Protein AF-0000000076587321 (afdb_homodimer)

Radius of gyration: 30.59 Å; Cα contacts (8 Å, |Δi|>4): 1449; chains: 2; bounding box: 69×107×97 Å

Organism: Tetradesmus obliquus (NCBI:txid3088)

Sequence (806 aa):
MPPAIARYLHQDPQCPCNCTTAPAAAAAANSSSSSSAWPKSPHSAVFDDPWAKANIALTYAHQLKDGVGAQTMRMLEIYALANSIGIGYLHRPITCVGHIGELVHYREAACNLTREADVRLLAKIRRMISLPSTVSEDQVRGWQQVYVSEFTWWKFAALAGEARRKQQPTLFVTEFATSVAHAYPGVFLSVPAFRPDHPETRLVCQRPSAGAGLQPGKPWLLNALRLAIHVRRGDIATNSRWSHRMFPPAYYIHLAQQITQVLDEAGCDFSVEVYTEAPSSAAGRAELEQLRQAIPHAVMQVSKDMVWSWQQMATADVLVMSNSAFSISAALLNPNAFNVFFPGAQLHQSRVEMSHWHMPLDRNGTLPSAALQALKRRVGHPGATDGGFGSEEMDIFGRPLPFMPPAIARYLHQDPQCPCNCTTAPAAAAAANSSSSSSAWPKSPHSAVFDDPWAKANIALTYAHQLKDGVGAQTMRMLEIYALANSIGIGYLHRPITCVGHIGELVHYREAACNLTREADVRLLAKIRRMISLPSTVSEDQVRGWQQVYVSEFTWWKFAALAGEARRKQQPTLFVTEFATSVAHAYPGVFLSVPAFRPDHPETRLVCQRPSAGAGLQPGKPWLLNALRLAIHVRRGDIATNSRWSHRMFPPAYYIHLAQQITQVLDEAGCDFSVEVYTEAPSSAAGRAELEQLRQAIPHAVMQVSKDMVWSWQQMATADVLVMSNSAFSISAALLNPNAFNVFFPGAQLHQSRVEMSHWHMPLDRNGTLPSAALQALKRRVGHPGATDGGFGSEEMDIFGRPLPF

pLDDT: mean 77.08, std 24.02, range [18.31, 98.69]

Secondary structure (DSSP, 8-state):
--------------------------------------------GGGGSHHHHHHEEEEE---S---HHHHHHHHHHHHHHHHHHT-EEE-------SEETTEE--SSTTSS--SHHHHHHHHHHHHHT-PPPSS-HHHHTTSEEEEEEE--HHHHHHHHHHHHHTT--EEEEEEE-HHHHHH-GGGGGGSGGGPPPSSPPP-------TTS---TTS-SSS--EEEEEEE--THHHH-TTTGGGPPPHHHHHHHHHHHHHHHHHTT--EEEEEEEPPP-SHHHHHHHHHHHHHSTTEEEEES--HHHHHHHHHT-SEEE--SSHHHHHHHHT-TTSEEE----TT--S-----TTSB--SSTT-PPPHHHHHHHHHHHT-TT-------TT-B-TTS-B---/--------------------------------------------GGGGSHHHHHHEEEEE---S---HHHHHHHHHHHHHHHHHHT-EEE-------SSBTTB---SSTTS---SHHHHHHHHHHHHHT-PPPSS-HHHHTTSEEEEEEE--HHHHHHHHHHHHHTT--EEEEEEE-HHHHHH-GGGGGGSGGGPPPSSPPP-------TTS---TT--SSS--EEEEEE---THHHH-TTTGGGPPPHHHHHHHHHHHHHHHHHTT--EEEEEEEPPP-SHHHHHHHHHHHHHSTTEEEEES--HHHHHHHHHT-SEEE--SSHHHHHHHHT-TTSEEE----SS--S-----TTSB--SSTT-PPPHHHHHHHHHHHT-TT-------TTPBPTTS-B---

Foldseek 3Di:
DPDDPDDPDDPPDPPPPCPPPPDDPPPPPDPPDPPLPLPDQDDDVLLVDPLLQEQEEEEAQLPAQEALLQQLLQRLLRVLNCLSSRHWYDYDFRQFHCDAALDNNHDPCGNPDDDPVRVVLSVVSRVVSTDDTPDDPVRCVQAAEAEDAEDDPVVVSVVSVVCVVVVGRYYYYYNHDQNSCLSRVCSLVSDVLQDADPVAAFPEQDQPDPPDPPDPPADSPPRAAEEEEEQEDRPQVVPVVRVLQGFALLQRLVQLVLLVVLCVLLVGHHAYEYEYEDDPDPVSVVSVVVNVPRRPNYDYHYSDRLVVSLQCLLPGQAYEDGSTSSNVVSCSSNVNHQYEDEDRPPSPGRNNDDLSHFYALDSSNHGDPVSSLVSNVSHVRPPNDPPDLPQQDAHNVRHRSRD/DPDDPDDPPPDPDPPPPPDDDPDPDPPPPDPPDPPLPLPDQDDDVLLVDPLLQEQEEEEAQLPDQEALLQQLLQRLLRVLNCLSSRHWYDYDFRQFHCQAAPDNNHDDCGNPPDDPVRVVLSVVSRVVSTDDTPDYPVRCVQAAEAEDAEDDPVVVSVVSVVCVVVVGRYYYYYNHDQNSCQVNVCSLVSDVLLDADPVAAFPEQDQPPPPDPPDPPADSPPRAAEEEEEQEDPPLVVPVVRVLQGFALLQRLVQLVLLVVLCVLLVGHHAYEYEYEDDPDPVSVVSVVVNVPRRPNYDYHYSDRLVVSLQCLLPGQAYEDGSTSSNVVSCSSNVNHQYEDEDRPDPPGRPNDDLSHFYALDSSNHGDPVSSLVSNVSHVRPPNDPPDLPQQDAHNVRHGSRD

Solvent-accessible surface area (backbone atoms only — not comparable to full-atom values): 44821 Å² total; per-residue (Å²): 136,90,79,85,85,77,85,83,77,72,85,73,80,79,76,78,75,79,75,74,74,81,81,82,79,79,76,82,76,76,81,69,85,76,64,74,64,72,52,62,53,78,83,58,72,57,52,70,34,67,64,38,31,74,34,30,29,40,31,67,50,78,77,69,51,38,36,59,33,51,50,49,38,33,45,49,38,46,50,20,47,24,52,50,50,53,34,22,27,38,66,69,67,77,73,47,33,5,43,57,84,93,46,71,34,54,82,75,62,26,63,63,63,80,49,66,69,54,45,51,50,49,54,49,48,32,64,36,60,61,62,72,52,73,44,51,71,78,74,48,66,84,34,47,75,46,80,41,68,64,37,42,63,69,61,47,50,50,54,51,39,51,30,53,73,69,68,42,43,32,37,36,31,25,57,32,29,52,59,34,34,47,71,18,46,40,19,44,55,56,36,70,70,39,41,52,56,84,72,70,58,66,49,78,35,73,70,56,52,86,76,50,75,64,54,86,78,42,25,70,52,49,49,48,43,37,34,27,33,41,49,70,47,50,71,34,70,76,31,81,91,41,41,82,50,44,72,54,71,57,20,56,33,43,36,43,46,56,54,49,48,54,36,50,76,39,62,31,48,66,44,28,38,36,38,33,45,63,57,91,44,71,67,42,47,52,47,51,51,47,49,54,70,62,21,70,70,52,37,79,38,63,61,56,57,63,68,61,52,43,30,53,45,22,50,26,50,25,32,39,41,37,66,40,42,48,42,48,44,20,42,46,43,25,38,61,28,56,34,34,45,58,85,53,94,71,60,76,62,84,58,70,64,58,88,83,46,36,56,39,67,47,80,50,26,46,66,42,70,67,52,54,42,51,51,26,52,29,40,62,22,87,82,35,64,81,67,61,72,63,75,74,54,41,44,83,82,64,44,52,54,75,118,134,89,79,82,86,76,84,84,64,86,79,82,79,81,79,77,83,69,85,76,80,76,82,82,76,82,76,81,77,79,83,70,86,77,65,77,65,70,54,61,54,78,82,59,73,57,51,71,35,68,64,38,31,74,35,31,31,38,30,66,51,78,77,69,55,38,36,58,32,52,51,50,39,32,43,50,39,47,49,20,47,23,54,50,51,54,33,21,26,38,64,69,66,77,72,43,34,8,43,59,85,94,43,72,32,51,79,73,57,21,62,59,64,78,50,67,72,54,44,51,48,48,54,50,48,33,64,37,59,60,64,70,52,73,44,51,71,78,75,49,66,86,34,48,75,46,80,40,68,64,39,41,61,66,62,45,50,50,53,52,38,50,30,52,75,67,68,43,43,32,38,37,30,25,60,32,29,54,61,35,34,48,72,17,47,40,18,44,55,56,35,69,72,38,41,52,56,83,73,72,57,63,48,81,37,73,68,54,54,86,76,49,74,63,54,87,77,41,24,72,52,48,51,49,44,38,33,26,34,43,48,71,48,50,71,35,70,76,31,80,92,41,40,81,50,46,72,54,71,57,20,56,34,42,36,44,47,57,53,49,49,55,37,49,74,39,62,32,48,65,43,29,36,37,39,33,44,63,58,90,45,70,68,45,47,52,47,52,51,47,48,55,70,62,22,69,69,53,38,82,39,63,60,57,57,64,67,61,50,43,31,53,46,22,52,25,49,25,30,38,41,36,66,40,43,50,44,48,44,21,42,47,44,25,37,60,29,55,34,35,44,60,85,54,94,70,59,81,58,87,57,70,62,58,87,84,46,36,55,40,66,46,80,52,26,45,66,41,70,67,51,54,42,53,50,26,52,29,40,63,22,86,83,35,61,82,67,61,71,65,77,75,53,41,44,84,82,65,43,54,56,81,118

Nearest PDB structures (foldseek):
  7cs4-assembly2_A  TM=4.841E-01  e=6.262E-03  Isatis tinctoria
  7cs7-assembly2_F  TM=4.496E-01  e=3.131E-02  Isatis tinctoria
  7cs6-assembly1_A  TM=4.601E-01  e=3.973E-02  Isatis tinctoria
  3ot5-assembly5_C-2  TM=3.429E-01  e=8.954E-03  Listeria monocytogenes EGD-e
  7vz6-assembly1_D-2  TM=3.147E-01  e=2.949E-02  Streptomyces kasugaensis

Structure (mmCIF, N/CA/C/O backbone):
data_AF-0000000076587321-model_v1
#
loop_
_entity.id
_entity.type
_entity.pdbx_description
1 polymer 'O-fucosyltransferase family protein'
#
loop_
_atom_site.group_PDB
_atom_site.id
_atom_site.type_symbol
_atom_site.label_atom_id
_atom_site.label_alt_id
_atom_site.label_comp_id
_atom_site.label_asym_id
_atom_site.label_entity_id
_atom_site.label_seq_id
_atom_site.pdbx_PDB_ins_code
_atom_site.Cartn_x
_atom_site.Cartn_y
_atom_site.Cartn_z
_atom_site.occupancy
_atom_site.B_iso_or_equiv
_atom_site.auth_seq_id
_atom_site.auth_comp_id
_atom_site.auth_asym_id
_atom_site.auth_atom_id
_atom_site.pdbx_PDB_model_num
ATOM 1 N N . MET A 1 1 ? 20.766 56.531 -4.164 1 22.14 1 MET A N 1
ATOM 2 C CA . MET A 1 1 ? 21.688 56.25 -3.076 1 22.14 1 MET A CA 1
ATOM 3 C C . MET A 1 1 ? 21.219 55.031 -2.262 1 22.14 1 MET A C 1
ATOM 5 O O . MET A 1 1 ? 20.078 55 -1.809 1 22.14 1 MET A O 1
ATOM 9 N N . PRO A 1 2 ? 21.75 53.719 -2.473 1 24.48 2 PRO A N 1
ATOM 10 C CA . PRO A 1 2 ? 21.375 52.312 -2.326 1 24.48 2 PRO A CA 1
ATOM 11 C C . PRO A 1 2 ? 21.453 51.844 -0.879 1 24.48 2 PRO A C 1
ATOM 13 O O . PRO A 1 2 ? 22.516 51.844 -0.27 1 24.48 2 PRO A O 1
ATOM 16 N N . PRO A 1 3 ? 20.375 52.219 0.06 1 21.77 3 PRO A N 1
ATOM 17 C CA . PRO A 1 3 ? 20.531 52.375 1.508 1 21.77 3 PRO A CA 1
ATOM 18 C C . PRO A 1 3 ? 21.078 51.125 2.195 1 21.77 3 PRO A C 1
ATOM 20 O O . PRO A 1 3 ? 21.047 50.031 1.62 1 21.77 3 PRO A O 1
ATOM 23 N N . ALA A 1 4 ? 21.531 51.25 3.514 1 20.36 4 ALA A N 1
ATOM 24 C CA . ALA A 1 4 ? 22.391 50.719 4.574 1 20.36 4 ALA A CA 1
ATOM 25 C C . ALA A 1 4 ? 21.812 49.438 5.176 1 20.36 4 ALA A C 1
ATOM 27 O O . ALA A 1 4 ? 20.734 49.469 5.754 1 20.36 4 ALA A O 1
ATOM 28 N N . ILE A 1 5 ? 22.047 48.188 4.641 1 20.64 5 ILE A N 1
ATOM 29 C CA . ILE A 1 5 ? 21.781 46.812 4.98 1 20.64 5 ILE A CA 1
ATOM 30 C C . ILE A 1 5 ? 22.406 46.469 6.332 1 20.64 5 ILE A C 1
ATOM 32 O O . ILE A 1 5 ? 23.625 46.406 6.453 1 20.64 5 ILE A O 1
ATOM 36 N N . ALA A 1 6 ? 21.734 47.188 7.469 1 19.36 6 ALA A N 1
ATOM 37 C CA . ALA A 1 6 ? 22.328 47.156 8.805 1 19.36 6 ALA A CA 1
ATOM 38 C C . ALA A 1 6 ? 22.766 45.75 9.195 1 19.36 6 ALA A C 1
ATOM 40 O O . ALA A 1 6 ? 22.281 44.781 8.641 1 19.36 6 ALA A O 1
ATOM 41 N N . ARG A 1 7 ? 23.609 45.656 10.352 1 18.5 7 ARG A N 1
ATOM 42 C CA . ARG A 1 7 ? 24.656 44.938 11.078 1 18.5 7 ARG A CA 1
ATOM 43 C C . ARG A 1 7 ? 24.094 43.75 11.836 1 18.5 7 ARG A C 1
ATOM 45 O O . ARG A 1 7 ? 23.203 43.906 12.664 1 18.5 7 ARG A O 1
ATOM 52 N N . TYR A 1 8 ? 24.141 42.562 11.258 1 18.75 8 TYR A N 1
ATOM 53 C CA . TYR A 1 8 ? 23.875 41.188 11.586 1 18.75 8 TYR A CA 1
ATOM 54 C C . TYR A 1 8 ? 24.641 40.75 12.836 1 18.75 8 TYR A C 1
ATOM 56 O O . TYR A 1 8 ? 25.344 39.75 12.828 1 18.75 8 TYR A O 1
ATOM 64 N N . LEU A 1 9 ? 25.016 41.844 13.75 1 18.66 9 LEU A N 1
ATOM 65 C CA . LEU A 1 9 ? 26.078 41.375 14.633 1 18.66 9 LEU A CA 1
ATOM 66 C C . LEU A 1 9 ? 25.578 40.25 15.523 1 18.66 9 LEU A C 1
ATOM 68 O O . LEU A 1 9 ? 24.406 40.219 15.922 1 18.66 9 LEU A O 1
ATOM 72 N N . HIS A 1 10 ? 26.422 39.219 15.789 1 19.19 10 HIS A N 1
ATOM 73 C CA . HIS A 1 10 ? 26.75 37.875 16.312 1 19.19 10 HIS A CA 1
ATOM 74 C C . HIS A 1 10 ? 26.734 37.875 17.828 1 19.19 10 HIS A C 1
ATOM 76 O O . HIS A 1 10 ? 27.156 36.906 18.453 1 19.19 10 HIS A O 1
ATOM 82 N N . GLN A 1 11 ? 26.141 38.844 18.641 1 18.67 11 GLN A N 1
ATOM 83 C CA . GLN A 1 11 ? 26.734 38.688 19.969 1 18.67 11 GLN A CA 1
ATOM 84 C C . GLN A 1 11 ? 26.297 37.375 20.625 1 18.67 11 GLN A C 1
ATOM 86 O O . GLN A 1 11 ? 25.141 37 20.5 1 18.67 11 GLN A O 1
ATOM 91 N N . ASP A 1 12 ? 27.281 36.5 21.141 1 20.23 12 ASP A N 1
ATOM 92 C CA . ASP A 1 12 ? 27.594 35.219 21.734 1 20.23 12 ASP A CA 1
ATOM 93 C C . ASP A 1 12 ? 27.047 35.156 23.172 1 20.23 12 ASP A C 1
ATOM 95 O O . ASP A 1 12 ? 27.375 34.219 23.906 1 20.23 12 ASP A O 1
ATOM 99 N N . PRO A 1 13 ? 25.922 35.875 23.609 1 21.19 13 PRO A N 1
ATOM 100 C CA . PRO A 1 13 ? 25.938 36 25.062 1 21.19 13 PRO A CA 1
ATOM 101 C C . PRO A 1 13 ? 25.906 34.656 25.781 1 21.19 13 PRO A C 1
ATOM 103 O O . PRO A 1 13 ? 25.438 33.656 25.203 1 21.19 13 PRO A O 1
ATOM 106 N N . GLN A 1 14 ? 26.688 34.469 26.891 1 20.17 14 GLN A N 1
ATOM 107 C CA . GLN A 1 14 ? 27.125 33.5 27.891 1 20.17 14 GLN A CA 1
ATOM 108 C C . GLN A 1 14 ? 25.953 33 28.734 1 20.17 14 GLN A C 1
ATOM 110 O O . GLN A 1 14 ? 25.406 33.75 29.531 1 20.17 14 GLN A O 1
ATOM 115 N N . CYS A 1 15 ? 24.844 32.5 28.141 1 18.66 15 CYS A N 1
ATOM 116 C CA . CYS A 1 15 ? 23.688 32.125 28.969 1 18.66 15 CYS A CA 1
ATOM 117 C C . CYS A 1 15 ? 24.109 31.234 30.125 1 18.66 15 CYS A C 1
ATOM 119 O O . CYS A 1 15 ? 24.656 30.156 29.922 1 18.66 15 CYS A O 1
ATOM 121 N N . PRO A 1 16 ? 24.391 31.859 31.281 1 19.8 16 PRO A N 1
ATOM 122 C CA . PRO A 1 16 ? 24.797 31.188 32.531 1 19.8 16 PRO A CA 1
ATOM 123 C C . PRO A 1 16 ? 23.797 30.109 32.938 1 19.8 16 PRO A C 1
ATOM 125 O O . PRO A 1 16 ? 22.578 30.312 32.844 1 19.8 16 PRO A O 1
ATOM 128 N N . CYS A 1 17 ? 24.094 28.844 32.812 1 19.09 17 CYS A N 1
ATOM 129 C CA . CYS A 1 17 ? 23.484 27.547 33.094 1 19.09 17 CYS A CA 1
ATOM 130 C C . CYS A 1 17 ? 23.172 27.406 34.562 1 19.09 17 CYS A C 1
ATOM 132 O O . CYS A 1 17 ? 23.156 26.297 35.094 1 19.09 17 CYS A O 1
ATOM 134 N N . ASN A 1 18 ? 22.938 28.516 35.375 1 18.31 18 ASN A N 1
ATOM 135 C CA . ASN A 1 18 ? 22.938 28.125 36.781 1 18.31 18 ASN A CA 1
ATOM 136 C C . ASN A 1 18 ? 21.672 27.344 37.125 1 18.31 18 ASN A C 1
ATOM 138 O O . ASN A 1 18 ? 20.594 27.938 37.25 1 18.31 18 ASN A O 1
ATOM 142 N N . CYS A 1 19 ? 21.453 26.109 36.719 1 19.41 19 CYS A N 1
ATOM 143 C CA . CYS A 1 19 ? 20.359 25.203 37 1 19.41 19 CYS A CA 1
ATOM 144 C C . CYS A 1 19 ? 20.25 24.938 38.5 1 19.41 19 CYS A C 1
ATOM 146 O O . CYS A 1 19 ? 21.031 24.172 39.062 1 19.41 19 CYS A O 1
ATOM 148 N N . THR A 1 20 ? 20.078 26.016 39.312 1 18.72 20 THR A N 1
ATOM 149 C CA . THR A 1 20 ? 19.938 25.688 40.719 1 18.72 20 THR A CA 1
ATOM 150 C C . THR A 1 20 ? 18.781 24.719 40.938 1 18.72 20 THR A C 1
ATOM 152 O O . THR A 1 20 ? 17.75 24.812 40.25 1 18.72 20 THR A O 1
ATOM 155 N N . THR A 1 21 ? 19.016 23.609 41.719 1 19.92 21 THR A N 1
ATOM 156 C CA . THR A 1 21 ? 18.422 22.344 42.125 1 19.92 21 THR A CA 1
ATOM 157 C C . THR A 1 21 ? 17.219 22.578 43.031 1 19.92 21 THR A C 1
ATOM 159 O O . THR A 1 21 ? 16.672 21.641 43.625 1 19.92 21 THR A O 1
ATOM 162 N N . ALA A 1 22 ? 16.391 23.641 42.906 1 20.7 22 ALA A N 1
ATOM 163 C CA . ALA A 1 22 ? 15.602 23.688 44.125 1 20.7 22 ALA A CA 1
ATOM 164 C C . ALA A 1 22 ? 14.789 22.406 44.312 1 20.7 22 ALA A C 1
ATOM 166 O O . ALA A 1 22 ? 14.359 21.797 43.344 1 20.7 22 ALA A O 1
ATOM 167 N N . PRO A 1 23 ? 14.57 21.984 45.625 1 20.2 23 PRO A N 1
ATOM 168 C CA . PRO A 1 23 ? 14.094 20.75 46.25 1 20.2 23 PRO A CA 1
ATOM 169 C C . PRO A 1 23 ? 12.656 20.422 45.875 1 20.2 23 PRO A C 1
ATOM 171 O O . PRO A 1 23 ? 11.898 21.297 45.469 1 20.2 23 PRO A O 1
ATOM 174 N N . ALA A 1 24 ? 12.258 19.062 46.031 1 19.34 24 ALA A N 1
ATOM 175 C CA . ALA A 1 24 ? 11.234 18.062 45.719 1 19.34 24 ALA A CA 1
ATOM 176 C C . ALA A 1 24 ? 9.938 18.344 46.469 1 19.34 24 ALA A C 1
ATOM 178 O O . ALA A 1 24 ? 9.773 17.922 47.625 1 19.34 24 ALA A O 1
ATOM 179 N N . ALA A 1 25 ? 9.516 19.516 46.875 1 19.61 25 ALA A N 1
ATOM 180 C CA . ALA A 1 25 ? 8.438 19.359 47.844 1 19.61 25 ALA A CA 1
ATOM 181 C C . ALA A 1 25 ? 7.27 18.578 47.25 1 19.61 25 ALA A C 1
ATOM 183 O O . ALA A 1 25 ? 6.812 18.875 46.125 1 19.61 25 ALA A O 1
ATOM 184 N N . ALA A 1 26 ? 6.902 17.375 47.875 1 20.17 26 ALA A N 1
ATOM 185 C CA . ALA A 1 26 ? 6.012 16.219 47.75 1 20.17 26 ALA A CA 1
ATOM 186 C C . ALA A 1 26 ? 4.547 16.656 47.812 1 20.17 26 ALA A C 1
ATOM 188 O O . ALA A 1 26 ? 4 16.844 48.906 1 20.17 26 ALA A O 1
ATOM 189 N N . ALA A 1 27 ? 4.102 17.719 47.188 1 19.86 27 ALA A N 1
ATOM 190 C CA . ALA A 1 27 ? 2.725 18.031 47.562 1 19.86 27 ALA A CA 1
ATOM 191 C C . ALA A 1 27 ? 1.812 16.844 47.312 1 19.86 27 ALA A C 1
ATOM 193 O O . ALA A 1 27 ? 2.004 16.078 46.375 1 19.86 27 ALA A O 1
ATOM 194 N N . ALA A 1 28 ? 0.96 16.422 48.312 1 21.17 28 ALA A N 1
ATOM 195 C CA . ALA A 1 28 ? -0.09 15.5 48.719 1 21.17 28 ALA A CA 1
ATOM 196 C C . ALA A 1 28 ? -1.275 15.539 47.781 1 21.17 28 ALA A C 1
ATOM 198 O O . ALA A 1 28 ? -2.221 16.312 47.969 1 21.17 28 ALA A O 1
ATOM 199 N N . ALA A 1 29 ? -1.003 15.758 46.406 1 21.97 29 ALA A N 1
ATOM 200 C CA . ALA A 1 29 ? -2.203 16.016 45.625 1 21.97 29 ALA A CA 1
ATOM 201 C C . ALA A 1 29 ? -3.16 14.828 45.688 1 21.97 29 ALA A C 1
ATOM 203 O O . ALA A 1 29 ? -2.744 13.672 45.531 1 21.97 29 ALA A O 1
ATOM 204 N N . ASN A 1 30 ? -4.301 14.977 46.312 1 23.12 30 ASN A N 1
ATOM 205 C CA . ASN A 1 30 ? -5.57 14.273 46.5 1 23.12 30 ASN A CA 1
ATOM 206 C C . ASN A 1 30 ? -6.074 13.664 45.188 1 23.12 30 ASN A C 1
ATOM 208 O O . ASN A 1 30 ? -5.965 14.289 44.156 1 23.12 30 ASN A O 1
ATOM 212 N N . SER A 1 31 ? -6.254 12.344 45.125 1 25.36 31 SER A N 1
ATOM 213 C CA . SER A 1 31 ? -6.535 11.289 44.156 1 25.36 31 SER A CA 1
ATOM 214 C C . SER A 1 31 ? -7.844 11.555 43.438 1 25.36 31 SER A C 1
ATOM 216 O O . SER A 1 31 ? -8.523 10.617 43 1 25.36 31 SER A O 1
ATOM 218 N N . SER A 1 32 ? -8.367 12.781 43.375 1 25.59 32 SER A N 1
ATOM 219 C CA . SER A 1 32 ? -9.703 12.773 42.781 1 25.59 32 SER A CA 1
ATOM 220 C C . SER A 1 32 ? -9.719 12.055 41.438 1 25.59 32 SER A C 1
ATOM 222 O O . SER A 1 32 ? -8.672 11.867 40.812 1 25.59 32 SER A O 1
ATOM 224 N N . SER A 1 33 ? -10.969 11.625 40.938 1 29.78 33 SER A N 1
ATOM 225 C CA . SER A 1 33 ? -11.586 10.906 39.844 1 29.78 33 SER A CA 1
ATOM 226 C C . SER A 1 33 ? -11.078 11.43 38.5 1 29.78 33 SER A C 1
ATOM 228 O O . SER A 1 33 ? -11.336 12.57 38.125 1 29.78 33 SER A O 1
ATOM 230 N N . SER A 1 34 ? -9.898 11.047 38.125 1 29.42 34 SER A N 1
ATOM 231 C CA . SER A 1 34 ? -9.109 11.5 36.969 1 29.42 34 SER A CA 1
ATOM 232 C C . SER A 1 34 ? -9.906 11.383 35.688 1 29.42 34 SER A C 1
ATOM 234 O O . SER A 1 34 ? -10.109 10.281 35.156 1 29.42 34 SER A O 1
ATOM 236 N N . SER A 1 35 ? -11.102 12.086 35.594 1 30.91 35 SER A N 1
ATOM 237 C CA . SER A 1 35 ? -11.727 12.375 34.312 1 30.91 35 SER A CA 1
ATOM 238 C C . SER A 1 35 ? -10.68 12.516 33.188 1 30.91 35 SER A C 1
ATOM 240 O O . SER A 1 35 ? -9.648 13.164 33.406 1 30.91 35 SER A O 1
ATOM 242 N N . SER A 1 36 ? -10.352 11.5 32.469 1 36 36 SER A N 1
ATOM 243 C CA . SER A 1 36 ? -9.547 11.453 31.25 1 36 36 SER A CA 1
ATOM 244 C C . SER A 1 36 ? -9.523 12.805 30.547 1 36 36 SER A C 1
ATOM 246 O O . SER A 1 36 ? -10.508 13.203 29.938 1 36 36 SER A O 1
ATOM 248 N N . ALA A 1 37 ? -8.844 13.805 31.109 1 36.5 37 ALA A N 1
ATOM 249 C CA . ALA A 1 37 ? -8.727 15.258 30.984 1 36.5 37 ALA A CA 1
ATOM 250 C C . ALA A 1 37 ? -8.258 15.648 29.594 1 36.5 37 ALA A C 1
ATOM 252 O O . ALA A 1 37 ? -7.215 16.297 29.438 1 36.5 37 ALA A O 1
ATOM 253 N N . TRP A 1 38 ? -7.887 14.664 28.734 1 41.25 38 TRP A N 1
ATOM 254 C CA . TRP A 1 38 ? -7.492 15.383 27.516 1 41.25 38 TRP A CA 1
ATOM 255 C C . TRP A 1 38 ? -8.422 16.562 27.266 1 41.25 38 TRP A C 1
ATOM 257 O O . TRP A 1 38 ? -9.648 16.422 27.328 1 41.25 38 TRP A O 1
ATOM 267 N N . PRO A 1 39 ? -7.84 17.641 27.438 1 50.06 39 PRO A N 1
ATOM 268 C CA . PRO A 1 39 ? -8.641 18.875 27.344 1 50.06 39 PRO A CA 1
ATOM 269 C C . PRO A 1 39 ? -9.586 18.875 26.156 1 50.06 39 PRO A C 1
ATOM 271 O O . PRO A 1 39 ? -9.242 18.375 25.078 1 50.06 39 PRO A O 1
ATOM 274 N N . LYS A 1 40 ? -10.945 19.062 26.391 1 61.16 40 LYS A N 1
ATOM 275 C CA . LYS A 1 40 ? -12.203 19.438 25.75 1 61.16 40 LYS A CA 1
ATOM 276 C C . LYS A 1 40 ? -11.953 20.422 24.609 1 61.16 40 LYS A C 1
ATOM 278 O O . LYS A 1 40 ? -10.906 21.078 24.547 1 61.16 40 LYS A O 1
ATOM 283 N N . SER A 1 41 ? -12.375 20.156 23.5 1 72.94 41 SER A N 1
ATOM 284 C CA . SER A 1 41 ? -12.609 21.156 22.453 1 72.94 41 SER A CA 1
ATOM 285 C C . SER A 1 41 ? -12.781 22.547 23.031 1 72.94 41 SER A C 1
ATOM 287 O O . SER A 1 41 ? -13.312 22.703 24.141 1 72.94 41 SER A O 1
ATOM 289 N N . PRO A 1 42 ? -11.969 23.422 22.484 1 87.38 42 PRO A N 1
ATOM 290 C CA . PRO A 1 42 ? -12.164 24.797 22.953 1 87.38 42 PRO A CA 1
ATOM 291 C C . PRO A 1 42 ? -13.625 25.234 22.906 1 87.38 42 PRO A C 1
ATOM 293 O O . PRO A 1 42 ? -14.391 24.75 22.062 1 87.38 42 PRO A O 1
ATOM 296 N N . HIS A 1 43 ? -14 26.047 23.906 1 91.12 43 HIS A N 1
ATOM 297 C CA . HIS A 1 43 ? -15.383 26.5 23.906 1 91.12 43 HIS A CA 1
ATOM 298 C C . HIS A 1 43 ? -15.484 27.984 24.219 1 91.12 43 HIS A C 1
ATOM 300 O O . HIS A 1 43 ? -14.742 28.5 25.062 1 91.12 43 HIS A O 1
ATOM 306 N N . SER A 1 44 ? -16.203 28.656 23.516 1 92.88 44 SER A N 1
ATOM 307 C CA . SER A 1 44 ? -16.656 30.031 23.734 1 92.88 44 SER A CA 1
ATOM 308 C C . SER A 1 44 ? -18.125 30.203 23.359 1 92.88 44 SER A C 1
ATOM 310 O O . SER A 1 44 ? -18.578 29.672 22.344 1 92.88 44 SER A O 1
ATOM 312 N N . ALA A 1 45 ? -18.859 30.984 24.109 1 93.94 45 ALA A N 1
ATOM 313 C CA . ALA A 1 45 ? -20.297 31.172 23.906 1 93.94 45 ALA A CA 1
ATOM 314 C C . ALA A 1 45 ? -20.594 31.766 22.531 1 93.94 45 ALA A C 1
ATOM 316 O O . ALA A 1 45 ? -21.672 31.547 21.969 1 93.94 45 ALA A O 1
ATOM 317 N N . VAL A 1 46 ? -19.641 32.469 22.062 1 96.19 46 VAL A N 1
ATOM 318 C CA . VAL A 1 46 ? -19.828 33.125 20.766 1 96.19 46 VAL A CA 1
ATOM 319 C C . VAL A 1 46 ? -20.156 32.062 19.703 1 96.19 46 VAL A C 1
ATOM 321 O O . VAL A 1 46 ? -20.938 32.312 18.781 1 96.19 46 VAL A O 1
ATOM 324 N N . PHE A 1 47 ? -19.688 30.891 19.844 1 95 47 PHE A N 1
ATOM 325 C CA . PHE A 1 47 ? -19.828 29.875 18.797 1 95 47 PHE A CA 1
ATOM 326 C C . PHE A 1 47 ? -21.031 28.984 19.062 1 95 47 PHE A C 1
ATOM 328 O O . PHE A 1 47 ? -21.312 28.062 18.281 1 95 47 PHE A O 1
ATOM 335 N N . ASP A 1 48 ? -21.719 29.266 20.141 1 94.25 48 ASP A N 1
ATOM 336 C CA . ASP A 1 48 ? -23.031 28.656 20.359 1 94.25 48 ASP A CA 1
ATOM 337 C C . ASP A 1 48 ? -24.125 29.422 19.609 1 94.25 48 ASP A C 1
ATOM 339 O O . ASP A 1 48 ? -25.234 28.906 19.453 1 94.25 48 ASP A O 1
ATOM 343 N N . ASP A 1 49 ? -23.828 30.578 19.25 1 95.69 49 ASP A N 1
ATOM 344 C CA . ASP A 1 49 ? -24.766 31.453 18.562 1 95.69 49 ASP A CA 1
ATOM 345 C C . ASP A 1 49 ? -25 30.984 17.125 1 95.69 49 ASP A C 1
ATOM 347 O O . ASP A 1 49 ? -24.047 30.875 16.344 1 95.69 49 ASP A O 1
ATOM 351 N N . PRO A 1 50 ? -26.234 30.828 16.719 1 96.06 50 PRO A N 1
ATOM 352 C CA . PRO A 1 50 ? -26.531 30.391 15.344 1 96.06 50 PRO A CA 1
ATOM 353 C C . PRO A 1 50 ? -26.031 31.375 14.289 1 96.06 50 PRO A C 1
ATOM 355 O O . PRO A 1 50 ? -25.641 30.969 13.195 1 96.06 50 PRO A O 1
ATOM 358 N N . TRP A 1 51 ? -26.125 32.594 14.656 1 97.19 51 TRP A N 1
ATOM 359 C CA . TRP A 1 51 ? -25.625 33.594 13.703 1 97.19 51 TRP A CA 1
ATOM 360 C C . TRP A 1 51 ? -24.156 33.375 13.414 1 97.19 51 TRP A C 1
ATOM 362 O O . TRP A 1 51 ? -23.734 33.406 12.258 1 97.19 51 TRP A O 1
ATOM 372 N N . ALA A 1 52 ? -23.375 33.25 14.461 1 97.19 52 ALA A N 1
ATOM 373 C CA . ALA A 1 52 ? -21.938 33.031 14.297 1 97.19 52 ALA A CA 1
ATOM 374 C C . ALA A 1 52 ? -21.641 31.797 13.469 1 97.19 52 ALA A C 1
ATOM 376 O O . ALA A 1 52 ? -20.766 31.797 12.602 1 97.19 52 ALA A O 1
ATOM 377 N N . LYS A 1 53 ? -22.359 30.781 13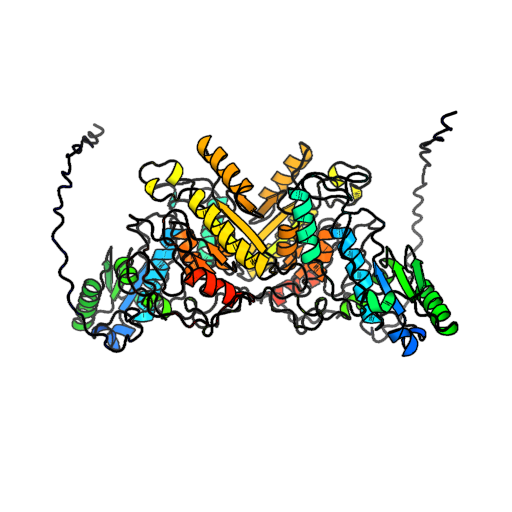.656 1 96.81 53 LYS A N 1
ATOM 378 C CA . LYS A 1 53 ? -22.188 29.531 12.93 1 96.81 53 LYS A CA 1
ATOM 379 C C . LYS A 1 53 ? -22.438 29.703 11.438 1 96.81 53 LYS A C 1
ATOM 381 O O . LYS A 1 53 ? -21.766 29.094 10.609 1 96.81 53 LYS A O 1
ATOM 386 N N . ALA A 1 54 ? -23.281 30.594 11.156 1 96.94 54 ALA A N 1
ATOM 387 C CA . ALA A 1 54 ? -23.703 30.766 9.766 1 96.94 54 ALA A CA 1
ATOM 388 C C . ALA A 1 54 ? -22.844 31.828 9.078 1 96.94 54 ALA A C 1
ATOM 390 O O . ALA A 1 54 ? -22.75 31.859 7.848 1 96.94 54 ALA A O 1
ATOM 391 N N . ASN A 1 55 ? -22.25 32.688 9.914 1 98.06 55 ASN A N 1
ATOM 392 C CA . ASN A 1 55 ? -21.688 33.906 9.305 1 98.06 55 ASN A CA 1
ATOM 393 C C . ASN A 1 55 ? -20.203 34.062 9.617 1 98.06 55 ASN A C 1
ATOM 395 O O . ASN A 1 55 ? -19.609 35.094 9.344 1 98.06 55 ASN A O 1
ATOM 399 N N . ILE A 1 56 ? -19.594 33.062 10.219 1 98.44 56 ILE A N 1
ATOM 400 C CA . ILE A 1 56 ? -18.156 33.062 10.477 1 98.44 56 ILE A CA 1
ATOM 401 C C . ILE A 1 56 ? -17.531 31.828 9.82 1 98.44 56 ILE A C 1
ATOM 403 O O . ILE A 1 56 ? -18.094 30.734 9.883 1 98.44 56 ILE A O 1
ATOM 407 N N . ALA A 1 57 ? -16.422 32.031 9.164 1 98.5 57 ALA A N 1
ATOM 408 C CA . ALA A 1 57 ? -15.711 30.922 8.539 1 98.5 57 ALA A CA 1
ATOM 409 C C . ALA A 1 57 ? -14.195 31.125 8.633 1 98.5 57 ALA A C 1
ATOM 411 O O . ALA A 1 57 ? -13.727 32.219 8.906 1 98.5 57 ALA A O 1
ATOM 412 N N . LEU A 1 58 ? -13.492 30.062 8.539 1 98.06 58 LEU A N 1
ATOM 413 C CA . LEU A 1 58 ? -12.031 30.078 8.539 1 98.06 58 LEU A CA 1
ATOM 414 C C . LEU A 1 58 ? -11.492 29.625 7.188 1 98.06 58 LEU A C 1
ATOM 416 O O . LEU A 1 58 ? -12.125 28.828 6.492 1 98.06 58 LEU A O 1
ATOM 420 N N . THR A 1 59 ? -10.352 30.094 6.801 1 97.69 59 THR A N 1
ATOM 421 C CA . THR A 1 59 ? -9.602 29.594 5.652 1 97.69 59 THR A CA 1
ATOM 422 C C . THR A 1 59 ? -8.102 29.781 5.863 1 97.69 59 THR A C 1
ATOM 424 O O . THR A 1 59 ? -7.68 30.609 6.684 1 97.69 59 THR A O 1
ATOM 427 N N . TYR A 1 60 ? -7.316 28.984 5.223 1 96 60 TYR A N 1
ATOM 428 C CA . TYR A 1 60 ? -5.859 29.062 5.254 1 96 60 TYR A CA 1
ATOM 429 C C . TYR A 1 60 ? -5.352 30.219 4.422 1 96 60 TYR A C 1
ATOM 431 O O . TYR A 1 60 ? -5.852 30.469 3.322 1 96 60 TYR A O 1
ATOM 439 N N . ALA A 1 61 ? -4.32 30.953 4.852 1 93.5 61 ALA A N 1
ATOM 440 C CA . ALA A 1 61 ? -3.893 32.219 4.27 1 93.5 61 ALA A CA 1
ATOM 441 C C . ALA A 1 61 ? -2.912 31.984 3.121 1 93.5 61 ALA A C 1
ATOM 443 O O . ALA A 1 61 ? -2.748 32.844 2.256 1 93.5 61 ALA A O 1
ATOM 444 N N . HIS A 1 62 ? -2.168 30.922 3.049 1 88.88 62 HIS A N 1
ATOM 445 C CA . HIS A 1 62 ? -1.183 30.578 2.031 1 88.88 62 HIS A CA 1
ATOM 446 C C . HIS A 1 62 ? -0.104 31.641 1.918 1 88.88 62 HIS A C 1
ATOM 448 O O . HIS A 1 62 ? 0.33 31.984 0.814 1 88.88 62 HIS A O 1
ATOM 454 N N . GLN A 1 63 ? 0.278 32.281 2.955 1 83.19 63 GLN A N 1
ATOM 455 C CA . GLN A 1 63 ? 1.254 33.344 2.91 1 83.19 63 GLN A CA 1
ATOM 456 C C . GLN A 1 63 ? 2.68 32.812 2.986 1 83.19 63 GLN A C 1
ATOM 458 O O . GLN A 1 63 ? 3.59 33.375 2.365 1 83.19 63 GLN A O 1
ATOM 463 N N . LEU A 1 64 ? 2.797 31.781 3.76 1 80.19 64 LEU A N 1
ATOM 464 C CA . LEU A 1 64 ? 4.129 31.219 3.936 1 80.19 64 LEU A CA 1
ATOM 465 C C . LEU A 1 64 ? 4.406 30.141 2.885 1 80.19 64 LEU A C 1
ATOM 467 O O . LEU A 1 64 ? 3.564 29.281 2.637 1 80.19 64 LEU A O 1
ATOM 471 N N . LYS A 1 65 ? 5.512 30.266 2.277 1 78.69 65 LYS A N 1
ATOM 472 C CA . LYS A 1 65 ? 5.945 29.281 1.296 1 78.69 65 LYS A CA 1
ATOM 473 C C . LYS A 1 65 ? 6.695 28.125 1.966 1 78.69 65 LYS A C 1
ATOM 475 O O . LYS A 1 65 ? 7.918 28.031 1.863 1 78.69 65 LYS A O 1
ATOM 480 N N . ASP A 1 66 ? 6.008 27.312 2.518 1 82.94 66 ASP A N 1
ATOM 481 C CA . ASP A 1 66 ? 6.562 26.188 3.266 1 82.94 66 ASP A CA 1
ATOM 482 C C . ASP A 1 66 ? 6.41 24.875 2.484 1 82.94 66 ASP A C 1
ATOM 484 O O . ASP A 1 66 ? 5.875 24.875 1.376 1 82.94 66 ASP A O 1
ATOM 488 N N . GLY A 1 67 ? 7.039 23.859 3.066 1 83.44 67 GLY A N 1
ATOM 489 C CA . GLY A 1 67 ? 6.855 22.547 2.449 1 83.44 67 GLY A CA 1
ATOM 490 C C . GLY A 1 67 ? 5.418 22.078 2.475 1 83.44 67 GLY A C 1
ATOM 491 O O . GLY A 1 67 ? 4.598 22.594 3.23 1 83.44 67 GLY A O 1
ATOM 492 N N . VAL A 1 68 ? 5.133 21.156 1.681 1 86.19 68 VAL A N 1
ATOM 493 C CA . VAL A 1 68 ? 3.775 20.641 1.524 1 86.19 68 VAL A CA 1
ATOM 494 C C . VAL A 1 68 ? 3.283 20.078 2.852 1 86.19 68 VAL A C 1
ATOM 496 O O . VAL A 1 68 ? 2.127 20.266 3.23 1 86.19 68 VAL A O 1
ATOM 499 N N . GLY A 1 69 ? 4.164 19.344 3.561 1 87.62 69 GLY A N 1
ATOM 500 C CA . GLY A 1 69 ? 3.783 18.781 4.848 1 87.62 69 GLY A CA 1
ATOM 501 C C . GLY A 1 69 ? 3.352 19.844 5.852 1 87.62 69 GLY A C 1
ATOM 502 O O . GLY A 1 69 ? 2.32 19.688 6.512 1 87.62 69 GLY A O 1
ATOM 503 N N . ALA A 1 70 ? 4.113 20.906 5.934 1 87.81 70 ALA A N 1
ATOM 504 C CA . ALA A 1 70 ? 3.818 21.984 6.875 1 87.81 70 ALA A CA 1
ATOM 505 C C . ALA A 1 70 ? 2.506 22.688 6.523 1 87.81 70 ALA A C 1
ATOM 507 O O . ALA A 1 70 ? 1.683 22.953 7.398 1 87.81 70 ALA A O 1
ATOM 508 N N . GLN A 1 71 ? 2.367 22.938 5.262 1 90.12 71 GLN A N 1
ATOM 509 C CA . GLN A 1 71 ? 1.147 23.609 4.828 1 90.12 71 GLN A CA 1
ATOM 510 C C . GLN A 1 71 ? -0.075 22.719 5.043 1 90.12 71 GLN A C 1
ATOM 512 O O . GLN A 1 71 ? -1.128 23.203 5.469 1 90.12 71 GLN A O 1
ATOM 517 N N . THR A 1 72 ? 0.057 21.469 4.75 1 90.94 72 THR A N 1
ATOM 518 C CA . THR A 1 72 ? -1.04 20.531 4.973 1 90.94 72 THR A CA 1
ATOM 519 C C . THR A 1 72 ? -1.416 20.484 6.449 1 90.94 72 THR A C 1
ATOM 521 O O . THR A 1 72 ? -2.598 20.531 6.797 1 90.94 72 THR A O 1
ATOM 524 N N . MET A 1 73 ? -0.422 20.406 7.262 1 91.19 73 MET A N 1
ATOM 525 C CA . MET A 1 73 ? -0.688 20.375 8.695 1 91.19 73 MET A CA 1
ATOM 526 C C . MET A 1 73 ? -1.452 21.609 9.141 1 91.19 73 MET A C 1
ATOM 528 O O . MET A 1 73 ? -2.41 21.516 9.906 1 91.19 73 MET A O 1
ATOM 532 N N . ARG A 1 74 ? -1.053 22.719 8.68 1 93.06 74 ARG A N 1
ATOM 533 C CA . ARG A 1 74 ? -1.734 23.969 9.031 1 93.06 74 ARG A CA 1
ATOM 534 C C . ARG A 1 74 ? -3.182 23.953 8.547 1 93.06 74 ARG A C 1
ATOM 536 O O . ARG A 1 74 ? -4.09 24.359 9.273 1 93.06 74 ARG A O 1
ATOM 543 N N . MET A 1 75 ? -3.338 23.484 7.395 1 94.25 75 MET A N 1
ATOM 544 C CA . MET A 1 75 ? -4.691 23.391 6.859 1 94.25 75 MET A CA 1
ATOM 545 C C . MET A 1 75 ? -5.543 22.438 7.695 1 94.25 75 MET A C 1
ATOM 547 O O . MET A 1 75 ? -6.715 22.719 7.965 1 94.25 75 MET A O 1
ATOM 551 N N . LEU A 1 76 ? -4.961 21.344 8.094 1 92.94 76 LEU A N 1
ATOM 552 C CA . LEU A 1 76 ? -5.688 20.391 8.914 1 92.94 76 LEU A CA 1
ATOM 553 C C . LEU A 1 76 ? -6.055 20.984 10.266 1 92.94 76 LEU A C 1
ATOM 555 O O . LEU A 1 76 ? -7.145 20.734 10.781 1 92.94 76 LEU A O 1
ATOM 559 N N . GLU A 1 77 ? -5.184 21.734 10.812 1 93.38 77 GLU A N 1
ATOM 560 C CA . GLU A 1 77 ? -5.441 22.406 12.086 1 93.38 77 GLU A CA 1
ATOM 561 C C . GLU A 1 77 ? -6.617 23.375 11.969 1 9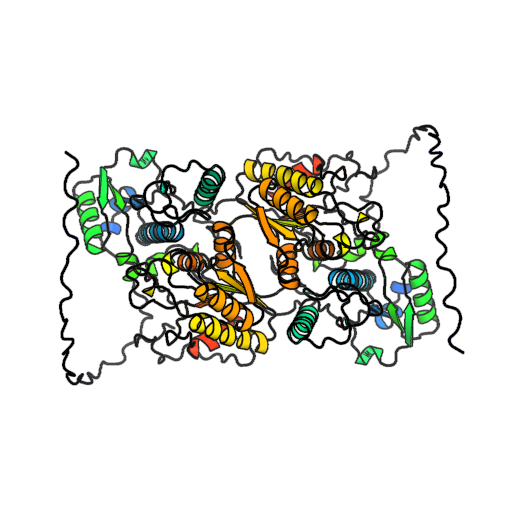3.38 77 GLU A C 1
ATOM 563 O O . GLU A 1 77 ? -7.52 23.375 12.812 1 93.38 77 GLU A O 1
ATOM 568 N N . ILE A 1 78 ? -6.594 24.141 10.93 1 95.62 78 ILE A N 1
ATOM 569 C CA . ILE A 1 78 ? -7.629 25.141 10.719 1 95.62 78 ILE A CA 1
ATOM 570 C C . ILE A 1 78 ? -8.961 24.453 10.43 1 95.62 78 ILE A C 1
ATOM 572 O O . ILE A 1 78 ? -10 24.844 10.961 1 95.62 78 ILE A O 1
ATOM 576 N N . TYR A 1 79 ? -8.961 23.469 9.625 1 95 79 TYR A N 1
ATOM 577 C CA . TYR A 1 79 ? -10.148 22.672 9.305 1 95 79 TYR A CA 1
ATOM 578 C C . TYR A 1 79 ? -10.75 22.047 10.555 1 95 79 TYR A C 1
ATOM 580 O O . TYR A 1 79 ? -11.953 22.141 10.781 1 95 79 TYR A O 1
ATOM 588 N N . ALA A 1 80 ? -9.867 21.422 11.344 1 92.94 80 ALA A N 1
ATOM 589 C CA . ALA A 1 80 ? -10.305 20.766 12.57 1 92.94 80 ALA A CA 1
ATOM 590 C C . ALA A 1 80 ? -10.922 21.781 13.539 1 92.94 80 ALA A C 1
ATOM 592 O O . ALA A 1 80 ? -11.938 21.484 14.18 1 92.94 80 ALA A O 1
ATOM 593 N N . LEU A 1 81 ? -10.32 22.906 13.633 1 94.38 81 LEU A N 1
ATOM 594 C CA . LEU A 1 81 ? -10.844 23.953 14.508 1 94.38 81 LEU A CA 1
ATOM 595 C C . LEU A 1 81 ? -12.242 24.375 14.062 1 94.38 81 LEU A C 1
ATOM 597 O O . LEU A 1 81 ? -13.172 24.422 14.875 1 94.38 81 LEU A O 1
ATOM 601 N N . ALA A 1 82 ? -12.367 24.688 12.797 1 95.94 82 ALA A N 1
ATOM 602 C CA . ALA A 1 82 ? -13.664 25.109 12.273 1 95.94 82 ALA A CA 1
ATOM 603 C C . ALA A 1 82 ? -14.734 24.047 12.539 1 95.94 82 ALA A C 1
ATOM 605 O O . ALA A 1 82 ? -15.836 24.375 12.992 1 95.94 82 ALA A O 1
ATOM 606 N N . ASN A 1 83 ? -14.375 22.812 12.297 1 92.56 83 ASN A N 1
ATOM 607 C CA . ASN A 1 83 ? -15.312 21.719 12.523 1 92.56 83 ASN A CA 1
ATOM 608 C C . ASN A 1 83 ? -15.672 21.578 14 1 92.56 83 ASN A C 1
ATOM 610 O O . ASN A 1 83 ? -16.828 21.344 14.344 1 92.56 83 ASN A O 1
ATOM 614 N N . SER A 1 84 ? -14.727 21.719 14.789 1 93 84 SER A N 1
ATOM 615 C CA . SER A 1 84 ? -14.914 21.516 16.219 1 93 84 SER A CA 1
ATOM 616 C C . SER A 1 84 ? -15.891 22.516 16.812 1 93 84 SER A C 1
ATOM 618 O O . SER A 1 84 ? -16.672 22.188 17.703 1 93 84 SER A O 1
ATOM 620 N N . ILE A 1 85 ? -15.883 23.672 16.344 1 94.5 85 ILE A N 1
ATOM 621 C CA . ILE A 1 85 ? -16.719 24.719 16.938 1 94.5 85 ILE A CA 1
ATOM 622 C C . ILE A 1 85 ? -17.922 24.984 16.047 1 94.5 85 ILE A C 1
ATOM 624 O O . ILE A 1 85 ? -18.734 25.859 16.344 1 94.5 85 ILE A O 1
ATOM 628 N N . GLY A 1 86 ? -17.984 24.312 14.883 1 94.25 86 GLY A N 1
ATOM 629 C CA . GLY A 1 86 ? -19.188 24.281 14.062 1 94.25 86 GLY A CA 1
ATOM 630 C C . GLY A 1 86 ? -19.344 25.516 13.195 1 94.25 86 GLY A C 1
ATOM 631 O O . GLY A 1 86 ? -20.453 26 12.992 1 94.25 86 GLY A O 1
ATOM 632 N N . ILE A 1 87 ? -18.266 26.109 12.789 1 97.06 87 ILE A N 1
ATOM 633 C CA . ILE A 1 87 ? -18.359 27.25 11.883 1 97.06 87 ILE A CA 1
ATOM 634 C C . ILE A 1 87 ? -17.906 26.828 10.484 1 97.06 87 ILE A C 1
ATOM 636 O O . ILE A 1 87 ? -17.562 25.672 10.258 1 97.06 87 ILE A O 1
ATOM 640 N N . GLY A 1 88 ? -17.953 27.828 9.555 1 97.19 88 GLY A N 1
ATOM 641 C CA . GLY A 1 88 ? -17.625 27.531 8.172 1 97.19 88 GLY A CA 1
ATOM 642 C C . GLY A 1 88 ? -16.141 27.328 7.934 1 97.19 88 GLY A C 1
ATOM 643 O O . GLY A 1 88 ? -15.312 27.875 8.648 1 97.19 88 GLY A O 1
ATOM 644 N N . TYR A 1 89 ? -15.844 26.531 6.973 1 97 89 TYR A N 1
ATOM 645 C CA . TYR A 1 89 ? -14.492 26.359 6.457 1 97 89 TYR A CA 1
ATOM 646 C C . TYR A 1 89 ? -14.461 26.5 4.938 1 97 89 TYR A C 1
ATOM 648 O O . TYR A 1 89 ? -15.297 25.922 4.238 1 97 89 TYR A O 1
ATOM 656 N N . LEU A 1 90 ? -13.602 27.328 4.488 1 97.31 90 LEU A N 1
ATOM 657 C CA . LEU A 1 90 ? -13.375 27.484 3.057 1 97.31 90 LEU A CA 1
ATOM 658 C C . LEU A 1 90 ? -12 26.953 2.66 1 97.31 90 LEU A C 1
ATOM 660 O O . LEU A 1 90 ? -10.977 27.5 3.07 1 97.31 90 LEU A O 1
ATOM 664 N N . HIS A 1 91 ? -11.992 25.906 1.839 1 95.06 91 HIS A N 1
ATOM 665 C CA . HIS A 1 91 ? -10.727 25.344 1.367 1 95.06 91 HIS A CA 1
ATOM 666 C C . HIS A 1 91 ? -10.211 26.094 0.149 1 95.06 91 HIS A C 1
ATOM 668 O O . HIS A 1 91 ? -10.945 26.312 -0.818 1 95.06 91 HIS A O 1
ATOM 674 N N . ARG A 1 92 ? -9.016 26.516 0.249 1 93.69 92 ARG A N 1
ATOM 675 C CA . ARG A 1 92 ? -8.273 27.047 -0.888 1 93.69 92 ARG A CA 1
ATOM 676 C C . ARG A 1 92 ? -7.012 26.219 -1.147 1 93.69 92 ARG A C 1
ATOM 678 O O . ARG A 1 92 ? -6.203 26.016 -0.241 1 93.69 92 ARG A O 1
ATOM 685 N N . PRO A 1 93 ? -6.855 25.734 -2.33 1 90.06 93 PRO A N 1
ATOM 686 C CA . PRO A 1 93 ? -5.727 24.844 -2.623 1 90.06 93 PRO A CA 1
ATOM 687 C C . PRO A 1 93 ? -4.375 25.531 -2.451 1 90.06 93 PRO A C 1
ATOM 689 O O . PRO A 1 93 ? -4.27 26.75 -2.604 1 90.06 93 PRO A O 1
ATOM 692 N N . ILE A 1 94 ? -3.395 24.672 -2.18 1 88.19 94 ILE A N 1
ATOM 693 C CA . ILE A 1 94 ? -2.018 25.156 -2.074 1 88.19 94 ILE A CA 1
ATOM 694 C C . ILE A 1 94 ? -1.574 25.75 -3.408 1 88.19 94 ILE A C 1
ATOM 696 O O . ILE A 1 94 ? -1.836 25.172 -4.469 1 88.19 94 ILE A O 1
ATOM 700 N N . THR A 1 95 ? -1.016 26.891 -3.34 1 80.5 95 THR A N 1
ATOM 701 C CA . THR A 1 95 ? -0.617 27.562 -4.574 1 80.5 95 THR A CA 1
ATOM 702 C C . THR A 1 95 ? 0.903 27.625 -4.688 1 80.5 95 THR A C 1
ATOM 704 O O . THR A 1 95 ? 1.449 27.562 -5.793 1 80.5 95 THR A O 1
ATOM 707 N N . CYS A 1 96 ? 1.576 27.828 -3.561 1 79.88 96 CYS A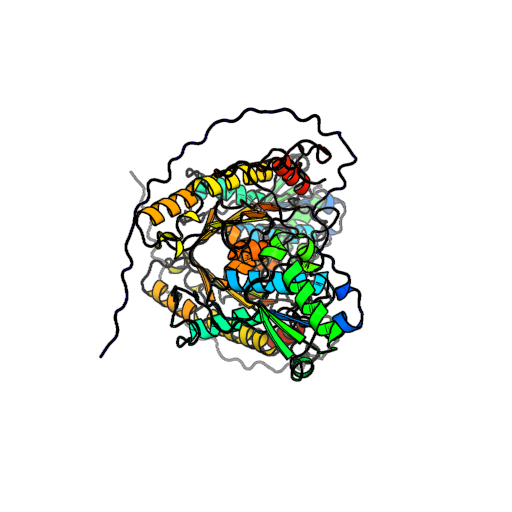 N 1
ATOM 708 C CA . CYS A 1 96 ? 3.029 27.953 -3.539 1 79.88 96 CYS A CA 1
ATOM 709 C C . CYS A 1 96 ? 3.648 26.938 -2.582 1 79.88 96 CYS A C 1
ATOM 711 O O . CYS A 1 96 ? 3.107 26.688 -1.505 1 79.88 96 CYS A O 1
ATOM 713 N N . VAL A 1 97 ? 4.699 26.328 -3.113 1 79.5 97 VAL A N 1
ATOM 714 C CA . VAL A 1 97 ? 5.375 25.359 -2.262 1 79.5 97 VAL A CA 1
ATOM 715 C C . VAL A 1 97 ? 6.867 25.688 -2.189 1 79.5 97 VAL A C 1
ATOM 717 O O . VAL A 1 97 ? 7.473 26.078 -3.191 1 79.5 97 VAL A O 1
ATOM 720 N N . GLY A 1 98 ? 7.355 25.859 -0.98 1 69.75 98 GLY A N 1
ATOM 721 C CA . GLY A 1 98 ? 8.766 26.156 -0.795 1 69.75 98 GLY A CA 1
ATOM 722 C C . GLY A 1 98 ? 9.672 25 -1.192 1 69.75 98 GLY A C 1
ATOM 723 O O . GLY A 1 98 ? 10.812 25.219 -1.614 1 69.75 98 GLY A O 1
ATOM 724 N N . HIS A 1 99 ? 9.375 23.781 -0.84 1 65.38 99 HIS A N 1
ATOM 725 C CA . HIS A 1 99 ? 10.148 22.594 -1.168 1 65.38 99 HIS A CA 1
ATOM 726 C C . HIS A 1 99 ? 9.297 21.578 -1.94 1 65.38 99 HIS A C 1
ATOM 728 O O . HIS A 1 99 ? 8.258 21.141 -1.454 1 65.38 99 HIS A O 1
ATOM 734 N N . ILE A 1 100 ? 9.516 21.656 -3.434 1 55.94 100 ILE A N 1
ATOM 735 C CA . ILE A 1 100 ? 8.812 20.641 -4.199 1 55.94 100 ILE A CA 1
ATOM 736 C C . ILE A 1 100 ? 9.812 19.859 -5.059 1 55.94 100 ILE A C 1
ATOM 738 O O . ILE A 1 100 ? 10.656 20.453 -5.727 1 55.94 100 ILE A O 1
ATOM 742 N N . GLY A 1 101 ? 9.867 18.531 -4.969 1 52.59 101 GLY A N 1
ATOM 743 C CA . GLY A 1 101 ? 10.766 17.688 -5.734 1 52.59 101 GLY A CA 1
ATOM 744 C C . GLY A 1 101 ? 12.188 17.688 -5.207 1 52.59 101 GLY A C 1
ATOM 745 O O . GLY A 1 101 ? 12.406 17.594 -3.996 1 52.59 101 GLY A O 1
ATOM 746 N N . GLU A 1 102 ? 13.195 17.516 -6.168 1 47.97 102 GLU A N 1
ATOM 747 C CA . GLU A 1 102 ? 14.617 17.531 -5.848 1 47.97 102 GLU A CA 1
ATOM 748 C C . GLU A 1 102 ? 15.07 18.922 -5.391 1 47.97 102 GLU A C 1
ATOM 750 O O . GLU A 1 102 ? 16.141 19.062 -4.805 1 47.97 102 GLU A O 1
ATOM 755 N N . LEU A 1 103 ? 14.172 19.875 -5.848 1 44.12 103 LEU A N 1
ATOM 756 C CA . LEU A 1 103 ? 14.719 21.203 -5.641 1 44.12 103 LEU A CA 1
ATOM 757 C C . LEU A 1 103 ? 14.125 21.844 -4.383 1 44.12 103 LEU A C 1
ATOM 759 O O . LEU A 1 103 ? 12.914 21.828 -4.184 1 44.12 103 LEU A O 1
ATOM 763 N N . VAL A 1 104 ? 14.844 21.719 -3.328 1 45.38 104 VAL A N 1
ATOM 764 C CA . VAL A 1 104 ? 14.578 22.547 -2.152 1 45.38 104 VAL A CA 1
ATOM 765 C C . VAL A 1 104 ? 14.492 24.016 -2.561 1 45.38 104 VAL A C 1
ATOM 767 O O . VAL A 1 104 ? 15.477 24.609 -3.016 1 45.38 104 VAL A O 1
ATOM 770 N N . HIS A 1 105 ? 13.445 24.406 -3.389 1 42.44 105 HIS A N 1
ATOM 771 C CA . HIS A 1 105 ? 13.422 25.844 -3.613 1 42.44 105 HIS A CA 1
ATOM 772 C C . HIS A 1 105 ? 12.969 26.594 -2.363 1 42.44 105 HIS A C 1
ATOM 774 O O . HIS A 1 105 ? 11.789 26.578 -2.014 1 42.44 105 HIS A O 1
ATOM 780 N N . TYR A 1 106 ? 13.68 26.672 -1.447 1 39.25 106 TYR A N 1
ATOM 781 C CA . TYR A 1 106 ? 13.18 27.359 -0.259 1 39.25 106 TYR A CA 1
ATOM 782 C C . TYR A 1 106 ? 12.289 28.531 -0.64 1 39.25 106 TYR A C 1
ATOM 784 O O . TYR A 1 106 ? 11.18 28.672 -0.109 1 39.25 106 TYR A O 1
ATOM 792 N N . ARG A 1 107 ? 12.836 29.781 -0.867 1 40.34 107 ARG A N 1
ATOM 793 C CA . ARG A 1 107 ? 12.156 31.062 -0.732 1 40.34 107 ARG A CA 1
ATOM 794 C C . ARG A 1 107 ? 11.516 31.484 -2.051 1 40.34 107 ARG A C 1
ATOM 796 O O . ARG A 1 107 ? 10.438 32.094 -2.061 1 40.34 107 ARG A O 1
ATOM 803 N N . GLU A 1 108 ? 12.172 31.641 -3.201 1 42.88 108 GLU A N 1
ATOM 804 C CA . GLU A 1 108 ? 11.766 32.5 -4.316 1 42.88 108 GLU A CA 1
ATOM 805 C C . GLU A 1 108 ? 11.016 31.688 -5.379 1 42.88 108 GLU A C 1
ATOM 807 O O . GLU A 1 108 ? 10.047 32.188 -5.957 1 42.88 108 GLU A O 1
ATOM 812 N N . ALA A 1 109 ? 11.508 30.688 -5.922 1 47.59 109 ALA A N 1
ATOM 813 C CA . ALA A 1 109 ? 11 30.109 -7.164 1 47.59 109 ALA A CA 1
ATOM 814 C C . ALA A 1 109 ? 9.727 29.297 -6.918 1 47.59 109 ALA A C 1
ATOM 816 O O . ALA A 1 109 ? 9.219 28.656 -7.828 1 47.59 109 ALA A O 1
ATOM 817 N N . ALA A 1 110 ? 9.023 29.25 -5.73 1 56.47 110 ALA A N 1
ATOM 818 C CA . ALA A 1 110 ? 8.078 28.297 -5.168 1 56.47 110 ALA A CA 1
ATOM 819 C C . ALA A 1 110 ? 6.668 28.547 -5.695 1 56.47 110 ALA A C 1
ATOM 821 O O . ALA A 1 110 ? 5.898 27.609 -5.895 1 56.47 110 ALA A O 1
ATOM 822 N N . CYS A 1 111 ? 6.426 29.75 -6.02 1 64.31 111 CYS A N 1
ATOM 823 C CA . CYS A 1 111 ? 5.074 30.047 -6.484 1 64.31 111 CYS A CA 1
ATOM 824 C C . CYS A 1 111 ? 5 30 -8.008 1 64.31 111 CYS A C 1
ATOM 826 O O . CYS A 1 111 ? 3.92 29.812 -8.57 1 64.31 111 CYS A O 1
ATOM 828 N N . ASN A 1 112 ? 6.145 30.125 -8.695 1 70 112 ASN A N 1
ATOM 829 C CA . ASN A 1 112 ? 6.16 30.078 -10.148 1 70 112 ASN A CA 1
ATOM 830 C C . ASN A 1 112 ? 6.922 28.875 -10.672 1 70 112 ASN A C 1
ATOM 832 O O . ASN A 1 112 ? 8.047 29 -11.156 1 70 112 ASN A O 1
ATOM 836 N N . LEU A 1 113 ? 6.277 27.812 -10.633 1 72.5 113 LEU A N 1
ATOM 837 C CA . LEU A 1 113 ? 6.898 26.594 -11.125 1 72.5 113 LEU A CA 1
ATOM 838 C C . LEU A 1 113 ? 6.996 26.609 -12.648 1 72.5 113 LEU A C 1
ATOM 840 O O . LEU A 1 113 ? 6.016 26.891 -13.336 1 72.5 113 LEU A O 1
ATOM 844 N N . THR A 1 114 ? 8.203 26.453 -13.125 1 71.88 114 THR A N 1
ATOM 845 C CA . THR A 1 114 ? 8.406 26.469 -14.57 1 71.88 114 THR A CA 1
ATOM 846 C C . THR A 1 114 ? 8.617 25.047 -15.102 1 71.88 114 THR A C 1
ATOM 848 O O . THR A 1 114 ? 8.336 24.766 -16.266 1 71.88 114 THR A O 1
ATOM 851 N N . ARG A 1 115 ? 9.133 24.219 -14.234 1 74.38 115 ARG A N 1
ATOM 852 C CA . ARG A 1 115 ? 9.352 22.844 -14.68 1 74.38 115 ARG A CA 1
ATOM 853 C C . ARG A 1 115 ? 8.039 22.062 -14.719 1 74.38 115 ARG A C 1
ATOM 855 O O . ARG A 1 115 ? 7.266 22.078 -13.758 1 74.38 115 ARG A O 1
ATOM 862 N N . GLU A 1 116 ? 7.891 21.438 -15.82 1 72.25 116 GLU A N 1
ATOM 863 C CA . GLU A 1 116 ? 6.648 20.688 -16.031 1 72.25 116 GLU A CA 1
ATOM 864 C C . GLU A 1 116 ? 6.422 19.672 -14.93 1 72.25 116 GLU A C 1
ATOM 866 O O . GLU A 1 116 ? 5.297 19.5 -14.453 1 72.25 116 GLU A O 1
ATOM 871 N N . ALA A 1 117 ? 7.445 18.953 -14.5 1 70.88 117 ALA A N 1
ATOM 872 C CA . ALA A 1 117 ? 7.332 17.938 -13.453 1 70.88 117 ALA A CA 1
ATOM 873 C C . ALA A 1 117 ? 6.844 18.547 -12.148 1 70.88 117 ALA A C 1
ATOM 875 O O . ALA A 1 117 ? 6.035 17.953 -11.438 1 70.88 117 ALA A O 1
ATOM 876 N N . ASP A 1 118 ? 7.27 19.766 -11.844 1 76.31 118 ASP A N 1
ATOM 877 C CA . ASP A 1 118 ? 6.867 20.438 -10.617 1 76.31 118 ASP A CA 1
ATOM 878 C C . ASP A 1 118 ? 5.418 20.906 -10.695 1 76.31 118 ASP A C 1
ATOM 880 O O . ASP A 1 118 ? 4.68 20.844 -9.711 1 76.31 118 ASP A O 1
ATOM 884 N N . VAL A 1 119 ? 5.105 21.375 -11.875 1 77.75 119 VAL A N 1
ATOM 885 C CA . VAL A 1 119 ? 3.729 21.812 -12.086 1 77.75 119 VAL A CA 1
ATOM 886 C C . VAL A 1 119 ? 2.779 20.625 -11.906 1 77.75 119 VAL A C 1
ATOM 888 O O . VAL A 1 119 ? 1.748 20.75 -11.242 1 77.75 119 VAL A O 1
ATOM 891 N N . ARG A 1 120 ? 3.158 19.547 -12.43 1 74.19 120 ARG A N 1
ATOM 892 C CA . ARG A 1 120 ? 2.338 18.344 -12.32 1 74.19 120 ARG A CA 1
ATOM 893 C C . ARG A 1 120 ? 2.246 17.875 -10.867 1 74.19 120 ARG A C 1
ATOM 895 O O . ARG A 1 120 ? 1.179 17.469 -10.414 1 74.19 120 ARG A O 1
ATOM 902 N N . LEU A 1 121 ? 3.377 17.906 -10.242 1 77.94 121 LEU A N 1
ATOM 903 C CA . LEU A 1 121 ? 3.398 17.5 -8.844 1 77.94 121 LEU A CA 1
ATOM 904 C C . LEU A 1 121 ? 2.508 18.391 -7.992 1 77.94 121 LEU A C 1
ATOM 906 O O . LEU A 1 121 ? 1.769 17.906 -7.133 1 77.94 121 LEU A O 1
ATOM 910 N N . LEU A 1 122 ? 2.557 19.656 -8.211 1 81.38 122 LEU A N 1
ATOM 911 C CA . LEU A 1 122 ? 1.713 20.594 -7.477 1 81.38 122 LEU A CA 1
ATOM 912 C C . LEU A 1 122 ? 0.237 20.312 -7.734 1 81.38 122 LEU A C 1
ATOM 914 O O . LEU A 1 122 ? -0.579 20.344 -6.812 1 81.38 122 LEU A O 1
ATOM 918 N N . ALA A 1 123 ? -0.081 20.078 -8.969 1 79.31 123 ALA A N 1
ATOM 919 C CA . ALA A 1 123 ? -1.46 19.75 -9.312 1 79.31 123 ALA A CA 1
ATOM 920 C C . ALA A 1 123 ? -1.926 18.5 -8.578 1 79.31 123 ALA A C 1
ATOM 922 O O . ALA A 1 123 ? -3.051 18.453 -8.078 1 79.31 123 ALA A O 1
ATOM 923 N N . LYS A 1 124 ? -1.065 17.562 -8.516 1 77.62 124 LYS A N 1
ATOM 924 C CA . LYS A 1 124 ? -1.372 16.328 -7.797 1 77.62 124 LYS A CA 1
ATOM 925 C C . LYS A 1 124 ? -1.592 16.609 -6.309 1 77.62 124 LYS A C 1
ATOM 927 O O . LYS A 1 124 ? -2.551 16.109 -5.719 1 77.62 124 LYS A O 1
ATOM 932 N N . ILE A 1 125 ? -0.75 17.391 -5.758 1 83.19 125 ILE A N 1
ATOM 933 C CA . ILE A 1 125 ? -0.838 17.75 -4.348 1 83.19 125 ILE A CA 1
ATOM 934 C C . ILE A 1 125 ? -2.172 18.438 -4.07 1 83.19 125 ILE A C 1
ATOM 936 O O . ILE A 1 125 ? -2.855 18.125 -3.098 1 83.19 125 ILE A O 1
ATOM 940 N N . ARG A 1 126 ? -2.58 19.297 -4.934 1 85.31 126 ARG A N 1
ATOM 941 C CA . ARG A 1 126 ? -3.824 20.047 -4.777 1 85.31 126 ARG A CA 1
ATOM 942 C C . ARG A 1 126 ? -5.027 19.109 -4.777 1 85.31 126 ARG A C 1
ATOM 944 O O . ARG A 1 126 ? -5.965 19.297 -3.998 1 85.31 126 ARG A O 1
ATOM 951 N N . ARG A 1 127 ? -4.922 18.141 -5.539 1 79.75 127 ARG A N 1
ATOM 952 C CA . ARG A 1 127 ? -6.035 17.203 -5.625 1 79.75 127 ARG A CA 1
ATOM 953 C C . ARG A 1 127 ? -6.055 16.266 -4.422 1 79.75 127 ARG A C 1
ATOM 955 O O . ARG A 1 127 ? -7.125 15.938 -3.906 1 79.75 127 ARG A O 1
ATOM 962 N N . MET A 1 128 ? -4.918 15.938 -3.969 1 80.88 128 MET A N 1
ATOM 963 C CA . MET A 1 128 ? -4.824 14.93 -2.914 1 80.88 128 MET A CA 1
ATOM 964 C C . MET A 1 128 ? -5.086 15.547 -1.546 1 80.88 128 MET A C 1
ATOM 966 O O . MET A 1 128 ? -5.469 14.852 -0.606 1 80.88 128 MET A O 1
ATOM 970 N N . ILE A 1 129 ? -4.73 16.844 -1.493 1 84.88 129 ILE A N 1
ATOM 971 C CA . ILE A 1 129 ? -4.969 17.547 -0.239 1 84.88 129 ILE A CA 1
ATOM 972 C C . ILE A 1 129 ? -6.148 18.5 -0.402 1 84.88 129 ILE A C 1
ATOM 974 O O . ILE A 1 129 ? -5.98 19.734 -0.341 1 84.88 129 ILE A O 1
ATOM 978 N N . SER A 1 130 ? -7.27 18.031 -0.737 1 84.25 130 SER A N 1
ATOM 979 C CA . SER A 1 130 ? -8.484 18.828 -0.903 1 84.25 130 SER A CA 1
ATOM 980 C C . SER A 1 130 ? -9.461 18.578 0.244 1 84.25 130 SER A C 1
ATOM 982 O O . SER A 1 130 ? -10.164 17.578 0.269 1 84.25 130 SER A O 1
ATOM 984 N N . LEU A 1 131 ? -9.461 19.547 1.162 1 88.5 131 LEU A N 1
ATOM 985 C CA . LEU A 1 131 ? -10.383 19.453 2.289 1 88.5 131 LEU A CA 1
ATOM 986 C C . LEU A 1 131 ? -11.773 19.938 1.89 1 88.5 131 LEU A C 1
ATOM 988 O O . LEU A 1 131 ? -11.906 20.906 1.142 1 88.5 131 LEU A O 1
ATOM 992 N N . PRO A 1 132 ? -12.805 19.297 2.383 1 85.12 132 PRO A N 1
ATOM 993 C CA . PRO A 1 132 ? -14.156 19.75 2.045 1 85.12 132 PRO A CA 1
ATOM 994 C C . PRO A 1 132 ? -14.469 21.141 2.596 1 85.12 132 PRO A C 1
ATOM 996 O O . PRO A 1 132 ? -14.297 21.391 3.793 1 85.12 132 PRO A O 1
ATOM 999 N N . SER A 1 133 ? -14.984 21.953 1.753 1 91.94 133 SER A N 1
ATOM 1000 C CA . SER A 1 133 ? -15.484 23.25 2.174 1 91.94 133 SER A CA 1
ATOM 1001 C C . SER A 1 133 ? -16.922 23.156 2.676 1 91.94 133 SER A C 1
ATOM 1003 O O . SER A 1 133 ? -17.734 22.422 2.105 1 91.94 133 SER A O 1
ATOM 1005 N N . THR A 1 134 ? -17.156 23.891 3.738 1 92 134 THR A N 1
ATOM 1006 C CA . THR A 1 134 ? -18.531 23.969 4.199 1 92 134 THR A CA 1
ATOM 1007 C C . THR A 1 134 ? -19.188 25.281 3.746 1 92 134 THR A C 1
ATOM 1009 O O . THR A 1 134 ? -20.406 25.438 3.848 1 92 134 THR A O 1
ATOM 1012 N N . VAL A 1 135 ? -18.438 26.234 3.316 1 95.56 135 VAL A N 1
ATOM 1013 C CA . VAL A 1 135 ? -18.906 27.453 2.664 1 95.56 135 VAL A CA 1
ATOM 1014 C C . VAL A 1 135 ? -18.219 27.609 1.305 1 95.56 135 VAL A C 1
ATOM 1016 O O . VAL A 1 135 ? -17.109 27.109 1.102 1 95.56 135 VAL A O 1
ATOM 1019 N N . SER A 1 136 ? -18.922 28.312 0.384 1 95.19 136 SER A N 1
ATOM 1020 C CA . SER A 1 136 ? -18.359 28.516 -0.951 1 95.19 136 SER A CA 1
ATOM 1021 C C . SER A 1 136 ? -17.75 29.906 -1.1 1 95.19 136 SER A C 1
ATOM 1023 O O . SER A 1 136 ? -18.031 30.797 -0.292 1 95.19 136 SER A O 1
ATOM 1025 N N . GLU A 1 137 ? -16.938 30 -2.158 1 95.75 137 GLU A N 1
ATOM 1026 C CA . GLU A 1 137 ? -16.391 31.312 -2.484 1 95.75 137 GLU A CA 1
ATOM 1027 C C . GLU A 1 137 ? -17.5 32.312 -2.75 1 95.75 137 GLU A C 1
ATOM 1029 O O . GLU A 1 137 ? -17.391 33.5 -2.375 1 95.75 137 GLU A O 1
ATOM 1034 N N . ASP A 1 138 ? -18.484 31.922 -3.381 1 95.94 138 ASP A N 1
ATOM 1035 C CA . ASP A 1 138 ? -19.625 32.812 -3.674 1 95.94 138 ASP A CA 1
ATOM 1036 C C . ASP A 1 138 ? -20.297 33.25 -2.389 1 95.94 138 ASP A C 1
ATOM 1038 O O . ASP A 1 138 ? -20.719 34.406 -2.281 1 95.94 138 ASP A O 1
ATOM 1042 N N . GLN A 1 139 ? -20.438 32.406 -1.46 1 95.19 139 GLN A N 1
ATOM 1043 C CA . GLN A 1 139 ? -21.078 32.688 -0.189 1 95.19 139 GLN A CA 1
ATOM 1044 C C . GLN A 1 139 ? -20.297 33.75 0.586 1 95.19 139 GLN A C 1
ATOM 1046 O O . GLN A 1 139 ? -20.891 34.625 1.248 1 95.19 139 GLN A O 1
ATOM 1051 N N . VAL A 1 140 ? -18.953 33.719 0.445 1 97.38 140 VAL A N 1
ATOM 1052 C CA . VAL A 1 140 ? -18.172 34.594 1.312 1 97.38 140 VAL A CA 1
ATOM 1053 C C . VAL A 1 140 ? -17.734 35.812 0.538 1 97.38 140 VAL A C 1
ATOM 1055 O O . VAL A 1 140 ? -17.016 36.688 1.066 1 97.38 140 VAL A O 1
ATOM 1058 N N . ARG A 1 141 ? -18.016 36.031 -0.744 1 95.31 141 ARG A N 1
ATOM 1059 C CA . ARG A 1 141 ? -17.594 37.156 -1.593 1 95.31 141 ARG A CA 1
ATOM 1060 C C . ARG A 1 141 ? -17.922 38.469 -0.949 1 95.31 141 ARG A C 1
ATOM 1062 O O . ARG A 1 141 ? -17.109 39.406 -0.99 1 95.31 141 ARG A O 1
ATOM 1069 N N . GLY A 1 142 ? -19.031 38.688 -0.267 1 94.56 142 GLY A N 1
ATOM 1070 C CA . GLY A 1 142 ? -19.438 39.938 0.36 1 94.56 142 GLY A CA 1
ATOM 1071 C C . GLY A 1 142 ? -19.078 40 1.831 1 94.56 142 GLY A C 1
ATOM 1072 O O . GLY A 1 142 ? -19.328 41 2.49 1 94.56 142 GLY A O 1
ATOM 1073 N N . TRP A 1 143 ? -18.391 38.969 2.326 1 98.19 143 TRP A N 1
ATOM 1074 C CA . TRP A 1 143 ? -18.016 38.969 3.738 1 98.19 143 TRP A CA 1
ATOM 1075 C C . TRP A 1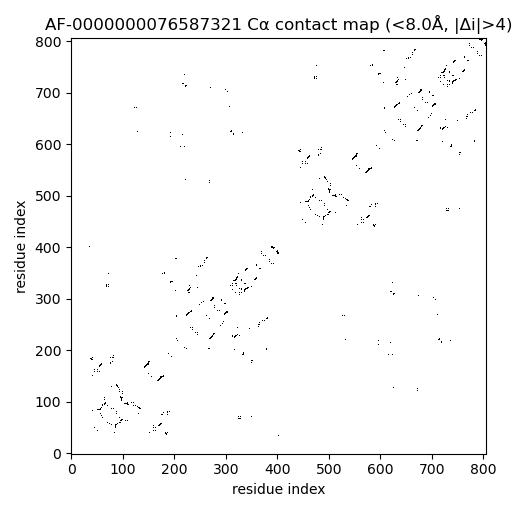 143 ? -16.781 39.812 3.984 1 98.19 143 TRP A C 1
ATOM 1077 O O . TRP A 1 143 ? -15.953 40 3.086 1 98.19 143 TRP A O 1
ATOM 1087 N N . GLN A 1 144 ? -16.719 40.344 5.148 1 98 144 GLN A N 1
ATOM 1088 C CA . GLN A 1 144 ? -15.453 40.969 5.57 1 98 144 GLN A CA 1
ATOM 1089 C C . GLN A 1 144 ? -14.352 39.906 5.699 1 98 144 GLN A C 1
ATOM 1091 O O . GLN A 1 144 ? -14.57 38.844 6.27 1 98 144 GLN A O 1
ATOM 1096 N N . GLN A 1 145 ? -13.211 40.156 5.176 1 97.31 145 GLN A N 1
ATOM 1097 C CA . GLN A 1 145 ? -12.062 39.281 5.355 1 97.31 145 GLN A CA 1
ATOM 1098 C C . GLN A 1 145 ? -11.086 39.875 6.383 1 97.31 145 GLN A C 1
ATOM 1100 O O . GLN A 1 145 ? -10.68 41.031 6.273 1 97.31 145 GLN A O 1
ATOM 1105 N N . VAL A 1 146 ? -10.82 39.094 7.395 1 97.19 146 VAL A N 1
ATOM 1106 C CA . VAL A 1 146 ? -9.898 39.531 8.445 1 97.19 146 VAL A CA 1
ATOM 1107 C C . VAL A 1 146 ? -8.703 38.562 8.508 1 97.19 146 VAL A C 1
ATOM 1109 O O . VAL A 1 146 ? -8.875 37.375 8.734 1 97.19 146 VAL A O 1
ATOM 1112 N N . TYR A 1 147 ? -7.562 39.094 8.289 1 95.31 147 TYR A N 1
ATOM 1113 C CA . TYR A 1 147 ? -6.344 38.281 8.367 1 95.31 147 TYR A CA 1
ATOM 1114 C C . TYR A 1 147 ? -5.809 38.219 9.789 1 95.31 147 TYR A C 1
ATOM 1116 O O . TYR A 1 147 ? -5.68 39.25 10.445 1 95.31 147 TYR A O 1
ATOM 1124 N N . VAL A 1 148 ? -5.586 37.062 10.266 1 92 148 VAL A N 1
ATOM 1125 C CA . VAL A 1 148 ? -4.941 36.812 11.555 1 92 148 VAL A CA 1
ATOM 1126 C C . VAL A 1 148 ? -3.768 35.844 11.367 1 92 148 VAL A C 1
ATOM 1128 O O . VAL A 1 148 ? -3.961 34.688 11 1 92 148 VAL A O 1
ATOM 1131 N N . SER A 1 149 ? -2.545 36.25 11.633 1 90.69 149 SER A N 1
ATOM 1132 C CA . SER A 1 149 ? -1.368 35.438 11.359 1 90.69 149 SER A CA 1
ATOM 1133 C C . SER A 1 149 ? -1.412 34.125 12.141 1 90.69 149 SER A C 1
ATOM 1135 O O . SER A 1 149 ? -1.189 33.062 11.578 1 90.69 149 SER A O 1
ATOM 1137 N N . GLU A 1 150 ? -1.654 34.281 13.5 1 90.81 150 GLU A N 1
ATOM 1138 C CA . GLU A 1 150 ? -1.761 33.125 14.383 1 90.81 150 GLU A CA 1
ATOM 1139 C C . GLU A 1 150 ? -2.959 33.25 15.32 1 90.81 150 GLU A C 1
ATOM 1141 O O . GLU A 1 150 ? -3.09 34.25 16.031 1 90.81 150 GLU A O 1
ATOM 1146 N N . PHE A 1 151 ? -3.664 32.219 15.297 1 84.62 151 PHE A N 1
ATOM 1147 C CA . PHE A 1 151 ? -4.816 32.156 16.188 1 84.62 151 PHE A CA 1
ATOM 1148 C C . PHE A 1 151 ? -4.43 31.609 17.547 1 84.62 151 PHE A C 1
ATOM 1150 O O . PHE A 1 151 ? -3.822 30.547 17.641 1 84.62 151 PHE A O 1
ATOM 1157 N N . THR A 1 152 ? -4.676 32.469 18.531 1 88.69 152 THR A N 1
ATOM 1158 C CA . THR A 1 152 ? -4.898 31.922 19.859 1 88.69 152 THR A CA 1
ATOM 1159 C C . THR A 1 152 ? -6.391 31.844 20.172 1 88.69 152 THR A C 1
ATOM 1161 O O . THR A 1 152 ? -7.176 32.625 19.656 1 88.69 152 THR A O 1
ATOM 1164 N N . TRP A 1 153 ? -6.754 30.922 20.938 1 91.38 153 TRP A N 1
ATOM 1165 C CA . TRP A 1 153 ? -8.18 30.656 21.109 1 91.38 153 TRP A CA 1
ATOM 1166 C C . TRP A 1 153 ? -8.93 31.891 21.562 1 91.38 153 TRP A C 1
ATOM 1168 O O . TRP A 1 153 ? -9.922 32.281 20.953 1 91.38 153 TRP A O 1
ATOM 1178 N N . TRP A 1 154 ? -8.445 32.562 22.516 1 92.12 154 TRP A N 1
ATOM 1179 C CA . TRP A 1 154 ? -9.195 33.688 23.094 1 92.12 154 TRP A CA 1
ATOM 1180 C C . TRP A 1 154 ? -9.156 34.906 22.172 1 92.12 154 TRP A C 1
ATOM 1182 O O . TRP A 1 154 ? -10.133 35.656 22.094 1 92.12 154 TRP A O 1
ATOM 1192 N N . LYS A 1 155 ? -8.023 35.062 21.516 1 92.19 155 LYS A N 1
ATOM 1193 C CA . LYS A 1 155 ? -7.977 36.125 20.516 1 92.19 155 LYS A CA 1
ATOM 1194 C C . LYS A 1 155 ? -8.984 35.875 19.406 1 92.19 155 LYS A C 1
ATOM 1196 O O . LYS A 1 155 ? -9.703 36.781 19 1 92.19 155 LYS A O 1
ATOM 1201 N N . PHE A 1 156 ? -9.117 34.75 18.969 1 94.44 156 PHE A N 1
ATOM 1202 C CA . PHE A 1 156 ? -10.047 34.375 17.922 1 94.44 156 PHE A CA 1
ATOM 1203 C C . PHE A 1 156 ? -11.492 34.531 18.391 1 94.44 156 PHE A C 1
ATOM 1205 O O . PHE A 1 156 ? -12.32 35.094 17.688 1 94.44 156 PHE A O 1
ATOM 1212 N N . ALA A 1 157 ? -11.727 34.031 19.562 1 95.69 157 ALA A N 1
ATOM 1213 C CA . ALA A 1 157 ? -13.07 34.156 20.141 1 95.69 157 ALA A CA 1
ATOM 1214 C C . ALA A 1 157 ? -13.492 35.594 20.25 1 95.69 157 ALA A C 1
ATOM 1216 O O . ALA A 1 157 ? -14.648 35.938 19.984 1 95.69 157 ALA A O 1
ATOM 1217 N N . ALA A 1 158 ? -12.555 36.406 20.625 1 96.44 158 ALA A N 1
ATOM 1218 C CA . ALA A 1 158 ? -12.852 37.844 20.766 1 96.44 158 ALA A CA 1
ATOM 1219 C C . ALA A 1 158 ? -13.188 38.469 19.422 1 96.44 158 ALA A C 1
ATOM 1221 O O . ALA A 1 158 ? -14.133 39.25 19.312 1 96.44 158 ALA A O 1
ATOM 1222 N N . LEU A 1 159 ? -12.422 38.156 18.438 1 96.81 159 LEU A N 1
ATOM 1223 C CA . LEU A 1 159 ? -12.648 38.656 17.094 1 96.81 159 LEU A CA 1
ATOM 1224 C C . LEU A 1 159 ? -13.992 38.188 16.547 1 96.81 159 LEU A C 1
ATOM 1226 O O . LEU A 1 159 ? -14.727 38.969 15.93 1 96.81 159 LEU A O 1
ATOM 1230 N N . ALA A 1 160 ? -14.305 36.969 16.781 1 96.94 160 ALA A N 1
ATOM 1231 C CA . ALA A 1 160 ? -15.594 36.438 16.359 1 96.94 160 ALA A CA 1
ATOM 1232 C C . ALA A 1 160 ? -16.75 37.125 17.078 1 96.94 160 ALA A C 1
ATOM 1234 O O . ALA A 1 160 ? -17.797 37.375 16.469 1 96.94 160 ALA A O 1
ATOM 1235 N N . GLY A 1 161 ? -16.484 37.344 18.359 1 97.38 161 GLY A N 1
ATOM 1236 C CA . GLY A 1 161 ? -17.484 38.062 19.125 1 97.38 161 GLY A CA 1
ATOM 1237 C C . GLY A 1 161 ? -17.75 39.438 18.594 1 97.38 161 GLY A C 1
ATOM 1238 O O . GLY A 1 161 ? -18.906 39.875 18.547 1 97.38 161 GLY A O 1
ATOM 1239 N N . GLU A 1 162 ? -16.75 40.125 18.25 1 97.69 162 GLU A N 1
ATOM 1240 C CA . GLU A 1 162 ? -16.891 41.438 17.656 1 97.69 162 GLU A CA 1
ATOM 1241 C C . GLU A 1 162 ? -17.672 41.375 16.344 1 97.69 162 GLU A C 1
ATOM 1243 O O . GLU A 1 162 ? -18.547 42.219 16.094 1 97.69 162 GLU A O 1
ATOM 1248 N N . ALA A 1 163 ? -17.328 40.406 15.508 1 97.88 163 ALA A N 1
ATOM 1249 C CA . ALA A 1 163 ? -18.047 40.219 14.258 1 97.88 163 ALA A CA 1
ATOM 1250 C C . ALA A 1 163 ? -19.531 40 14.508 1 97.88 163 ALA A C 1
ATOM 1252 O O . ALA A 1 163 ? -20.375 40.562 13.805 1 97.88 163 ALA A O 1
ATOM 1253 N N . ARG A 1 164 ? -19.828 39.219 15.477 1 97.25 164 ARG A N 1
ATOM 1254 C CA . ARG A 1 164 ? -21.203 38.938 15.836 1 97.25 164 ARG A CA 1
ATOM 1255 C C . ARG A 1 164 ? -21.922 40.188 16.328 1 97.25 164 ARG A C 1
ATOM 1257 O O . ARG A 1 164 ? -23.031 40.469 15.898 1 97.25 164 ARG A O 1
ATOM 1264 N N . ARG A 1 165 ? -21.281 40.906 17.219 1 97.19 165 ARG A N 1
ATOM 1265 C CA . ARG A 1 165 ? -21.859 42.125 17.75 1 97.19 165 ARG A CA 1
ATOM 1266 C C . ARG A 1 165 ? -22.188 43.094 16.641 1 97.19 165 ARG A C 1
ATOM 1268 O O . ARG A 1 165 ? -23.25 43.719 16.641 1 97.19 165 ARG A O 1
ATOM 1275 N N . LYS A 1 166 ? -21.344 43.219 15.695 1 97.75 166 LYS A N 1
ATOM 1276 C CA . LYS A 1 166 ? -21.5 44.156 14.594 1 97.75 166 LYS A CA 1
ATOM 1277 C C . LYS A 1 166 ? -22.375 43.562 13.492 1 97.75 166 LYS A C 1
ATOM 1279 O O . LYS A 1 166 ? -22.703 44.25 12.516 1 97.75 166 LYS A O 1
ATOM 1284 N N . GLN A 1 167 ? -22.734 42.281 13.656 1 97.06 167 GLN A N 1
ATOM 1285 C CA . GLN A 1 167 ? -23.484 41.562 12.641 1 97.06 167 GLN A CA 1
ATOM 1286 C C . GLN A 1 167 ? -22.812 41.656 11.273 1 97.06 167 GLN A C 1
ATOM 1288 O O . GLN A 1 167 ? -23.469 41.969 10.281 1 97.06 167 GLN A O 1
ATOM 1293 N N . GLN A 1 168 ? -21.531 41.438 11.305 1 98 168 GLN A N 1
ATOM 1294 C CA . GLN A 1 168 ? -20.703 41.5 10.102 1 98 168 GLN A CA 1
ATOM 1295 C C . GLN A 1 168 ? -20.172 40.125 9.742 1 98 168 GLN A C 1
ATOM 1297 O O . GLN A 1 168 ? -19.188 39.656 10.312 1 98 168 GLN A O 1
ATOM 1302 N N . PRO A 1 169 ? -20.797 39.469 8.719 1 98.31 169 PRO A N 1
ATOM 1303 C CA . PRO A 1 169 ? -20.234 38.188 8.273 1 98.31 169 PRO A CA 1
ATOM 1304 C C . PRO A 1 169 ? -18.75 38.281 7.949 1 98.31 169 PRO A C 1
ATOM 1306 O O . PRO A 1 169 ? -18.312 39.219 7.289 1 98.31 169 PRO A O 1
ATOM 1309 N N . THR A 1 170 ? -17.938 37.312 8.508 1 98.69 170 THR A N 1
ATOM 1310 C CA . THR A 1 170 ? -16.5 37.469 8.461 1 98.69 170 THR A CA 1
ATOM 1311 C C . THR A 1 170 ? -15.812 36.156 8.102 1 98.69 170 THR A C 1
ATOM 1313 O O . THR A 1 170 ? -16.125 35.125 8.672 1 98.69 170 THR A O 1
ATOM 1316 N N . LEU A 1 171 ? -15.008 36.188 7.094 1 98.62 171 LEU A N 1
ATOM 1317 C CA . LEU A 1 171 ? -14.055 35.125 6.781 1 98.62 171 LEU A CA 1
ATOM 1318 C C . LEU A 1 171 ? -12.688 35.406 7.395 1 98.62 171 LEU A C 1
ATOM 1320 O O . LEU A 1 171 ? -12 36.344 6.965 1 98.62 171 LEU A O 1
ATOM 1324 N N . PHE A 1 172 ? -12.383 34.688 8.391 1 98.25 172 PHE A N 1
ATOM 1325 C CA . PHE A 1 172 ? -11.055 34.844 8.977 1 98.25 172 PHE A CA 1
ATOM 1326 C C . PHE A 1 172 ? -10.016 34.062 8.188 1 98.25 172 PHE A C 1
ATOM 1328 O O . PHE A 1 172 ? -10.18 32.844 7.949 1 98.25 172 PHE A O 1
ATOM 1335 N N . VAL A 1 173 ? -8.977 34.688 7.734 1 97.19 173 VAL A N 1
ATOM 1336 C CA . VAL A 1 173 ? -7.859 34.125 6.977 1 97.19 173 VAL A CA 1
ATOM 1337 C C . VAL A 1 173 ? -6.629 34.031 7.875 1 97.19 173 VAL A C 1
ATOM 1339 O O . VAL A 1 173 ? -6.121 35.031 8.375 1 97.19 173 VAL A O 1
ATOM 1342 N N . THR A 1 174 ? -6.207 32.781 8.133 1 95.88 174 THR A N 1
ATOM 1343 C CA . THR A 1 174 ? -5.113 32.625 9.086 1 95.88 174 THR A CA 1
ATOM 1344 C C . THR A 1 174 ? -4.039 31.703 8.523 1 95.88 174 THR A C 1
ATOM 1346 O O . THR A 1 174 ? -4.332 30.812 7.723 1 95.88 174 THR A O 1
ATOM 1349 N N . GLU A 1 175 ? -2.816 31.938 9.023 1 92.88 175 GLU A N 1
ATOM 1350 C CA . GLU A 1 175 ? -1.703 31.078 8.633 1 92.88 175 GLU A CA 1
ATOM 1351 C C . GLU A 1 175 ? -1.537 29.922 9.602 1 92.88 175 GLU A C 1
ATOM 1353 O O . GLU A 1 175 ? -1.209 28.797 9.195 1 92.88 175 GLU A O 1
ATOM 1358 N N . PHE A 1 176 ? -1.77 30.234 10.883 1 92.12 176 PHE A N 1
ATOM 1359 C CA . PHE A 1 176 ? -1.492 29.25 11.922 1 92.12 176 PHE A CA 1
ATOM 1360 C C . PHE A 1 176 ? -2.66 29.141 12.891 1 92.12 176 PHE A C 1
ATOM 1362 O O . PHE A 1 176 ? -3.242 30.156 13.289 1 92.12 176 PHE A O 1
ATOM 1369 N N . ALA A 1 177 ? -3.023 27.969 13.188 1 92.25 177 ALA A N 1
ATOM 1370 C CA . ALA A 1 177 ? -3.865 27.656 14.336 1 92.25 177 ALA A CA 1
ATOM 1371 C C . ALA A 1 177 ? -3.178 26.672 15.273 1 92.25 177 ALA A C 1
ATOM 1373 O O . ALA A 1 177 ? -3.842 25.891 15.969 1 92.25 177 ALA A O 1
ATOM 1374 N N . THR A 1 178 ? -1.882 26.641 15.188 1 89.06 178 THR A N 1
ATOM 1375 C CA . THR A 1 178 ? -1.051 25.656 15.859 1 89.06 178 THR A CA 1
ATOM 1376 C C . THR A 1 178 ? -1.204 25.766 17.375 1 89.06 178 THR A C 1
ATOM 1378 O O . THR A 1 178 ? -1.244 24.75 18.078 1 89.06 178 THR A O 1
ATOM 1381 N N . SER A 1 179 ? -1.284 27.016 17.859 1 87.44 179 SER A N 1
ATOM 1382 C CA . SER A 1 179 ? -1.434 27.219 19.297 1 87.44 179 SER A CA 1
ATOM 1383 C C . SER A 1 179 ? -2.744 26.625 19.812 1 87.44 179 SER A C 1
ATOM 1385 O O . SER A 1 179 ? -2.791 26.047 20.906 1 87.44 179 SER A O 1
ATOM 1387 N N . VAL A 1 180 ? -3.746 26.781 19.078 1 89.31 180 VAL A N 1
ATOM 1388 C CA . VAL A 1 180 ? -5.039 26.234 19.453 1 89.31 180 VAL A CA 1
ATOM 1389 C C . VAL A 1 180 ? -4.984 24.703 19.406 1 89.31 180 VAL A C 1
ATOM 1391 O O . VAL A 1 180 ? -5.441 24.031 20.328 1 89.31 180 VAL A O 1
ATOM 1394 N N . ALA A 1 181 ? -4.406 24.188 18.328 1 87.31 181 ALA A N 1
ATOM 1395 C CA . ALA A 1 181 ? -4.316 22.734 18.156 1 87.31 181 ALA A CA 1
ATOM 1396 C C . ALA A 1 181 ? -3.467 22.109 19.25 1 87.31 181 ALA A C 1
ATOM 1398 O O . ALA A 1 181 ? -3.732 20.984 19.688 1 87.31 181 ALA A O 1
ATOM 1399 N N . HIS A 1 182 ? -2.486 22.812 19.641 1 83.94 182 HIS A N 1
ATOM 1400 C CA . HIS A 1 182 ? -1.628 22.328 20.703 1 83.94 182 HIS A CA 1
ATOM 1401 C C . HIS A 1 182 ? -2.365 22.328 22.047 1 83.94 182 HIS A C 1
ATOM 1403 O O . HIS A 1 182 ? -2.277 21.359 22.812 1 83.94 182 HIS A O 1
ATOM 1409 N N . ALA A 1 183 ? -3.049 23.391 22.297 1 84.5 183 ALA A N 1
ATOM 1410 C CA . ALA A 1 183 ? -3.76 23.547 23.562 1 84.5 183 ALA A CA 1
ATOM 1411 C C . ALA A 1 183 ? -4.977 22.641 23.625 1 84.5 183 ALA A C 1
ATOM 1413 O O . ALA A 1 183 ? -5.34 22.156 24.703 1 84.5 183 ALA A O 1
ATOM 1414 N N . TYR A 1 184 ? -5.543 22.422 22.484 1 87.88 184 TYR A N 1
ATOM 1415 C CA . TYR A 1 184 ? -6.766 21.641 22.391 1 87.88 184 TYR A CA 1
ATOM 1416 C C . TYR A 1 184 ? -6.676 20.594 21.281 1 87.88 184 TYR A C 1
ATOM 1418 O O . TYR A 1 184 ? -7.426 20.656 20.312 1 87.88 184 TYR A O 1
ATOM 1426 N N . PRO A 1 185 ? -5.863 19.516 21.5 1 85.44 185 PRO A N 1
ATOM 1427 C CA . PRO A 1 185 ? -5.707 18.516 20.438 1 85.44 185 PRO A CA 1
ATOM 1428 C C . PRO A 1 185 ? -7.012 17.797 20.094 1 85.44 185 PRO A C 1
ATOM 1430 O O . PRO A 1 185 ? -7.141 17.219 19.016 1 85.44 185 PRO A O 1
ATOM 1433 N N . GLY A 1 186 ? -8.008 17.922 20.938 1 85.5 186 GLY A N 1
ATOM 1434 C CA . GLY A 1 186 ? -9.312 17.328 20.703 1 85.5 186 GLY A CA 1
ATOM 1435 C C . GLY A 1 186 ? -10.023 17.875 19.484 1 85.5 186 GLY A C 1
ATOM 1436 O O . GLY A 1 186 ? -10.977 17.281 18.984 1 85.5 186 GLY A O 1
ATOM 1437 N N . VAL A 1 187 ? -9.586 19.016 19 1 90.75 187 VAL A N 1
ATOM 1438 C CA . VAL A 1 187 ? -10.219 19.609 17.828 1 90.75 187 VAL A CA 1
ATOM 1439 C C . VAL A 1 187 ? -10.148 18.625 16.656 1 90.75 187 VAL A C 1
ATOM 1441 O O . VAL A 1 187 ? -11.078 18.562 15.852 1 90.75 187 VAL A O 1
ATOM 1444 N N . PHE A 1 188 ? -9.086 17.812 16.625 1 90.12 188 PHE A N 1
ATOM 1445 C CA . PHE A 1 188 ? -8.93 16.875 15.523 1 90.12 188 PHE A CA 1
ATOM 1446 C C . PHE A 1 188 ? -9.969 15.758 15.609 1 90.12 188 PHE A C 1
ATOM 1448 O O . PHE A 1 188 ? -10.422 15.25 14.586 1 90.12 188 PHE A O 1
ATOM 1455 N N . LEU A 1 189 ? -10.43 15.469 16.766 1 86.25 189 LEU A N 1
ATOM 1456 C CA . LEU A 1 189 ? -11.352 14.359 16.969 1 86.25 189 LEU A CA 1
ATOM 1457 C C . LEU A 1 189 ? -12.766 14.742 16.547 1 86.25 189 LEU A C 1
ATOM 1459 O O . LEU A 1 189 ? -13.641 13.883 16.438 1 86.25 189 LEU A O 1
ATOM 1463 N N . SER A 1 190 ? -12.922 16.047 16.328 1 84.94 190 SER A N 1
ATOM 1464 C CA . SER A 1 190 ? -14.219 16.484 15.812 1 84.94 190 SER A CA 1
ATOM 1465 C C . SER A 1 190 ? -14.406 16.062 14.359 1 84.94 190 SER A C 1
ATOM 1467 O O . SER A 1 190 ? -15.531 16.031 13.859 1 84.94 190 SER A O 1
ATOM 1469 N N . VAL A 1 191 ? -13.367 15.797 13.758 1 85.62 191 VAL A N 1
ATOM 1470 C CA . VAL A 1 191 ? -13.398 15.312 12.383 1 85.62 191 VAL A CA 1
ATOM 1471 C C . VAL A 1 191 ? -13.406 13.781 12.375 1 85.62 191 VAL A C 1
ATOM 1473 O O . VAL A 1 191 ? -12.445 13.148 12.828 1 85.62 191 VAL A O 1
ATOM 1476 N N . PRO A 1 192 ? -14.398 13.18 11.906 1 81.44 192 PRO A N 1
ATOM 1477 C CA . PRO A 1 192 ? -14.508 11.727 11.977 1 81.44 192 PRO A CA 1
ATOM 1478 C C . PRO A 1 192 ? -13.297 11.008 11.375 1 81.44 192 PRO A C 1
ATOM 1480 O O . PRO A 1 192 ? -12.852 9.992 11.914 1 81.44 192 PRO A O 1
ATOM 1483 N N . ALA A 1 193 ? -12.727 11.531 10.375 1 80.94 193 ALA A N 1
ATOM 1484 C CA . ALA A 1 193 ? -11.609 10.906 9.672 1 80.94 193 ALA A CA 1
ATOM 1485 C C . ALA A 1 193 ? -10.375 10.828 10.57 1 80.94 193 ALA A C 1
ATOM 1487 O O . ALA A 1 193 ? -9.453 10.055 10.305 1 80.94 193 ALA A O 1
ATOM 1488 N N . PHE A 1 194 ? -10.32 11.648 11.609 1 86.19 194 PHE A N 1
ATOM 1489 C CA . PHE A 1 194 ? -9.148 11.695 12.469 1 86.19 194 PHE A CA 1
ATOM 1490 C C . PHE A 1 194 ? -9.352 10.867 13.727 1 86.19 194 PHE A C 1
ATOM 1492 O O . PHE A 1 194 ? -8.453 10.758 14.562 1 86.19 194 PHE A O 1
ATOM 1499 N N . ARG A 1 195 ? -10.484 10.203 13.852 1 83.81 195 ARG A N 1
ATOM 1500 C CA . ARG A 1 195 ? -10.828 9.445 15.055 1 83.81 195 ARG A CA 1
ATOM 1501 C C . ARG A 1 195 ? -10.406 7.984 14.914 1 83.81 195 ARG A C 1
ATOM 1503 O O . ARG A 1 195 ? -10.734 7.332 13.914 1 83.81 195 ARG A O 1
ATOM 1510 N N . PRO A 1 196 ? -9.703 7.555 15.891 1 85.5 196 PRO A N 1
ATOM 1511 C CA . PRO A 1 196 ? -9.469 6.105 15.875 1 85.5 196 PRO A CA 1
ATOM 1512 C C . PRO A 1 196 ? -10.734 5.305 16.156 1 85.5 196 PRO A C 1
ATOM 1514 O O . PRO A 1 196 ? -11.641 5.793 16.844 1 85.5 196 PRO A O 1
ATOM 1517 N N . ASP A 1 197 ? -10.734 4.145 15.617 1 81.94 197 ASP A N 1
ATOM 1518 C CA . ASP A 1 197 ? -11.836 3.229 15.906 1 81.94 197 ASP A CA 1
ATOM 1519 C C . ASP A 1 197 ? -11.844 2.826 17.375 1 81.94 197 ASP A C 1
ATOM 1521 O O . ASP A 1 197 ? -10.797 2.801 18.031 1 81.94 197 ASP A O 1
ATOM 1525 N N . HIS A 1 198 ? -13.125 2.578 17.938 1 81.06 198 HIS A N 1
ATOM 1526 C CA . HIS A 1 198 ? -13.32 2.02 19.266 1 81.06 198 HIS A CA 1
ATOM 1527 C C . HIS A 1 198 ? -14.273 0.834 19.234 1 81.06 198 HIS A C 1
ATOM 1529 O O . HIS A 1 198 ? -15.414 0.964 18.781 1 81.06 198 HIS A O 1
ATOM 1535 N N . PRO A 1 199 ? -13.914 -0.382 19.609 1 81 199 PRO A N 1
ATOM 1536 C CA . PRO A 1 199 ? -12.594 -0.674 20.156 1 81 199 PRO A CA 1
ATOM 1537 C C . PRO A 1 199 ? -11.477 -0.538 19.125 1 81 199 PRO A C 1
ATOM 1539 O O . PRO A 1 199 ? -11.758 -0.457 17.922 1 81 199 PRO A O 1
ATOM 1542 N N . GLU A 1 200 ? -10.273 -0.473 19.672 1 81.81 200 GLU A N 1
ATOM 1543 C CA . GLU A 1 200 ? -9.102 -0.294 18.812 1 81.81 200 GLU A CA 1
ATOM 1544 C C . GLU A 1 200 ? -9.047 -1.366 17.734 1 81.81 200 GLU A C 1
ATOM 1546 O O . GLU A 1 200 ? -9.344 -2.535 17.984 1 81.81 200 GLU A O 1
ATOM 1551 N N . THR A 1 201 ? -8.609 -0.906 16.578 1 82 201 THR A N 1
ATOM 1552 C CA . THR A 1 201 ? -8.477 -1.797 15.43 1 82 201 THR A CA 1
ATOM 1553 C C . THR A 1 201 ? -7.348 -2.801 15.648 1 82 201 THR A C 1
ATOM 1555 O O . THR A 1 201 ? -6.25 -2.428 16.062 1 82 201 THR A O 1
ATOM 1558 N N . ARG A 1 202 ? -7.602 -4.039 15.453 1 84.56 202 ARG A N 1
ATOM 1559 C CA . ARG A 1 202 ? -6.57 -5.07 15.5 1 84.56 202 ARG A CA 1
ATOM 1560 C C . ARG A 1 202 ? -5.707 -5.043 14.242 1 84.56 202 ARG A C 1
ATOM 1562 O O . ARG A 1 202 ? -6.207 -4.773 13.148 1 84.56 202 ARG A O 1
ATOM 1569 N N . LEU A 1 203 ? -4.426 -5.234 14.469 1 86 203 LEU A N 1
ATOM 1570 C CA . LEU A 1 203 ? -3.52 -5.426 13.336 1 86 203 LEU A CA 1
ATOM 1571 C C . LEU A 1 203 ? -3.438 -6.902 12.961 1 86 203 LEU A C 1
ATOM 1573 O O . LEU A 1 203 ? -2.807 -7.695 13.656 1 86 203 LEU A O 1
ATOM 1577 N N . VAL A 1 204 ? -4.219 -7.355 12.109 1 71.44 204 VAL A N 1
ATOM 1578 C CA . VAL A 1 204 ? -4.453 -8.75 11.773 1 71.44 204 VAL A CA 1
ATOM 1579 C C . VAL A 1 204 ? -3.168 -9.383 11.234 1 71.44 204 VAL A C 1
ATOM 1581 O O . VAL A 1 204 ? -2.635 -8.945 10.211 1 71.44 204 VAL A O 1
ATOM 1584 N N . CYS A 1 205 ? -2.49 -10.141 11.953 1 71.25 205 CYS A N 1
ATOM 1585 C CA . CYS A 1 205 ? -1.327 -10.945 11.594 1 71.25 205 CYS A CA 1
ATOM 1586 C C . CYS A 1 205 ? -1.749 -12.336 11.133 1 71.25 205 CYS A C 1
ATOM 1588 O O . CYS A 1 205 ? -0.962 -13.055 10.516 1 71.25 205 CYS A O 1
ATOM 1590 N N . GLN A 1 206 ? -3.066 -12.648 11.312 1 57.41 206 GLN A N 1
ATOM 1591 C CA . GLN A 1 206 ? -3.35 -14.078 11.242 1 57.41 206 GLN A CA 1
ATOM 1592 C C . GLN A 1 206 ? -3.393 -14.562 9.797 1 57.41 206 GLN A C 1
ATOM 1594 O O . GLN A 1 206 ? -3.736 -13.797 8.891 1 57.41 206 GLN A O 1
ATOM 1599 N N . ARG A 1 207 ? -2.678 -15.664 9.586 1 52.81 207 ARG A N 1
ATOM 1600 C CA . ARG A 1 207 ? -2.752 -16.484 8.383 1 52.81 207 ARG A CA 1
ATOM 1601 C C . ARG A 1 207 ? -4.191 -16.906 8.086 1 52.81 207 ARG A C 1
ATOM 1603 O O . ARG A 1 207 ? -4.934 -17.281 9 1 52.81 207 ARG A O 1
ATOM 1610 N N . PRO A 1 208 ? -4.754 -16.156 7.008 1 47.09 208 PRO A N 1
ATOM 1611 C CA . PRO A 1 208 ? -6.113 -16.641 6.754 1 47.09 208 PRO A CA 1
ATOM 1612 C C . PRO A 1 208 ? -6.223 -18.156 6.824 1 47.09 208 PRO A C 1
ATOM 1614 O O . PRO A 1 208 ? -5.285 -18.875 6.445 1 47.09 208 PRO A O 1
ATOM 1617 N N . SER A 1 209 ? -6.875 -18.609 7.781 1 44.62 209 SER A N 1
ATOM 1618 C CA . SER A 1 209 ? -7.355 -19.953 7.539 1 44.62 209 SER A CA 1
ATOM 1619 C C . SER A 1 209 ? -8.125 -20.047 6.227 1 44.62 209 SER A C 1
ATOM 1621 O O . SER A 1 209 ? -8.711 -19.062 5.777 1 44.62 209 SER A O 1
ATOM 1623 N N . ALA A 1 210 ? -7.695 -20.922 5.246 1 46.47 210 ALA A N 1
ATOM 1624 C CA . ALA A 1 210 ? -8.273 -21.188 3.932 1 46.47 210 ALA A CA 1
ATOM 1625 C C . ALA A 1 210 ? -9.68 -20.594 3.83 1 46.47 210 ALA A C 1
ATOM 1627 O O . ALA A 1 210 ? -10.102 -20.156 2.758 1 46.47 210 ALA A O 1
ATOM 1628 N N . GLY A 1 211 ? -10.453 -20.516 4.91 1 43.69 211 GLY A N 1
ATOM 1629 C CA . GLY A 1 211 ? -11.867 -20.188 4.836 1 43.69 211 GLY A CA 1
ATOM 1630 C C . GLY A 1 211 ? -12.172 -18.766 5.246 1 43.69 211 GLY A C 1
ATOM 1631 O O . GLY A 1 211 ? -13.328 -18.344 5.238 1 43.69 211 GLY A O 1
ATOM 1632 N N . ALA A 1 212 ? -11.211 -18.188 5.754 1 45.12 212 ALA A N 1
ATOM 1633 C CA . ALA A 1 212 ? -11.648 -16.922 6.324 1 45.12 212 ALA A CA 1
ATOM 1634 C C . ALA A 1 212 ? -11.695 -15.828 5.254 1 45.12 212 ALA A C 1
ATOM 1636 O O . ALA A 1 212 ? -10.93 -15.859 4.289 1 45.12 212 ALA A O 1
ATOM 1637 N N . GLY A 1 213 ? -12.789 -15.32 5.008 1 43.84 213 GLY A N 1
ATOM 1638 C CA . GLY A 1 213 ? -13.047 -14.211 4.098 1 43.84 213 GLY A CA 1
ATOM 1639 C C . GLY A 1 213 ? -11.914 -13.203 4.051 1 43.84 213 GLY A C 1
ATOM 1640 O O . GLY A 1 213 ? -11.234 -12.977 5.055 1 43.84 213 GLY A O 1
ATOM 1641 N N . LEU A 1 214 ? -11.273 -13.211 2.982 1 46.5 214 LEU A N 1
ATOM 1642 C CA . LEU A 1 214 ? -10.258 -12.211 2.684 1 46.5 214 LEU A CA 1
ATOM 1643 C C . LEU A 1 214 ? -10.648 -10.852 3.242 1 46.5 214 LEU A C 1
ATOM 1645 O O . LEU A 1 214 ? -11.797 -10.422 3.1 1 46.5 214 LEU A O 1
ATOM 1649 N N . GLN A 1 215 ? -10.047 -10.461 4.297 1 48.28 215 GLN A N 1
ATOM 1650 C CA . GLN A 1 215 ? -10.242 -9.047 4.602 1 48.28 215 GLN A CA 1
ATOM 1651 C C . GLN A 1 215 ? -9.969 -8.18 3.373 1 48.28 215 GLN A C 1
ATOM 1653 O O . GLN A 1 215 ? -9.125 -8.516 2.543 1 48.28 215 GLN A O 1
ATOM 1658 N N . PRO A 1 216 ? -10.773 -7.277 3.211 1 46.75 216 PRO A N 1
ATOM 1659 C CA . PRO A 1 216 ? -10.555 -6.379 2.076 1 46.75 216 PRO A CA 1
ATOM 1660 C C . PRO A 1 216 ? -9.141 -5.812 2.039 1 46.75 216 PRO A C 1
ATOM 1662 O O . PRO A 1 216 ? -8.586 -5.445 3.082 1 46.75 216 PRO A O 1
ATOM 1665 N N . GLY A 1 217 ? -8.445 -5.953 0.945 1 48.91 217 GLY A N 1
ATOM 1666 C CA . GLY A 1 217 ? -7.16 -5.32 0.682 1 48.91 217 GLY A CA 1
ATOM 1667 C C . GLY A 1 217 ? -5.977 -6.215 0.99 1 48.91 217 GLY A C 1
ATOM 1668 O O . GLY A 1 217 ? -4.836 -5.875 0.677 1 48.91 217 GLY A O 1
ATOM 1669 N N . LYS A 1 218 ? -6.211 -7.145 1.883 1 57.66 218 LYS A N 1
ATOM 1670 C CA . LYS A 1 218 ? -5.023 -7.941 2.168 1 57.66 218 LYS A CA 1
ATOM 1671 C C . LYS A 1 218 ? -5.145 -9.344 1.575 1 57.66 218 LYS A C 1
ATOM 1673 O O . LYS A 1 218 ? -6.152 -10.023 1.784 1 57.66 218 LYS A O 1
ATOM 1678 N N . PRO A 1 219 ? -4.195 -9.594 0.645 1 57.59 219 PRO A N 1
ATOM 1679 C CA . PRO A 1 219 ? -4.188 -10.938 0.065 1 57.59 219 PRO A CA 1
ATOM 1680 C C . PRO A 1 219 ? -4.012 -12.031 1.115 1 57.59 219 PRO A C 1
ATOM 1682 O O . PRO A 1 219 ? -3.445 -11.781 2.184 1 57.59 219 PRO A O 1
ATOM 1685 N N . TRP A 1 220 ? -4.645 -13.125 0.91 1 63.81 220 TRP A N 1
ATOM 1686 C CA . TRP A 1 220 ? -4.539 -14.352 1.688 1 63.81 220 TRP A CA 1
ATOM 1687 C C . TRP A 1 220 ? -3.08 -14.758 1.871 1 63.81 220 TRP A C 1
ATOM 1689 O O . TRP A 1 220 ? -2.66 -15.109 2.975 1 63.81 220 TRP A O 1
ATOM 1699 N N . LEU A 1 221 ? -2.441 -14.672 0.818 1 75.19 221 LEU A N 1
ATOM 1700 C CA . LEU A 1 221 ? -0.989 -14.797 0.784 1 75.19 221 LEU A CA 1
ATOM 1701 C C . LEU A 1 221 ? -0.327 -13.438 0.603 1 75.19 221 LEU A C 1
ATOM 1703 O O . LEU A 1 221 ? -0.975 -12.477 0.171 1 75.19 221 LEU A O 1
ATOM 1707 N N . LEU A 1 222 ? 0.812 -13.219 1.19 1 73.19 222 LEU A N 1
ATOM 1708 C CA . LEU A 1 222 ? 1.552 -11.969 1.085 1 73.19 222 LEU A CA 1
ATOM 1709 C C . LEU A 1 222 ? 0.899 -10.875 1.93 1 73.19 222 LEU A C 1
ATOM 1711 O O . LEU A 1 222 ? 0.86 -9.711 1.527 1 73.19 222 LEU A O 1
ATOM 1715 N N . ASN A 1 223 ? 0.216 -11.32 2.998 1 75.31 223 ASN A N 1
ATOM 1716 C CA . ASN A 1 223 ? -0.422 -10.414 3.947 1 75.31 223 ASN A CA 1
ATOM 1717 C C . ASN A 1 223 ? 0.548 -9.977 5.043 1 75.31 223 ASN A C 1
ATOM 1719 O O . ASN A 1 223 ? 0.448 -10.43 6.184 1 75.31 223 ASN A O 1
ATOM 1723 N N . ALA A 1 224 ? 1.434 -9.172 4.781 1 84.19 224 ALA A N 1
ATOM 1724 C CA . ALA A 1 224 ? 2.418 -8.68 5.738 1 84.19 224 ALA A CA 1
ATOM 1725 C C . ALA A 1 224 ? 2.039 -7.289 6.25 1 84.19 224 ALA A C 1
ATOM 1727 O O . ALA A 1 224 ? 1.549 -6.453 5.488 1 84.19 224 ALA A O 1
ATOM 1728 N N . LEU A 1 225 ? 2.162 -7.137 7.527 1 90.5 225 LEU A N 1
ATOM 1729 C CA . LEU A 1 225 ? 2 -5.801 8.094 1 90.5 225 LEU A CA 1
ATOM 1730 C C . LEU A 1 225 ? 3.053 -4.848 7.539 1 90.5 225 LEU A C 1
ATOM 1732 O O . LEU A 1 225 ? 4.195 -5.242 7.305 1 90.5 225 LEU A O 1
ATOM 1736 N N . ARG A 1 226 ? 2.688 -3.648 7.332 1 92.94 226 ARG A N 1
ATOM 1737 C CA . ARG A 1 226 ? 3.598 -2.615 6.848 1 92.94 226 ARG A CA 1
ATOM 1738 C C . ARG A 1 226 ? 4 -1.668 7.973 1 92.94 226 ARG A C 1
ATOM 1740 O O . ARG A 1 226 ? 3.146 -1.013 8.578 1 92.94 226 ARG A O 1
ATOM 1747 N N . LEU A 1 227 ? 5.211 -1.636 8.328 1 97.12 227 LEU A N 1
ATOM 1748 C CA . LEU A 1 227 ? 5.797 -0.677 9.258 1 97.12 227 LEU A CA 1
ATOM 1749 C C . LEU A 1 227 ? 6.531 0.428 8.508 1 97.12 227 LEU A C 1
ATOM 1751 O O . LEU A 1 227 ? 7.562 0.177 7.875 1 97.12 227 LEU A O 1
ATOM 1755 N N . ALA A 1 228 ? 5.98 1.596 8.5 1 97.81 228 ALA A N 1
ATOM 1756 C CA . ALA A 1 228 ? 6.609 2.742 7.848 1 97.81 228 ALA A CA 1
ATOM 1757 C C . ALA A 1 228 ? 7.406 3.572 8.852 1 97.81 228 ALA A C 1
ATOM 1759 O O . ALA A 1 228 ? 6.914 3.885 9.938 1 97.81 228 ALA A O 1
ATOM 1760 N N . ILE A 1 229 ? 8.617 3.9 8.531 1 98.38 229 ILE A N 1
ATOM 1761 C CA . ILE A 1 229 ? 9.484 4.758 9.32 1 98.38 229 ILE A CA 1
ATOM 1762 C C . ILE A 1 229 ? 9.891 5.984 8.508 1 98.38 229 ILE A C 1
ATOM 1764 O O . ILE A 1 229 ? 10.469 5.852 7.422 1 98.38 229 ILE A O 1
ATOM 1768 N N . HIS A 1 230 ? 9.586 7.141 8.984 1 97 230 HIS A N 1
ATOM 1769 C CA . HIS A 1 230 ? 10 8.391 8.352 1 97 230 HIS A CA 1
ATOM 1770 C C . HIS A 1 230 ? 11.281 8.93 8.977 1 97 230 HIS A C 1
ATOM 1772 O O . HIS A 1 230 ? 11.281 9.352 10.133 1 97 230 HIS A O 1
ATOM 1778 N N . VAL A 1 231 ? 12.328 8.883 8.25 1 95.38 231 VAL A N 1
ATOM 1779 C CA . VAL A 1 231 ? 13.594 9.469 8.68 1 95.38 231 VAL A CA 1
ATOM 1780 C C . VAL A 1 231 ? 13.797 10.82 8 1 95.38 231 VAL A C 1
ATOM 1782 O O . VAL A 1 231 ? 14.211 10.883 6.84 1 95.38 231 VAL A O 1
ATOM 1785 N N . ARG A 1 232 ? 13.539 11.844 8.727 1 91.19 232 ARG A N 1
ATOM 1786 C CA . ARG A 1 232 ? 13.586 13.188 8.156 1 91.19 232 ARG A CA 1
ATOM 1787 C C . ARG A 1 232 ? 15.031 13.664 8.016 1 91.19 232 ARG A C 1
ATOM 1789 O O . ARG A 1 232 ? 15.742 13.797 9.016 1 91.19 232 ARG A O 1
ATOM 1796 N N . ARG A 1 233 ? 15.422 13.914 6.812 1 89.44 233 ARG A N 1
ATOM 1797 C CA . ARG A 1 233 ? 16.719 14.484 6.457 1 89.44 233 ARG A CA 1
ATOM 1798 C C . ARG A 1 233 ? 16.562 15.539 5.363 1 89.44 233 ARG A C 1
ATOM 1800 O O . ARG A 1 233 ? 15.828 16.516 5.531 1 89.44 233 ARG A O 1
ATOM 1807 N N . GLY A 1 234 ? 17.391 15.438 4.215 1 78.94 234 GLY A N 1
ATOM 1808 C CA . GLY A 1 234 ? 17.266 16.375 3.109 1 78.94 234 GLY A CA 1
ATOM 1809 C C . GLY A 1 234 ? 17.734 17.766 3.451 1 78.94 234 GLY A C 1
ATOM 1810 O O . GLY A 1 234 ? 18.875 17.953 3.889 1 78.94 234 GLY A O 1
ATOM 1811 N N . ASP A 1 235 ? 16.828 18.734 3.379 1 69.94 235 ASP A N 1
ATOM 1812 C CA . ASP A 1 235 ? 17.172 20.141 3.508 1 69.94 235 ASP A CA 1
ATOM 1813 C C . ASP A 1 235 ? 17.609 20.469 4.934 1 69.94 235 ASP A C 1
ATOM 1815 O O . ASP A 1 235 ? 18.422 21.375 5.148 1 69.94 235 ASP A O 1
ATOM 1819 N N . ILE A 1 236 ? 17.109 19.766 5.879 1 68.94 236 ILE A N 1
ATOM 1820 C CA . ILE A 1 236 ? 17.406 20.109 7.266 1 68.94 236 ILE A CA 1
ATOM 1821 C C . ILE A 1 236 ? 18.781 19.562 7.641 1 68.94 236 ILE A C 1
ATOM 1823 O O . ILE A 1 236 ? 19.391 20.016 8.617 1 68.94 236 ILE A O 1
ATOM 1827 N N . ALA A 1 237 ? 19.234 18.594 6.891 1 69.38 237 ALA A N 1
ATOM 1828 C CA . ALA A 1 237 ? 20.547 18 7.156 1 69.38 237 ALA A CA 1
ATOM 1829 C C . ALA A 1 237 ? 21.672 18.922 6.676 1 69.38 237 ALA A C 1
ATOM 1831 O O . ALA A 1 237 ? 22.812 18.844 7.152 1 69.38 237 ALA A O 1
ATOM 1832 N N . THR A 1 238 ? 21.281 19.766 5.762 1 68.06 238 THR A N 1
ATOM 1833 C CA . THR A 1 238 ? 22.312 20.609 5.152 1 68.06 238 THR A CA 1
ATOM 1834 C C . THR A 1 238 ? 22.25 22.031 5.719 1 68.06 238 THR A C 1
ATOM 1836 O O . THR A 1 238 ? 23.109 22.859 5.398 1 68.06 238 THR A O 1
ATOM 1839 N N . ASN A 1 239 ? 21.234 22.266 6.48 1 67.81 239 ASN A N 1
ATOM 1840 C CA . ASN A 1 239 ? 21.047 23.578 7.086 1 67.81 239 ASN A CA 1
ATOM 1841 C C . ASN A 1 239 ? 21.172 23.516 8.609 1 67.81 239 ASN A C 1
ATOM 1843 O O . ASN A 1 239 ? 20.312 22.953 9.281 1 67.81 239 ASN A O 1
ATOM 1847 N N . SER A 1 240 ? 22.172 24.047 9.141 1 66.06 240 SER A N 1
ATOM 1848 C CA . SER A 1 240 ? 22.484 23.984 10.57 1 66.06 240 SER A CA 1
ATOM 1849 C C . SER A 1 240 ? 21.359 24.562 11.414 1 66.06 240 SER A C 1
ATOM 1851 O O . SER A 1 240 ? 21.203 24.203 12.578 1 66.06 240 SER A O 1
ATOM 1853 N N . ARG A 1 241 ? 20.578 25.5 10.789 1 65.69 241 ARG A N 1
ATOM 1854 C CA . ARG A 1 241 ? 19.484 26.125 11.516 1 65.69 241 ARG A CA 1
ATOM 1855 C C . ARG A 1 241 ? 18.438 25.094 11.922 1 65.69 241 ARG A C 1
ATOM 1857 O O . ARG A 1 241 ? 17.734 25.266 12.93 1 65.69 241 ARG A O 1
ATOM 1864 N N . TRP A 1 242 ? 18.375 23.984 11.18 1 69.5 242 TRP A N 1
ATOM 1865 C CA . TRP A 1 242 ? 17.266 23.078 11.383 1 69.5 242 TRP A CA 1
ATOM 1866 C C . TRP A 1 242 ? 17.75 21.688 11.781 1 69.5 242 TRP A C 1
ATOM 1868 O O . TRP A 1 242 ? 16.953 20.781 12 1 69.5 242 TRP A O 1
ATOM 1878 N N . SER A 1 243 ? 19.016 21.484 11.961 1 71.12 243 SER A N 1
ATOM 1879 C CA . SER A 1 243 ? 19.609 20.172 12.234 1 71.12 243 SER A CA 1
ATOM 1880 C C . SER A 1 243 ? 19.141 19.625 13.578 1 71.12 243 SER A C 1
ATOM 1882 O O . SER A 1 243 ? 19.188 18.406 13.805 1 71.12 243 SER A O 1
ATOM 1884 N N . HIS A 1 244 ? 18.703 20.578 14.398 1 71.81 244 HIS A N 1
ATOM 1885 C CA . HIS A 1 244 ? 18.219 20.141 15.703 1 71.81 244 HIS A CA 1
ATOM 1886 C C . HIS A 1 244 ? 16.938 19.328 15.586 1 71.81 244 HIS A C 1
ATOM 1888 O O . HIS A 1 244 ? 16.562 18.641 16.531 1 71.81 244 HIS A O 1
ATOM 1894 N N . ARG A 1 245 ? 16.297 19.312 14.445 1 75.31 245 ARG A N 1
ATOM 1895 C CA . ARG A 1 245 ? 15.055 18.594 14.211 1 75.31 245 ARG A CA 1
ATOM 1896 C C . ARG A 1 245 ? 15.328 17.125 13.859 1 75.31 245 ARG A C 1
ATOM 1898 O O . ARG A 1 245 ? 14.414 16.297 13.852 1 75.31 245 ARG A O 1
ATOM 1905 N N . MET A 1 246 ? 16.578 16.906 13.656 1 84.12 246 MET A N 1
ATOM 1906 C CA . MET A 1 246 ? 16.891 15.539 13.227 1 84.12 246 MET A CA 1
ATOM 1907 C C . MET A 1 246 ? 17.062 14.617 14.43 1 84.12 246 MET A C 1
ATOM 1909 O O . MET A 1 246 ? 17.844 14.914 15.336 1 84.12 246 MET A O 1
ATOM 1913 N N . PHE A 1 247 ? 16.312 13.594 14.438 1 88.25 247 PHE A N 1
ATOM 1914 C CA . PHE A 1 247 ? 16.562 12.539 15.414 1 88.25 247 PHE A CA 1
ATOM 1915 C C . PHE A 1 247 ? 17.75 11.68 14.984 1 88.25 247 PHE A C 1
ATOM 1917 O O . PHE A 1 247 ? 17.969 11.469 13.789 1 88.25 247 PHE A O 1
ATOM 1924 N N . PRO A 1 248 ? 18.484 11.219 15.953 1 90.31 248 PRO A N 1
ATOM 1925 C CA . PRO A 1 248 ? 19.594 10.336 15.586 1 90.31 248 PRO A CA 1
ATOM 1926 C C . PRO A 1 248 ? 19.125 9.016 14.984 1 90.31 248 PRO A C 1
ATOM 1928 O O . PRO A 1 248 ? 18.016 8.57 15.258 1 90.31 248 PRO A O 1
ATOM 1931 N N . PRO A 1 249 ? 20 8.367 14.148 1 93.69 249 PRO A N 1
ATOM 1932 C CA . PRO A 1 249 ? 19.609 7.082 13.555 1 93.69 249 PRO A CA 1
ATOM 1933 C C . PRO A 1 249 ? 19.219 6.047 14.609 1 93.69 249 PRO A C 1
ATOM 1935 O O . PRO A 1 249 ? 18.375 5.195 14.359 1 93.69 249 PRO A O 1
ATOM 1938 N N . ALA A 1 250 ? 19.828 6.109 15.828 1 93.81 250 ALA A N 1
ATOM 1939 C CA . ALA A 1 250 ? 19.547 5.164 16.906 1 93.81 250 ALA A CA 1
ATOM 1940 C C . ALA A 1 250 ? 18.078 5.195 17.281 1 93.81 250 ALA A C 1
ATOM 1942 O O . ALA A 1 250 ? 17.5 4.172 17.656 1 93.81 250 ALA A O 1
ATOM 1943 N N . TYR A 1 251 ? 17.422 6.371 17.219 1 93.62 251 TYR A N 1
ATOM 1944 C CA . TYR A 1 251 ? 16 6.523 17.484 1 93.62 251 TYR A CA 1
ATOM 1945 C C . TYR A 1 251 ? 15.18 5.582 16.625 1 93.62 251 TYR A C 1
ATOM 1947 O O . TYR A 1 251 ? 14.375 4.801 17.141 1 93.62 251 TYR A O 1
ATOM 1955 N N . TYR A 1 252 ? 15.422 5.605 15.383 1 96.62 252 TYR A N 1
ATOM 1956 C CA . TYR A 1 252 ? 14.648 4.828 14.422 1 96.62 252 TYR A CA 1
ATOM 1957 C C . TYR A 1 252 ? 15 3.348 14.516 1 96.62 252 TYR A C 1
ATOM 1959 O O . TYR A 1 252 ? 14.109 2.492 14.445 1 96.62 252 TYR A O 1
ATOM 1967 N N . ILE A 1 253 ? 16.297 3.039 14.656 1 97 253 ILE A N 1
ATOM 1968 C CA . ILE A 1 253 ? 16.781 1.665 14.727 1 97 253 ILE A CA 1
ATOM 1969 C C . ILE A 1 253 ? 16.188 0.968 15.945 1 97 253 ILE A C 1
ATOM 1971 O O . ILE A 1 253 ? 15.641 -0.131 15.836 1 97 253 ILE A O 1
ATOM 1975 N N . HIS A 1 254 ? 16.234 1.608 17.078 1 96.88 254 HIS A N 1
ATOM 1976 C CA . HIS A 1 254 ? 15.742 1.008 18.312 1 96.88 254 HIS A CA 1
ATOM 1977 C C . HIS A 1 254 ? 14.234 0.779 18.25 1 96.88 254 HIS A C 1
ATOM 1979 O O . HIS A 1 254 ? 13.742 -0.278 18.656 1 96.88 254 HIS A O 1
ATOM 1985 N N . LEU A 1 255 ? 13.516 1.729 17.781 1 97.62 255 LEU A N 1
ATOM 1986 C CA . LEU A 1 255 ? 12.07 1.581 17.625 1 97.62 255 LEU A CA 1
ATOM 1987 C C . LEU A 1 255 ? 11.734 0.424 16.703 1 97.62 255 LEU A C 1
ATOM 1989 O O . LEU A 1 255 ? 10.883 -0.404 17.016 1 97.62 255 LEU A O 1
ATOM 1993 N N . ALA A 1 256 ? 12.445 0.387 15.555 1 97.62 256 ALA A N 1
ATOM 1994 C CA . ALA A 1 256 ? 12.203 -0.689 14.594 1 97.62 256 ALA A CA 1
ATOM 1995 C C . ALA A 1 256 ? 12.445 -2.055 15.234 1 97.62 256 ALA A C 1
ATOM 1997 O O . ALA A 1 256 ? 11.648 -2.979 15.062 1 97.62 256 ALA A O 1
ATOM 1998 N N . GLN A 1 257 ? 13.5 -2.16 15.984 1 97 257 GLN A N 1
ATOM 1999 C CA . GLN A 1 257 ? 13.867 -3.43 16.594 1 97 257 GLN A CA 1
ATOM 2000 C C . GLN A 1 257 ? 12.836 -3.85 17.641 1 97 257 GLN A C 1
ATOM 2002 O O . GLN A 1 257 ? 12.43 -5.012 17.688 1 97 257 GLN A O 1
ATOM 2007 N N . GLN A 1 258 ? 12.398 -2.92 18.469 1 97.5 258 GLN A N 1
ATOM 2008 C CA . GLN A 1 258 ? 11.414 -3.229 19.5 1 97.5 258 GLN A CA 1
ATOM 2009 C C . GLN A 1 258 ? 10.086 -3.646 18.875 1 97.5 258 GLN A C 1
ATOM 2011 O O . GLN A 1 258 ? 9.484 -4.637 19.297 1 97.5 258 GLN A O 1
ATOM 2016 N N . ILE A 1 259 ? 9.641 -2.922 17.922 1 97.81 259 ILE A N 1
ATOM 2017 C CA . ILE A 1 259 ? 8.344 -3.166 17.297 1 97.81 259 ILE A CA 1
ATOM 2018 C C . ILE A 1 259 ? 8.375 -4.496 16.531 1 97.81 259 ILE A C 1
ATOM 2020 O O . ILE A 1 259 ? 7.469 -5.316 16.672 1 97.81 259 ILE A O 1
ATOM 2024 N N . THR A 1 260 ? 9.453 -4.738 15.758 1 95.69 260 THR A N 1
ATOM 2025 C CA . THR A 1 260 ? 9.523 -5.953 14.953 1 95.69 260 THR A CA 1
ATOM 2026 C C . THR A 1 260 ? 9.688 -7.184 15.836 1 95.69 260 THR A C 1
ATOM 2028 O O . THR A 1 260 ? 9.227 -8.273 15.492 1 95.69 260 THR A O 1
ATOM 2031 N N . GLN A 1 261 ? 10.344 -7.004 16.969 1 95.12 261 GLN A N 1
ATOM 2032 C CA . GLN A 1 261 ? 10.43 -8.117 17.922 1 95.12 261 GLN A CA 1
ATOM 2033 C C . GLN A 1 261 ? 9.047 -8.562 18.375 1 95.12 261 GLN A C 1
ATOM 2035 O O . GLN A 1 261 ? 8.75 -9.758 18.391 1 95.12 261 GLN A O 1
ATOM 2040 N N . VAL A 1 262 ? 8.188 -7.641 18.734 1 95 262 VAL A N 1
ATOM 2041 C CA . VAL A 1 262 ? 6.828 -7.957 19.141 1 95 262 VAL A CA 1
ATOM 2042 C C . VAL A 1 262 ? 6.09 -8.648 18 1 95 262 VAL A C 1
ATOM 2044 O O . VAL A 1 262 ? 5.406 -9.656 18.203 1 95 262 VAL A O 1
ATOM 2047 N N . LEU A 1 263 ? 6.23 -8.141 16.781 1 92.31 263 LEU A N 1
ATOM 2048 C CA . LEU A 1 263 ? 5.551 -8.703 15.625 1 92.31 263 LEU A CA 1
ATOM 2049 C C . LEU A 1 263 ? 6.016 -10.133 15.359 1 92.31 263 LEU A C 1
ATOM 2051 O O . LEU A 1 263 ? 5.203 -11.016 15.086 1 92.31 263 LEU A O 1
ATOM 2055 N N . ASP A 1 264 ? 7.336 -10.32 15.477 1 88 264 ASP A N 1
ATOM 2056 C CA . ASP A 1 264 ? 7.898 -11.648 15.289 1 88 264 ASP A CA 1
ATOM 2057 C C . ASP A 1 264 ? 7.344 -12.625 16.328 1 88 264 ASP A C 1
ATOM 2059 O O . ASP A 1 264 ? 6.922 -13.734 15.977 1 88 264 ASP A O 1
ATOM 2063 N N . GLU A 1 265 ? 7.379 -12.203 17.516 1 90.06 265 GLU A N 1
ATOM 2064 C CA . GLU A 1 265 ? 6.898 -13.055 18.594 1 90.06 265 GLU A CA 1
ATOM 2065 C C . GLU A 1 265 ? 5.418 -13.391 18.422 1 90.06 265 GLU A C 1
ATOM 2067 O O . GLU A 1 265 ? 4.965 -14.461 18.828 1 90.06 265 GLU A O 1
ATOM 2072 N N . ALA A 1 266 ? 4.719 -12.5 17.844 1 88.38 266 ALA A N 1
ATOM 2073 C CA . ALA A 1 266 ? 3.291 -12.703 17.609 1 88.38 266 ALA A CA 1
ATOM 2074 C C . ALA A 1 266 ? 3.051 -13.555 16.359 1 88.38 266 ALA A C 1
ATOM 2076 O O . ALA A 1 266 ? 1.911 -13.922 16.062 1 88.38 266 ALA A O 1
ATOM 2077 N N . GLY A 1 267 ? 4.082 -13.789 15.594 1 81.75 267 GLY A N 1
ATOM 2078 C CA . GLY A 1 267 ? 3.963 -14.586 14.391 1 81.75 267 GLY A CA 1
ATOM 2079 C C . GLY A 1 267 ? 3.494 -13.789 13.188 1 81.75 267 GLY A C 1
ATOM 2080 O O . GLY A 1 267 ? 2.953 -14.352 12.234 1 81.75 267 GLY A O 1
ATOM 2081 N N . CYS A 1 268 ? 3.658 -12.484 13.266 1 85.19 268 CYS A N 1
ATOM 2082 C CA . CYS A 1 268 ? 3.223 -11.633 12.164 1 85.19 268 CYS A CA 1
ATOM 2083 C C . CYS A 1 268 ? 4.309 -11.508 11.102 1 85.19 268 CYS A C 1
ATOM 2085 O O . CYS A 1 268 ? 5.492 -11.383 11.43 1 85.19 268 CYS A O 1
ATOM 2087 N N . ASP A 1 269 ? 3.891 -11.625 9.859 1 83.31 269 ASP A N 1
ATOM 2088 C CA . ASP A 1 269 ? 4.777 -11.188 8.789 1 83.31 269 ASP A CA 1
ATOM 2089 C C . ASP A 1 269 ? 4.719 -9.672 8.617 1 83.31 269 ASP A C 1
ATOM 2091 O O . ASP A 1 269 ? 3.664 -9.055 8.812 1 83.31 269 ASP A O 1
ATOM 2095 N N . PHE A 1 270 ? 5.863 -9.109 8.32 1 89.44 270 PHE A N 1
ATOM 2096 C CA . PHE A 1 270 ? 5.875 -7.652 8.195 1 89.44 270 PHE A CA 1
ATOM 2097 C C . PHE A 1 270 ? 6.988 -7.199 7.254 1 89.44 270 PHE A C 1
ATOM 2099 O O . PHE A 1 270 ? 7.906 -7.965 6.953 1 89.44 270 PHE A O 1
ATOM 2106 N N . SER A 1 271 ? 6.879 -6.023 6.727 1 89.38 271 SER A N 1
ATOM 2107 C CA . SER A 1 271 ? 7.93 -5.262 6.059 1 89.38 271 SER A CA 1
ATOM 2108 C C . SER A 1 271 ? 8.188 -3.938 6.766 1 89.38 271 SER A C 1
ATOM 2110 O O . SER A 1 271 ? 7.277 -3.365 7.371 1 89.38 271 SER A O 1
ATOM 2112 N N . VAL A 1 272 ? 9.453 -3.537 6.715 1 95.44 272 VAL A N 1
ATOM 2113 C CA . VAL A 1 272 ? 9.828 -2.264 7.32 1 95.44 272 VAL A CA 1
ATOM 2114 C C . VAL A 1 272 ? 10.25 -1.278 6.234 1 95.44 272 VAL A C 1
ATOM 2116 O O . VAL A 1 272 ? 11.367 -1.357 5.719 1 95.44 272 VAL A O 1
ATOM 2119 N N . GLU A 1 273 ? 9.359 -0.386 5.926 1 97.38 273 GLU A N 1
ATOM 2120 C CA . GLU A 1 273 ? 9.602 0.631 4.91 1 97.38 273 GLU A CA 1
ATOM 2121 C C . GLU A 1 273 ? 10.25 1.872 5.512 1 97.38 273 GLU A C 1
ATOM 2123 O O . GLU A 1 273 ? 9.688 2.506 6.402 1 97.38 273 GLU A O 1
ATOM 2128 N N . VAL A 1 274 ? 11.438 2.217 5.02 1 97.94 274 VAL A N 1
ATOM 2129 C CA . VAL A 1 274 ? 12.141 3.383 5.543 1 97.94 274 VAL A CA 1
ATOM 2130 C C . VAL A 1 274 ? 12.133 4.5 4.504 1 97.94 274 VAL A C 1
ATOM 2132 O O . VAL A 1 274 ? 12.75 4.375 3.441 1 97.94 274 VAL A O 1
ATOM 2135 N N . TYR A 1 275 ? 11.422 5.527 4.801 1 96.94 275 TYR A N 1
ATOM 2136 C CA . TYR A 1 275 ? 11.312 6.68 3.91 1 96.94 275 TYR A CA 1
ATOM 2137 C C . TYR A 1 275 ? 12.281 7.777 4.328 1 96.94 275 TYR A C 1
ATOM 2139 O O . TYR A 1 275 ? 12.227 8.266 5.457 1 96.94 275 TYR A O 1
ATOM 2147 N N . THR A 1 276 ? 13.156 8.133 3.455 1 94.75 276 THR A N 1
ATOM 2148 C CA . THR A 1 276 ? 14.148 9.156 3.746 1 94.75 276 THR A CA 1
ATOM 2149 C C . THR A 1 276 ? 14.609 9.844 2.463 1 94.75 276 THR A C 1
ATOM 2151 O O . THR A 1 276 ? 14.18 9.477 1.368 1 94.75 276 THR A O 1
ATOM 2154 N N . GLU A 1 277 ? 15.312 10.93 2.562 1 90.25 277 GLU A N 1
ATOM 2155 C CA . GLU A 1 277 ? 15.906 11.633 1.426 1 90.25 277 GLU A CA 1
ATOM 2156 C C . GLU A 1 277 ? 17.344 11.203 1.205 1 90.25 277 GLU A C 1
ATOM 2158 O O . GLU A 1 277 ? 18.062 10.883 2.16 1 90.25 277 GLU A O 1
ATOM 2163 N N . ALA A 1 278 ? 17.734 11.234 -0.019 1 88.81 278 ALA A N 1
ATOM 2164 C CA . ALA A 1 278 ? 19.109 10.859 -0.346 1 88.81 278 ALA A CA 1
ATOM 2165 C C . ALA A 1 278 ? 20.109 11.828 0.295 1 88.81 278 ALA A C 1
ATOM 2167 O O . ALA A 1 278 ? 19.938 13.047 0.215 1 88.81 278 ALA A O 1
ATOM 2168 N N . PRO A 1 279 ? 21.094 11.273 0.859 1 88.94 279 PRO A N 1
ATOM 2169 C CA . PRO A 1 279 ? 22.109 12.141 1.464 1 88.94 279 PRO A CA 1
ATOM 2170 C C . PRO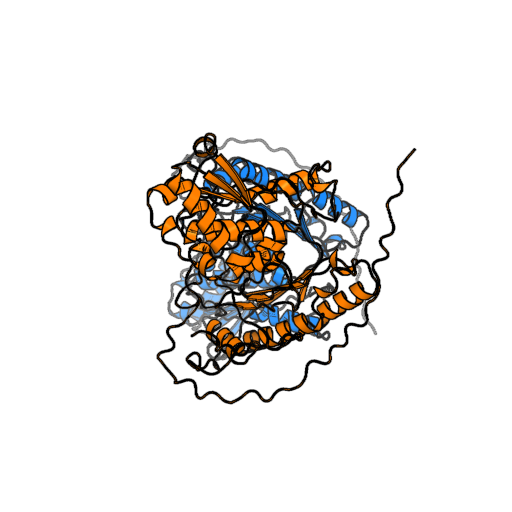 A 1 279 ? 23.047 12.758 0.431 1 88.94 279 PRO A C 1
ATOM 2172 O O . PRO A 1 279 ? 23.312 12.156 -0.616 1 88.94 279 PRO A O 1
ATOM 2175 N N . SER A 1 280 ? 23.5 13.898 0.787 1 85.69 280 SER A N 1
ATOM 2176 C CA . SER A 1 280 ? 24.453 14.57 -0.084 1 85.69 280 SER A CA 1
ATOM 2177 C C . SER A 1 280 ? 25.859 14.523 0.507 1 85.69 280 SER A C 1
ATOM 2179 O O . SER A 1 280 ? 26.828 14.852 -0.172 1 85.69 280 SER A O 1
ATOM 2181 N N . SER A 1 281 ? 26.016 14.102 1.735 1 88.12 281 SER A N 1
ATOM 2182 C CA . SER A 1 281 ? 27.312 14.078 2.424 1 88.12 281 SER A CA 1
ATOM 2183 C C . SER A 1 281 ? 27.766 12.648 2.684 1 88.12 281 SER A C 1
ATOM 2185 O O . SER A 1 281 ? 26.969 11.711 2.613 1 88.12 281 SER A O 1
ATOM 2187 N N . ALA A 1 282 ? 29.031 12.508 2.945 1 91.94 282 ALA A N 1
ATOM 2188 C CA . ALA A 1 282 ? 29.594 11.211 3.305 1 91.94 282 ALA A CA 1
ATOM 2189 C C . ALA A 1 282 ? 28.984 10.688 4.602 1 91.94 282 ALA A C 1
ATOM 2191 O O . ALA A 1 282 ? 28.703 9.492 4.727 1 91.94 282 ALA A O 1
ATOM 2192 N N . ALA A 1 283 ? 28.844 11.594 5.508 1 90.44 283 ALA A N 1
ATOM 2193 C CA . ALA A 1 283 ? 28.25 11.227 6.789 1 90.44 283 ALA A CA 1
ATOM 2194 C C . ALA A 1 283 ? 26.812 10.734 6.602 1 90.44 283 ALA A C 1
ATOM 2196 O O . ALA A 1 283 ? 26.406 9.766 7.238 1 90.44 283 ALA A O 1
ATOM 2197 N N . GLY A 1 284 ? 26.062 11.422 5.777 1 92.38 284 GLY A N 1
ATOM 2198 C CA . GLY A 1 284 ? 24.703 10.992 5.473 1 92.38 284 GLY A CA 1
ATOM 2199 C C . GLY A 1 284 ? 24.641 9.625 4.812 1 92.38 284 GLY A C 1
ATOM 2200 O O . GLY A 1 284 ? 23.766 8.828 5.117 1 92.38 284 GLY A O 1
ATOM 2201 N N . ARG A 1 285 ? 25.578 9.406 3.949 1 94.19 285 ARG A N 1
ATOM 2202 C CA . ARG A 1 285 ? 25.641 8.109 3.283 1 94.19 285 ARG A CA 1
ATOM 2203 C C . ARG A 1 285 ? 25.969 6.996 4.277 1 94.19 285 ARG A C 1
ATOM 2205 O O . ARG A 1 285 ? 25.391 5.906 4.203 1 94.19 285 ARG A O 1
ATOM 2212 N N . ALA A 1 286 ? 26.875 7.293 5.125 1 95.06 286 ALA A N 1
ATOM 2213 C CA . ALA A 1 286 ? 27.203 6.328 6.168 1 95.06 286 ALA A CA 1
ATOM 2214 C C . ALA A 1 286 ? 26 6.031 7.055 1 95.06 286 ALA A C 1
ATOM 2216 O O . ALA A 1 286 ? 25.766 4.883 7.43 1 95.06 286 ALA A O 1
ATOM 2217 N N . GLU A 1 287 ? 25.25 7.027 7.355 1 94.69 287 GLU A N 1
ATOM 2218 C CA . GLU A 1 287 ? 24.031 6.863 8.156 1 94.69 287 GLU A CA 1
ATOM 2219 C C . GLU A 1 287 ? 23 6.012 7.43 1 94.69 287 GLU A C 1
ATOM 2221 O O . GLU A 1 287 ? 22.359 5.145 8.031 1 94.69 287 GLU A O 1
ATOM 2226 N N . LEU A 1 288 ? 22.812 6.352 6.227 1 95 288 LEU A N 1
ATOM 2227 C CA . LEU A 1 288 ? 21.875 5.582 5.422 1 95 288 LEU A CA 1
ATOM 2228 C C . LEU A 1 288 ? 22.234 4.098 5.441 1 95 288 LEU A C 1
ATOM 2230 O O . LEU A 1 288 ? 21.359 3.244 5.57 1 95 288 LEU A O 1
ATOM 2234 N N . GLU A 1 289 ? 23.484 3.812 5.312 1 94.25 289 GLU A N 1
ATOM 2235 C CA . GLU A 1 289 ? 23.938 2.426 5.359 1 94.25 289 GLU A CA 1
ATOM 2236 C C . GLU A 1 289 ? 23.719 1.819 6.742 1 94.25 289 GLU A C 1
ATOM 2238 O O . GLU A 1 289 ? 23.328 0.652 6.859 1 94.25 289 GLU A O 1
ATOM 2243 N N . GLN A 1 290 ? 23.969 2.617 7.703 1 94.88 290 GLN A N 1
ATOM 2244 C CA . GLN A 1 290 ? 23.703 2.166 9.062 1 94.88 290 GLN A CA 1
ATOM 2245 C C . GLN A 1 290 ? 22.25 1.779 9.242 1 94.88 290 GLN A C 1
ATOM 2247 O O . GLN A 1 290 ? 21.938 0.73 9.812 1 94.88 290 GLN A O 1
ATOM 2252 N N . LEU A 1 291 ? 21.344 2.611 8.781 1 96.06 291 LEU A N 1
ATOM 2253 C CA . LEU A 1 291 ? 19.922 2.33 8.859 1 96.06 291 LEU A CA 1
ATOM 2254 C C . LEU A 1 291 ? 19.578 1.05 8.102 1 96.06 291 LEU A C 1
ATOM 2256 O O . LEU A 1 291 ? 18.859 0.195 8.617 1 96.06 291 LEU A O 1
ATOM 2260 N N . ARG A 1 292 ? 20.109 0.93 6.93 1 93.06 292 ARG A N 1
ATOM 2261 C CA . ARG A 1 292 ? 19.859 -0.223 6.07 1 93.06 292 ARG A CA 1
ATOM 2262 C C . ARG A 1 292 ? 20.25 -1.521 6.762 1 93.06 292 ARG A C 1
ATOM 2264 O O . ARG A 1 292 ? 19.531 -2.516 6.703 1 93.06 292 ARG A O 1
ATOM 2271 N N . GLN A 1 293 ? 21.328 -1.522 7.473 1 90.56 293 GLN A N 1
ATOM 2272 C CA . GLN A 1 293 ? 21.891 -2.729 8.078 1 90.56 293 GLN A CA 1
ATOM 2273 C C . GLN A 1 293 ? 21.234 -3.025 9.422 1 90.56 293 GLN A C 1
ATOM 2275 O O . GLN A 1 293 ? 21.016 -4.188 9.766 1 90.56 293 GLN A O 1
ATOM 2280 N N . ALA A 1 294 ? 20.969 -1.987 10.125 1 94.5 294 ALA A N 1
ATOM 2281 C CA . ALA A 1 294 ? 20.609 -2.176 11.523 1 94.5 294 ALA A CA 1
ATOM 2282 C C . ALA A 1 294 ? 19.094 -2.344 11.68 1 94.5 294 ALA A C 1
ATOM 2284 O O . ALA A 1 294 ? 18.625 -2.898 12.672 1 94.5 294 ALA A O 1
ATOM 2285 N N . ILE A 1 295 ? 18.297 -1.782 10.781 1 94.38 295 ILE A N 1
ATOM 2286 C CA . ILE A 1 295 ? 16.859 -1.957 10.82 1 94.38 295 ILE A CA 1
ATOM 2287 C C . ILE A 1 295 ? 16.469 -3.305 10.211 1 94.38 295 ILE A C 1
ATOM 2289 O O . ILE A 1 295 ? 16.812 -3.584 9.055 1 94.38 295 ILE A O 1
ATOM 2293 N N . PRO A 1 296 ? 15.742 -4.133 11.016 1 88.75 296 PRO A N 1
ATOM 2294 C CA . PRO A 1 296 ? 15.375 -5.453 10.492 1 88.75 296 PRO A CA 1
ATOM 2295 C C . PRO A 1 296 ? 14.453 -5.371 9.281 1 88.75 296 PRO A C 1
ATOM 2297 O O . PRO A 1 296 ? 13.484 -4.609 9.289 1 88.75 296 PRO A O 1
ATOM 2300 N N . HIS A 1 297 ? 14.766 -6.109 8.195 1 83.88 297 HIS A N 1
ATOM 2301 C CA . HIS A 1 297 ? 13.922 -6.25 7.012 1 83.88 297 HIS A CA 1
ATOM 2302 C C . HIS A 1 297 ? 13.672 -4.898 6.352 1 83.88 297 HIS A C 1
ATOM 2304 O O . HIS A 1 297 ? 12.578 -4.645 5.844 1 83.88 297 HIS A O 1
ATOM 2310 N N . ALA A 1 298 ? 14.672 -4.078 6.367 1 91.75 298 ALA A N 1
ATOM 2311 C CA . ALA A 1 298 ? 14.5 -2.713 5.883 1 91.75 298 ALA A CA 1
ATOM 2312 C C . ALA A 1 298 ? 14.328 -2.688 4.363 1 91.75 298 ALA A C 1
ATOM 2314 O O . ALA A 1 298 ? 15.086 -3.334 3.639 1 91.75 298 ALA A O 1
ATOM 2315 N N . VAL A 1 299 ? 13.289 -2.076 3.922 1 92.81 299 VAL A N 1
ATOM 2316 C CA . VAL A 1 299 ? 13.094 -1.686 2.529 1 92.81 299 VAL A CA 1
ATOM 2317 C C . VAL A 1 299 ? 13.273 -0.175 2.389 1 92.81 299 VAL A C 1
ATOM 2319 O O . VAL A 1 299 ? 12.359 0.594 2.711 1 92.81 299 VAL A O 1
ATOM 2322 N N . MET A 1 300 ? 14.398 0.228 1.812 1 94.19 300 MET A N 1
ATOM 2323 C CA . MET A 1 300 ? 14.758 1.643 1.784 1 94.19 300 MET A CA 1
ATOM 2324 C C . MET A 1 300 ? 14.008 2.373 0.672 1 94.19 300 MET A C 1
ATOM 2326 O O . MET A 1 300 ? 14.047 1.954 -0.486 1 94.19 300 MET A O 1
ATOM 2330 N N . GLN A 1 301 ? 13.266 3.35 1.01 1 95.44 301 GLN A N 1
ATOM 2331 C CA . GLN A 1 301 ? 12.617 4.27 0.078 1 95.44 301 GLN A CA 1
ATOM 2332 C C . GLN A 1 301 ? 13.32 5.625 0.072 1 95.44 301 GLN A C 1
ATOM 2334 O O . GLN A 1 301 ? 12.891 6.555 0.754 1 95.44 301 GLN A O 1
ATOM 2339 N N . VAL A 1 302 ? 14.32 5.738 -0.754 1 93.19 302 VAL A N 1
ATOM 2340 C CA . VAL A 1 302 ? 15.18 6.914 -0.722 1 93.19 302 VAL A CA 1
ATOM 2341 C C . VAL A 1 302 ? 14.789 7.875 -1.839 1 93.19 302 VAL A C 1
ATOM 2343 O O . VAL A 1 302 ? 14.828 7.52 -3.02 1 93.19 302 VAL A O 1
ATOM 2346 N N . SER A 1 303 ? 14.359 9.086 -1.49 1 90.56 303 SER A N 1
ATOM 2347 C CA . SER A 1 303 ? 14.031 10.188 -2.389 1 90.56 303 SER A CA 1
ATOM 2348 C C . SER A 1 303 ? 12.992 9.766 -3.422 1 90.56 303 SER A C 1
ATOM 2350 O O . SER A 1 303 ? 13.148 10.039 -4.613 1 90.56 303 SER A O 1
ATOM 2352 N N . LYS A 1 304 ? 12.062 9.047 -2.934 1 89.56 304 LYS A N 1
ATOM 2353 C CA . LYS A 1 304 ? 10.922 8.703 -3.777 1 89.56 304 LYS A CA 1
ATOM 2354 C C . LYS A 1 304 ? 9.938 9.867 -3.869 1 89.56 304 LYS A C 1
ATOM 2356 O O . LYS A 1 304 ? 10.094 10.875 -3.172 1 89.56 304 LYS A O 1
ATOM 2361 N N . ASP A 1 305 ? 9.008 9.711 -4.789 1 85.44 305 ASP A N 1
ATOM 2362 C CA . ASP A 1 305 ? 7.953 10.703 -4.945 1 85.44 305 ASP A CA 1
ATOM 2363 C C . ASP A 1 305 ? 7.316 11.039 -3.598 1 85.44 305 ASP A C 1
ATOM 2365 O O . ASP A 1 305 ? 7 10.148 -2.812 1 85.44 305 ASP A O 1
ATOM 2369 N N . MET A 1 306 ? 7.203 12.281 -3.361 1 86.69 306 MET A N 1
ATOM 2370 C CA . MET A 1 306 ? 6.77 12.766 -2.053 1 86.69 306 MET A CA 1
ATOM 2371 C C . MET A 1 306 ? 5.328 12.359 -1.772 1 86.69 306 MET A C 1
ATOM 2373 O O . MET A 1 306 ? 5.008 11.891 -0.675 1 86.69 306 MET A O 1
ATOM 2377 N N . VAL A 1 307 ? 4.469 12.57 -2.684 1 85.75 307 VAL A N 1
ATOM 2378 C CA . VAL A 1 307 ? 3.053 12.297 -2.469 1 85.75 307 VAL A CA 1
ATOM 2379 C C . VAL A 1 307 ? 2.834 10.797 -2.311 1 85.75 307 VAL A C 1
ATOM 2381 O O . VAL A 1 307 ? 2.062 10.359 -1.45 1 85.75 307 VAL A O 1
ATOM 2384 N N . TRP A 1 308 ? 3.469 10.023 -3.156 1 89.38 308 TRP A N 1
ATOM 2385 C CA . TRP A 1 308 ? 3.398 8.57 -3.014 1 89.38 308 TRP A CA 1
ATOM 2386 C C . TRP A 1 308 ? 3.893 8.133 -1.64 1 89.38 308 TRP A C 1
ATOM 2388 O O . TRP A 1 308 ? 3.25 7.324 -0.971 1 89.38 308 TRP A O 1
ATOM 2398 N N . SER A 1 309 ? 5.031 8.664 -1.224 1 92.75 309 SER A N 1
ATOM 2399 C CA . SER A 1 309 ? 5.582 8.344 0.088 1 92.75 309 SER A CA 1
ATOM 2400 C C . SER A 1 309 ? 4.602 8.695 1.202 1 92.75 309 SER A C 1
ATOM 2402 O O . SER A 1 309 ? 4.43 7.926 2.15 1 92.75 309 SER A O 1
ATOM 2404 N N . TRP A 1 310 ? 4.035 9.844 1.024 1 92.06 310 TRP A N 1
ATOM 2405 C CA . TRP A 1 310 ? 3.061 10.336 1.993 1 92.06 310 TRP A CA 1
ATOM 2406 C C . TRP A 1 310 ? 1.884 9.375 2.111 1 92.06 310 TRP A C 1
ATOM 2408 O O . TRP A 1 310 ? 1.484 9 3.219 1 92.06 310 TRP A O 1
ATOM 2418 N N . GLN A 1 311 ? 1.375 8.938 1.011 1 89.75 311 GLN A N 1
ATOM 2419 C CA . GLN A 1 311 ? 0.264 7.992 0.982 1 89.75 311 GLN A CA 1
ATOM 2420 C C . GLN A 1 311 ? 0.655 6.664 1.629 1 89.75 311 GLN A C 1
ATOM 2422 O O . GLN A 1 311 ? -0.131 6.074 2.375 1 89.75 311 GLN A O 1
ATOM 2427 N N . GLN A 1 312 ? 1.842 6.195 1.274 1 92.44 312 GLN A N 1
ATOM 2428 C CA . GLN A 1 312 ? 2.301 4.938 1.854 1 92.44 312 GLN A CA 1
ATOM 2429 C C . GLN A 1 312 ? 2.383 5.031 3.375 1 92.44 312 GLN A C 1
ATOM 2431 O O . GLN A 1 312 ? 1.98 4.105 4.082 1 92.44 312 GLN A O 1
ATOM 2436 N N . MET A 1 313 ? 2.861 6.102 3.855 1 93.94 313 MET A N 1
ATOM 2437 C CA . MET A 1 313 ? 2.941 6.289 5.301 1 93.94 313 MET A CA 1
ATOM 2438 C C . MET A 1 313 ? 1.549 6.391 5.914 1 93.94 313 MET A C 1
ATOM 2440 O O . MET A 1 313 ? 1.293 5.832 6.98 1 93.94 313 MET A O 1
ATOM 2444 N N . ALA A 1 314 ? 0.642 7.047 5.246 1 92.06 314 ALA A N 1
ATOM 2445 C CA . ALA A 1 314 ? -0.701 7.301 5.762 1 92.06 314 ALA A CA 1
ATOM 2446 C C . ALA A 1 314 ? -1.554 6.035 5.715 1 92.06 314 ALA A C 1
ATOM 2448 O O . ALA A 1 314 ? -2.688 6.023 6.199 1 92.06 314 ALA A O 1
ATOM 2449 N N . THR A 1 315 ? -1.058 4.941 5.164 1 89.44 315 THR A N 1
ATOM 2450 C CA . THR A 1 315 ? -1.834 3.711 5.078 1 89.44 315 THR A CA 1
ATOM 2451 C C . THR A 1 315 ? -1.084 2.553 5.73 1 89.44 315 THR A C 1
ATOM 2453 O O . THR A 1 315 ? -1.491 1.396 5.605 1 89.44 315 THR A O 1
ATOM 2456 N N . ALA A 1 316 ? 0.056 2.795 6.34 1 92.75 316 ALA A N 1
ATOM 2457 C CA . ALA A 1 316 ? 0.827 1.749 7.008 1 92.75 316 ALA A CA 1
ATOM 2458 C C . ALA A 1 316 ? 0.097 1.234 8.242 1 92.75 316 ALA A C 1
ATOM 2460 O O . ALA A 1 316 ? -0.792 1.907 8.773 1 92.75 316 ALA A O 1
ATOM 2461 N N . ASP A 1 317 ? 0.403 0.057 8.688 1 92.44 317 ASP A N 1
ATOM 2462 C CA . ASP A 1 317 ? -0.166 -0.507 9.906 1 92.44 317 ASP A CA 1
ATOM 2463 C C . ASP A 1 317 ? 0.481 0.105 11.148 1 92.44 317 ASP A C 1
ATOM 2465 O O . ASP A 1 317 ? -0.168 0.25 12.188 1 92.44 317 ASP A O 1
ATOM 2469 N N . VAL A 1 318 ? 1.742 0.36 11.039 1 96.62 318 VAL A N 1
ATOM 2470 C CA . VAL A 1 318 ? 2.549 1.021 12.062 1 96.62 318 VAL A CA 1
ATOM 2471 C C . VAL A 1 318 ? 3.312 2.189 11.445 1 96.62 318 VAL A C 1
ATOM 2473 O O . VAL A 1 318 ? 3.898 2.055 10.367 1 96.62 318 VAL A O 1
ATOM 2476 N N . LEU A 1 319 ? 3.275 3.311 12.07 1 97.25 319 LEU A N 1
ATOM 2477 C CA . LEU A 1 319 ? 4.012 4.469 11.57 1 97.25 319 LEU A CA 1
ATOM 2478 C C . LEU A 1 319 ? 4.887 5.066 12.664 1 97.25 319 LEU A C 1
ATOM 2480 O O . LEU A 1 319 ? 4.387 5.484 13.711 1 97.25 319 LEU A O 1
ATOM 2484 N N . VAL A 1 320 ? 6.156 5.047 12.438 1 97.44 320 VAL A N 1
ATOM 2485 C CA . VAL A 1 320 ? 7.117 5.781 13.25 1 97.44 320 VAL A CA 1
ATOM 2486 C C . VAL A 1 320 ? 7.402 7.141 12.625 1 97.44 320 VAL A C 1
ATOM 2488 O O . VAL A 1 320 ? 8.016 7.223 11.555 1 97.44 320 VAL A O 1
ATOM 2491 N N . MET A 1 321 ? 6.973 8.133 13.312 1 94.5 321 MET A N 1
ATOM 2492 C CA . MET A 1 321 ? 7.07 9.492 12.781 1 94.5 321 MET A CA 1
ATOM 2493 C C . MET A 1 321 ? 8.43 10.102 13.086 1 94.5 321 MET A C 1
ATOM 2495 O O . MET A 1 321 ? 9.211 9.531 13.852 1 94.5 321 MET A O 1
ATOM 2499 N N . SER A 1 322 ? 8.766 11.117 12.367 1 92 322 SER A N 1
ATOM 2500 C CA . SER A 1 322 ? 9.898 12 12.633 1 92 322 SER A CA 1
ATOM 2501 C C . SER A 1 322 ? 9.43 13.375 13.086 1 92 322 SER A C 1
ATOM 2503 O O . SER A 1 322 ? 8.234 13.617 13.227 1 92 322 SER A O 1
ATOM 2505 N N . ASN A 1 323 ? 10.367 14.188 13.43 1 87.25 323 ASN A N 1
ATOM 2506 C CA . ASN A 1 323 ? 10.039 15.586 13.695 1 87.25 323 ASN A CA 1
ATOM 2507 C C . ASN A 1 323 ? 9.742 16.344 12.414 1 87.25 323 ASN A C 1
ATOM 2509 O O . ASN A 1 323 ? 10.531 17.188 11.984 1 87.25 323 ASN A O 1
ATOM 2513 N N . SER A 1 324 ? 8.648 16.016 11.867 1 87.31 324 SER A N 1
ATOM 2514 C CA . SER A 1 324 ? 8.258 16.531 10.562 1 87.31 324 SER A CA 1
ATOM 2515 C C . SER A 1 324 ? 6.738 16.531 10.398 1 87.31 324 SER A C 1
ATOM 2517 O O . SER A 1 324 ? 6.078 15.516 10.633 1 87.31 324 SER A O 1
ATOM 2519 N N . ALA A 1 325 ? 6.211 17.688 9.953 1 88.88 325 ALA A N 1
ATOM 2520 C CA . ALA A 1 325 ? 4.777 17.781 9.68 1 88.88 325 ALA A CA 1
ATOM 2521 C C . ALA A 1 325 ? 4.352 16.781 8.609 1 88.88 325 ALA A C 1
ATOM 2523 O O . ALA A 1 325 ? 3.178 16.422 8.523 1 88.88 325 ALA A O 1
ATOM 2524 N N . PHE A 1 326 ? 5.34 16.312 7.883 1 89.94 326 PHE A N 1
ATOM 2525 C CA . PHE A 1 326 ? 5.082 15.367 6.805 1 89.94 326 PHE A CA 1
ATOM 2526 C C . PHE A 1 326 ? 4.543 14.047 7.355 1 89.94 326 PHE A C 1
ATOM 2528 O O . PHE A 1 326 ? 3.463 13.602 6.965 1 89.94 326 PHE A O 1
ATOM 2535 N N . SER A 1 327 ? 5.199 13.422 8.289 1 93 327 SER A N 1
ATOM 2536 C CA . SER A 1 327 ? 4.738 12.156 8.844 1 93 327 SER A CA 1
ATOM 2537 C C . SER A 1 327 ? 3.662 12.367 9.906 1 93 327 SER A C 1
ATOM 2539 O O . SER A 1 327 ? 2.818 11.5 10.125 1 93 327 SER A O 1
ATOM 2541 N N . ILE A 1 328 ? 3.578 13.547 10.5 1 91.88 328 ILE A N 1
ATOM 2542 C CA . ILE A 1 328 ? 2.539 13.82 11.484 1 91.88 328 ILE A CA 1
ATOM 2543 C C . ILE A 1 328 ? 1.182 13.914 10.797 1 91.88 328 ILE A C 1
ATOM 2545 O O . ILE A 1 328 ? 0.189 13.367 11.289 1 91.88 328 ILE A O 1
ATOM 2549 N N . SER A 1 329 ? 1.173 14.656 9.703 1 91.81 329 SER A N 1
ATOM 2550 C CA . SER A 1 329 ? -0.081 14.727 8.953 1 91.81 329 SER A CA 1
ATOM 2551 C C . SER A 1 329 ? -0.498 13.352 8.445 1 91.81 329 SER A C 1
ATOM 2553 O O . SER A 1 329 ? -1.688 13.031 8.414 1 91.81 329 SER A O 1
ATOM 2555 N N . ALA A 1 330 ? 0.474 12.516 8.062 1 92.25 330 ALA A N 1
ATOM 2556 C CA . ALA A 1 330 ? 0.161 11.148 7.66 1 92.25 330 ALA A CA 1
ATOM 2557 C C . ALA A 1 330 ? -0.477 10.375 8.805 1 92.25 330 ALA A C 1
ATOM 2559 O O . ALA A 1 330 ? -1.441 9.633 8.602 1 92.25 330 ALA A O 1
ATOM 2560 N N . ALA A 1 331 ? 0.017 10.531 9.984 1 92.69 331 ALA A N 1
ATOM 2561 C CA . ALA A 1 331 ? -0.51 9.852 11.164 1 92.69 331 ALA A CA 1
ATOM 2562 C C . ALA A 1 331 ? -1.929 10.312 11.477 1 92.69 331 ALA A C 1
ATOM 2564 O O . ALA A 1 331 ? -2.789 9.508 11.836 1 92.69 331 ALA A O 1
ATOM 2565 N N . LEU A 1 332 ? -2.172 11.633 11.359 1 90.25 332 LEU A N 1
ATOM 2566 C CA . LEU A 1 332 ? -3.504 12.172 11.602 1 90.25 332 LEU A CA 1
ATOM 2567 C C . LEU A 1 332 ? -4.523 11.555 1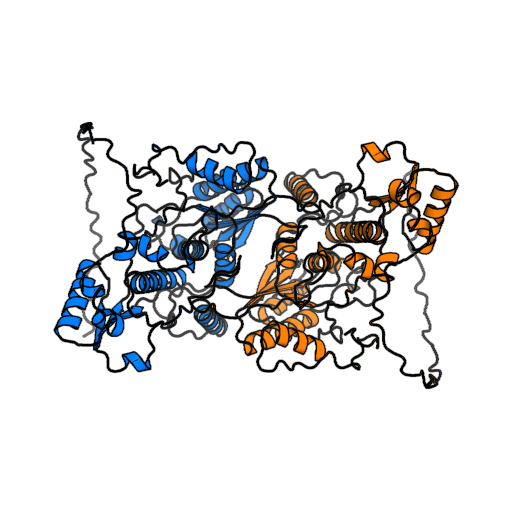0.656 1 90.25 332 LEU A C 1
ATOM 2569 O O . LEU A 1 332 ? -5.676 11.328 11.031 1 90.25 332 LEU A O 1
ATOM 2573 N N . LEU A 1 333 ? -4.043 11.305 9.5 1 88.12 333 LEU A N 1
ATOM 2574 C CA . LEU A 1 333 ? -4.926 10.773 8.469 1 88.12 333 LEU A CA 1
ATOM 2575 C C . LEU A 1 333 ? -5.039 9.25 8.586 1 88.12 333 LEU A C 1
ATOM 2577 O O . LEU A 1 333 ? -5.773 8.625 7.82 1 88.12 333 LEU A O 1
ATOM 2581 N N . ASN A 1 334 ? -4.328 8.664 9.445 1 89.56 334 ASN A N 1
ATOM 2582 C CA . ASN A 1 334 ? -4.324 7.227 9.688 1 89.56 334 ASN A CA 1
ATOM 2583 C C . ASN A 1 334 ? -4.461 6.91 11.172 1 89.56 334 ASN A C 1
ATOM 2585 O O . ASN A 1 334 ? -3.559 6.32 11.773 1 89.56 334 ASN A O 1
ATOM 2589 N N . PRO A 1 335 ? -5.621 7.234 11.688 1 88.56 335 PRO A N 1
ATOM 2590 C CA . PRO A 1 335 ? -5.762 7.176 13.141 1 88.56 335 PRO A CA 1
ATOM 2591 C C . PRO A 1 335 ? -5.734 5.75 13.688 1 88.56 335 PRO A C 1
ATOM 2593 O O . PRO A 1 335 ? -5.523 5.543 14.883 1 88.56 335 PRO A O 1
ATOM 2596 N N . ASN A 1 336 ? -5.949 4.754 12.875 1 88.88 336 ASN A N 1
ATOM 2597 C CA . ASN A 1 336 ? -6.035 3.377 13.352 1 88.88 336 ASN A CA 1
ATOM 2598 C C . ASN A 1 336 ? -4.684 2.676 13.289 1 88.88 336 ASN A C 1
ATOM 2600 O O . ASN A 1 336 ? -4.547 1.538 13.742 1 88.88 336 ASN A O 1
ATOM 2604 N N . ALA A 1 337 ? -3.676 3.275 12.742 1 93.12 337 ALA A N 1
ATOM 2605 C CA . ALA A 1 337 ? -2.324 2.727 12.797 1 93.12 337 ALA A CA 1
ATOM 2606 C C . ALA A 1 337 ? -1.765 2.775 14.211 1 93.12 337 ALA A C 1
ATOM 2608 O O . ALA A 1 337 ? -2.285 3.494 15.07 1 93.12 337 ALA A O 1
ATOM 2609 N N . PHE A 1 338 ? -0.813 1.905 14.508 1 95.31 338 PHE A N 1
ATOM 2610 C CA . PHE A 1 338 ? 0.034 2.096 15.68 1 95.31 338 PHE A CA 1
ATOM 2611 C C . PHE A 1 338 ? 1.043 3.213 15.438 1 95.31 338 PHE A C 1
ATOM 2613 O O . PHE A 1 338 ? 2.104 2.984 14.852 1 95.31 338 PHE A O 1
ATOM 2620 N N . ASN A 1 339 ? 0.716 4.387 15.875 1 95.06 339 ASN A N 1
ATOM 2621 C CA . ASN A 1 339 ? 1.496 5.586 15.586 1 95.06 339 ASN A CA 1
ATOM 2622 C C . ASN A 1 339 ? 2.461 5.914 16.719 1 95.06 339 ASN A C 1
ATOM 2624 O O . ASN A 1 339 ? 2.051 6.02 17.875 1 95.06 339 ASN A O 1
ATOM 2628 N N . VAL A 1 340 ? 3.719 6.082 16.375 1 93.94 340 VAL A N 1
ATOM 2629 C CA . VAL A 1 340 ? 4.746 6.445 17.344 1 93.94 340 VAL A CA 1
ATOM 2630 C C . VAL A 1 340 ? 5.266 7.852 17.047 1 93.94 340 VAL A C 1
ATOM 2632 O O . VAL A 1 340 ? 5.656 8.148 15.922 1 93.94 340 VAL A O 1
ATOM 2635 N N . PHE A 1 341 ? 5.219 8.641 18.047 1 86.88 341 PHE A N 1
ATOM 2636 C CA . PHE A 1 341 ? 5.609 10.039 17.891 1 86.88 341 PHE A CA 1
ATOM 2637 C C . PHE A 1 341 ? 6.547 10.469 19.016 1 86.88 341 PHE A C 1
ATOM 2639 O O . PHE A 1 341 ? 6.336 10.109 20.188 1 86.88 341 PHE A O 1
ATOM 2646 N N . PHE A 1 342 ? 7.637 11.117 18.688 1 78.69 342 PHE A N 1
ATOM 2647 C CA . PHE A 1 342 ? 8.438 11.789 19.703 1 78.69 342 PHE A CA 1
ATOM 2648 C C . PHE A 1 342 ? 8.453 13.297 19.484 1 78.69 342 PHE A C 1
ATOM 2650 O O . PHE A 1 342 ? 8.828 13.766 18.406 1 78.69 342 PHE A O 1
ATOM 2657 N N . PRO A 1 343 ? 7.848 13.977 20.594 1 69.69 343 PRO A N 1
ATOM 2658 C CA . PRO A 1 343 ? 7.824 15.43 20.438 1 69.69 343 PRO A CA 1
ATOM 2659 C C . PRO A 1 343 ? 9.219 16.047 20.469 1 69.69 343 PRO A C 1
ATOM 2661 O O . PRO A 1 343 ? 10.023 15.719 21.344 1 69.69 343 PRO A O 1
ATOM 2664 N N . GLY A 1 344 ? 9.906 16.359 19.391 1 59.59 344 GLY A N 1
ATOM 2665 C CA . GLY A 1 344 ? 11.188 17.047 19.422 1 59.59 344 GLY A CA 1
ATOM 2666 C C . GLY A 1 344 ? 11.219 18.234 20.375 1 59.59 344 GLY A C 1
ATOM 2667 O O . GLY A 1 344 ? 10.164 18.719 20.812 1 59.59 344 GLY A O 1
ATOM 2668 N N . ALA A 1 345 ? 12.328 18.375 21.312 1 49.5 345 ALA A N 1
ATOM 2669 C CA . ALA A 1 345 ? 12.492 19.453 22.281 1 49.5 345 ALA A CA 1
ATOM 2670 C C . ALA A 1 345 ? 11.891 20.75 21.766 1 49.5 345 ALA A C 1
ATOM 2672 O O . ALA A 1 345 ? 11.359 21.547 22.547 1 49.5 345 ALA A O 1
ATOM 2673 N N . GLN A 1 346 ? 12.391 21.125 20.672 1 45 346 GLN A N 1
ATOM 2674 C CA . GLN A 1 346 ? 12.227 22.484 20.156 1 45 346 GLN A CA 1
ATOM 2675 C C . GLN A 1 346 ? 11.047 22.562 19.203 1 45 346 GLN A C 1
ATOM 2677 O O . GLN A 1 346 ? 10.883 23.562 18.5 1 45 346 GLN A O 1
ATOM 2682 N N . LEU A 1 347 ? 10.328 21.578 19.109 1 46.94 347 LEU A N 1
ATOM 2683 C CA . LEU A 1 347 ? 9.5 21.734 17.922 1 46.94 347 LEU A CA 1
ATOM 2684 C C . LEU A 1 347 ? 8.5 22.875 18.109 1 46.94 347 LEU A C 1
ATOM 2686 O O . LEU A 1 347 ? 7.629 22.812 18.984 1 46.94 347 LEU A O 1
ATOM 2690 N N . HIS A 1 348 ? 8.859 23.922 17.969 1 42.62 348 HIS A N 1
ATOM 2691 C CA . HIS A 1 348 ? 8.008 25.078 17.703 1 42.62 348 HIS A CA 1
ATOM 2692 C C . HIS A 1 348 ? 6.812 24.688 16.844 1 42.62 348 HIS A C 1
ATOM 2694 O O . HIS A 1 348 ? 5.824 25.422 16.781 1 42.62 348 HIS A O 1
ATOM 2700 N N . GLN A 1 349 ? 7.031 23.734 15.945 1 47.09 349 GLN A N 1
ATOM 2701 C CA . GLN A 1 349 ? 6.004 23.703 14.906 1 47.09 349 GLN A CA 1
ATOM 2702 C C . GLN A 1 349 ? 4.777 22.922 15.375 1 47.09 349 GLN A C 1
ATOM 2704 O O . GLN A 1 349 ? 3.885 23.484 16.016 1 47.09 349 GLN A O 1
ATOM 2709 N N . SER A 1 350 ? 4.504 21.719 14.82 1 51.06 350 SER A N 1
ATOM 2710 C CA . SER A 1 350 ? 3.23 21.031 15.031 1 51.06 350 SER A CA 1
ATOM 2711 C C . SER A 1 350 ? 3.307 20.062 16.219 1 51.06 350 SER A C 1
ATOM 2713 O O . SER A 1 350 ? 4.191 19.203 16.266 1 51.06 350 SER A O 1
ATOM 2715 N N . ARG A 1 351 ? 3.02 20.562 17.453 1 62 351 ARG A N 1
ATOM 2716 C CA . ARG A 1 351 ? 2.943 19.828 18.703 1 62 351 ARG A CA 1
ATOM 2717 C C . ARG A 1 351 ? 1.642 19.031 18.797 1 62 351 ARG A C 1
ATOM 2719 O O . ARG A 1 351 ? 0.987 19.016 19.844 1 62 351 ARG A O 1
ATOM 2726 N N . VAL A 1 352 ? 1.302 18.641 17.688 1 69.44 352 VAL A N 1
ATOM 2727 C CA . VAL A 1 352 ? 0.067 17.875 17.812 1 69.44 352 VAL A CA 1
ATOM 2728 C C . VAL A 1 352 ? 0.371 16.5 18.391 1 69.44 352 VAL A C 1
ATOM 2730 O O . VAL A 1 352 ? 1.236 15.781 17.891 1 69.44 352 VAL A O 1
ATOM 2733 N N . GLU A 1 353 ? -0.082 16.297 19.609 1 74.94 353 GLU A N 1
ATOM 2734 C CA . GLU A 1 353 ? -0.01 14.977 20.234 1 74.94 353 GLU A CA 1
ATOM 2735 C C . GLU A 1 353 ? -1.403 14.398 20.453 1 74.94 353 GLU A C 1
ATOM 2737 O O . GLU A 1 353 ? -2.234 15.016 21.125 1 74.94 353 GLU A O 1
ATOM 2742 N N . MET A 1 354 ? -1.536 13.359 19.797 1 84.25 354 MET A N 1
ATOM 2743 C CA . MET A 1 354 ? -2.818 12.688 19.969 1 84.25 354 MET A CA 1
ATOM 2744 C C . MET A 1 354 ? -2.736 11.656 21.094 1 84.25 354 MET A C 1
ATOM 2746 O O . MET A 1 354 ? -1.706 11 21.266 1 84.25 354 MET A O 1
ATOM 2750 N N . SER A 1 355 ? -3.826 11.492 21.828 1 79.56 355 SER A N 1
ATOM 2751 C CA . SER A 1 355 ? -3.855 10.617 23 1 79.56 355 SER A CA 1
ATOM 2752 C C . SER A 1 355 ? -3.613 9.164 22.609 1 79.56 355 SER A C 1
ATOM 2754 O O . SER A 1 355 ? -3.098 8.375 23.391 1 79.56 355 SER A O 1
ATOM 2756 N N . HIS A 1 356 ? -3.979 8.82 21.422 1 86.25 356 HIS A N 1
ATOM 2757 C CA . HIS A 1 356 ? -3.861 7.43 21 1 86.25 356 HIS A CA 1
ATOM 2758 C C . HIS A 1 356 ? -2.514 7.16 20.344 1 86.25 356 HIS A C 1
ATOM 2760 O O . HIS A 1 356 ? -2.24 6.035 19.922 1 86.25 356 HIS A O 1
ATOM 2766 N N . TRP A 1 357 ? -1.691 8.141 20.266 1 90.94 357 TRP A N 1
ATOM 2767 C CA . TRP A 1 357 ? -0.327 7.945 19.797 1 90.94 357 TRP A CA 1
ATOM 2768 C C . TRP A 1 357 ? 0.581 7.465 20.922 1 90.94 357 TRP A C 1
ATOM 2770 O O . TRP A 1 357 ? 0.263 7.645 22.094 1 90.94 357 TRP A O 1
ATOM 2780 N N . HIS A 1 358 ? 1.632 6.836 20.578 1 92 358 HIS A N 1
ATOM 2781 C CA . HIS A 1 358 ? 2.584 6.309 21.547 1 92 358 HIS A CA 1
ATOM 2782 C C . HIS A 1 358 ? 3.895 7.086 21.516 1 92 358 HIS A C 1
ATOM 2784 O O . HIS A 1 358 ? 4.465 7.297 20.438 1 92 358 HIS A O 1
ATOM 2790 N N . MET A 1 359 ? 4.352 7.43 22.688 1 89 359 MET A N 1
ATOM 2791 C CA . MET A 1 359 ? 5.551 8.258 22.781 1 89 359 MET A CA 1
ATOM 2792 C C . MET A 1 359 ? 6.691 7.488 23.438 1 89 359 MET A C 1
ATOM 2794 O O . MET A 1 359 ? 6.527 6.93 24.531 1 89 359 MET A O 1
ATOM 2798 N N . PRO A 1 360 ? 7.805 7.469 22.781 1 91 360 PRO A N 1
ATOM 2799 C CA . PRO A 1 360 ? 8.969 6.867 23.438 1 91 360 PRO A CA 1
ATOM 2800 C C . PRO A 1 360 ? 9.367 7.598 24.719 1 91 360 PRO A C 1
ATOM 2802 O O . PRO A 1 360 ? 8.984 8.75 24.922 1 91 360 PRO A O 1
ATOM 2805 N N . LEU A 1 361 ? 10.148 6.969 25.562 1 86.38 361 LEU A N 1
ATOM 2806 C CA . LEU A 1 361 ? 10.586 7.484 26.859 1 86.38 361 LEU A CA 1
ATOM 2807 C C . LEU A 1 361 ? 11.758 8.453 26.688 1 86.38 361 LEU A C 1
ATOM 2809 O O . LEU A 1 361 ? 12.023 9.273 27.562 1 86.38 361 LEU A O 1
ATOM 2813 N N . ASP A 1 362 ? 12.414 8.281 25.562 1 84.75 362 ASP A N 1
ATOM 2814 C CA . ASP A 1 362 ? 13.617 9.086 25.359 1 84.75 362 ASP A CA 1
ATOM 2815 C C . ASP A 1 362 ? 13.906 9.281 23.875 1 84.75 362 ASP A C 1
ATOM 2817 O O . ASP A 1 362 ? 13.203 8.734 23.031 1 84.75 362 ASP A O 1
ATOM 2821 N N . ARG A 1 363 ? 14.953 9.992 23.609 1 82.38 363 ARG A N 1
ATOM 2822 C CA . ARG A 1 363 ? 15.312 10.359 22.25 1 82.38 363 ARG A CA 1
ATOM 2823 C C . ARG A 1 363 ? 15.953 9.18 21.516 1 82.38 363 ARG A C 1
ATOM 2825 O O . ARG A 1 363 ? 16.172 9.234 20.312 1 82.38 363 ARG A O 1
ATOM 2832 N N . ASN A 1 364 ? 16.156 8.125 22.266 1 85.75 364 ASN A N 1
ATOM 2833 C CA . ASN A 1 364 ? 16.719 6.938 21.641 1 85.75 364 ASN A CA 1
ATOM 2834 C C . ASN A 1 364 ? 15.633 5.984 21.172 1 85.75 364 ASN A C 1
ATOM 2836 O O . ASN A 1 364 ? 15.922 4.949 20.562 1 85.75 364 ASN A O 1
ATOM 2840 N N . GLY A 1 365 ? 14.438 6.293 21.391 1 90.62 365 GLY A N 1
ATOM 2841 C CA . GLY A 1 365 ? 13.32 5.535 20.844 1 90.62 365 GLY A CA 1
ATOM 2842 C C . GLY A 1 365 ? 12.883 4.391 21.734 1 90.62 365 GLY A C 1
ATOM 2843 O O . GLY A 1 365 ? 12.281 3.42 21.266 1 90.62 365 GLY A O 1
ATOM 2844 N N . THR A 1 366 ? 13.203 4.492 23.016 1 92.44 366 THR A N 1
ATOM 2845 C CA . THR A 1 366 ? 12.766 3.453 23.938 1 92.44 366 THR A CA 1
ATOM 2846 C C . THR A 1 366 ? 11.258 3.543 24.172 1 92.44 366 THR A C 1
ATOM 2848 O O . THR A 1 366 ? 10.766 4.547 24.688 1 92.44 366 THR A O 1
ATOM 2851 N N . LEU A 1 367 ? 10.578 2.473 23.828 1 94.31 367 LEU A N 1
ATOM 2852 C CA . LEU A 1 367 ? 9.141 2.475 24.031 1 94.31 367 LEU A CA 1
ATOM 2853 C C . LEU A 1 367 ? 8.797 2.07 25.469 1 94.31 367 LEU A C 1
ATOM 2855 O O . LEU A 1 367 ? 9.43 1.171 26.031 1 94.31 367 LEU A O 1
ATOM 2859 N N . PRO A 1 368 ? 7.832 2.76 26.047 1 92.44 368 PRO A N 1
ATOM 2860 C CA . PRO A 1 368 ? 7.371 2.305 27.359 1 92.44 368 PRO A CA 1
ATOM 2861 C C . PRO A 1 368 ? 6.656 0.957 27.297 1 92.44 368 PRO A C 1
ATOM 2863 O O . PRO A 1 368 ? 6.141 0.573 26.25 1 92.44 368 PRO A O 1
ATOM 2866 N N . SER A 1 369 ? 6.594 0.28 28.406 1 91.38 369 SER A N 1
ATOM 2867 C CA . SER A 1 369 ? 5.945 -1.024 28.5 1 91.38 369 SER A CA 1
ATOM 2868 C C . SER A 1 369 ? 4.484 -0.949 28.078 1 91.38 369 SER A C 1
ATOM 2870 O O . SER A 1 369 ? 3.963 -1.878 27.453 1 91.38 369 SER A O 1
ATOM 2872 N N . ALA A 1 370 ? 3.859 0.175 28.406 1 89.62 370 ALA A N 1
ATOM 2873 C CA . ALA A 1 370 ? 2.449 0.338 28.062 1 89.62 370 ALA A CA 1
ATOM 2874 C C . ALA A 1 370 ? 2.252 0.343 26.547 1 89.62 370 ALA A C 1
ATOM 2876 O O . ALA A 1 370 ? 1.284 -0.227 26.031 1 89.62 370 ALA A O 1
ATOM 2877 N N . ALA A 1 371 ? 3.146 0.996 25.859 1 92.94 371 ALA A N 1
ATOM 2878 C CA . ALA A 1 371 ? 3.072 1.032 24.406 1 92.94 371 ALA A CA 1
ATOM 2879 C C . ALA A 1 371 ? 3.311 -0.352 23.797 1 92.94 371 ALA A C 1
ATOM 2881 O O . ALA A 1 371 ? 2.611 -0.762 22.875 1 92.94 371 ALA A O 1
ATOM 2882 N N . LEU A 1 372 ? 4.285 -1.046 24.328 1 95.12 372 LEU A N 1
ATOM 2883 C CA . LEU A 1 372 ? 4.574 -2.395 23.859 1 95.12 372 LEU A CA 1
ATOM 2884 C C . LEU A 1 372 ? 3.395 -3.326 24.109 1 95.12 372 LEU A C 1
ATOM 2886 O O . LEU A 1 372 ? 3.053 -4.152 23.266 1 95.12 372 LEU A O 1
ATOM 2890 N N . GLN A 1 373 ? 2.785 -3.166 25.25 1 93.44 373 GLN A N 1
ATOM 2891 C CA . GLN A 1 373 ? 1.61 -3.975 25.547 1 93.44 373 GLN A CA 1
ATOM 2892 C C . GLN A 1 373 ? 0.451 -3.639 24.625 1 93.44 373 GLN A C 1
ATOM 2894 O O . GLN A 1 373 ? -0.293 -4.527 24.203 1 93.44 373 GLN A O 1
ATOM 2899 N N . ALA A 1 374 ? 0.301 -2.367 24.359 1 92.25 374 ALA A N 1
ATOM 2900 C CA . ALA A 1 374 ? -0.732 -1.965 23.406 1 92.25 374 ALA A CA 1
ATOM 2901 C C . ALA A 1 374 ? -0.52 -2.633 22.047 1 92.25 374 ALA A C 1
ATOM 2903 O O . ALA A 1 374 ? -1.469 -3.129 21.438 1 92.25 374 ALA A O 1
ATOM 2904 N N . LEU A 1 375 ? 0.732 -2.664 21.594 1 95.44 375 LEU A N 1
ATOM 2905 C CA . LEU A 1 375 ? 1.05 -3.318 20.328 1 95.44 375 LEU A CA 1
ATOM 2906 C C . LEU A 1 375 ? 0.763 -4.812 20.406 1 95.44 375 LEU A C 1
ATOM 2908 O O . LEU A 1 375 ? 0.171 -5.383 19.484 1 95.44 375 LEU A O 1
ATOM 2912 N N . LYS A 1 376 ? 1.157 -5.434 21.469 1 93.81 376 LYS A N 1
ATOM 2913 C CA . LYS A 1 376 ? 0.903 -6.859 21.656 1 93.81 376 LYS A CA 1
ATOM 2914 C C . LYS A 1 376 ? -0.589 -7.168 21.578 1 93.81 376 LYS A C 1
ATOM 2916 O O . LYS A 1 376 ? -0.992 -8.141 20.938 1 93.81 376 LYS A O 1
ATOM 2921 N N . ARG A 1 377 ? -1.385 -6.348 22.172 1 91.31 377 ARG A N 1
ATOM 2922 C CA . ARG A 1 377 ? -2.83 -6.547 22.125 1 91.31 377 ARG A CA 1
ATOM 2923 C C . ARG A 1 377 ? -3.348 -6.43 20.703 1 91.31 377 ARG A C 1
ATOM 2925 O O . ARG A 1 377 ? -4.172 -7.238 20.266 1 91.31 377 ARG A O 1
ATOM 2932 N N . ARG A 1 378 ? -2.83 -5.512 20.047 1 91.5 378 ARG A N 1
ATOM 2933 C CA . ARG A 1 378 ? -3.344 -5.238 18.703 1 91.5 378 ARG A CA 1
ATOM 2934 C C . ARG A 1 378 ? -2.979 -6.363 17.75 1 91.5 378 ARG A C 1
ATOM 2936 O O . ARG A 1 378 ? -3.684 -6.598 16.766 1 91.5 378 ARG A O 1
ATOM 2943 N N . VAL A 1 379 ? -1.892 -7.086 17.984 1 90.75 379 VAL A N 1
ATOM 2944 C CA . VAL A 1 379 ? -1.467 -8.109 17.031 1 90.75 379 VAL A CA 1
ATOM 2945 C C . VAL A 1 379 ? -1.818 -9.492 17.578 1 90.75 379 VAL A C 1
ATOM 2947 O O . VAL A 1 379 ? -1.446 -10.516 17 1 90.75 379 VAL A O 1
ATOM 2950 N N . GLY A 1 380 ? -2.475 -9.555 18.703 1 87.12 380 GLY A N 1
ATOM 2951 C CA . GLY A 1 380 ? -2.881 -10.82 19.297 1 87.12 380 GLY A CA 1
ATOM 2952 C C . GLY A 1 380 ? -1.718 -11.633 19.828 1 87.12 380 GLY A C 1
ATOM 2953 O O . GLY A 1 380 ? -1.678 -12.852 19.672 1 87.12 380 GLY A O 1
ATOM 2954 N N . HIS A 1 381 ? -0.77 -10.961 20.359 1 89.06 381 HIS A N 1
ATOM 2955 C CA . HIS A 1 381 ? 0.384 -11.602 20.969 1 89.06 381 HIS A CA 1
ATOM 2956 C C . HIS A 1 381 ? -0.023 -12.391 22.219 1 89.06 381 HIS A C 1
ATOM 2958 O O . HIS A 1 381 ? -0.803 -11.906 23.031 1 89.06 381 HIS A O 1
ATOM 2964 N N . PRO A 1 382 ? 0.442 -13.602 22.328 1 86.19 382 PRO A N 1
ATOM 2965 C CA . PRO A 1 382 ? 0.064 -14.422 23.484 1 86.19 382 PRO A CA 1
ATOM 2966 C C . PRO A 1 382 ? 0.433 -13.766 24.828 1 86.19 382 PRO A C 1
ATOM 2968 O O . PRO A 1 382 ? -0.204 -14.031 25.844 1 86.19 382 PRO A O 1
ATOM 2971 N N . GLY A 1 383 ? 1.368 -12.953 24.859 1 86.69 383 GLY A N 1
ATOM 2972 C CA . GLY A 1 383 ? 1.808 -12.289 26.078 1 86.69 383 GLY A CA 1
ATOM 2973 C C . GLY A 1 383 ? 1.069 -10.992 26.359 1 86.69 383 GLY A C 1
ATOM 2974 O O . GLY A 1 383 ? 1.459 -10.219 27.234 1 86.69 383 GLY A O 1
ATOM 2975 N N . ALA A 1 384 ? 0.018 -10.844 25.484 1 86.44 384 ALA A N 1
ATOM 2976 C CA . ALA A 1 384 ? -0.756 -9.625 25.719 1 86.44 384 ALA A CA 1
ATOM 2977 C C . ALA A 1 384 ? -1.521 -9.703 27.031 1 86.44 384 ALA A C 1
ATOM 2979 O O . ALA A 1 384 ? -2.064 -10.75 27.375 1 86.44 384 ALA A O 1
ATOM 2980 N N . THR A 1 385 ? -1.328 -9.016 27.938 1 77.25 385 THR A N 1
ATOM 2981 C CA . THR A 1 385 ? -2.074 -8.969 29.188 1 77.25 385 THR A CA 1
ATOM 2982 C C . THR A 1 385 ? -3.182 -7.922 29.109 1 77.25 385 THR A C 1
ATOM 2984 O O . THR A 1 385 ? -3.072 -6.941 28.375 1 77.25 385 THR A O 1
ATOM 2987 N N . ASP A 1 386 ? -4.414 -8.461 29.297 1 58.12 386 ASP A N 1
ATOM 2988 C CA . ASP A 1 386 ? -5.539 -7.531 29.344 1 58.12 386 ASP A CA 1
ATOM 2989 C C . ASP A 1 386 ? -5.223 -6.332 30.234 1 58.12 386 ASP A C 1
ATOM 2991 O O . ASP A 1 386 ? -6.129 -5.648 30.719 1 58.12 386 ASP A O 1
ATOM 2995 N N . GLY A 1 387 ? -4.078 -6.223 30.641 1 46.53 387 GLY A N 1
ATOM 2996 C CA . GLY A 1 387 ? -3.965 -5.18 31.656 1 46.53 387 GLY A CA 1
ATOM 2997 C C . GLY A 1 387 ? -4.602 -3.869 31.219 1 46.53 387 GLY A C 1
ATOM 2998 O O . GLY A 1 387 ? -4.441 -3.438 30.078 1 46.53 387 GLY A O 1
ATOM 2999 N N . GLY A 1 388 ? -5.762 -3.697 31.656 1 39.19 388 GLY A N 1
ATOM 3000 C CA . GLY A 1 388 ? -6.293 -2.344 31.656 1 39.19 388 GLY A CA 1
ATOM 3001 C C . GLY A 1 388 ? -5.219 -1.277 31.734 1 39.19 388 GLY A C 1
ATOM 3002 O O . GLY A 1 388 ? -4.082 -1.558 32.125 1 39.19 388 GLY A O 1
ATOM 3003 N N . PHE A 1 389 ? -5.172 -0.278 30.859 1 36.66 389 PHE A N 1
ATOM 3004 C CA . PHE A 1 389 ? -4.371 0.912 31.125 1 36.66 389 PHE A CA 1
ATOM 3005 C C . PHE A 1 389 ? -4.035 1.016 32.594 1 36.66 389 PHE A C 1
ATOM 3007 O O . PHE A 1 389 ? -4.922 1.24 33.438 1 36.66 389 PHE A O 1
ATOM 3014 N N . GLY A 1 390 ? -3.232 0.28 33.188 1 31.83 390 GLY A N 1
ATOM 3015 C CA . GLY A 1 390 ? -2.855 0.706 34.5 1 31.83 390 GLY A CA 1
ATOM 3016 C C . GLY A 1 390 ? -2.637 2.203 34.625 1 31.83 390 GLY A C 1
ATOM 3017 O O . GLY A 1 390 ? -2.195 2.844 33.656 1 31.83 390 GLY A O 1
ATOM 3018 N N . SER A 1 391 ? -3.258 2.936 35.594 1 34.75 391 SER A N 1
ATOM 3019 C CA . SER A 1 391 ? -3.369 4.316 36.062 1 34.75 391 SER A CA 1
ATOM 3020 C C . SER A 1 391 ? -2.014 5.016 36.031 1 34.75 391 SER A C 1
ATOM 3022 O O . SER A 1 391 ? -1.944 6.242 35.969 1 34.75 391 SER A O 1
ATOM 3024 N N . GLU A 1 392 ? -0.832 4.301 36.281 1 37.25 392 GLU A N 1
ATOM 3025 C CA . GLU A 1 392 ? 0.278 5.066 36.844 1 37.25 392 GLU A CA 1
ATOM 3026 C C . GLU A 1 392 ? 1.271 5.473 35.75 1 37.25 392 GLU A C 1
ATOM 3028 O O . GLU A 1 392 ? 2.307 6.074 36.062 1 37.25 392 GLU A O 1
ATOM 3033 N N . GLU A 1 393 ? 1.236 4.988 34.688 1 35.81 393 GLU A N 1
ATOM 3034 C CA . GLU A 1 393 ? 2.402 5.344 33.875 1 35.81 393 GLU A CA 1
ATOM 3035 C C . GLU A 1 393 ? 2.244 6.727 33.25 1 35.81 393 GLU A C 1
ATOM 3037 O O . GLU A 1 393 ? 1.176 7.059 32.719 1 35.81 393 GLU A O 1
ATOM 3042 N N . MET A 1 394 ? 3.041 7.648 33.625 1 35.75 394 MET A N 1
ATOM 3043 C CA . MET A 1 394 ? 3.146 9.047 33.219 1 35.75 394 MET A CA 1
ATOM 3044 C C . MET A 1 394 ? 3.959 9.203 31.938 1 35.75 394 MET A C 1
ATOM 3046 O O . MET A 1 394 ? 4.82 8.367 31.641 1 35.75 394 MET A O 1
ATOM 3050 N N . ASP A 1 395 ? 3.445 9.75 30.906 1 37.12 395 ASP A N 1
ATOM 3051 C CA . ASP A 1 395 ? 4.297 10.086 29.766 1 37.12 395 ASP A CA 1
ATOM 3052 C C . ASP A 1 395 ? 5.547 10.836 30.219 1 37.12 395 ASP A C 1
ATOM 3054 O O . ASP A 1 395 ? 5.738 11.07 31.406 1 37.12 395 ASP A O 1
ATOM 3058 N N . ILE A 1 396 ? 6.492 10.945 29.344 1 39.06 396 ILE A N 1
ATOM 3059 C CA . ILE A 1 396 ? 7.781 11.539 29.672 1 39.06 396 ILE A CA 1
ATOM 3060 C C . ILE A 1 396 ? 7.566 12.891 30.359 1 39.06 396 ILE A C 1
ATOM 3062 O O . ILE A 1 396 ? 8.5 13.445 30.938 1 39.06 396 ILE A O 1
ATOM 3066 N N . PHE A 1 397 ? 6.367 13.375 30.125 1 38.91 397 PHE A N 1
ATOM 3067 C CA . PHE A 1 397 ? 6.07 14.641 30.781 1 38.91 397 PHE A CA 1
ATOM 3068 C C . PHE A 1 397 ? 5.398 14.398 32.125 1 38.91 397 PHE A C 1
ATOM 3070 O O . PHE A 1 397 ? 4.93 15.336 32.781 1 38.91 397 PHE A O 1
ATOM 3077 N N . GLY A 1 398 ? 5.367 13.195 32.594 1 39.38 398 GLY A N 1
ATOM 3078 C CA . GLY A 1 398 ? 4.852 12.906 33.906 1 39.38 398 GLY A CA 1
ATOM 3079 C C . GLY A 1 398 ? 3.338 12.82 33.969 1 39.38 398 GLY A C 1
ATOM 3080 O O . GLY A 1 398 ? 2.738 12.906 35.031 1 39.38 398 GLY A O 1
ATOM 3081 N N . ARG A 1 399 ? 2.668 12.938 32.75 1 42.59 399 ARG A N 1
ATOM 3082 C CA . ARG A 1 399 ? 1.21 12.875 32.781 1 42.59 399 ARG A CA 1
ATOM 3083 C C . ARG A 1 399 ? 0.718 11.438 32.688 1 42.59 399 ARG A C 1
ATOM 3085 O O . ARG A 1 399 ? 1.366 10.594 32.062 1 42.59 399 ARG A O 1
ATOM 3092 N N . PRO A 1 400 ? -0.125 10.961 33.5 1 40.16 400 PRO A N 1
ATOM 3093 C CA . PRO A 1 400 ? -0.654 9.602 33.375 1 40.16 400 PRO A CA 1
ATOM 3094 C C . PRO A 1 400 ? -1.217 9.305 31.984 1 40.16 400 PRO A C 1
ATOM 3096 O O . PRO A 1 400 ? -1.792 10.188 31.344 1 40.16 400 PRO A O 1
ATOM 3099 N N . LEU A 1 401 ? -0.723 8.367 31.156 1 38.25 401 LEU A N 1
ATOM 3100 C CA . LEU A 1 401 ? -1.215 7.918 29.859 1 38.25 401 LEU A CA 1
ATOM 3101 C C . LEU A 1 401 ? -2.717 7.66 29.906 1 38.25 401 LEU A C 1
ATOM 3103 O O . LEU A 1 401 ? -3.215 7.043 30.844 1 38.25 401 LEU A O 1
ATOM 3107 N N . PRO A 1 402 ? -3.457 8.641 29.219 1 34.28 402 PRO A N 1
ATOM 3108 C CA . PRO A 1 402 ? -4.91 8.516 29.359 1 34.28 402 PRO A CA 1
ATOM 3109 C C . PRO A 1 402 ? -5.402 7.094 29.125 1 34.28 402 PRO A C 1
ATOM 3111 O O . PRO A 1 402 ? -4.758 6.32 28.406 1 34.28 402 PRO A O 1
ATOM 3114 N N . PHE A 1 403 ? -6.441 6.52 29.875 1 34.84 403 PHE A N 1
ATOM 3115 C CA . PHE A 1 403 ? -7.199 5.281 29.75 1 34.84 403 PHE A CA 1
ATOM 3116 C C . PHE A 1 403 ? -8.047 5.297 28.484 1 34.84 403 PHE A C 1
ATOM 3118 O O . PHE A 1 403 ? -8.695 6.301 28.172 1 34.84 403 PHE A O 1
ATOM 3125 N N . MET B 1 1 ? 41.469 -39.5 -14.461 1 23.34 1 MET B N 1
ATOM 3126 C CA . MET B 1 1 ? 41.469 -38.969 -15.812 1 23.34 1 MET B CA 1
ATOM 3127 C C . MET B 1 1 ? 40.094 -38.375 -16.156 1 23.34 1 MET B C 1
ATOM 3129 O O . MET B 1 1 ? 39.062 -39.031 -16.016 1 23.34 1 MET B O 1
ATOM 3133 N N . PRO B 1 2 ? 39.844 -36.969 -16 1 25.25 2 PRO B N 1
ATOM 3134 C CA . PRO B 1 2 ? 38.656 -36.125 -15.75 1 25.25 2 PRO B CA 1
ATOM 3135 C C . PRO B 1 2 ? 37.75 -36 -16.969 1 25.25 2 PRO B C 1
ATOM 3137 O O . PRO B 1 2 ? 38.188 -35.562 -18.031 1 25.25 2 PRO B O 1
ATOM 3140 N N . PRO B 1 3 ? 36.75 -36.969 -17.203 1 22.44 3 PRO B N 1
ATOM 3141 C CA . PRO B 1 3 ? 36.188 -37.375 -18.484 1 22.44 3 PRO B CA 1
ATOM 3142 C C . PRO B 1 3 ? 35.594 -36.219 -19.266 1 22.44 3 PRO B C 1
ATOM 3144 O O . PRO B 1 3 ? 35.25 -35.188 -18.672 1 22.44 3 PRO B O 1
ATOM 3147 N N . ALA B 1 4 ? 35.594 -36.219 -20.594 1 21.58 4 ALA B N 1
ATOM 3148 C CA . ALA B 1 4 ? 35.406 -35.469 -21.859 1 21.58 4 ALA B CA 1
ATOM 3149 C C . ALA B 1 4 ? 33.969 -35.031 -22.016 1 21.58 4 ALA B C 1
ATOM 3151 O O . ALA B 1 4 ? 33.062 -35.875 -22.094 1 21.58 4 ALA B O 1
ATOM 3152 N N . ILE B 1 5 ? 33.5 -33.906 -21.422 1 21.14 5 ILE B N 1
ATOM 3153 C CA . ILE B 1 5 ? 32.219 -33.188 -21.484 1 21.14 5 ILE B CA 1
ATOM 3154 C C . ILE B 1 5 ? 31.859 -32.906 -22.938 1 21.14 5 ILE B C 1
ATOM 3156 O O . ILE B 1 5 ? 32.562 -32.125 -23.625 1 21.14 5 ILE B O 1
ATOM 3160 N N . ALA B 1 6 ? 31.344 -34.031 -23.656 1 19.75 6 ALA B N 1
ATOM 3161 C CA . ALA B 1 6 ? 31.047 -34.156 -25.078 1 19.75 6 ALA B CA 1
ATOM 3162 C C . ALA B 1 6 ? 30.297 -32.938 -25.609 1 19.75 6 ALA B C 1
ATOM 3164 O O . ALA B 1 6 ? 29.641 -32.219 -24.844 1 19.75 6 ALA B O 1
ATOM 3165 N N . ARG B 1 7 ? 30.312 -32.656 -26.969 1 19.81 7 ARG B N 1
ATOM 3166 C CA . ARG B 1 7 ? 30.234 -31.75 -28.094 1 19.81 7 ARG B CA 1
ATOM 3167 C C . ARG B 1 7 ? 28.781 -31.359 -28.375 1 19.81 7 ARG B C 1
ATOM 3169 O O . ARG B 1 7 ? 27.953 -32.219 -28.641 1 19.81 7 ARG B O 1
ATOM 3176 N N . TYR B 1 8 ? 28.281 -30.328 -27.719 1 19.09 8 TYR B N 1
ATOM 3177 C CA . TYR B 1 8 ? 27.031 -29.562 -27.781 1 19.09 8 TYR B CA 1
ATOM 3178 C C . TYR B 1 8 ? 26.75 -29.109 -29.219 1 19.09 8 TYR B C 1
ATOM 3180 O O . TYR B 1 8 ? 26.828 -27.922 -29.516 1 19.09 8 TYR B O 1
ATOM 3188 N N . LEU B 1 9 ? 27.203 -29.859 -30.312 1 19.58 9 LEU B N 1
ATOM 3189 C CA . LEU B 1 9 ? 27.234 -29.219 -31.625 1 19.58 9 LEU B CA 1
ATOM 3190 C C . LEU B 1 9 ? 25.828 -29.125 -32.219 1 19.58 9 LEU B C 1
ATOM 3192 O O . LEU B 1 9 ? 25.672 -28.922 -33.406 1 19.58 9 LEU B O 1
ATOM 3196 N N . HIS B 1 10 ? 24.672 -29.328 -31.5 1 18.86 10 HIS B N 1
ATOM 3197 C CA . HIS B 1 10 ? 23.578 -29.688 -32.406 1 18.86 10 HIS B CA 1
ATOM 3198 C C . HIS B 1 10 ? 23.438 -28.656 -33.531 1 18.86 10 HIS B C 1
ATOM 3200 O O . HIS B 1 10 ? 23.688 -27.469 -33.312 1 18.86 10 HIS B O 1
ATOM 3206 N N . GLN B 1 11 ? 23.266 -29.062 -34.844 1 18.95 11 GLN B N 1
ATOM 3207 C CA . GLN B 1 11 ? 23.109 -28.625 -36.219 1 18.95 11 GLN B CA 1
ATOM 3208 C C . GLN B 1 11 ? 21.875 -27.719 -36.375 1 18.95 11 GLN B C 1
ATOM 3210 O O . GLN B 1 11 ? 20.891 -27.875 -35.656 1 18.95 11 GLN B O 1
ATOM 3215 N N . ASP B 1 12 ? 21.922 -26.531 -37.125 1 21.27 12 ASP B N 1
ATOM 3216 C CA . ASP B 1 12 ? 21.312 -25.281 -37.562 1 21.27 12 ASP B CA 1
ATOM 3217 C C . ASP B 1 12 ? 20.125 -25.547 -38.469 1 21.27 12 ASP B C 1
ATOM 3219 O O . ASP B 1 12 ? 19.625 -24.641 -39.125 1 21.27 12 ASP B O 1
ATOM 3223 N N . PRO B 1 13 ? 19.281 -26.781 -38.344 1 21.36 13 PRO B N 1
ATOM 3224 C CA . PRO B 1 13 ? 18.562 -27.094 -39.594 1 21.36 13 PRO B CA 1
ATOM 3225 C C . PRO B 1 13 ? 17.625 -25.984 -40.031 1 21.36 13 PRO B C 1
ATOM 3227 O O . PRO B 1 13 ? 17.188 -25.172 -39.188 1 21.36 13 PRO B O 1
ATOM 3230 N N . GLN B 1 14 ? 17.453 -25.703 -41.344 1 21.19 14 GLN B N 1
ATOM 3231 C CA . GLN B 1 14 ? 16.859 -24.812 -42.344 1 21.19 14 GLN B CA 1
ATOM 3232 C C . GLN B 1 14 ? 15.336 -24.922 -42.344 1 21.19 14 GLN B C 1
ATOM 3234 O O . GLN B 1 14 ? 14.797 -25.938 -42.812 1 21.19 14 GLN B O 1
ATOM 3239 N N . CYS B 1 15 ? 14.539 -24.906 -41.219 1 18.55 15 CYS B N 1
ATOM 3240 C CA . CYS B 1 15 ? 13.133 -25.297 -41.25 1 18.55 15 CYS B CA 1
ATOM 3241 C C . CYS B 1 15 ? 12.375 -24.484 -42.281 1 18.55 15 CYS B C 1
ATOM 3243 O O . CYS B 1 15 ? 12.328 -23.25 -42.219 1 18.55 15 CYS B O 1
ATOM 3245 N N . PRO B 1 16 ? 12.156 -25.031 -43.5 1 20.98 16 PRO B N 1
ATOM 3246 C CA . PRO B 1 16 ? 11.469 -24.469 -44.656 1 20.98 16 PRO B CA 1
ATOM 3247 C C . PRO B 1 16 ? 9.992 -24.172 -44.375 1 20.98 16 PRO B C 1
ATOM 3249 O O . PRO B 1 16 ? 9.234 -25.094 -44.031 1 20.98 16 PRO B O 1
ATOM 3252 N N . CYS B 1 17 ? 9.562 -23.141 -43.719 1 19.8 17 CYS B N 1
ATOM 3253 C CA . CYS B 1 17 ? 8.203 -22.766 -43.344 1 19.8 17 CYS B CA 1
ATOM 3254 C C . CYS B 1 17 ? 7.312 -22.625 -44.562 1 19.8 17 CYS B C 1
ATOM 3256 O O . CYS B 1 17 ? 7.305 -21.594 -45.219 1 19.8 17 CYS B O 1
ATOM 3258 N N . ASN B 1 18 ? 7.18 -23.672 -45.469 1 19 18 ASN B N 1
ATOM 3259 C CA . ASN B 1 18 ? 6.367 -23.484 -46.656 1 19 18 ASN B CA 1
ATOM 3260 C C . ASN B 1 18 ? 4.875 -23.547 -46.344 1 19 18 ASN B C 1
ATOM 3262 O O . ASN B 1 18 ? 4.098 -24.125 -47.094 1 19 18 ASN B O 1
ATOM 3266 N N . CYS B 1 19 ? 4.305 -23.516 -45.125 1 20.12 19 CYS B N 1
ATOM 3267 C CA . CYS B 1 19 ? 2.908 -23.922 -45 1 20.12 19 CYS B CA 1
ATOM 3268 C C . CYS B 1 19 ? 2.016 -23.094 -45.906 1 20.12 19 CYS B C 1
ATOM 3270 O O . CYS B 1 19 ? 2.055 -21.859 -45.875 1 20.12 19 CYS B O 1
ATOM 3272 N N . THR B 1 20 ? 1.393 -23.672 -46.938 1 19.7 20 THR B N 1
ATOM 3273 C CA . THR B 1 20 ? 0.395 -23.5 -47.969 1 19.7 20 THR B CA 1
ATOM 3274 C C . THR B 1 20 ? -0.934 -23.031 -47.375 1 19.7 20 THR B C 1
ATOM 3276 O O . THR B 1 20 ? -1.314 -23.453 -46.281 1 19.7 20 THR B O 1
ATOM 3279 N N . THR B 1 21 ? -1.6 -21.938 -47.938 1 21.11 21 THR B N 1
ATOM 3280 C CA . THR B 1 21 ? -2.709 -21.016 -47.75 1 21.11 21 THR B CA 1
ATOM 3281 C C . THR B 1 21 ? -4.047 -21.75 -47.844 1 21.11 21 THR B C 1
ATOM 3283 O O . THR B 1 21 ? -5.102 -21.109 -47.906 1 21.11 21 THR B O 1
ATOM 3286 N N . ALA B 1 22 ? -4.234 -23.016 -47.438 1 21.25 22 ALA B N 1
ATOM 3287 C CA . ALA B 1 22 ? -5.488 -23.516 -48 1 21.25 22 ALA B CA 1
ATOM 3288 C C . ALA B 1 22 ? -6.676 -22.703 -47.5 1 21.25 22 ALA B C 1
ATOM 3290 O O . ALA B 1 22 ? -6.676 -22.25 -46.344 1 21.25 22 ALA B O 1
ATOM 3291 N N . PRO B 1 23 ? -7.746 -22.484 -48.312 1 21.62 23 PRO B N 1
ATOM 3292 C CA . PRO B 1 23 ? -8.938 -21.641 -48.281 1 21.62 23 PRO B CA 1
ATOM 3293 C C . PRO B 1 23 ? -9.953 -22.078 -47.219 1 21.62 23 PRO B C 1
ATOM 3295 O O . PRO B 1 23 ? -10.352 -23.234 -47.188 1 21.62 23 PRO B O 1
ATOM 3298 N N . ALA B 1 24 ? -9.891 -21.531 -45.969 1 19.33 24 ALA B N 1
ATOM 3299 C CA . ALA B 1 24 ? -10.797 -21.891 -44.875 1 19.33 24 ALA B CA 1
ATOM 3300 C C . ALA B 1 24 ? -12.258 -21.719 -45.281 1 19.33 24 ALA B C 1
ATOM 3302 O O . ALA B 1 24 ? -12.672 -20.641 -45.688 1 19.33 24 ALA B O 1
ATOM 3303 N N . ALA B 1 25 ? -12.914 -22.797 -45.656 1 19.88 25 ALA B N 1
ATOM 3304 C CA . ALA B 1 25 ? -14.344 -22.953 -45.875 1 19.88 25 ALA B CA 1
ATOM 3305 C C . ALA B 1 25 ? -15.156 -22.453 -44.688 1 19.88 25 ALA B C 1
ATOM 3307 O O . ALA B 1 25 ? -14.812 -22.719 -43.531 1 19.88 25 ALA B O 1
ATOM 3308 N N . ALA B 1 26 ? -16.141 -21.5 -44.844 1 20.72 26 ALA B N 1
ATOM 3309 C CA . ALA B 1 26 ? -17.062 -20.656 -44.094 1 20.72 26 ALA B CA 1
ATOM 3310 C C . ALA B 1 26 ? -18.094 -21.484 -43.344 1 20.72 26 ALA B C 1
ATOM 3312 O O . ALA B 1 26 ? -19.109 -21.891 -43.875 1 20.72 26 ALA B O 1
ATOM 3313 N N . ALA B 1 27 ? -17.719 -22.594 -42.656 1 20.19 27 ALA B N 1
ATOM 3314 C CA . ALA B 1 27 ? -18.859 -23.328 -42.125 1 20.19 27 ALA B CA 1
ATOM 3315 C C . ALA B 1 27 ? -19.734 -22.438 -41.25 1 20.19 27 ALA B C 1
ATOM 3317 O O . ALA B 1 27 ? -19.219 -21.625 -40.469 1 20.19 27 ALA B O 1
ATOM 3318 N N . ALA B 1 28 ? -21.031 -22.297 -41.469 1 21.17 28 ALA B N 1
ATOM 3319 C CA . ALA B 1 28 ? -22.312 -21.703 -41.062 1 21.17 28 ALA B CA 1
ATOM 3320 C C . ALA B 1 28 ? -22.688 -22.094 -39.656 1 21.17 28 ALA B C 1
ATOM 3322 O O . ALA B 1 28 ? -23.359 -23.094 -39.438 1 21.17 28 ALA B O 1
ATOM 3323 N N . ALA B 1 29 ? -21.656 -22.203 -38.688 1 22.09 29 ALA B N 1
ATOM 3324 C CA . ALA B 1 29 ? -22.062 -22.828 -37.438 1 22.09 29 ALA B CA 1
ATOM 3325 C C . ALA B 1 29 ? -23.172 -22.016 -36.75 1 22.09 29 ALA B C 1
ATOM 3327 O O . ALA B 1 29 ? -23.094 -20.781 -36.719 1 22.09 29 ALA B O 1
ATOM 3328 N N . ASN B 1 30 ? -24.344 -22.547 -36.531 1 23.45 30 ASN B N 1
ATOM 3329 C CA . ASN B 1 30 ? -25.625 -22.312 -35.875 1 23.45 30 ASN B CA 1
ATOM 3330 C C . ASN B 1 30 ? -25.438 -21.781 -34.438 1 23.45 30 ASN B C 1
ATOM 3332 O O . ASN B 1 30 ? -24.547 -22.234 -33.719 1 23.45 30 ASN B O 1
ATOM 3336 N N . SER B 1 31 ? -25.938 -20.578 -34.062 1 25.41 31 SER B N 1
ATOM 3337 C CA . SER B 1 31 ? -25.922 -19.562 -33.031 1 25.41 31 SER B CA 1
ATOM 3338 C C . SER B 1 31 ? -26.391 -20.125 -31.703 1 25.41 31 SER B C 1
ATOM 3340 O O . SER B 1 31 ? -27 -19.406 -30.891 1 25.41 31 SER B O 1
ATOM 3342 N N . SER B 1 32 ? -26.297 -21.438 -31.406 1 25.84 32 SER B N 1
ATOM 3343 C CA . SER B 1 32 ? -26.969 -21.812 -30.156 1 25.84 32 SER B CA 1
ATOM 3344 C C . SER B 1 32 ? -26.484 -20.953 -28.984 1 25.84 32 SER B C 1
ATOM 3346 O O . SER B 1 32 ? -25.438 -20.312 -29.078 1 25.84 32 SER B O 1
ATOM 3348 N N . SER B 1 33 ? -27.219 -20.969 -27.766 1 29.94 33 SER B N 1
ATOM 3349 C CA . SER B 1 33 ? -27.328 -20.375 -26.438 1 29.94 33 SER B CA 1
ATOM 3350 C C . SER B 1 33 ? -25.984 -20.438 -25.719 1 29.94 33 SER B C 1
ATOM 3352 O O . SER B 1 33 ? -25.453 -21.516 -25.453 1 29.94 33 SER B O 1
ATOM 3354 N N . SER B 1 34 ? -25.109 -19.484 -25.953 1 29.42 34 SER B N 1
ATOM 3355 C CA . SER B 1 34 ? -23.719 -19.312 -25.547 1 29.42 34 SER B CA 1
ATOM 3356 C C . SER B 1 34 ? -23.562 -19.406 -24.031 1 29.42 34 SER B C 1
ATOM 3358 O O . SER B 1 34 ? -23.875 -18.453 -23.312 1 29.42 34 SER B O 1
ATOM 3360 N N . SER B 1 35 ? -24.078 -20.516 -23.359 1 31.27 35 SER B N 1
ATOM 3361 C CA . SER B 1 35 ? -23.672 -20.844 -22 1 31.27 35 SER B CA 1
ATOM 3362 C C . SER B 1 35 ? -22.234 -20.422 -21.734 1 31.27 35 SER B C 1
ATOM 3364 O O . SER B 1 35 ? -21.344 -20.625 -22.578 1 31.27 35 SER B O 1
ATOM 3366 N N . SER B 1 36 ? -21.953 -19.266 -21.156 1 35.72 36 SER B N 1
ATOM 3367 C CA . SER B 1 36 ? -20.703 -18.734 -20.672 1 35.72 36 SER B CA 1
ATOM 3368 C C . SER B 1 36 ? -19.719 -19.844 -20.328 1 35.72 36 SER B C 1
ATOM 3370 O O . SER B 1 36 ? -19.906 -20.562 -19.344 1 35.72 36 SER B O 1
ATOM 3372 N N . ALA B 1 37 ? -19.141 -20.5 -21.297 1 36.5 37 ALA B N 1
ATOM 3373 C CA . ALA B 1 37 ? -18.328 -21.703 -21.453 1 36.5 37 ALA B CA 1
ATOM 3374 C C . ALA B 1 37 ? -17.047 -21.609 -20.625 1 36.5 37 ALA B C 1
ATOM 3376 O O . ALA B 1 37 ? -15.953 -21.562 -21.188 1 36.5 37 ALA B O 1
ATOM 3377 N N . TRP B 1 38 ? -16.828 -20.516 -19.859 1 41.44 38 TRP B N 1
ATOM 3378 C CA . TRP B 1 38 ? -15.562 -20.75 -19.188 1 41.44 38 TRP B CA 1
ATOM 3379 C C . TRP B 1 38 ? -15.414 -22.234 -18.828 1 41.44 38 TRP B C 1
ATOM 3381 O O . TRP B 1 38 ? -16.344 -22.844 -18.312 1 41.44 38 TRP B O 1
ATOM 3391 N N . PRO B 1 39 ? -14.461 -22.781 -19.469 1 50.28 39 PRO B N 1
ATOM 3392 C CA . PRO B 1 39 ? -14.258 -24.219 -19.297 1 50.28 39 PRO B CA 1
ATOM 3393 C C . PRO B 1 39 ? -14.328 -24.672 -17.844 1 50.28 39 PRO B C 1
ATOM 3395 O O . PRO B 1 39 ? -13.859 -23.953 -16.953 1 50.28 39 PRO B O 1
ATOM 3398 N N . LYS B 1 40 ? -15.266 -25.594 -17.516 1 61 40 LYS B N 1
ATOM 3399 C CA . LYS B 1 40 ? -15.664 -26.484 -16.438 1 61 40 LYS B CA 1
ATOM 3400 C C . LYS B 1 40 ? -14.438 -27.078 -15.734 1 61 40 LYS B C 1
ATOM 3402 O O . LYS B 1 40 ? -13.359 -27.156 -16.328 1 61 40 LYS B O 1
ATOM 3407 N N . SER B 1 41 ? -14.195 -26.781 -14.523 1 73.62 41 SER B N 1
ATOM 3408 C CA . SER B 1 41 ? -13.367 -27.609 -13.656 1 73.62 41 SER B CA 1
ATOM 3409 C C . SER B 1 41 ? -13.25 -29.031 -14.203 1 73.62 41 SER B C 1
ATOM 3411 O O . SER B 1 41 ? -14.188 -29.531 -14.836 1 73.62 41 SER B O 1
ATOM 3413 N N . PRO B 1 42 ? -12.023 -29.422 -14.273 1 87.75 42 PRO B N 1
ATOM 3414 C CA . PRO B 1 42 ? -11.883 -30.812 -14.719 1 87.75 42 PRO B CA 1
ATOM 3415 C C . PRO B 1 42 ? -12.734 -31.781 -13.898 1 87.75 42 PRO B C 1
ATOM 3417 O O . PRO B 1 42 ? -13 -31.531 -12.719 1 87.75 42 PRO B O 1
ATOM 3420 N N . HIS B 1 43 ? -13.242 -32.781 -14.594 1 91.44 43 HIS B N 1
ATOM 3421 C CA . HIS B 1 43 ? -14.07 -33.75 -13.875 1 91.44 43 HIS B CA 1
ATOM 3422 C C . HIS B 1 43 ? -13.727 -35.156 -14.266 1 91.44 43 HIS B C 1
ATOM 3424 O O . HIS B 1 43 ? -13.461 -35.438 -15.438 1 91.44 43 HIS B O 1
ATOM 3430 N N . SER B 1 44 ? -13.578 -35.969 -13.375 1 93.19 44 SER B N 1
ATOM 3431 C CA . SER B 1 44 ? -13.484 -37.438 -13.484 1 93.19 44 SER B CA 1
ATOM 3432 C C . SER B 1 44 ? -14.25 -38.125 -12.359 1 93.19 44 SER B C 1
ATOM 3434 O O . SER B 1 44 ? -14.219 -37.688 -11.211 1 93.19 44 SER B O 1
ATOM 3436 N N . ALA B 1 45 ? -14.914 -39.219 -12.641 1 94.12 45 ALA B N 1
ATOM 3437 C CA . ALA B 1 45 ? -15.766 -39.906 -11.688 1 94.12 45 ALA B CA 1
ATOM 3438 C C . ALA B 1 45 ? -14.953 -40.406 -10.477 1 94.12 45 ALA B C 1
ATOM 3440 O O . ALA B 1 45 ? -15.5 -40.562 -9.383 1 94.12 45 ALA B O 1
ATOM 3441 N N . VAL B 1 46 ? -13.727 -40.594 -10.719 1 96.31 46 VAL B N 1
ATOM 3442 C CA . VAL B 1 46 ? -12.875 -41.094 -9.641 1 96.31 46 VAL B CA 1
ATOM 3443 C C . VAL B 1 46 ? -12.914 -40.125 -8.461 1 96.31 46 VAL B C 1
ATOM 3445 O O . VAL B 1 46 ? -12.859 -40.531 -7.305 1 96.31 46 VAL B O 1
ATOM 3448 N N . PHE B 1 47 ? -13.133 -38.875 -8.695 1 95.19 47 PHE B N 1
ATOM 3449 C CA . PHE B 1 47 ? -13.023 -37.875 -7.637 1 95.19 47 PHE B CA 1
ATOM 3450 C C . PHE B 1 47 ? -14.398 -37.594 -7.039 1 95.19 47 PHE B C 1
ATOM 3452 O O . PHE B 1 47 ? -14.516 -36.75 -6.133 1 95.19 47 PHE B O 1
ATOM 3459 N N . ASP B 1 48 ? -15.398 -38.25 -7.566 1 94.38 48 ASP B N 1
ATOM 3460 C CA . ASP B 1 48 ? -16.703 -38.25 -6.914 1 94.38 48 ASP B CA 1
ATOM 3461 C C . ASP B 1 48 ? -16.781 -39.25 -5.789 1 94.38 48 ASP B C 1
ATOM 3463 O O . ASP B 1 48 ? -17.688 -39.219 -4.961 1 94.38 48 ASP B O 1
ATOM 3467 N N . ASP B 1 49 ? -15.898 -40.156 -5.812 1 95.88 49 ASP B N 1
ATOM 3468 C CA . ASP B 1 49 ? -15.844 -41.219 -4.824 1 95.88 49 ASP B CA 1
ATOM 3469 C C . ASP B 1 49 ? -15.367 -40.719 -3.471 1 95.88 49 ASP B C 1
ATOM 3471 O O . ASP B 1 49 ? -14.289 -40.125 -3.373 1 95.88 49 ASP B O 1
ATOM 3475 N N . PRO B 1 50 ? -16.094 -41 -2.414 1 96.19 50 PRO B N 1
ATOM 3476 C CA . PRO B 1 50 ? -15.695 -40.531 -1.084 1 96.19 50 PRO B CA 1
ATOM 3477 C C . PRO B 1 50 ? -14.352 -41.094 -0.636 1 96.19 50 PRO B C 1
ATOM 3479 O O . PRO B 1 50 ? -13.602 -40.438 0.089 1 96.19 50 PRO B O 1
ATOM 3482 N N . TRP B 1 51 ? -14.141 -42.281 -1.039 1 97.25 51 TRP B N 1
ATOM 3483 C CA . TRP B 1 51 ? -12.852 -42.844 -0.675 1 97.25 51 TRP B CA 1
ATOM 3484 C C . TRP B 1 51 ? -11.703 -42.031 -1.253 1 97.25 51 TRP B C 1
ATOM 3486 O O . TRP B 1 51 ? -10.719 -41.75 -0.562 1 97.25 51 TRP B O 1
ATOM 3496 N N . ALA B 1 52 ? -11.781 -41.75 -2.531 1 97.31 52 ALA B N 1
ATOM 3497 C CA . ALA B 1 52 ? -10.734 -40.969 -3.191 1 97.31 52 ALA B CA 1
ATOM 3498 C C . ALA B 1 52 ? -10.547 -39.625 -2.516 1 97.31 52 ALA B C 1
ATOM 3500 O O . ALA B 1 52 ? -9.414 -39.156 -2.318 1 97.31 52 ALA B O 1
ATOM 3501 N N . LYS B 1 53 ? -11.578 -39 -2.131 1 96.94 53 LYS B N 1
ATOM 3502 C CA . LYS B 1 53 ? -11.531 -37.719 -1.483 1 96.94 53 LYS B CA 1
ATOM 3503 C C . LYS B 1 53 ? -10.789 -37.781 -0.153 1 96.94 53 LYS B C 1
ATOM 3505 O O . LYS B 1 53 ? -10.078 -36.844 0.215 1 96.94 53 LYS B O 1
ATOM 3510 N N . ALA B 1 54 ? -10.891 -38.875 0.45 1 96.94 54 ALA B N 1
ATOM 3511 C CA . ALA B 1 54 ? -10.328 -39.031 1.788 1 96.94 54 ALA B CA 1
ATOM 3512 C C . ALA B 1 54 ? -8.898 -39.562 1.725 1 96.94 54 ALA B C 1
ATOM 3514 O O . ALA B 1 54 ? -8.125 -39.375 2.668 1 96.94 54 ALA B O 1
ATOM 3515 N N . ASN B 1 55 ? -8.602 -40.219 0.586 1 98.06 55 ASN B N 1
ATOM 3516 C CA . ASN B 1 55 ? -7.379 -41.031 0.606 1 98.06 55 ASN B CA 1
ATOM 3517 C C . ASN B 1 55 ? -6.426 -40.594 -0.511 1 98.06 55 ASN B C 1
ATOM 3519 O O . ASN B 1 55 ? -5.43 -41.281 -0.767 1 98.06 55 ASN B O 1
ATOM 3523 N N . ILE B 1 56 ? -6.723 -39.562 -1.211 1 98.44 56 ILE B N 1
ATOM 3524 C CA . ILE B 1 56 ? -5.836 -39 -2.234 1 98.44 56 ILE B CA 1
ATOM 3525 C C . ILE B 1 56 ? -5.496 -37.562 -1.902 1 98.44 56 ILE B C 1
ATOM 3527 O O . ILE B 1 56 ? -6.367 -36.781 -1.493 1 98.44 56 ILE B O 1
ATOM 3531 N N . ALA B 1 57 ? -4.242 -37.219 -2.031 1 98.56 57 ALA B N 1
ATOM 3532 C CA . ALA B 1 57 ? -3.807 -35.844 -1.785 1 98.56 57 ALA B CA 1
ATOM 3533 C C . ALA B 1 57 ? -2.691 -35.438 -2.746 1 98.56 57 ALA B C 1
ATOM 3535 O O . ALA B 1 57 ? -2.068 -36.312 -3.377 1 98.56 57 ALA B O 1
ATOM 3536 N N . LEU B 1 58 ? -2.555 -34.188 -2.939 1 98.12 58 LEU B N 1
ATOM 3537 C CA . LEU B 1 58 ? -1.497 -33.625 -3.77 1 98.12 58 LEU B CA 1
ATOM 3538 C C . LEU B 1 58 ? -0.515 -32.844 -2.922 1 98.12 58 LEU B C 1
ATOM 3540 O O . LEU B 1 58 ? -0.892 -32.281 -1.888 1 98.12 58 LEU B O 1
ATOM 3544 N N . THR B 1 59 ? 0.708 -32.75 -3.316 1 97.75 59 THR B N 1
ATOM 3545 C CA . THR B 1 59 ? 1.704 -31.859 -2.746 1 97.75 59 THR B CA 1
ATOM 3546 C C . THR B 1 59 ? 2.738 -31.469 -3.797 1 97.75 59 THR B C 1
ATOM 3548 O O . THR B 1 59 ? 2.887 -32.156 -4.816 1 97.75 59 THR B O 1
ATOM 3551 N N . TYR B 1 60 ? 3.367 -30.344 -3.617 1 96.06 60 TYR B N 1
ATOM 3552 C CA . TYR B 1 60 ? 4.426 -29.844 -4.484 1 96.06 60 TYR B CA 1
ATOM 3553 C C . TYR B 1 60 ? 5.73 -30.594 -4.25 1 96.06 60 TYR B C 1
ATOM 3555 O O . TYR B 1 60 ? 6.094 -30.875 -3.105 1 96.06 60 TYR B O 1
ATOM 3563 N N . ALA B 1 61 ? 6.504 -30.891 -5.281 1 93.88 61 ALA B N 1
ATOM 3564 C CA . ALA B 1 61 ? 7.648 -31.797 -5.215 1 93.88 61 ALA B CA 1
ATOM 3565 C C . ALA B 1 61 ? 8.914 -31.047 -4.809 1 93.88 61 ALA B C 1
ATOM 3567 O O . ALA B 1 61 ? 9.867 -31.656 -4.301 1 93.88 61 ALA B O 1
ATOM 3568 N N . HIS B 1 62 ? 9.062 -29.781 -5.039 1 88.94 62 HIS B N 1
ATOM 3569 C CA . HIS B 1 62 ? 10.211 -28.953 -4.73 1 88.94 62 HIS B CA 1
ATOM 3570 C C . HIS B 1 62 ? 11.477 -29.484 -5.387 1 88.94 62 HIS B C 1
ATOM 3572 O O . HIS B 1 62 ? 12.555 -29.469 -4.781 1 88.94 62 HIS B O 1
ATOM 3578 N N . GLN B 1 63 ? 11.422 -30.031 -6.531 1 83.56 63 GLN B N 1
ATOM 3579 C CA . GLN B 1 63 ? 12.586 -30.625 -7.188 1 83.56 63 GLN B CA 1
ATOM 3580 C C . GLN B 1 63 ? 13.352 -29.578 -7.988 1 83.56 63 GLN B C 1
ATOM 3582 O O . GLN B 1 63 ? 14.586 -29.641 -8.078 1 83.56 63 GLN B O 1
ATOM 3587 N N . LEU B 1 64 ? 12.594 -28.703 -8.562 1 80.5 64 LEU B N 1
ATOM 3588 C CA . LEU B 1 64 ? 13.234 -27.688 -9.391 1 80.5 64 LEU B CA 1
ATOM 3589 C C . LEU B 1 64 ? 13.594 -26.453 -8.555 1 80.5 64 LEU B C 1
ATOM 3591 O O . LEU B 1 64 ? 12.766 -25.953 -7.789 1 80.5 64 LEU B O 1
ATOM 3595 N N . LYS B 1 65 ? 14.805 -26.078 -8.664 1 79.06 65 LYS B N 1
ATOM 3596 C CA . LYS B 1 65 ? 15.281 -24.875 -7.984 1 79.06 65 LYS B CA 1
ATOM 3597 C C . LYS B 1 65 ? 14.992 -23.625 -8.812 1 79.06 65 LYS B C 1
ATOM 3599 O O . LYS B 1 65 ? 15.898 -23.062 -9.43 1 79.06 65 LYS B O 1
ATOM 3604 N N . ASP B 1 66 ? 13.852 -23.203 -8.766 1 82.75 66 ASP B N 1
ATOM 3605 C CA . ASP B 1 66 ? 13.383 -22.062 -9.555 1 82.75 66 ASP B CA 1
ATOM 3606 C C . ASP B 1 66 ? 13.203 -20.828 -8.68 1 82.75 66 ASP B C 1
ATOM 3608 O O . ASP B 1 66 ? 13.445 -20.875 -7.473 1 82.75 66 ASP B O 1
ATOM 3612 N N . GLY B 1 67 ? 12.922 -19.734 -9.375 1 83.38 67 GLY B N 1
ATOM 3613 C CA . GLY B 1 67 ? 12.609 -18.531 -8.617 1 83.38 67 GLY B CA 1
ATOM 3614 C C . GLY B 1 67 ? 11.375 -18.672 -7.746 1 83.38 67 GLY B C 1
ATOM 3615 O O . GLY B 1 67 ? 10.562 -19.578 -7.957 1 83.38 67 GLY B O 1
ATOM 3616 N N . VAL B 1 68 ? 11.258 -17.844 -6.828 1 86.06 68 VAL B N 1
ATOM 3617 C CA . VAL B 1 68 ? 10.172 -17.891 -5.863 1 86.06 68 VAL B CA 1
ATOM 3618 C C . VAL B 1 68 ? 8.828 -17.75 -6.582 1 86.06 68 VAL B C 1
ATOM 3620 O O . VAL B 1 68 ? 7.863 -18.438 -6.254 1 86.06 68 VAL B O 1
ATOM 3623 N N . GLY B 1 69 ? 8.758 -16.828 -7.562 1 87.56 69 GLY B N 1
ATOM 3624 C CA . GLY B 1 69 ? 7.531 -16.641 -8.312 1 87.56 69 GLY B CA 1
ATOM 3625 C C . GLY B 1 69 ? 7.066 -17.906 -9.023 1 87.56 69 GLY B C 1
ATOM 3626 O O . GLY B 1 69 ? 5.891 -18.266 -8.953 1 87.56 69 GLY B O 1
ATOM 3627 N N . ALA B 1 70 ? 8 -18.594 -9.656 1 87.88 70 ALA B N 1
ATOM 3628 C CA . ALA B 1 70 ? 7.684 -19.812 -10.391 1 87.88 70 ALA B CA 1
ATOM 3629 C C . ALA B 1 70 ? 7.215 -20.906 -9.445 1 87.88 70 ALA B C 1
ATOM 3631 O O . ALA B 1 70 ? 6.227 -21.594 -9.727 1 87.88 70 ALA B O 1
ATOM 3632 N N . GLN B 1 71 ? 7.938 -21.031 -8.391 1 90.06 71 GLN B N 1
ATOM 3633 C CA . GLN B 1 71 ? 7.57 -22.062 -7.43 1 90.06 71 GLN B CA 1
ATOM 3634 C C . GLN B 1 71 ? 6.215 -21.781 -6.793 1 90.06 71 GLN B C 1
ATOM 3636 O O . GLN B 1 71 ? 5.402 -22.688 -6.605 1 90.06 71 GLN B O 1
ATOM 3641 N N . THR B 1 72 ? 5.973 -20.547 -6.469 1 90.81 72 THR B N 1
ATOM 3642 C CA . THR B 1 72 ? 4.684 -20.156 -5.902 1 90.81 72 THR B CA 1
ATOM 3643 C C . THR B 1 72 ? 3.551 -20.469 -6.879 1 90.81 72 THR B C 1
ATOM 3645 O O . THR B 1 72 ? 2.52 -21.016 -6.492 1 90.81 72 THR B O 1
ATOM 3648 N N . MET B 1 73 ? 3.77 -20.094 -8.094 1 91.31 73 MET B N 1
ATOM 3649 C CA . MET B 1 73 ? 2.744 -20.359 -9.102 1 91.31 73 MET B CA 1
ATOM 3650 C C . MET B 1 73 ? 2.436 -21.844 -9.188 1 91.31 73 MET B C 1
ATOM 3652 O O . MET B 1 73 ? 1.27 -22.234 -9.25 1 91.31 73 MET B O 1
ATOM 3656 N N . ARG B 1 74 ? 3.439 -22.641 -9.188 1 93.12 74 ARG B N 1
ATOM 3657 C CA . ARG B 1 74 ? 3.238 -24.078 -9.25 1 93.12 74 ARG B CA 1
ATOM 3658 C C . ARG B 1 74 ? 2.465 -24.578 -8.031 1 93.12 74 ARG B C 1
ATOM 3660 O O . ARG B 1 74 ? 1.56 -25.406 -8.156 1 93.12 74 ARG B O 1
ATOM 3667 N N . MET B 1 75 ? 2.82 -24.062 -6.945 1 94.25 75 MET B N 1
ATOM 3668 C CA . MET B 1 75 ? 2.111 -24.453 -5.727 1 94.25 75 MET B CA 1
ATOM 3669 C C . MET B 1 75 ? 0.647 -24.031 -5.797 1 94.25 75 MET B C 1
ATOM 3671 O O . MET B 1 75 ? -0.239 -24.781 -5.391 1 94.25 75 MET B O 1
ATOM 3675 N N . LEU B 1 76 ? 0.402 -22.844 -6.312 1 93 76 LEU B N 1
ATOM 3676 C CA . LEU B 1 76 ? -0.969 -22.359 -6.438 1 93 76 LEU B CA 1
ATOM 3677 C C . LEU B 1 76 ? -1.764 -23.234 -7.406 1 93 76 LEU B C 1
ATOM 3679 O O . LEU B 1 76 ? -2.943 -23.516 -7.176 1 93 76 LEU B O 1
ATOM 3683 N N . GLU B 1 77 ? -1.155 -23.656 -8.445 1 93.5 77 GLU B N 1
ATOM 3684 C CA . GLU B 1 77 ? -1.796 -24.531 -9.414 1 93.5 77 GLU B CA 1
ATOM 3685 C C . GLU B 1 77 ? -2.195 -25.859 -8.773 1 93.5 77 GLU B C 1
ATOM 3687 O O . GLU B 1 77 ? -3.326 -26.328 -8.945 1 93.5 77 GLU B O 1
ATOM 3692 N N . ILE B 1 78 ? -1.288 -26.422 -8.039 1 95.75 78 ILE B N 1
ATOM 3693 C CA . ILE B 1 78 ? -1.515 -27.703 -7.402 1 95.75 78 ILE B CA 1
ATOM 3694 C C . ILE B 1 78 ? -2.586 -27.562 -6.32 1 95.75 78 ILE B C 1
ATOM 3696 O O . ILE B 1 78 ? -3.486 -28.406 -6.219 1 95.75 78 ILE B O 1
ATOM 3700 N N . TYR B 1 79 ? -2.531 -26.562 -5.547 1 95.06 79 TYR B N 1
ATOM 3701 C CA . TYR B 1 79 ? -3.514 -26.266 -4.512 1 95.06 79 TYR B CA 1
ATOM 3702 C C . TYR B 1 79 ? -4.906 -26.109 -5.105 1 95.06 79 TYR B C 1
ATOM 3704 O O . TYR B 1 79 ? -5.871 -26.688 -4.613 1 95.06 79 TYR B O 1
ATOM 3712 N N . ALA B 1 80 ? -4.953 -25.297 -6.168 1 93.25 80 ALA B N 1
ATOM 3713 C CA . ALA B 1 80 ? -6.227 -25.031 -6.832 1 93.25 80 ALA B CA 1
ATOM 3714 C C . ALA B 1 80 ? -6.828 -26.312 -7.395 1 93.25 80 ALA B C 1
ATOM 3716 O O . ALA B 1 80 ? -8.039 -26.547 -7.301 1 93.25 80 ALA B O 1
ATOM 3717 N N . LEU B 1 81 ? -5.992 -27.109 -7.965 1 94.5 81 LEU B N 1
ATOM 3718 C CA . LEU B 1 81 ? -6.461 -28.391 -8.508 1 94.5 81 LEU B CA 1
ATOM 3719 C C . LEU B 1 81 ? -7.043 -29.266 -7.402 1 94.5 81 LEU B C 1
ATOM 3721 O O . LEU B 1 81 ? -8.156 -29.781 -7.539 1 94.5 81 LEU B O 1
ATOM 3725 N N . ALA B 1 82 ? -6.293 -29.422 -6.336 1 96.06 82 ALA B N 1
ATOM 3726 C CA . ALA B 1 82 ? -6.762 -30.25 -5.223 1 96.06 82 ALA B CA 1
ATOM 3727 C C . ALA B 1 82 ? -8.109 -29.75 -4.703 1 96.06 82 ALA B C 1
ATOM 3729 O O . ALA B 1 82 ? -9.031 -30.531 -4.484 1 96.06 82 ALA B O 1
ATOM 3730 N N . ASN B 1 83 ? -8.195 -28.453 -4.551 1 92.88 83 ASN B N 1
ATOM 3731 C CA . ASN B 1 83 ? -9.43 -27.844 -4.059 1 92.88 83 ASN B CA 1
ATOM 3732 C C . ASN B 1 83 ? -10.586 -28.047 -5.035 1 92.88 83 ASN B C 1
ATOM 3734 O O . ASN B 1 83 ? -11.711 -28.359 -4.621 1 92.88 83 ASN B O 1
ATOM 3738 N N . SER B 1 84 ? -10.312 -27.922 -6.234 1 93.25 84 SER B N 1
ATOM 3739 C CA . SER B 1 84 ? -11.336 -27.984 -7.266 1 93.25 84 SER B CA 1
ATOM 3740 C C . SER B 1 84 ? -11.977 -29.375 -7.316 1 93.25 84 SER B C 1
ATOM 3742 O O . SER B 1 84 ? -13.18 -29.5 -7.559 1 93.25 84 SER B O 1
ATOM 3744 N N . ILE B 1 85 ? -11.25 -30.359 -7.082 1 94.69 85 ILE B N 1
ATOM 3745 C CA . ILE B 1 85 ? -11.781 -31.703 -7.219 1 94.69 85 ILE B CA 1
ATOM 3746 C C . ILE B 1 85 ? -12.023 -32.312 -5.836 1 94.69 85 ILE B C 1
ATOM 3748 O O . ILE B 1 85 ? -12.438 -33.469 -5.723 1 94.69 85 ILE B O 1
ATOM 3752 N N . GLY B 1 86 ? -11.672 -31.562 -4.785 1 94.38 86 GLY B N 1
ATOM 3753 C CA . GLY B 1 86 ? -12.078 -31.906 -3.43 1 94.38 86 GLY B CA 1
ATOM 3754 C C . GLY B 1 86 ? -11.211 -32.969 -2.795 1 94.38 86 GLY B C 1
ATOM 3755 O O . GLY B 1 86 ? -11.703 -33.812 -2.055 1 94.38 86 GLY B O 1
ATOM 3756 N N . ILE B 1 87 ? -9.984 -33.031 -3.143 1 97.12 87 ILE B N 1
ATOM 3757 C CA . ILE B 1 87 ? -9.078 -34 -2.502 1 97.12 87 ILE B CA 1
ATOM 3758 C C . ILE B 1 87 ? -8.117 -33.25 -1.579 1 97.12 87 ILE B C 1
ATOM 3760 O O . ILE B 1 87 ? -8.203 -32.031 -1.432 1 97.12 87 ILE B O 1
ATOM 3764 N N . GLY B 1 88 ? -7.23 -34.031 -0.919 1 97.25 88 GLY B N 1
ATOM 3765 C CA . GLY B 1 88 ? -6.324 -33.469 0.058 1 97.25 88 GLY B CA 1
ATOM 3766 C C . GLY B 1 88 ? -5.203 -32.656 -0.574 1 97.25 88 GLY B C 1
ATOM 3767 O O . GLY B 1 88 ? -4.797 -32.938 -1.704 1 97.25 88 GLY B O 1
ATOM 3768 N N . TYR B 1 89 ? -4.746 -31.703 0.14 1 97.06 89 TYR B N 1
ATOM 3769 C CA . TYR B 1 89 ? -3.549 -30.938 -0.191 1 97.06 89 TYR B CA 1
ATOM 3770 C C . TYR B 1 89 ? -2.607 -30.844 1.005 1 97.06 89 TYR B C 1
ATOM 3772 O O . TYR B 1 89 ? -3.039 -30.562 2.123 1 97.06 89 TYR B O 1
ATOM 3780 N N . LEU B 1 90 ? -1.409 -31.203 0.768 1 97.38 90 LEU B N 1
ATOM 3781 C CA . LEU B 1 90 ? -0.368 -31.062 1.78 1 97.38 90 LEU B CA 1
ATOM 3782 C C . LEU B 1 90 ? 0.642 -30 1.386 1 97.38 90 LEU B C 1
ATOM 3784 O O . LEU B 1 90 ? 1.362 -30.141 0.397 1 97.38 90 LEU B O 1
ATOM 3788 N N . HIS B 1 91 ? 0.708 -28.938 2.172 1 95 91 HIS B N 1
ATOM 3789 C CA . HIS B 1 91 ? 1.664 -27.875 1.908 1 95 91 HIS B CA 1
ATOM 3790 C C . HIS B 1 91 ? 3.029 -28.188 2.506 1 95 91 HIS B C 1
ATOM 3792 O O . HIS B 1 91 ? 3.129 -28.531 3.686 1 95 91 HIS B O 1
ATOM 3798 N N . ARG B 1 92 ? 4.008 -28.125 1.698 1 93.56 92 ARG B N 1
ATOM 3799 C CA . ARG B 1 92 ? 5.402 -28.156 2.127 1 93.56 92 ARG B CA 1
ATOM 3800 C C . ARG B 1 92 ? 6.133 -26.891 1.726 1 93.56 92 ARG B C 1
ATOM 3802 O O . ARG B 1 92 ? 6.117 -26.5 0.557 1 93.56 92 ARG B O 1
ATOM 3809 N N . PRO B 1 93 ? 6.727 -26.234 2.652 1 89.88 93 PRO B N 1
ATOM 3810 C CA . PRO B 1 93 ? 7.352 -24.938 2.363 1 89.88 93 PRO B CA 1
ATOM 3811 C C . PRO B 1 93 ? 8.5 -25.047 1.361 1 89.88 93 PRO B C 1
ATOM 3813 O O . PRO B 1 93 ? 9.141 -26.094 1.263 1 89.88 93 PRO B O 1
ATOM 3816 N N . ILE B 1 94 ? 8.719 -23.922 0.691 1 88.12 94 ILE B N 1
ATOM 3817 C CA . ILE B 1 94 ? 9.836 -23.812 -0.239 1 88.12 94 ILE B CA 1
ATOM 3818 C C . ILE B 1 94 ? 11.156 -24.016 0.513 1 88.12 94 ILE B C 1
ATOM 3820 O O . ILE B 1 94 ? 11.344 -23.469 1.6 1 88.12 94 ILE B O 1
ATOM 3824 N N . THR B 1 95 ? 11.969 -24.844 -0.014 1 80.31 95 THR B N 1
ATOM 3825 C CA . THR B 1 95 ? 13.219 -25.141 0.674 1 80.31 95 THR B CA 1
ATOM 3826 C C . THR B 1 95 ? 14.406 -24.562 -0.091 1 80.31 95 THR B C 1
ATOM 3828 O O . THR B 1 95 ? 15.406 -24.156 0.512 1 80.31 95 THR B O 1
ATOM 3831 N N . CYS B 1 96 ? 14.328 -24.594 -1.427 1 80.06 96 CYS B N 1
ATOM 3832 C CA . CYS B 1 96 ? 15.414 -24.125 -2.277 1 80.06 96 CYS B CA 1
ATOM 3833 C C . CYS B 1 96 ? 14.906 -23.078 -3.273 1 80.06 96 CYS B C 1
ATOM 3835 O O . CYS B 1 96 ? 13.805 -23.219 -3.809 1 80.06 96 CYS B O 1
ATOM 3837 N N . VAL B 1 97 ? 15.719 -22.047 -3.363 1 79.06 97 VAL B N 1
ATOM 3838 C CA . VAL B 1 97 ? 15.328 -21.016 -4.312 1 79.06 97 VAL B CA 1
ATOM 3839 C C . VAL B 1 97 ? 16.484 -20.719 -5.27 1 79.06 97 VAL B C 1
ATOM 3841 O O . VAL B 1 97 ? 17.641 -20.703 -4.855 1 79.06 97 VAL B O 1
ATOM 3844 N N . GLY B 1 98 ? 16.203 -20.812 -6.535 1 70.19 98 GLY B N 1
ATOM 3845 C CA . GLY B 1 98 ? 17.219 -20.547 -7.535 1 70.19 98 GLY B CA 1
ATOM 3846 C C . GLY B 1 98 ? 17.656 -19.094 -7.57 1 70.19 98 GLY B C 1
ATOM 3847 O O . GLY B 1 98 ? 18.797 -18.797 -7.926 1 70.19 98 GLY B O 1
ATOM 3848 N N . HIS B 1 99 ? 16.781 -18.172 -7.508 1 65.94 99 HIS B N 1
ATOM 3849 C CA . HIS B 1 99 ? 17.062 -16.734 -7.516 1 65.94 99 HIS B CA 1
ATOM 3850 C C . HIS B 1 99 ? 16.5 -16.062 -6.27 1 65.94 99 HIS B C 1
ATOM 3852 O O . HIS B 1 99 ? 15.297 -16.125 -6.008 1 65.94 99 HIS B O 1
ATOM 3858 N N . ILE B 1 100 ? 17.531 -15.836 -5.207 1 56.38 100 ILE B N 1
ATOM 3859 C CA . ILE B 1 100 ? 17.062 -15.094 -4.043 1 56.38 100 ILE B CA 1
ATOM 3860 C C . ILE B 1 100 ? 17.969 -13.898 -3.797 1 56.38 100 ILE B C 1
ATOM 3862 O O . ILE B 1 100 ? 19.203 -14.023 -3.826 1 56.38 100 ILE B O 1
ATOM 3866 N N . GLY B 1 101 ? 17.438 -12.656 -3.672 1 53.09 101 GLY B N 1
ATOM 3867 C CA . GLY B 1 101 ? 18.188 -11.438 -3.418 1 53.09 101 GLY B CA 1
ATOM 3868 C C . GLY B 1 101 ? 18.906 -10.906 -4.648 1 53.09 101 GLY B C 1
ATOM 3869 O O . GLY B 1 101 ? 18.328 -10.883 -5.742 1 53.09 101 GLY B O 1
ATOM 3870 N N . GLU B 1 102 ? 20.062 -10.156 -4.398 1 48.75 102 GLU B N 1
ATOM 3871 C CA . GLU B 1 102 ? 20.891 -9.602 -5.461 1 48.75 102 GLU B CA 1
ATOM 3872 C C . GLU B 1 102 ? 21.531 -10.703 -6.297 1 48.75 102 GLU B C 1
ATOM 3874 O O . GLU B 1 102 ? 22 -10.461 -7.41 1 48.75 102 GLU B O 1
ATOM 3879 N N . LEU B 1 103 ? 21.531 -11.867 -5.527 1 44 103 LEU B N 1
ATOM 3880 C CA . LEU B 1 103 ? 22.344 -12.875 -6.203 1 44 103 LEU B CA 1
ATOM 3881 C C . LEU B 1 103 ? 21.469 -13.867 -6.953 1 44 103 LEU B C 1
ATOM 3883 O O . LEU B 1 103 ? 20.484 -14.375 -6.402 1 44 103 LEU B O 1
ATOM 3887 N N . VAL B 1 104 ? 21.297 -13.609 -8.203 1 45.03 104 VAL B N 1
ATOM 3888 C CA . VAL B 1 104 ? 20.797 -14.68 -9.055 1 45.03 104 VAL B CA 1
ATOM 3889 C C . VAL B 1 104 ? 21.562 -15.969 -8.773 1 45.03 104 VAL B C 1
ATOM 3891 O O . VAL B 1 104 ? 22.766 -16.047 -9.008 1 45.03 104 VAL B O 1
ATOM 3894 N N . HIS B 1 105 ? 21.359 -16.516 -7.523 1 43.34 105 HIS B N 1
ATOM 3895 C CA . HIS B 1 105 ? 22.031 -17.797 -7.359 1 43.34 105 HIS B CA 1
ATOM 3896 C C . HIS B 1 105 ? 21.453 -18.859 -8.281 1 43.34 105 HIS B C 1
ATOM 3898 O O . HIS B 1 105 ? 20.266 -19.188 -8.172 1 43.34 105 HIS B O 1
ATOM 3904 N N . TYR B 1 106 ? 21.828 -18.906 -9.375 1 40.22 106 TYR B N 1
ATOM 3905 C CA . TYR B 1 106 ? 21.266 -20.016 -10.133 1 40.22 106 TYR B CA 1
ATOM 3906 C C . TYR B 1 106 ? 21.203 -21.281 -9.289 1 40.22 106 TYR B C 1
ATOM 3908 O O . TYR B 1 106 ? 20.141 -21.641 -8.781 1 40.22 106 TYR B O 1
ATOM 3916 N N . ARG B 1 107 ? 21.797 -22.469 -9.758 1 40.47 107 ARG B N 1
ATOM 3917 C CA . ARG B 1 107 ? 21.547 -23.891 -9.531 1 40.47 107 ARG B CA 1
ATOM 3918 C C . ARG B 1 107 ? 21.969 -24.297 -8.125 1 40.47 107 ARG B C 1
ATOM 3920 O O . ARG B 1 107 ? 21.25 -25.031 -7.438 1 40.47 107 ARG B O 1
ATOM 3927 N N . GLU B 1 108 ? 23.172 -24.141 -7.719 1 43.47 108 GLU B N 1
ATOM 3928 C CA . GLU B 1 108 ? 23.797 -24.906 -6.645 1 43.47 108 GLU B CA 1
ATOM 3929 C C . GLU B 1 108 ? 23.578 -24.234 -5.293 1 43.47 108 GLU B C 1
ATOM 3931 O O . GLU B 1 108 ? 23.328 -24.906 -4.293 1 43.47 108 GLU B O 1
ATOM 3936 N N . ALA B 1 109 ? 23.781 -22.969 -5.152 1 47.62 109 ALA B N 1
ATOM 3937 C CA . ALA B 1 109 ? 23.797 -22.281 -3.867 1 47.62 109 ALA B CA 1
ATOM 3938 C C . ALA B 1 109 ? 22.391 -22.109 -3.309 1 47.62 109 ALA B C 1
ATOM 3940 O O . ALA B 1 109 ? 22.219 -21.766 -2.135 1 47.62 109 ALA B O 1
ATOM 3941 N N . ALA B 1 110 ? 21.328 -22.609 -3.963 1 56.28 110 ALA B N 1
ATOM 3942 C CA . ALA B 1 110 ? 19.891 -22.375 -3.855 1 56.28 110 ALA B CA 1
ATOM 3943 C C . ALA B 1 110 ? 19.312 -23.109 -2.66 1 56.28 110 ALA B C 1
ATOM 3945 O O . ALA B 1 110 ? 18.359 -22.641 -2.033 1 56.28 110 ALA B O 1
ATOM 3946 N N . CYS B 1 111 ? 19.984 -24.188 -2.393 1 64.81 111 CYS B N 1
ATOM 3947 C CA . CYS B 1 111 ? 19.438 -24.969 -1.292 1 64.81 111 CYS B CA 1
ATOM 3948 C C . CYS B 1 111 ? 20.25 -24.781 -0.021 1 64.81 111 CYS B C 1
ATOM 3950 O O . CYS B 1 111 ? 19.781 -25.047 1.08 1 64.81 111 CYS B O 1
ATOM 3952 N N . ASN B 1 112 ? 21.469 -24.234 -0.195 1 70.81 112 ASN B N 1
ATOM 3953 C CA . ASN B 1 112 ? 22.328 -24.016 0.963 1 70.81 112 ASN B CA 1
ATOM 3954 C C . ASN B 1 112 ? 22.672 -22.531 1.136 1 70.81 112 ASN B C 1
ATOM 3956 O O . ASN B 1 112 ? 23.797 -22.109 0.871 1 70.81 112 ASN B O 1
ATOM 3960 N N . LEU B 1 113 ? 21.766 -21.875 1.629 1 73.19 113 LEU B N 1
ATOM 3961 C CA . LEU B 1 113 ? 21.984 -20.453 1.845 1 73.19 113 LEU B CA 1
ATOM 3962 C C . LEU B 1 113 ? 22.922 -20.219 3.021 1 73.19 113 LEU B C 1
ATOM 3964 O O . LEU B 1 113 ? 22.719 -20.766 4.105 1 73.19 113 LEU B O 1
ATOM 3968 N N . THR B 1 114 ? 23.984 -19.547 2.74 1 72.44 114 THR B N 1
ATOM 3969 C CA . THR B 1 114 ? 24.969 -19.297 3.795 1 72.44 114 THR B CA 1
ATOM 3970 C C . THR B 1 114 ? 24.875 -17.859 4.285 1 72.44 114 THR B C 1
ATOM 3972 O O . THR B 1 114 ? 25.234 -17.562 5.426 1 72.44 114 THR B O 1
ATOM 3975 N N . ARG B 1 115 ? 24.422 -17 3.414 1 74.62 115 ARG B N 1
ATOM 3976 C CA . ARG B 1 115 ? 24.297 -15.609 3.826 1 74.62 115 ARG B CA 1
ATOM 3977 C C . ARG B 1 115 ? 23.062 -15.406 4.707 1 74.62 115 ARG B C 1
ATOM 3979 O O . ARG B 1 115 ? 21.969 -15.852 4.367 1 74.62 115 ARG B O 1
ATOM 3986 N N . GLU B 1 116 ? 23.344 -14.758 5.781 1 72.25 116 GLU B N 1
ATOM 3987 C CA . GLU B 1 116 ? 22.281 -14.539 6.758 1 72.25 116 GLU B CA 1
ATOM 3988 C C . GLU B 1 116 ? 21.094 -13.836 6.125 1 72.25 116 GLU B C 1
ATOM 3990 O O . GLU B 1 116 ? 19.938 -14.18 6.402 1 72.25 116 GLU B O 1
ATOM 3995 N N . ALA B 1 117 ? 21.312 -12.836 5.285 1 70.69 117 ALA B N 1
ATOM 3996 C CA . ALA B 1 117 ? 20.234 -12.086 4.633 1 70.69 117 ALA B CA 1
ATOM 3997 C C . ALA B 1 117 ? 19.375 -13.008 3.768 1 70.69 117 ALA B C 1
ATOM 3999 O O . ALA B 1 117 ? 18.141 -12.867 3.729 1 70.69 117 ALA B O 1
ATOM 4000 N N . ASP B 1 118 ? 19.984 -13.969 3.129 1 76.25 118 ASP B N 1
ATOM 4001 C CA . ASP B 1 118 ? 19.25 -14.898 2.268 1 76.25 118 ASP B CA 1
ATOM 4002 C C . ASP B 1 118 ? 18.438 -15.891 3.096 1 76.25 118 ASP B C 1
ATOM 4004 O O . ASP B 1 118 ? 17.312 -16.234 2.723 1 76.25 118 ASP B O 1
ATOM 4008 N N . VAL B 1 119 ? 19.062 -16.297 4.176 1 77.56 119 VAL B N 1
ATOM 4009 C CA . VAL B 1 119 ? 18.359 -17.203 5.078 1 77.56 119 VAL B CA 1
ATOM 4010 C C . VAL B 1 119 ? 17.109 -16.531 5.625 1 77.56 119 VAL B C 1
ATOM 4012 O O . VAL B 1 119 ? 16.031 -17.125 5.648 1 77.56 119 VAL B O 1
ATOM 4015 N N . ARG B 1 120 ? 17.25 -15.32 5.977 1 74 120 ARG B N 1
ATOM 4016 C CA . ARG B 1 120 ? 16.125 -14.57 6.508 1 74 120 ARG B CA 1
ATOM 4017 C C . ARG B 1 120 ? 15.047 -14.367 5.441 1 74 120 ARG B C 1
ATOM 4019 O O . ARG B 1 120 ? 13.852 -14.469 5.73 1 74 120 ARG B O 1
ATOM 4026 N N . LEU B 1 121 ? 15.516 -14.023 4.281 1 77.56 121 LEU B N 1
ATOM 4027 C CA . LEU B 1 121 ? 14.57 -13.812 3.191 1 77.56 121 LEU B CA 1
ATOM 4028 C C . LEU B 1 121 ? 13.805 -15.094 2.883 1 77.56 121 LEU B C 1
ATOM 4030 O O . LEU B 1 121 ? 12.586 -15.055 2.666 1 77.56 121 LEU B O 1
ATOM 4034 N N . LEU B 1 122 ? 14.461 -16.203 2.879 1 81.06 122 LEU B N 1
ATOM 4035 C CA . LEU B 1 122 ? 13.797 -17.469 2.631 1 81.06 122 LEU B CA 1
ATOM 4036 C C . LEU B 1 122 ? 12.773 -17.766 3.717 1 81.06 122 LEU B C 1
ATOM 4038 O O . LEU B 1 122 ? 11.672 -18.25 3.426 1 81.06 122 LEU B O 1
ATOM 4042 N N . ALA B 1 123 ? 13.156 -17.531 4.926 1 78.94 123 ALA B N 1
ATOM 4043 C CA . ALA B 1 123 ? 12.227 -17.734 6.035 1 78.94 123 ALA B CA 1
ATOM 4044 C C . ALA B 1 123 ? 10.977 -16.875 5.863 1 78.94 123 ALA B C 1
ATOM 4046 O O . ALA B 1 123 ? 9.859 -17.328 6.102 1 78.94 123 ALA B O 1
ATOM 4047 N N . LYS B 1 124 ? 11.188 -15.68 5.441 1 77.31 124 LYS B N 1
ATOM 4048 C CA . LYS B 1 124 ? 10.07 -14.773 5.188 1 77.31 124 LYS B CA 1
ATOM 4049 C C . LYS B 1 124 ? 9.172 -15.297 4.07 1 77.31 124 LYS B C 1
ATOM 4051 O O . LYS B 1 124 ? 7.949 -15.305 4.199 1 77.31 124 LYS B O 1
ATOM 4056 N N . ILE B 1 125 ? 9.781 -15.758 3.045 1 82.75 125 ILE B N 1
ATOM 4057 C CA . ILE B 1 125 ? 9.055 -16.312 1.901 1 82.75 125 ILE B CA 1
ATOM 4058 C C . ILE B 1 125 ? 8.211 -17.5 2.348 1 82.75 125 ILE B C 1
ATOM 4060 O O . ILE B 1 125 ? 7.035 -17.609 1.982 1 82.75 125 ILE B O 1
ATOM 4064 N N . ARG B 1 126 ? 8.758 -18.328 3.17 1 84.94 126 ARG B N 1
ATOM 4065 C CA . ARG B 1 126 ? 8.062 -19.516 3.654 1 84.94 126 ARG B CA 1
ATOM 4066 C C . ARG B 1 126 ? 6.82 -19.141 4.457 1 84.94 126 ARG B C 1
ATOM 4068 O O . ARG B 1 126 ? 5.773 -19.781 4.336 1 84.94 126 ARG B O 1
ATOM 4075 N N . ARG B 1 127 ? 6.949 -18.125 5.141 1 79.31 127 ARG B N 1
ATOM 4076 C CA . ARG B 1 127 ? 5.824 -17.688 5.965 1 79.31 127 ARG B CA 1
ATOM 4077 C C . ARG B 1 127 ? 4.754 -17 5.117 1 79.31 127 ARG B C 1
ATOM 4079 O O . ARG B 1 127 ? 3.559 -17.188 5.359 1 79.31 127 ARG B O 1
ATOM 4086 N N . MET B 1 128 ? 5.188 -16.312 4.145 1 80.62 128 MET B N 1
ATOM 4087 C CA . MET B 1 128 ? 4.258 -15.5 3.361 1 80.62 128 MET B CA 1
ATOM 4088 C C . MET B 1 128 ? 3.533 -16.344 2.324 1 80.62 128 MET B C 1
ATOM 4090 O O . MET B 1 128 ? 2.445 -15.992 1.87 1 80.62 128 MET B O 1
ATOM 4094 N N . ILE B 1 129 ? 4.277 -17.391 1.923 1 84.5 129 ILE B N 1
ATOM 4095 C CA . ILE B 1 129 ? 3.668 -18.297 0.954 1 84.5 129 ILE B CA 1
ATOM 4096 C C . ILE B 1 129 ? 3.285 -19.609 1.642 1 84.5 129 ILE B C 1
ATOM 4098 O O . ILE B 1 129 ? 3.869 -20.656 1.36 1 84.5 129 ILE B O 1
ATOM 4102 N N . SER B 1 130 ? 2.469 -19.578 2.588 1 83.81 130 SER B N 1
ATOM 4103 C CA . SER B 1 130 ? 1.998 -20.75 3.314 1 83.81 130 SER B CA 1
ATOM 4104 C C . SER B 1 130 ? 0.547 -21.078 2.971 1 83.81 130 SER B C 1
ATOM 4106 O O . SER B 1 130 ? -0.373 -20.438 3.488 1 83.81 130 SER B O 1
ATOM 4108 N N . LEU B 1 131 ? 0.39 -22.047 2.098 1 88.44 131 LEU B N 1
ATOM 4109 C CA . LEU B 1 131 ? -0.952 -22.484 1.72 1 88.44 131 LEU B CA 1
ATOM 4110 C C . LEU B 1 131 ? -1.539 -23.406 2.775 1 88.44 131 LEU B C 1
ATOM 4112 O O . LEU B 1 131 ? -0.829 -24.25 3.332 1 88.44 131 LEU B O 1
ATOM 4116 N N . PRO B 1 132 ? -2.812 -23.312 3.031 1 85.06 132 PRO B N 1
ATOM 4117 C CA . PRO B 1 132 ? -3.418 -24.203 4.02 1 85.06 132 PRO B CA 1
ATOM 4118 C C . PRO B 1 132 ? -3.408 -25.672 3.576 1 85.06 132 PRO B C 1
ATOM 4120 O O . PRO B 1 132 ? -3.861 -25.984 2.475 1 85.06 132 PRO B O 1
ATOM 4123 N N . SER B 1 133 ? -2.973 -26.484 4.457 1 91.88 133 SER B N 1
ATOM 4124 C CA . SER B 1 133 ? -3.057 -27.922 4.238 1 91.88 133 SER B CA 1
ATOM 4125 C C . SER B 1 133 ? -4.418 -28.469 4.668 1 91.88 133 SER B C 1
ATOM 4127 O O . SER B 1 133 ? -4.965 -28.062 5.691 1 91.88 133 SER B O 1
ATOM 4129 N N . THR B 1 134 ? -4.902 -29.375 3.844 1 92.12 134 THR B N 1
ATOM 4130 C CA . THR B 1 134 ? -6.129 -30.047 4.25 1 92.12 134 THR B CA 1
ATOM 4131 C C . THR B 1 134 ? -5.82 -31.438 4.82 1 92.12 134 THR B C 1
ATOM 4133 O O . THR B 1 134 ? -6.691 -32.062 5.418 1 92.12 134 THR B O 1
ATOM 4136 N N . VAL B 1 135 ? -4.656 -31.938 4.617 1 95.62 135 VAL B N 1
ATOM 4137 C CA . VAL B 1 135 ? -4.141 -33.156 5.258 1 95.62 135 VAL B CA 1
ATOM 4138 C C . VAL B 1 135 ? -2.814 -32.844 5.949 1 95.62 135 VAL B C 1
ATOM 4140 O O . VAL B 1 135 ? -2.086 -31.938 5.535 1 95.62 135 VAL B O 1
ATOM 4143 N N . SER B 1 136 ? -2.51 -33.625 7.004 1 95.19 136 SER B N 1
ATOM 4144 C CA . SER B 1 136 ? -1.271 -33.406 7.742 1 95.19 136 SER B CA 1
ATOM 4145 C C . SER B 1 136 ? -0.203 -34.438 7.34 1 95.19 136 SER B C 1
ATOM 4147 O O . SER B 1 136 ? -0.512 -35.469 6.723 1 95.19 136 SER B O 1
ATOM 4149 N N . GLU B 1 137 ? 1.023 -34.062 7.719 1 95.75 137 GLU B N 1
ATOM 4150 C CA . GLU B 1 137 ? 2.121 -35 7.5 1 95.75 137 GLU B CA 1
ATOM 4151 C C . GLU B 1 137 ? 1.869 -36.312 8.219 1 95.75 137 GLU B C 1
ATOM 4153 O O . GLU B 1 137 ? 2.197 -37.406 7.699 1 95.75 137 GLU B O 1
ATOM 4158 N N . ASP B 1 138 ? 1.363 -36.25 9.352 1 95.88 138 ASP B N 1
ATOM 4159 C CA . ASP B 1 138 ? 1.057 -37.469 10.125 1 95.88 138 ASP B CA 1
ATOM 4160 C C . ASP B 1 138 ? 0.015 -38.312 9.414 1 95.88 138 ASP B C 1
ATOM 4162 O O . ASP B 1 138 ? 0.116 -39.531 9.406 1 95.88 138 ASP B O 1
ATOM 4166 N N . GLN B 1 139 ? -0.958 -37.719 8.836 1 95.31 139 GLN B N 1
ATOM 4167 C CA . GLN B 1 139 ? -2.029 -38.406 8.141 1 95.31 139 GLN B CA 1
ATOM 4168 C C . GLN B 1 139 ? -1.49 -39.156 6.926 1 95.31 139 GLN B C 1
ATOM 4170 O O . GLN B 1 139 ? -1.956 -40.25 6.617 1 95.31 139 GLN B O 1
ATOM 4175 N N . VAL B 1 140 ? -0.452 -38.594 6.285 1 97.44 140 VAL B N 1
ATOM 4176 C CA . VAL B 1 140 ? -0.036 -39.188 5.023 1 97.44 140 VAL B CA 1
ATOM 4177 C C . VAL B 1 140 ? 1.209 -40.031 5.242 1 97.44 140 VAL B C 1
ATOM 4179 O O . VAL B 1 140 ? 1.769 -40.594 4.293 1 97.44 140 VAL B O 1
ATOM 4182 N N . ARG B 1 141 ? 1.832 -40.188 6.406 1 95.38 141 ARG B N 1
ATOM 4183 C CA . ARG B 1 141 ? 3.062 -40.906 6.711 1 95.38 141 ARG B CA 1
ATOM 4184 C C . ARG B 1 141 ? 2.992 -42.344 6.203 1 95.38 141 ARG B C 1
ATOM 4186 O O . ARG B 1 141 ? 3.965 -42.844 5.656 1 95.38 141 ARG B O 1
ATOM 4193 N N . GLY B 1 142 ? 1.874 -43.062 6.266 1 94.69 142 GLY B N 1
ATOM 4194 C CA . GLY B 1 142 ? 1.726 -44.438 5.82 1 94.69 142 GLY B CA 1
ATOM 4195 C C . GLY B 1 142 ? 1.181 -44.531 4.41 1 94.69 142 GLY B C 1
ATOM 4196 O O . GLY B 1 142 ? 1.018 -45.656 3.893 1 94.69 142 GLY B O 1
ATOM 4197 N N . TRP B 1 143 ? 0.981 -43.406 3.752 1 98.19 143 TRP B N 1
ATOM 4198 C CA . TRP B 1 143 ? 0.44 -43.438 2.396 1 98.19 143 TRP B CA 1
ATOM 4199 C C . TRP B 1 143 ? 1.531 -43.75 1.382 1 98.19 143 TRP B C 1
ATOM 4201 O O . TRP B 1 143 ? 2.707 -43.469 1.612 1 98.19 143 TRP B O 1
ATOM 4211 N N . GLN B 1 144 ? 1.147 -44.375 0.327 1 98 144 GLN B N 1
ATOM 4212 C CA . GLN B 1 144 ? 2.053 -44.469 -0.812 1 98 144 GLN B CA 1
ATOM 4213 C C . GLN B 1 144 ? 2.355 -43.094 -1.404 1 98 144 GLN B C 1
ATOM 4215 O O . GLN B 1 144 ? 1.45 -42.281 -1.585 1 98 144 GLN B O 1
ATOM 4220 N N . GLN B 1 145 ? 3.572 -42.812 -1.67 1 97.38 145 GLN B N 1
ATOM 4221 C CA . GLN B 1 145 ? 3.951 -41.594 -2.357 1 97.38 145 GLN B CA 1
ATOM 4222 C C . GLN B 1 145 ? 4.297 -41.875 -3.818 1 97.38 145 GLN B C 1
ATOM 4224 O O . GLN B 1 145 ? 5.121 -42.75 -4.117 1 97.38 145 GLN B O 1
ATOM 4229 N N . VAL B 1 146 ? 3.607 -41.188 -4.699 1 97.25 146 VAL B N 1
ATOM 4230 C CA . VAL B 1 146 ? 3.84 -41.375 -6.133 1 97.25 146 VAL B CA 1
ATOM 4231 C C . VAL B 1 146 ? 4.289 -40.031 -6.738 1 97.25 146 VAL B C 1
ATOM 4233 O O . VAL B 1 146 ? 3.562 -39.031 -6.68 1 97.25 146 VAL B O 1
ATOM 4236 N N . TYR B 1 147 ? 5.445 -40 -7.27 1 95.5 147 TYR B N 1
ATOM 4237 C CA . TYR B 1 147 ? 5.965 -38.812 -7.914 1 95.5 147 TYR B CA 1
ATOM 4238 C C . TYR B 1 147 ? 5.523 -38.75 -9.375 1 95.5 147 TYR B C 1
ATOM 4240 O O . TYR B 1 147 ? 5.652 -39.719 -10.117 1 95.5 147 TYR B O 1
ATOM 4248 N N . VAL B 1 148 ? 4.957 -37.656 -9.742 1 92.19 148 VAL B N 1
ATOM 4249 C CA . VAL B 1 148 ? 4.598 -37.344 -11.125 1 92.19 148 VAL B CA 1
ATOM 4250 C C . VAL B 1 148 ? 5.168 -36 -11.516 1 92.19 148 VAL B C 1
ATOM 4252 O O . VAL B 1 148 ? 4.785 -34.969 -10.953 1 92.19 148 VAL B O 1
ATOM 4255 N N . SER B 1 149 ? 6.055 -35.906 -12.484 1 90.81 149 SER B N 1
ATOM 4256 C CA . SER B 1 149 ? 6.734 -34.656 -12.828 1 90.81 149 SER B CA 1
ATOM 4257 C C . SER B 1 149 ? 5.738 -33.594 -13.266 1 90.81 149 SER B C 1
ATOM 4259 O O . SER B 1 149 ? 5.797 -32.469 -12.797 1 90.81 149 SER B O 1
ATOM 4261 N N . GLU B 1 150 ? 4.844 -34.031 -14.25 1 91 150 GLU B N 1
ATOM 4262 C CA . GLU B 1 150 ? 3.809 -33.125 -14.75 1 91 150 GLU B CA 1
ATOM 4263 C C . GLU B 1 150 ? 2.463 -33.844 -14.844 1 91 150 GLU B C 1
ATOM 4265 O O . GLU B 1 150 ? 2.354 -34.875 -15.484 1 91 150 GLU B O 1
ATOM 4270 N N . PHE B 1 151 ? 1.556 -33.156 -14.281 1 85.12 151 PHE B N 1
ATOM 4271 C CA . PHE B 1 151 ? 0.201 -33.688 -14.344 1 85.12 151 PHE B CA 1
ATOM 4272 C C . PHE B 1 151 ? -0.509 -33.219 -15.609 1 85.12 151 PHE B C 1
ATOM 4274 O O . PHE B 1 151 ? -0.531 -32.031 -15.906 1 85.12 151 PHE B O 1
ATOM 4281 N N . THR B 1 152 ? -0.914 -34.219 -16.375 1 88.94 152 THR B N 1
ATOM 4282 C CA . THR B 1 152 ? -2.051 -34 -17.25 1 88.94 152 THR B CA 1
ATOM 4283 C C . THR B 1 152 ? -3.334 -34.562 -16.656 1 88.94 152 THR B C 1
ATOM 4285 O O . THR B 1 152 ? -3.293 -35.531 -15.883 1 88.94 152 THR B O 1
ATOM 4288 N N . TRP B 1 153 ? -4.398 -33.969 -16.969 1 91.62 153 TRP B N 1
ATOM 4289 C CA . TRP B 1 153 ? -5.629 -34.312 -16.25 1 91.62 153 TRP B CA 1
ATOM 4290 C C . TRP B 1 153 ? -5.934 -35.781 -16.359 1 91.62 153 TRP B C 1
ATOM 4292 O O . TRP B 1 153 ? -6.145 -36.469 -15.336 1 91.62 153 TRP B O 1
ATOM 4302 N N . TRP B 1 154 ? -5.867 -36.344 -17.5 1 92.38 154 TRP B N 1
ATOM 4303 C CA . TRP B 1 154 ? -6.301 -37.719 -17.688 1 92.38 154 TRP B CA 1
ATOM 4304 C C . TRP B 1 154 ? -5.273 -38.688 -17.109 1 92.38 154 TRP B C 1
ATOM 4306 O O . TRP B 1 154 ? -5.629 -39.75 -16.594 1 92.38 154 TRP B O 1
ATOM 4316 N N . LYS B 1 155 ? -4.008 -38.312 -17.234 1 92.5 155 LYS B N 1
ATOM 4317 C CA . LYS B 1 155 ? -2.986 -39.125 -16.594 1 92.5 155 LYS B CA 1
ATOM 4318 C C . LYS B 1 155 ? -3.176 -39.156 -15.078 1 92.5 155 LYS B C 1
ATOM 4320 O O . LYS B 1 155 ? -3.102 -40.219 -14.453 1 92.5 155 LYS B O 1
ATOM 4325 N N . PHE B 1 156 ? -3.477 -38.094 -14.516 1 94.75 156 PHE B N 1
ATOM 4326 C CA . PHE B 1 156 ? -3.688 -38 -13.07 1 94.75 156 PHE B CA 1
ATOM 4327 C C . PHE B 1 156 ? -4.938 -38.781 -12.656 1 94.75 156 PHE B C 1
ATOM 4329 O O . PHE B 1 156 ? -4.91 -39.531 -11.688 1 94.75 156 PHE B O 1
ATOM 4336 N N . ALA B 1 157 ? -5.984 -38.562 -13.406 1 95.81 157 ALA B N 1
ATOM 4337 C CA . ALA B 1 157 ? -7.23 -39.281 -13.117 1 95.81 157 ALA B CA 1
ATOM 4338 C C . ALA B 1 157 ? -7.027 -40.781 -13.164 1 95.81 157 ALA B C 1
ATOM 4340 O O . ALA B 1 157 ? -7.562 -41.531 -12.328 1 95.81 157 ALA B O 1
ATOM 4341 N N . ALA B 1 158 ? -6.234 -41.188 -14.109 1 96.56 158 ALA B N 1
ATOM 4342 C CA . ALA B 1 158 ? -5.961 -42.625 -14.242 1 96.56 158 ALA B CA 1
ATOM 4343 C C . ALA B 1 158 ? -5.188 -43.156 -13.031 1 96.56 158 ALA B C 1
ATOM 4345 O O . ALA B 1 158 ? -5.504 -44.219 -12.492 1 96.56 158 ALA B O 1
ATOM 4346 N N . LEU B 1 159 ? -4.191 -42.438 -12.633 1 96.94 159 LEU B N 1
ATOM 4347 C CA . LEU B 1 159 ? -3.391 -42.812 -11.477 1 96.94 159 LEU B CA 1
ATOM 4348 C C . LEU B 1 159 ? -4.238 -42.844 -10.211 1 96.94 159 LEU B C 1
ATOM 4350 O O . LEU B 1 159 ? -4.113 -43.75 -9.391 1 96.94 159 LEU B O 1
ATOM 4354 N N . ALA B 1 160 ? -5.09 -41.875 -10.055 1 97 160 ALA B N 1
ATOM 4355 C CA . ALA B 1 160 ? -5.996 -41.844 -8.906 1 97 160 ALA B CA 1
ATOM 4356 C C . ALA B 1 160 ? -6.965 -43.031 -8.93 1 97 160 ALA B C 1
ATOM 4358 O O . ALA B 1 160 ? -7.262 -43.594 -7.883 1 97 160 ALA B O 1
ATOM 4359 N N . GLY B 1 161 ? -7.414 -43.281 -10.148 1 97.5 161 GLY B N 1
ATOM 4360 C CA . GLY B 1 161 ? -8.281 -44.438 -10.305 1 97.5 161 GLY B CA 1
ATOM 4361 C C . GLY B 1 161 ? -7.621 -45.75 -9.891 1 97.5 161 GLY B C 1
ATOM 4362 O O . GLY B 1 161 ? -8.25 -46.594 -9.258 1 97.5 161 GLY B O 1
ATOM 4363 N N . GLU B 1 162 ? -6.434 -45.906 -10.258 1 97.81 162 GLU B N 1
ATOM 4364 C CA . GLU B 1 162 ? -5.676 -47.094 -9.875 1 97.81 162 GLU B CA 1
ATOM 4365 C C . GLU B 1 162 ? -5.512 -47.188 -8.359 1 97.81 162 GLU B C 1
ATOM 4367 O O . GLU B 1 162 ? -5.672 -48.25 -7.77 1 97.81 162 GLU B O 1
ATOM 4372 N N . ALA B 1 163 ? -5.172 -46.031 -7.754 1 97.88 163 ALA B N 1
ATOM 4373 C CA . ALA B 1 163 ? -5.047 -46 -6.297 1 97.88 163 ALA B CA 1
ATOM 4374 C C . ALA B 1 163 ? -6.355 -46.406 -5.625 1 97.88 163 ALA B C 1
ATOM 4376 O O . ALA B 1 163 ? -6.348 -47.156 -4.648 1 97.88 163 ALA B O 1
ATOM 4377 N N . ARG B 1 164 ? -7.43 -45.938 -6.152 1 97.31 164 ARG B N 1
ATOM 4378 C CA . ARG B 1 164 ? -8.75 -46.25 -5.621 1 97.31 164 ARG B CA 1
ATOM 4379 C C . ARG B 1 164 ? -9.039 -47.75 -5.777 1 97.31 164 ARG B C 1
ATOM 4381 O O . ARG B 1 164 ? -9.484 -48.406 -4.832 1 97.31 164 ARG B O 1
ATOM 4388 N N . ARG B 1 165 ? -8.805 -48.25 -6.957 1 97.25 165 ARG B N 1
ATOM 4389 C CA . ARG B 1 165 ? -9.039 -49.656 -7.223 1 97.25 165 ARG B CA 1
ATOM 4390 C C . ARG B 1 165 ? -8.25 -50.562 -6.254 1 97.25 165 ARG B C 1
ATOM 4392 O O . ARG B 1 165 ? -8.781 -51.531 -5.727 1 97.25 165 ARG B O 1
ATOM 4399 N N . LYS B 1 166 ? -7.078 -50.188 -5.98 1 97.81 166 LYS B N 1
ATOM 4400 C CA . LYS B 1 166 ? -6.191 -50.969 -5.117 1 97.81 166 LYS B CA 1
ATOM 4401 C C . LYS B 1 166 ? -6.43 -50.625 -3.646 1 97.81 166 LYS B C 1
ATOM 4403 O O . LYS B 1 166 ? -5.84 -51.25 -2.762 1 97.81 166 LYS B O 1
ATOM 4408 N N . GLN B 1 167 ? -7.281 -49.594 -3.418 1 97.12 167 GLN B N 1
ATOM 4409 C CA . GLN B 1 167 ? -7.539 -49.125 -2.066 1 97.12 167 GLN B CA 1
ATOM 4410 C C . GLN B 1 167 ? -6.238 -48.75 -1.353 1 97.12 167 GLN B C 1
ATOM 4412 O O . GLN B 1 167 ? -6.008 -49.188 -0.22 1 97.12 167 GLN B O 1
ATOM 4417 N N . GLN B 1 168 ? -5.402 -48.062 -2.08 1 98.06 168 GLN B N 1
ATOM 4418 C CA . GLN B 1 168 ? -4.102 -47.625 -1.578 1 98.06 168 GLN B CA 1
ATOM 4419 C C . GLN B 1 168 ? -4.047 -46.125 -1.407 1 98.06 168 GLN B C 1
ATOM 4421 O O . GLN B 1 168 ? -3.842 -45.375 -2.377 1 98.06 168 GLN B O 1
ATOM 4426 N N . PRO B 1 169 ? -4.188 -45.656 -0.147 1 98.31 169 PRO B N 1
ATOM 4427 C CA . PRO B 1 169 ? -4.043 -44.219 0.068 1 98.31 169 PRO B CA 1
ATOM 4428 C C . PRO B 1 169 ? -2.752 -43.656 -0.522 1 98.31 169 PRO B C 1
ATOM 4430 O O . PRO B 1 169 ? -1.684 -44.25 -0.355 1 98.31 169 PRO B O 1
ATOM 4433 N N . THR B 1 170 ? -2.877 -42.531 -1.314 1 98.69 170 THR B N 1
ATOM 4434 C CA . THR B 1 170 ? -1.738 -42.094 -2.121 1 98.69 170 THR B CA 1
ATOM 4435 C C . THR B 1 170 ? -1.558 -40.594 -2.053 1 98.69 170 THR B C 1
ATOM 4437 O O . THR B 1 170 ? -2.52 -39.844 -2.213 1 98.69 170 THR B O 1
ATOM 4440 N N . LEU B 1 171 ? -0.404 -40.156 -1.685 1 98.62 171 LEU B N 1
ATOM 4441 C CA . LEU B 1 171 ? 0.041 -38.781 -1.837 1 98.62 171 LEU B CA 1
ATOM 4442 C C . LEU B 1 171 ? 0.796 -38.594 -3.148 1 98.62 171 LEU B C 1
ATOM 4444 O O . LEU B 1 171 ? 1.902 -39.094 -3.312 1 98.62 171 LEU B O 1
ATOM 4448 N N . PHE B 1 172 ? 0.158 -37.938 -4.035 1 98.31 172 PHE B N 1
ATOM 4449 C CA . PHE B 1 172 ? 0.836 -37.625 -5.289 1 98.31 172 PHE B CA 1
ATOM 4450 C C . PHE B 1 172 ? 1.729 -36.406 -5.141 1 98.31 172 PHE B C 1
ATOM 4452 O O . PHE B 1 172 ? 1.273 -35.344 -4.691 1 98.31 172 PHE B O 1
ATOM 4459 N N . VAL B 1 173 ? 2.994 -36.5 -5.453 1 97.19 173 VAL B N 1
ATOM 4460 C CA . VAL B 1 173 ? 4.012 -35.469 -5.402 1 97.19 173 VAL B CA 1
ATOM 4461 C C . VAL B 1 173 ? 4.34 -35 -6.816 1 97.19 173 VAL B C 1
ATOM 4463 O O . VAL B 1 173 ? 4.82 -35.781 -7.641 1 97.19 173 VAL B O 1
ATOM 4466 N N . THR B 1 174 ? 4 -33.719 -7.109 1 95.94 174 THR B N 1
ATOM 4467 C CA . THR B 1 174 ? 4.188 -33.281 -8.484 1 95.94 174 THR B CA 1
ATOM 4468 C C . THR B 1 174 ? 4.914 -31.953 -8.531 1 95.94 174 THR B C 1
ATOM 4470 O O . THR B 1 174 ? 4.801 -31.141 -7.598 1 95.94 174 THR B O 1
ATOM 4473 N N . GLU B 1 175 ? 5.621 -31.75 -9.648 1 92.94 175 GLU B N 1
ATOM 4474 C CA . GLU B 1 175 ? 6.305 -30.484 -9.852 1 92.94 175 GLU B CA 1
ATOM 4475 C C . GLU B 1 175 ? 5.414 -29.484 -10.594 1 92.94 175 GLU B C 1
ATOM 4477 O O . GLU B 1 175 ? 5.445 -28.281 -10.305 1 92.94 175 GLU B O 1
ATOM 4482 N N . PHE B 1 176 ? 4.648 -30.047 -11.547 1 92.31 176 PHE B N 1
ATOM 4483 C CA . PHE B 1 176 ? 3.867 -29.188 -12.422 1 92.31 176 PHE B CA 1
ATOM 4484 C C . PHE B 1 176 ? 2.43 -29.672 -12.531 1 92.31 176 PHE B C 1
ATOM 4486 O O . PHE B 1 176 ? 2.186 -30.875 -12.648 1 92.31 176 PHE B O 1
ATOM 4493 N N . ALA B 1 177 ? 1.533 -28.781 -12.406 1 92.5 177 ALA B N 1
ATOM 4494 C CA . ALA B 1 177 ? 0.149 -29 -12.828 1 92.5 177 ALA B CA 1
ATOM 4495 C C . ALA B 1 177 ? -0.279 -27.938 -13.844 1 92.5 177 ALA B C 1
ATOM 4497 O O . ALA B 1 177 ? -1.46 -27.594 -13.93 1 92.5 177 ALA B O 1
ATOM 4498 N N . THR B 1 178 ? 0.697 -27.391 -14.508 1 89.31 178 THR B N 1
ATOM 4499 C CA . THR B 1 178 ? 0.52 -26.266 -15.406 1 89.31 178 THR B CA 1
ATOM 4500 C C . THR B 1 178 ? -0.411 -26.625 -16.562 1 89.31 178 THR B C 1
ATOM 4502 O O . THR B 1 178 ? -1.243 -25.812 -16.969 1 89.31 178 THR B O 1
ATOM 4505 N N . SER B 1 179 ? -0.254 -27.844 -17.078 1 87.62 179 SER B N 1
ATOM 4506 C CA . SER B 1 179 ? -1.1 -28.281 -18.172 1 87.62 179 SER B CA 1
ATOM 4507 C C . SER B 1 179 ? -2.568 -28.328 -17.766 1 87.62 179 SER B C 1
ATOM 4509 O O . SER B 1 179 ? -3.449 -27.969 -18.547 1 87.62 179 SER B O 1
ATOM 4511 N N . VAL B 1 180 ? -2.807 -28.766 -16.609 1 89.62 180 VAL B N 1
ATOM 4512 C CA . VAL B 1 180 ? -4.176 -28.828 -16.109 1 89.62 180 VAL B CA 1
ATOM 4513 C C . VAL B 1 180 ? -4.715 -27.406 -15.906 1 89.62 180 VAL B C 1
ATOM 4515 O O . VAL B 1 180 ? -5.836 -27.109 -16.312 1 89.62 180 VAL B O 1
ATOM 4518 N N . ALA B 1 181 ? -3.893 -26.578 -15.297 1 87.75 181 ALA B N 1
ATOM 4519 C CA . ALA B 1 181 ? -4.305 -25.203 -15.023 1 87.75 181 ALA B CA 1
ATOM 4520 C C . ALA B 1 181 ? -4.566 -24.438 -16.312 1 87.75 181 ALA B C 1
ATOM 4522 O O . ALA B 1 181 ? -5.453 -23.578 -16.375 1 87.75 181 ALA B O 1
ATOM 4523 N N . HIS B 1 182 ? -3.803 -24.734 -17.266 1 84.25 182 HIS B N 1
ATOM 4524 C CA . HIS B 1 182 ? -3.99 -24.094 -18.578 1 84.25 182 HIS B CA 1
ATOM 4525 C C . HIS B 1 182 ? -5.281 -24.562 -19.234 1 84.25 182 HIS B C 1
ATOM 4527 O O . HIS B 1 182 ? -6.035 -23.75 -19.781 1 84.25 182 HIS B O 1
ATOM 4533 N N . ALA B 1 183 ? -5.484 -25.844 -19.188 1 85 183 ALA B N 1
ATOM 4534 C CA . ALA B 1 183 ? -6.656 -26.438 -19.828 1 85 183 ALA B CA 1
ATOM 4535 C C . ALA B 1 183 ? -7.934 -26.094 -19.062 1 85 183 ALA B C 1
ATOM 4537 O O . ALA B 1 183 ? -9 -25.938 -19.656 1 85 183 ALA B O 1
ATOM 4538 N N . TYR B 1 184 ? -7.766 -25.969 -17.766 1 88.12 184 TYR B N 1
ATOM 4539 C CA . TYR B 1 184 ? -8.914 -25.734 -16.906 1 88.12 184 TYR B CA 1
ATOM 4540 C C . TYR B 1 184 ? -8.625 -24.609 -15.914 1 88.12 184 TYR B C 1
ATOM 4542 O O . TYR B 1 184 ? -8.578 -24.828 -14.703 1 88.12 184 TYR B O 1
ATOM 4550 N N . PRO B 1 185 ? -8.594 -23.328 -16.422 1 85.69 185 PRO B N 1
ATOM 4551 C CA . PRO B 1 185 ? -8.258 -22.219 -15.523 1 85.69 185 PRO B CA 1
ATOM 4552 C C . PRO B 1 185 ? -9.297 -22.031 -14.414 1 85.69 185 PRO B C 1
ATOM 4554 O O . PRO B 1 185 ? -9.008 -21.406 -13.391 1 85.69 185 PRO B O 1
ATOM 4557 N N . GLY B 1 186 ? -10.453 -22.656 -14.539 1 85.75 186 GLY B N 1
ATOM 4558 C CA . GLY B 1 186 ? -11.5 -22.594 -13.531 1 85.75 186 GLY B CA 1
ATOM 4559 C C . GLY B 1 186 ? -11.094 -23.219 -12.211 1 85.75 186 GLY B C 1
ATOM 4560 O O . GLY B 1 186 ? -11.742 -22.984 -11.188 1 85.75 186 GLY B O 1
ATOM 4561 N N . VAL B 1 187 ? -10.055 -24 -12.211 1 91 187 VAL B N 1
ATOM 4562 C CA . VAL B 1 187 ? -9.609 -24.641 -10.977 1 91 187 VAL B CA 1
ATOM 4563 C C . VAL B 1 187 ? -9.289 -23.562 -9.938 1 91 187 VAL B C 1
ATOM 4565 O O . VAL B 1 187 ? -9.523 -23.75 -8.742 1 91 187 VAL B O 1
ATOM 4568 N N . PHE B 1 188 ? -8.82 -22.406 -10.406 1 90.44 188 PHE B N 1
ATOM 4569 C CA . PHE B 1 188 ? -8.469 -21.328 -9.484 1 90.44 188 PHE B CA 1
ATOM 4570 C C . PHE B 1 188 ? -9.711 -20.734 -8.828 1 90.44 188 PHE B C 1
ATOM 4572 O O . PHE B 1 188 ? -9.664 -20.312 -7.672 1 90.44 188 PHE B O 1
ATOM 4579 N N . LEU B 1 189 ? -10.812 -20.797 -9.469 1 86.88 189 LEU B N 1
ATOM 4580 C CA . LEU B 1 189 ? -12.039 -20.188 -8.969 1 86.88 189 LEU B CA 1
ATOM 4581 C C . LEU B 1 189 ? -12.672 -21.047 -7.879 1 86.88 189 LEU B C 1
ATOM 4583 O O . LEU B 1 189 ? -13.594 -20.594 -7.188 1 86.88 189 LEU B O 1
ATOM 4587 N N . SER B 1 190 ? -12.148 -22.25 -7.77 1 85.44 190 SER B N 1
ATOM 4588 C CA . SER B 1 190 ? -12.625 -23.094 -6.676 1 85.44 190 SER B CA 1
ATOM 4589 C C . SER B 1 190 ? -12.102 -22.594 -5.332 1 85.44 190 SER B C 1
ATOM 4591 O O . SER B 1 190 ? -12.641 -22.969 -4.281 1 85.44 190 SER B O 1
ATOM 4593 N N . VAL B 1 191 ? -11.109 -21.875 -5.398 1 85.62 191 VAL B N 1
ATOM 4594 C CA . VAL B 1 191 ? -10.555 -21.266 -4.199 1 85.62 191 VAL B CA 1
ATOM 4595 C C . VAL B 1 191 ? -11.156 -19.875 -3.992 1 85.62 191 VAL B C 1
ATOM 4597 O O . VAL B 1 191 ? -10.969 -18.984 -4.824 1 85.62 191 VAL B O 1
ATOM 4600 N N . PRO B 1 192 ? -11.836 -19.656 -2.973 1 81.62 192 PRO B N 1
ATOM 4601 C CA . PRO B 1 192 ? -12.539 -18.375 -2.781 1 81.62 192 PRO B CA 1
ATOM 4602 C C . PRO B 1 192 ? -11.609 -17.172 -2.881 1 81.62 192 PRO B C 1
ATOM 4604 O O . PRO B 1 192 ? -11.984 -16.141 -3.439 1 81.62 192 PRO B O 1
ATOM 4607 N N . ALA B 1 193 ? -10.422 -17.297 -2.455 1 81.06 193 ALA B N 1
ATOM 4608 C CA . ALA B 1 193 ? -9.461 -16.203 -2.436 1 81.06 193 ALA B CA 1
ATOM 4609 C C . ALA B 1 193 ? -9.094 -15.766 -3.852 1 81.06 193 ALA B C 1
ATOM 4611 O O . ALA B 1 193 ? -8.594 -14.656 -4.055 1 81.06 193 ALA B O 1
ATOM 4612 N N . PHE B 1 194 ? -9.328 -16.609 -4.836 1 86.25 194 PHE B N 1
ATOM 4613 C CA . PHE B 1 194 ? -8.938 -16.312 -6.207 1 86.25 194 PHE B CA 1
ATOM 4614 C C . PHE B 1 194 ? -10.125 -15.797 -7.008 1 86.25 194 PHE B C 1
ATOM 4616 O O . PHE B 1 194 ? -9.984 -15.438 -8.18 1 86.25 194 PHE B O 1
ATOM 4623 N N . ARG B 1 195 ? -11.273 -15.648 -6.383 1 84.12 195 ARG B N 1
ATOM 4624 C CA . ARG B 1 195 ? -12.5 -15.25 -7.066 1 84.12 195 ARG B CA 1
ATOM 4625 C C . ARG B 1 195 ? -12.703 -13.742 -6.996 1 84.12 195 ARG B C 1
ATOM 4627 O O . ARG B 1 195 ? -12.617 -13.148 -5.918 1 84.12 195 ARG B O 1
ATOM 4634 N N . PRO B 1 196 ? -12.922 -13.195 -8.133 1 85.88 196 PRO B N 1
ATOM 4635 C CA . PRO B 1 196 ? -13.32 -11.789 -8.07 1 85.88 196 PRO B CA 1
ATOM 4636 C C . PRO B 1 196 ? -14.711 -11.594 -7.473 1 85.88 196 PRO B C 1
ATOM 4638 O O . PRO B 1 196 ? -15.555 -12.484 -7.57 1 85.88 196 PRO B O 1
ATOM 4641 N N . ASP B 1 197 ? -14.867 -10.469 -6.875 1 82.31 197 ASP B N 1
ATOM 4642 C CA . ASP B 1 197 ? -16.188 -10.117 -6.363 1 82.31 197 ASP B CA 1
ATOM 4643 C C . ASP B 1 197 ? -17.188 -9.945 -7.5 1 82.31 197 ASP B C 1
ATOM 4645 O O . ASP B 1 197 ? -16.812 -9.594 -8.617 1 82.31 197 ASP B O 1
ATOM 4649 N N . HIS B 1 198 ? -18.516 -10.305 -7.191 1 81.69 198 HIS B N 1
ATOM 4650 C CA . HIS B 1 198 ? -19.641 -10.047 -8.086 1 81.69 198 HIS B CA 1
ATOM 4651 C C . HIS B 1 198 ? -20.781 -9.344 -7.359 1 81.69 198 HIS B C 1
ATOM 4653 O O . HIS B 1 198 ? -21.297 -9.852 -6.363 1 81.69 198 HIS B O 1
ATOM 4659 N N . PRO B 1 199 ? -21.203 -8.133 -7.695 1 81.56 199 PRO B N 1
ATOM 4660 C CA . PRO B 1 199 ? -20.688 -7.41 -8.859 1 81.56 199 PRO B CA 1
ATOM 4661 C C . PRO B 1 199 ? -19.234 -6.961 -8.672 1 81.56 199 PRO B C 1
ATOM 4663 O O . PRO B 1 199 ? -18.719 -6.992 -7.551 1 81.56 199 PRO B O 1
ATOM 4666 N N . GLU B 1 200 ? -18.656 -6.617 -9.812 1 82.25 200 GLU B N 1
ATOM 4667 C CA . GLU B 1 200 ? -17.25 -6.207 -9.812 1 82.25 200 GLU B CA 1
ATOM 4668 C C . GLU B 1 200 ? -17.016 -5.07 -8.82 1 82.25 200 GLU B C 1
ATOM 4670 O O . GLU B 1 200 ? -17.844 -4.16 -8.703 1 82.25 200 GLU B O 1
ATOM 4675 N N . THR B 1 201 ? -15.867 -5.16 -8.203 1 82.06 201 THR B N 1
ATOM 4676 C CA . THR B 1 201 ? -15.469 -4.152 -7.227 1 82.06 201 THR B CA 1
ATOM 4677 C C . THR B 1 201 ? -15.18 -2.82 -7.91 1 82.06 201 THR B C 1
ATOM 4679 O O . THR B 1 201 ? -14.469 -2.777 -8.922 1 82.06 201 THR B O 1
ATOM 4682 N N . ARG B 1 202 ? -15.742 -1.77 -7.438 1 84.62 202 ARG B N 1
ATOM 4683 C CA . ARG B 1 202 ? -15.438 -0.429 -7.926 1 84.62 202 ARG B CA 1
ATOM 4684 C C . ARG B 1 202 ? -14.086 0.051 -7.402 1 84.62 202 ARG B C 1
ATOM 4686 O O . ARG B 1 202 ? -13.711 -0.242 -6.266 1 84.62 202 ARG B O 1
ATOM 4693 N N . LEU B 1 203 ? -13.359 0.688 -8.297 1 86.25 203 LEU B N 1
ATOM 4694 C CA . LEU B 1 203 ? -12.141 1.371 -7.875 1 86.25 203 LEU B CA 1
ATOM 4695 C C . LEU B 1 203 ? -12.445 2.793 -7.414 1 86.25 203 LEU B C 1
ATOM 4697 O O . LEU B 1 203 ? -12.711 3.672 -8.234 1 86.25 203 LEU B O 1
ATOM 4701 N N . VAL B 1 204 ? -12.703 3.004 -6.219 1 71.5 204 VAL B N 1
ATOM 4702 C CA . VAL B 1 204 ? -13.227 4.227 -5.625 1 71.5 204 VAL B CA 1
ATOM 4703 C C . VAL B 1 204 ? -12.242 5.375 -5.844 1 71.5 204 VAL B C 1
ATOM 4705 O O . VAL B 1 204 ? -11.109 5.32 -5.367 1 71.5 204 VAL B O 1
ATOM 4708 N N . CYS B 1 205 ? -12.477 6.234 -6.719 1 71.62 205 CYS B N 1
ATOM 4709 C CA . CYS B 1 205 ? -11.742 7.465 -6.988 1 71.62 205 CYS B CA 1
ATOM 4710 C C . CYS B 1 205 ? -12.312 8.625 -6.184 1 71.62 205 CYS B C 1
ATOM 4712 O O . CYS B 1 205 ? -11.672 9.672 -6.047 1 71.62 205 CYS B O 1
ATOM 4714 N N . GLN B 1 206 ? -13.531 8.391 -5.594 1 57.72 206 GLN B N 1
ATOM 4715 C CA . GLN B 1 206 ? -14.234 9.602 -5.176 1 57.72 206 GLN B CA 1
ATOM 4716 C C . GLN B 1 206 ? -13.656 10.148 -3.875 1 57.72 206 GLN B C 1
ATOM 4718 O O . GLN B 1 206 ? -13.156 9.391 -3.041 1 57.72 206 GLN B O 1
ATOM 4723 N N . ARG B 1 207 ? -13.391 11.453 -3.918 1 53.12 207 ARG B N 1
ATOM 4724 C CA . ARG B 1 207 ? -13.078 12.273 -2.758 1 53.12 207 ARG B CA 1
ATOM 4725 C C . ARG B 1 207 ? -14.164 12.156 -1.692 1 53.12 207 ARG B C 1
ATOM 4727 O O . ARG B 1 207 ? -15.359 12.156 -2.01 1 53.12 207 ARG B O 1
ATOM 4734 N N . PRO B 1 208 ? -13.742 11.359 -0.604 1 46.69 208 PRO B N 1
ATOM 4735 C CA . PRO B 1 208 ? -14.797 11.336 0.41 1 46.69 208 PRO B CA 1
ATOM 4736 C C . PRO B 1 208 ? -15.445 12.703 0.618 1 46.69 208 PRO B C 1
ATOM 4738 O O . PRO B 1 208 ? -14.781 13.734 0.491 1 46.69 208 PRO B O 1
ATOM 4741 N N . SER B 1 209 ? -16.641 12.781 0.263 1 44.38 209 SER B N 1
ATOM 4742 C CA . SER B 1 209 ? -17.328 13.875 0.938 1 44.38 209 SER B CA 1
ATOM 4743 C C . SER B 1 209 ? -17.125 13.805 2.449 1 44.38 209 SER B C 1
ATOM 4745 O O . SER B 1 209 ? -16.922 12.727 3.006 1 44.38 209 SER B O 1
ATOM 4747 N N . ALA B 1 210 ? -16.547 14.867 3.1 1 46.38 210 ALA B N 1
ATOM 4748 C CA . ALA B 1 210 ? -16.266 15.016 4.527 1 46.38 210 ALA B CA 1
ATOM 4749 C C . ALA B 1 210 ? -17 13.953 5.336 1 46.38 210 ALA B C 1
ATOM 4751 O O . ALA B 1 210 ? -16.5 13.5 6.371 1 46.38 210 ALA B O 1
ATOM 4752 N N . GLY B 1 211 ? -18.156 13.453 4.895 1 43.47 211 GLY B N 1
ATOM 4753 C CA . GLY B 1 211 ? -19 12.609 5.723 1 43.47 211 GLY B CA 1
ATOM 4754 C C . GLY B 1 211 ? -18.906 11.141 5.363 1 43.47 211 GLY B C 1
ATOM 4755 O O . GLY B 1 211 ? -19.562 10.305 5.984 1 43.47 211 GLY B O 1
ATOM 4756 N N . ALA B 1 212 ? -18.297 10.961 4.328 1 45.28 212 ALA B N 1
ATOM 4757 C CA . ALA B 1 212 ? -18.438 9.562 3.943 1 45.28 212 ALA B CA 1
ATOM 4758 C C . ALA B 1 212 ? -17.422 8.688 4.68 1 45.28 212 ALA B C 1
ATOM 4760 O O . ALA B 1 212 ? -16.328 9.148 5.023 1 45.28 212 ALA B O 1
ATOM 4761 N N . GLY B 1 213 ? -17.859 7.793 5.434 1 43.97 213 GLY B N 1
ATOM 4762 C CA . GLY B 1 213 ? -17.078 6.809 6.172 1 43.97 213 GLY B CA 1
ATOM 4763 C C . GLY B 1 213 ? -15.836 6.355 5.434 1 43.97 213 GLY B C 1
ATOM 4764 O O . GLY B 1 213 ? -15.828 6.305 4.199 1 43.97 213 GLY B O 1
ATOM 4765 N N . LEU B 1 214 ? -14.758 6.762 5.945 1 46.72 214 LEU B N 1
ATOM 4766 C CA . LEU B 1 214 ? -13.461 6.301 5.48 1 46.72 214 LEU B CA 1
ATOM 4767 C C . LEU B 1 214 ? -13.516 4.832 5.07 1 46.72 214 LEU B C 1
ATOM 4769 O O . LEU B 1 214 ? -14.094 4.008 5.777 1 46.72 214 LEU B O 1
ATOM 4773 N N . GLN B 1 215 ? -13.523 4.59 3.816 1 48.41 215 GLN B N 1
ATOM 4774 C CA . GLN B 1 215 ? -13.273 3.189 3.488 1 48.41 215 GLN B CA 1
ATOM 4775 C C . GLN B 1 215 ? -12.039 2.666 4.211 1 48.41 215 GLN B C 1
ATOM 4777 O O . GLN B 1 215 ? -11.086 3.414 4.449 1 48.41 215 GLN B O 1
ATOM 4782 N N . PRO B 1 216 ? -12.18 1.54 4.676 1 46.78 216 PRO B N 1
ATOM 4783 C CA . PRO B 1 216 ? -11.016 0.958 5.344 1 46.78 216 PRO B CA 1
ATOM 4784 C C . PRO B 1 216 ? -9.75 1.016 4.488 1 46.78 216 PRO B C 1
ATOM 4786 O O . PRO B 1 216 ? -9.805 0.78 3.279 1 46.78 216 PRO B O 1
ATOM 4789 N N . GLY B 1 217 ? -8.68 1.541 5.016 1 49.44 217 GLY B N 1
ATOM 4790 C CA . GLY B 1 217 ? -7.355 1.509 4.414 1 49.44 217 GLY B CA 1
ATOM 4791 C C . GLY B 1 217 ? -7.035 2.752 3.605 1 49.44 217 GLY B C 1
ATOM 4792 O O . GLY B 1 217 ? -5.898 2.934 3.158 1 49.44 217 GLY B O 1
ATOM 4793 N N . LYS B 1 218 ? -8.086 3.412 3.162 1 58.28 218 LYS B N 1
ATOM 4794 C CA . LYS B 1 218 ? -7.715 4.578 2.365 1 58.28 218 LYS B CA 1
ATOM 4795 C C . LYS B 1 218 ? -8.031 5.875 3.105 1 58.28 218 LYS B C 1
ATOM 4797 O O . LYS B 1 218 ? -9.141 6.051 3.609 1 58.28 218 LYS B O 1
ATOM 4802 N N . PRO B 1 219 ? -6.926 6.621 3.336 1 58.53 219 PRO B N 1
ATOM 4803 C CA . PRO B 1 219 ? -7.141 7.922 3.973 1 58.53 219 PRO B CA 1
ATOM 4804 C C . PRO B 1 219 ? -8.055 8.836 3.16 1 58.53 219 PRO B C 1
ATOM 4806 O O . PRO B 1 219 ? -8.148 8.695 1.937 1 58.53 219 PRO B O 1
ATOM 4809 N N . TRP B 1 220 ? -8.828 9.578 3.816 1 65.06 220 TRP B N 1
ATOM 4810 C CA . TRP B 1 220 ? -9.703 10.609 3.258 1 65.06 220 TRP B CA 1
ATOM 4811 C C . TRP B 1 220 ? -8.914 11.547 2.34 1 65.06 220 TRP B C 1
ATOM 4813 O O . TRP B 1 220 ? -9.375 11.875 1.243 1 65.06 220 TRP B O 1
ATOM 4823 N N . LEU B 1 221 ? -7.84 11.883 2.848 1 76 221 LEU B N 1
ATOM 4824 C CA . LEU B 1 221 ? -6.828 12.578 2.068 1 76 221 LEU B CA 1
ATOM 4825 C C . LEU B 1 221 ? -5.711 11.633 1.652 1 76 221 LEU B C 1
ATOM 4827 O O . LEU B 1 221 ? -5.543 10.562 2.246 1 76 221 LEU B O 1
ATOM 4831 N N . LEU B 1 222 ? -5.137 11.82 0.49 1 74.38 222 LEU B N 1
ATOM 4832 C CA . LEU B 1 222 ? -4.051 10.992 -0.023 1 74.38 222 LEU B CA 1
ATOM 4833 C C . LEU B 1 222 ? -4.582 9.641 -0.494 1 74.38 222 LEU B C 1
ATOM 4835 O O . LEU B 1 222 ? -3.893 8.625 -0.374 1 74.38 222 LEU B O 1
ATOM 4839 N N . ASN B 1 223 ? -5.867 9.641 -0.849 1 75.38 223 ASN B N 1
ATOM 4840 C CA . ASN B 1 223 ? -6.496 8.445 -1.404 1 75.38 223 ASN B CA 1
ATOM 4841 C C . ASN B 1 223 ? -6.234 8.32 -2.902 1 75.38 223 ASN B C 1
ATOM 4843 O O . ASN B 1 223 ? -7.039 8.773 -3.719 1 75.38 223 ASN B O 1
ATOM 4847 N N . ALA B 1 224 ? -5.199 7.832 -3.295 1 84.38 224 ALA B N 1
ATOM 4848 C CA . ALA B 1 224 ? -4.832 7.652 -4.695 1 84.38 224 ALA B CA 1
ATOM 4849 C C . ALA B 1 224 ? -4.84 6.176 -5.078 1 84.38 224 ALA B C 1
ATOM 4851 O O . ALA B 1 224 ? -4.43 5.32 -4.293 1 84.38 224 ALA B O 1
ATOM 4852 N N . LEU B 1 225 ? -5.418 5.934 -6.199 1 90.56 225 LEU B N 1
ATOM 4853 C CA . LEU B 1 225 ? -5.328 4.582 -6.742 1 90.56 225 LEU B CA 1
ATOM 4854 C C . LEU B 1 225 ? -3.877 4.203 -7.02 1 90.56 225 LEU B C 1
ATOM 4856 O O . LEU B 1 225 ? -3.078 5.043 -7.434 1 90.56 225 LEU B O 1
ATOM 4860 N N . ARG B 1 226 ? -3.549 2.998 -6.801 1 92.94 226 ARG B N 1
ATOM 4861 C CA . ARG B 1 226 ? -2.209 2.484 -7.062 1 92.94 226 ARG B CA 1
ATOM 4862 C C . ARG B 1 226 ? -2.188 1.634 -8.328 1 92.94 226 ARG B C 1
ATOM 4864 O O . ARG B 1 226 ? -2.891 0.625 -8.414 1 92.94 226 ARG B O 1
ATOM 4871 N N . LEU B 1 227 ? -1.5 2.043 -9.305 1 97.19 227 LEU B N 1
ATOM 4872 C CA . LEU B 1 227 ? -1.23 1.28 -10.523 1 97.19 227 LEU B CA 1
ATOM 4873 C C . LEU B 1 227 ? 0.164 0.665 -10.477 1 97.19 227 LEU B C 1
ATOM 4875 O O . LEU B 1 227 ? 1.166 1.383 -10.523 1 97.19 227 LEU B O 1
ATOM 4879 N N . ALA B 1 228 ? 0.228 -0.616 -10.32 1 97.88 228 ALA B N 1
ATOM 4880 C CA . ALA B 1 228 ? 1.505 -1.325 -10.305 1 97.88 228 ALA B CA 1
ATOM 4881 C C . ALA B 1 228 ? 1.834 -1.898 -11.68 1 97.88 228 ALA B C 1
ATOM 4883 O O . ALA B 1 228 ? 0.983 -2.52 -12.32 1 97.88 228 ALA B O 1
ATOM 4884 N N . ILE B 1 229 ? 3.033 -1.671 -12.148 1 98.38 229 ILE B N 1
ATOM 4885 C CA . ILE B 1 229 ? 3.541 -2.213 -13.398 1 98.38 229 ILE B CA 1
ATOM 4886 C C . ILE B 1 229 ? 4.785 -3.059 -13.133 1 98.38 229 ILE B C 1
ATOM 4888 O O . ILE B 1 229 ? 5.766 -2.57 -12.57 1 98.38 229 ILE B O 1
ATOM 4892 N N . HIS B 1 230 ? 4.73 -4.301 -13.492 1 97 230 HIS B N 1
ATOM 4893 C CA . HIS B 1 230 ? 5.883 -5.184 -13.383 1 97 230 HIS B CA 1
ATOM 4894 C C . HIS B 1 230 ? 6.656 -5.246 -14.695 1 97 230 HIS B C 1
ATOM 4896 O O . HIS B 1 230 ? 6.156 -5.777 -15.695 1 97 230 HIS B O 1
ATOM 4902 N N . VAL B 1 231 ? 7.82 -4.703 -14.695 1 95.38 231 VAL B N 1
ATOM 4903 C CA . VAL B 1 231 ? 8.719 -4.797 -15.844 1 95.38 231 VAL B CA 1
ATOM 4904 C C . VAL B 1 231 ? 9.781 -5.859 -15.586 1 95.38 231 VAL B C 1
ATOM 4906 O O . VAL B 1 231 ? 10.766 -5.602 -14.891 1 95.38 231 VAL B O 1
ATOM 4909 N N . ARG B 1 232 ? 9.578 -6.984 -16.172 1 91.12 232 ARG B N 1
ATOM 4910 C CA . ARG B 1 232 ? 10.477 -8.109 -15.914 1 91.12 232 ARG B CA 1
ATOM 4911 C C . ARG B 1 232 ? 11.781 -7.961 -16.688 1 91.12 232 ARG B C 1
ATOM 4913 O O . ARG B 1 232 ? 11.781 -7.934 -17.922 1 91.12 232 ARG B O 1
ATOM 4920 N N . ARG B 1 233 ? 12.844 -7.871 -15.953 1 89.56 233 ARG B N 1
ATOM 4921 C CA . ARG B 1 233 ? 14.203 -7.84 -16.469 1 89.56 233 ARG B CA 1
ATOM 4922 C C . ARG B 1 233 ? 15.133 -8.711 -15.633 1 89.56 233 ARG B C 1
ATOM 4924 O O . ARG B 1 233 ? 14.891 -9.906 -15.469 1 89.56 233 ARG B O 1
ATOM 4931 N N . GLY B 1 234 ? 16.359 -8.148 -15.172 1 79 234 GLY B N 1
ATOM 4932 C CA . GLY B 1 234 ? 17.266 -8.906 -14.328 1 79 234 GLY B CA 1
ATOM 4933 C C . GLY B 1 234 ? 17.969 -10.031 -15.07 1 79 234 GLY B C 1
ATOM 4934 O O . GLY B 1 234 ? 18.609 -9.797 -16.094 1 79 234 GLY B O 1
ATOM 4935 N N . ASP B 1 235 ? 17.734 -11.25 -14.617 1 70.19 235 ASP B N 1
ATOM 4936 C CA . ASP B 1 235 ? 18.484 -12.406 -15.109 1 70.19 235 ASP B CA 1
ATOM 4937 C C . ASP B 1 235 ? 18.109 -12.719 -16.562 1 70.19 235 ASP B C 1
ATOM 4939 O O . ASP B 1 235 ? 18.922 -13.25 -17.312 1 70.19 235 ASP B O 1
ATOM 4943 N N . ILE B 1 236 ? 16.922 -12.398 -16.938 1 69.38 236 ILE B N 1
ATOM 4944 C CA . ILE B 1 236 ? 16.484 -12.773 -18.281 1 69.38 236 ILE B CA 1
ATOM 4945 C C . ILE B 1 236 ? 17.047 -11.773 -19.297 1 69.38 236 ILE B C 1
ATOM 4947 O O . ILE B 1 236 ? 17.094 -12.062 -20.5 1 69.38 236 ILE B O 1
ATOM 4951 N N . ALA B 1 237 ? 17.422 -10.617 -18.812 1 69.62 237 ALA B N 1
ATOM 4952 C CA . ALA B 1 237 ? 17.984 -9.602 -19.703 1 69.62 237 ALA B CA 1
ATOM 4953 C C . ALA B 1 237 ? 19.422 -9.938 -20.078 1 69.62 237 ALA B C 1
ATOM 4955 O O . ALA B 1 237 ? 19.938 -9.469 -21.094 1 69.62 237 ALA B O 1
ATOM 4956 N N . THR B 1 238 ? 20.016 -10.742 -19.234 1 68.31 238 THR B N 1
ATOM 4957 C CA . THR B 1 238 ? 21.422 -11.023 -19.438 1 68.31 238 THR B CA 1
ATOM 4958 C C . THR B 1 238 ? 21.609 -12.406 -20.047 1 68.31 238 THR B C 1
ATOM 4960 O O . THR B 1 238 ? 22.734 -12.797 -20.391 1 68.31 238 THR B O 1
ATOM 4963 N N . ASN B 1 239 ? 20.531 -13.117 -20.094 1 68 239 ASN B N 1
ATOM 4964 C CA . ASN B 1 239 ? 20.562 -14.461 -20.672 1 68 239 ASN B CA 1
ATOM 4965 C C . ASN B 1 239 ? 19.766 -14.555 -21.969 1 68 239 ASN B C 1
ATOM 4967 O O . ASN B 1 239 ? 18.531 -14.477 -21.938 1 68 239 ASN B O 1
ATOM 4971 N N . SER B 1 240 ? 20.391 -14.703 -23.031 1 66.31 240 SER B N 1
ATOM 4972 C CA . SER B 1 240 ? 19.781 -14.703 -24.359 1 66.31 240 SER B CA 1
ATOM 4973 C C . SER B 1 240 ? 18.703 -15.781 -24.484 1 66.31 240 SER B C 1
ATOM 4975 O O . SER B 1 240 ? 17.797 -15.672 -25.297 1 66.31 240 SER B O 1
ATOM 4977 N N . ARG B 1 241 ? 18.875 -16.859 -23.641 1 65.62 241 ARG B N 1
ATOM 4978 C CA . ARG B 1 241 ? 17.922 -17.969 -23.688 1 65.62 241 ARG B CA 1
ATOM 4979 C C . ARG B 1 241 ? 16.531 -17.5 -23.297 1 65.62 241 ARG B C 1
ATOM 4981 O O . ARG B 1 241 ? 15.523 -18.062 -23.734 1 65.62 241 ARG B O 1
ATOM 4988 N N . TRP B 1 242 ? 16.469 -16.438 -22.531 1 70.25 242 TRP B N 1
ATOM 4989 C CA . TRP B 1 242 ? 15.188 -16.078 -21.938 1 70.25 242 TRP B CA 1
ATOM 4990 C C . TRP B 1 242 ? 14.766 -14.672 -22.359 1 70.25 242 TRP B C 1
ATOM 4992 O O . TRP B 1 242 ? 13.711 -14.18 -21.953 1 70.25 242 TRP B O 1
ATOM 5002 N N . SER B 1 243 ? 15.484 -14.008 -23.203 1 71.62 243 SER B N 1
ATOM 5003 C CA . SER B 1 243 ? 15.242 -12.617 -23.594 1 71.62 243 SER B CA 1
ATOM 5004 C C . SER B 1 243 ? 13.914 -12.477 -24.328 1 71.62 243 SER B C 1
ATOM 5006 O O . SER B 1 243 ? 13.336 -11.391 -24.375 1 71.62 243 SER B O 1
ATOM 5008 N N . HIS B 1 244 ? 13.516 -13.633 -24.859 1 72.19 244 HIS B N 1
ATOM 5009 C CA . HIS B 1 244 ? 12.25 -13.594 -25.594 1 72.19 244 HIS B CA 1
ATOM 5010 C C . HIS B 1 244 ? 11.078 -13.344 -24.656 1 72.19 244 HIS B C 1
ATOM 5012 O O . HIS B 1 244 ? 9.984 -12.992 -25.094 1 72.19 244 HIS B O 1
ATOM 5018 N N . ARG B 1 245 ? 11.266 -13.43 -23.359 1 76 245 ARG B N 1
ATOM 5019 C CA . ARG B 1 245 ? 10.219 -13.234 -22.359 1 76 245 ARG B CA 1
ATOM 5020 C C . ARG B 1 245 ? 10.039 -11.75 -22.031 1 76 245 ARG B C 1
ATOM 5022 O O . ARG B 1 245 ? 9.062 -11.359 -21.391 1 76 245 ARG B O 1
ATOM 5029 N N . MET B 1 246 ? 10.953 -11.023 -22.562 1 84.25 246 MET B N 1
ATOM 5030 C CA . MET B 1 246 ? 10.891 -9.609 -22.219 1 84.25 246 MET B CA 1
ATOM 5031 C C . MET B 1 246 ? 9.961 -8.859 -23.156 1 84.25 246 MET B C 1
ATOM 5033 O O . MET B 1 246 ? 10.117 -8.938 -24.375 1 84.25 246 MET B O 1
ATOM 5037 N N . PHE B 1 247 ? 9.008 -8.227 -22.609 1 88.25 247 PHE B N 1
ATOM 5038 C CA . PHE B 1 247 ? 8.219 -7.297 -23.406 1 88.25 247 PHE B CA 1
ATOM 5039 C C . PHE B 1 247 ? 8.969 -5.988 -23.609 1 88.25 247 PHE B C 1
ATOM 5041 O O . PHE B 1 247 ? 9.727 -5.555 -22.75 1 88.25 247 PHE B O 1
ATOM 5048 N N . PRO B 1 248 ? 8.766 -5.414 -24.75 1 90.25 248 PRO B N 1
ATOM 5049 C CA . PRO B 1 248 ? 9.43 -4.125 -24.984 1 90.25 248 PRO B CA 1
ATOM 5050 C C . PRO B 1 248 ? 8.914 -3.029 -24.047 1 90.25 248 PRO B C 1
ATOM 5052 O O . PRO B 1 248 ? 7.773 -3.102 -23.578 1 90.25 248 PRO B O 1
ATOM 5055 N N . PRO B 1 249 ? 9.766 -1.979 -23.781 1 93.75 249 PRO B N 1
ATOM 5056 C CA . PRO B 1 249 ? 9.312 -0.889 -22.922 1 93.75 249 PRO B CA 1
ATOM 5057 C C . PRO B 1 249 ? 8.023 -0.234 -23.422 1 93.75 249 PRO B C 1
ATOM 5059 O O . PRO B 1 249 ? 7.219 0.236 -22.609 1 93.75 249 PRO B O 1
ATOM 5062 N N . ALA B 1 250 ? 7.793 -0.22 -24.75 1 93.81 250 ALA B N 1
ATOM 5063 C CA . ALA B 1 250 ? 6.602 0.386 -25.344 1 93.81 250 ALA B CA 1
ATOM 5064 C C . ALA B 1 250 ? 5.332 -0.277 -24.812 1 93.81 250 ALA B C 1
ATOM 5066 O O . ALA B 1 250 ? 4.301 0.381 -24.656 1 93.81 250 ALA B O 1
ATOM 5067 N N . TYR B 1 251 ? 5.375 -1.591 -24.547 1 93.56 251 TYR B N 1
ATOM 5068 C CA . TYR B 1 251 ? 4.254 -2.33 -23.984 1 93.56 251 TYR B CA 1
ATOM 5069 C C . TYR B 1 251 ? 3.785 -1.685 -22.672 1 93.56 251 TYR B C 1
ATOM 5071 O O . TYR B 1 251 ? 2.602 -1.366 -22.531 1 93.56 251 TYR B O 1
ATOM 5079 N N . TYR B 1 252 ? 4.668 -1.438 -21.812 1 96.56 252 TYR B N 1
ATOM 5080 C CA . TYR B 1 252 ? 4.359 -0.909 -20.5 1 96.56 252 TYR B CA 1
ATOM 5081 C C . TYR B 1 252 ? 3.971 0.562 -20.562 1 96.56 252 TYR B C 1
ATOM 5083 O O . TYR B 1 252 ? 3.037 1.001 -19.891 1 96.56 252 TYR B O 1
ATOM 5091 N N . ILE B 1 253 ? 4.699 1.334 -21.391 1 96.94 253 ILE B N 1
ATOM 5092 C CA . ILE B 1 253 ? 4.469 2.766 -21.547 1 96.94 253 ILE B CA 1
ATOM 5093 C C . ILE B 1 253 ? 3.064 3.004 -22.094 1 96.94 253 ILE B C 1
ATOM 5095 O O . ILE B 1 253 ? 2.301 3.803 -21.547 1 96.94 253 ILE B O 1
ATOM 5099 N N . HIS B 1 254 ? 2.701 2.297 -23.125 1 96.81 254 HIS B N 1
ATOM 5100 C CA . HIS B 1 254 ? 1.402 2.484 -23.766 1 96.81 254 HIS B CA 1
ATOM 5101 C C . HIS B 1 254 ? 0.267 2.104 -22.812 1 96.81 254 HIS B C 1
ATOM 5103 O O . HIS B 1 254 ? -0.734 2.816 -22.719 1 96.81 254 HIS B O 1
ATOM 5109 N N . LEU B 1 255 ? 0.407 1.022 -22.156 1 97.56 255 LEU B N 1
ATOM 5110 C CA . LEU B 1 255 ? -0.605 0.603 -21.188 1 97.56 255 LEU B CA 1
ATOM 5111 C C . LEU B 1 255 ? -0.77 1.644 -20.078 1 97.56 255 LEU B C 1
ATOM 5113 O O . LEU B 1 255 ? -1.895 2.016 -19.734 1 97.56 255 LEU B O 1
ATOM 5117 N N . ALA B 1 256 ? 0.372 2.113 -19.562 1 97.62 256 ALA B N 1
ATOM 5118 C CA . ALA B 1 256 ? 0.325 3.123 -18.5 1 97.62 256 ALA B CA 1
ATOM 5119 C C . ALA B 1 256 ? -0.406 4.375 -18.984 1 97.62 256 ALA B C 1
ATOM 5121 O O . ALA B 1 256 ? -1.247 4.922 -18.266 1 97.62 256 ALA B O 1
ATOM 5122 N N . GLN B 1 257 ? -0.129 4.781 -20.172 1 97.06 257 GLN B N 1
ATOM 5123 C CA . GLN B 1 257 ? -0.717 6.004 -20.703 1 97.06 257 GLN B CA 1
ATOM 5124 C C . GLN B 1 257 ? -2.221 5.844 -20.922 1 97.06 257 GLN B C 1
ATOM 5126 O O . GLN B 1 257 ? -2.998 6.734 -20.562 1 97.06 257 GLN B O 1
ATOM 5131 N N . GLN B 1 258 ? -2.641 4.723 -21.453 1 97.5 258 GLN B N 1
ATOM 5132 C CA . GLN B 1 258 ? -4.062 4.477 -21.688 1 97.5 258 GLN B CA 1
ATOM 5133 C C . GLN B 1 258 ? -4.828 4.41 -20.375 1 97.5 258 GLN B C 1
ATOM 5135 O O . GLN B 1 258 ? -5.891 5.02 -20.234 1 97.5 258 GLN B O 1
ATOM 5140 N N . ILE B 1 259 ? -4.301 3.701 -19.438 1 97.81 259 ILE B N 1
ATOM 5141 C CA . ILE B 1 259 ? -4.969 3.496 -18.156 1 97.81 259 ILE B CA 1
ATOM 5142 C C . ILE B 1 259 ? -5.039 4.816 -17.391 1 97.81 259 ILE B C 1
ATOM 5144 O O . ILE B 1 259 ? -6.098 5.184 -16.875 1 97.81 259 ILE B O 1
ATOM 5148 N N . THR B 1 260 ? -3.922 5.562 -17.344 1 95.69 260 THR B N 1
ATOM 5149 C CA . THR B 1 260 ? -3.889 6.801 -16.578 1 95.69 260 THR B CA 1
ATOM 5150 C C . THR B 1 260 ? -4.762 7.867 -17.234 1 95.69 260 THR B C 1
ATOM 5152 O O . THR B 1 260 ? -5.328 8.719 -16.547 1 95.69 260 THR B O 1
ATOM 5155 N N . GLN B 1 261 ? -4.871 7.816 -18.531 1 95.19 261 GLN B N 1
ATOM 5156 C CA . GLN B 1 261 ? -5.785 8.734 -19.203 1 95.19 261 GLN B CA 1
ATOM 5157 C C . GLN B 1 261 ? -7.219 8.539 -18.719 1 95.19 261 GLN B C 1
ATOM 5159 O O . GLN B 1 261 ? -7.918 9.508 -18.422 1 95.19 261 GLN B O 1
ATOM 5164 N N . VAL B 1 262 ? -7.676 7.312 -18.641 1 95.06 262 VAL B N 1
ATOM 5165 C CA . VAL B 1 262 ? -9.016 7.008 -18.156 1 95.06 262 VAL B CA 1
ATOM 5166 C C . VAL B 1 262 ? -9.164 7.496 -16.719 1 95.06 262 VAL B C 1
ATOM 5168 O O . VAL B 1 262 ? -10.18 8.109 -16.359 1 95.06 262 VAL B O 1
ATOM 5171 N N . LEU B 1 263 ? -8.164 7.242 -15.891 1 92.44 263 LEU B N 1
ATOM 5172 C CA . LEU B 1 263 ? -8.219 7.641 -14.484 1 92.44 263 LEU B CA 1
ATOM 5173 C C . LEU B 1 263 ? -8.297 9.156 -14.359 1 92.44 263 LEU B C 1
ATOM 5175 O O . LEU B 1 263 ? -9.078 9.672 -13.555 1 92.44 263 LEU B O 1
ATOM 5179 N N . ASP B 1 264 ? -7.496 9.836 -15.172 1 88.25 264 ASP B N 1
ATOM 5180 C CA . ASP B 1 264 ? -7.52 11.297 -15.172 1 88.25 264 ASP B CA 1
ATOM 5181 C C . ASP B 1 264 ? -8.898 11.828 -15.562 1 88.25 264 ASP B C 1
ATOM 5183 O O . ASP B 1 264 ? -9.438 12.711 -14.898 1 88.25 264 ASP B O 1
ATOM 5187 N N . GLU B 1 265 ? -9.375 11.297 -16.594 1 90.31 265 GLU B N 1
ATOM 5188 C CA . GLU B 1 265 ? -10.68 11.734 -17.078 1 90.31 265 GLU B CA 1
ATOM 5189 C C . GLU B 1 265 ? -11.773 11.477 -16.062 1 90.31 265 GLU B C 1
ATOM 5191 O O . GLU B 1 265 ? -12.758 12.219 -15.992 1 90.31 265 GLU B O 1
ATOM 5196 N N . ALA B 1 266 ? -11.586 10.469 -15.297 1 88.56 266 ALA B N 1
ATOM 5197 C CA . ALA B 1 266 ? -12.562 10.117 -14.273 1 88.56 266 ALA B CA 1
ATOM 5198 C C . ALA B 1 266 ? -12.359 10.953 -13.016 1 88.56 266 ALA B C 1
ATOM 5200 O O . ALA B 1 266 ? -13.156 10.883 -12.07 1 88.56 266 ALA B O 1
ATOM 5201 N N . GLY B 1 267 ? -11.273 11.68 -12.961 1 82 267 GLY B N 1
ATOM 5202 C CA . GLY B 1 267 ? -10.992 12.516 -11.805 1 82 267 GLY B CA 1
ATOM 5203 C C . GLY B 1 267 ? -10.328 11.766 -10.672 1 82 267 GLY B C 1
ATOM 5204 O O . GLY B 1 267 ? -10.391 12.188 -9.516 1 82 267 GLY B O 1
ATOM 5205 N N . CYS B 1 268 ? -9.727 10.641 -10.992 1 85.44 268 CYS B N 1
ATOM 5206 C CA . CYS B 1 268 ? -9.07 9.836 -9.969 1 85.44 268 CYS B CA 1
ATOM 5207 C C . CYS B 1 268 ? -7.633 10.297 -9.75 1 85.44 268 CYS B C 1
ATOM 5209 O O . CYS B 1 268 ? -6.922 10.602 -10.711 1 85.44 268 CYS B O 1
ATOM 5211 N N . ASP B 1 269 ? -7.277 10.398 -8.492 1 83.62 269 ASP B N 1
ATOM 5212 C CA . ASP B 1 269 ? -5.852 10.484 -8.195 1 83.62 269 ASP B CA 1
ATOM 5213 C C . ASP B 1 269 ? -5.199 9.109 -8.211 1 83.62 269 ASP B C 1
ATOM 5215 O O . ASP B 1 269 ? -5.828 8.109 -7.84 1 83.62 269 ASP B O 1
ATOM 5219 N N . PHE B 1 270 ? -3.977 9.094 -8.703 1 89.69 270 PHE B N 1
ATOM 5220 C CA . PHE B 1 270 ? -3.324 7.793 -8.797 1 89.69 270 PHE B CA 1
ATOM 5221 C C . PHE B 1 270 ? -1.809 7.941 -8.727 1 89.69 270 PHE B C 1
ATOM 5223 O O . PHE B 1 270 ? -1.279 9.039 -8.906 1 89.69 270 PHE B O 1
ATOM 5230 N N . SER B 1 271 ? -1.124 6.898 -8.383 1 89.5 271 SER B N 1
ATOM 5231 C CA . SER B 1 271 ? 0.314 6.707 -8.539 1 89.5 271 SER B CA 1
ATOM 5232 C C . SER B 1 271 ? 0.617 5.512 -9.438 1 89.5 271 SER B C 1
ATOM 5234 O O . SER B 1 271 ? -0.159 4.555 -9.492 1 89.5 271 SER B O 1
ATOM 5236 N N . VAL B 1 272 ? 1.724 5.66 -10.164 1 95.5 272 VAL B N 1
ATOM 5237 C CA . VAL B 1 272 ? 2.15 4.574 -11.039 1 95.5 272 VAL B CA 1
ATOM 5238 C C . VAL B 1 272 ? 3.467 3.988 -10.539 1 95.5 272 VAL B C 1
ATOM 5240 O O . VAL B 1 272 ? 4.531 4.574 -10.742 1 95.5 272 VAL B O 1
ATOM 5243 N N . GLU B 1 273 ? 3.354 2.857 -9.914 1 97.38 273 GLU B N 1
ATOM 5244 C CA . GLU B 1 273 ? 4.516 2.166 -9.359 1 97.38 273 GLU B CA 1
ATOM 5245 C C . GLU B 1 273 ? 5.125 1.209 -10.375 1 97.38 273 GLU B C 1
ATOM 5247 O O . GLU B 1 273 ? 4.457 0.287 -10.852 1 97.38 273 GLU B O 1
ATOM 5252 N N . VAL B 1 274 ? 6.398 1.432 -10.695 1 97.94 274 VAL B N 1
ATOM 5253 C CA . VAL B 1 274 ? 7.066 0.577 -11.672 1 97.94 274 VAL B CA 1
ATOM 5254 C C . VAL B 1 274 ? 8.094 -0.307 -10.969 1 97.94 274 VAL B C 1
ATOM 5256 O O . VAL B 1 274 ? 9.094 0.19 -10.445 1 97.94 274 VAL B O 1
ATOM 5259 N N . TYR B 1 275 ? 7.809 -1.562 -10.938 1 96.94 275 TYR B N 1
ATOM 5260 C CA . TYR B 1 275 ? 8.695 -2.533 -10.305 1 96.94 275 TYR B CA 1
ATOM 5261 C C . TYR B 1 275 ? 9.586 -3.209 -11.344 1 96.94 275 TYR B C 1
ATOM 5263 O O . TYR B 1 275 ? 9.094 -3.826 -12.289 1 96.94 275 TYR B O 1
ATOM 5271 N N . THR B 1 276 ? 10.867 -3.066 -11.18 1 94.75 276 THR B N 1
ATOM 5272 C CA . THR B 1 276 ? 11.82 -3.65 -12.117 1 94.75 276 THR B CA 1
ATOM 5273 C C . THR B 1 276 ? 13.156 -3.922 -11.43 1 94.75 276 THR B C 1
ATOM 5275 O O . THR B 1 276 ? 13.32 -3.627 -10.25 1 94.75 276 THR B O 1
ATOM 5278 N N . GLU B 1 277 ? 14.039 -4.633 -12.062 1 90.31 277 GLU B N 1
ATOM 5279 C CA . GLU B 1 277 ? 15.391 -4.887 -11.578 1 90.31 277 GLU B CA 1
ATOM 5280 C C . GLU B 1 277 ? 16.391 -3.904 -12.18 1 90.31 277 GLU B C 1
ATOM 5282 O O . GLU B 1 277 ? 16.234 -3.471 -13.32 1 90.31 277 GLU B O 1
ATOM 5287 N N . ALA B 1 278 ? 17.375 -3.615 -11.406 1 88.88 278 ALA B N 1
ATOM 5288 C CA . ALA B 1 278 ? 18.406 -2.697 -11.891 1 88.88 278 ALA B CA 1
ATOM 5289 C C . ALA B 1 278 ? 19.125 -3.271 -13.102 1 88.88 278 ALA B C 1
ATOM 5291 O O . ALA B 1 278 ? 19.531 -4.438 -13.094 1 88.88 278 ALA B O 1
ATOM 5292 N N . PRO B 1 279 ? 19.281 -2.457 -14.055 1 89 279 PRO B N 1
ATOM 5293 C CA . PRO B 1 279 ? 20.016 -2.924 -15.234 1 89 279 PRO B CA 1
ATOM 5294 C C . PRO B 1 279 ? 21.516 -2.98 -15.023 1 89 279 PRO B C 1
ATOM 5296 O O . PRO B 1 279 ? 22.062 -2.195 -14.242 1 89 279 PRO B O 1
ATOM 5299 N N . SER B 1 280 ? 22.094 -3.898 -15.719 1 85.81 280 SER B N 1
ATOM 53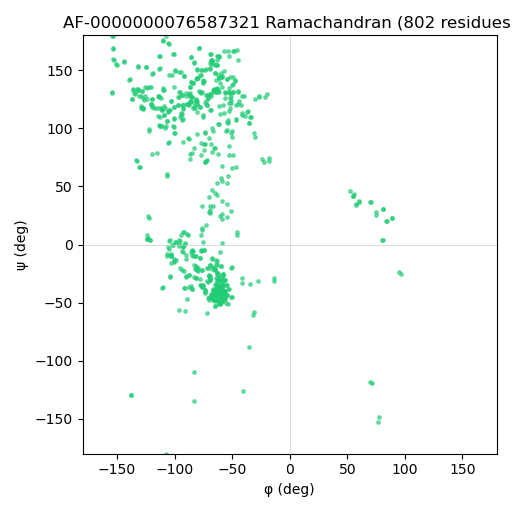00 C CA . SER B 1 280 ? 23.547 -4.008 -15.648 1 85.81 280 SER B CA 1
ATOM 5301 C C . SER B 1 280 ? 24.203 -3.492 -16.938 1 85.81 280 SER B C 1
ATOM 5303 O O . SER B 1 280 ? 25.422 -3.316 -16.984 1 85.81 280 SER B O 1
ATOM 5305 N N . SER B 1 281 ? 23.453 -3.199 -17.953 1 88.25 281 SER B N 1
ATOM 5306 C CA . SER B 1 281 ? 23.969 -2.76 -19.25 1 88.25 281 SER B CA 1
ATOM 5307 C C . SER B 1 281 ? 23.578 -1.312 -19.531 1 88.25 281 SER B C 1
ATOM 5309 O O . SER B 1 281 ? 22.688 -0.765 -18.891 1 88.25 281 SER B O 1
ATOM 5311 N N . ALA B 1 282 ? 24.281 -0.733 -20.453 1 91.94 282 ALA B N 1
ATOM 5312 C CA . ALA B 1 282 ? 23.969 0.623 -20.891 1 91.94 282 ALA B CA 1
ATOM 5313 C C . ALA B 1 282 ? 22.578 0.688 -21.531 1 91.94 282 ALA B C 1
ATOM 5315 O O . ALA B 1 282 ? 21.844 1.644 -21.297 1 91.94 282 ALA B O 1
ATOM 5316 N N . ALA B 1 283 ? 22.328 -0.303 -22.281 1 90.5 283 ALA B N 1
ATOM 5317 C CA . ALA B 1 283 ? 21.016 -0.372 -22.922 1 90.5 283 ALA B CA 1
ATOM 5318 C C . ALA B 1 283 ? 19.891 -0.462 -21.891 1 90.5 283 ALA B C 1
ATOM 5320 O O . ALA B 1 283 ? 18.859 0.175 -22.047 1 90.5 283 ALA B O 1
ATOM 5321 N N . GLY B 1 284 ? 20.109 -1.277 -20.891 1 92.56 284 GLY B N 1
ATOM 5322 C CA . GLY B 1 284 ? 19.125 -1.381 -19.812 1 92.56 284 GLY B CA 1
ATOM 5323 C C . GLY B 1 284 ? 18.938 -0.076 -19.062 1 92.56 284 GLY B C 1
ATOM 5324 O O . GLY B 1 284 ? 17.812 0.268 -18.688 1 92.56 284 GLY B O 1
ATOM 5325 N N . ARG B 1 285 ? 20.016 0.613 -18.875 1 94.31 285 ARG B N 1
ATOM 5326 C CA . ARG B 1 285 ? 19.938 1.903 -18.203 1 94.31 285 ARG B CA 1
ATOM 5327 C C . ARG B 1 285 ? 19.156 2.91 -19.031 1 94.31 285 ARG B C 1
ATOM 5329 O O . ARG B 1 285 ? 18.359 3.686 -18.5 1 94.31 285 ARG B O 1
ATOM 5336 N N . ALA B 1 286 ? 19.422 2.887 -20.297 1 95.12 286 ALA B N 1
ATOM 5337 C CA . ALA B 1 286 ? 18.688 3.762 -21.203 1 95.12 286 ALA B CA 1
ATOM 5338 C C . ALA B 1 286 ? 17.203 3.438 -21.188 1 95.12 286 ALA B C 1
ATOM 5340 O O . ALA B 1 286 ? 16.359 4.34 -21.203 1 95.12 286 ALA B O 1
ATOM 5341 N N . GLU B 1 287 ? 16.875 2.191 -21.109 1 94.81 287 GLU B N 1
ATOM 5342 C CA . GLU B 1 287 ? 15.492 1.759 -21.047 1 94.81 287 GLU B CA 1
ATOM 5343 C C . GLU B 1 287 ? 14.828 2.225 -19.75 1 94.81 287 GLU B C 1
ATOM 5345 O O . GLU B 1 287 ? 13.68 2.686 -19.766 1 94.81 287 GLU B O 1
ATOM 5350 N N . LEU B 1 288 ? 15.516 2.004 -18.719 1 95.06 288 LEU B N 1
ATOM 5351 C CA . LEU B 1 288 ? 14.992 2.443 -17.438 1 95.06 288 LEU B CA 1
ATOM 5352 C C . LEU B 1 288 ? 14.656 3.93 -17.469 1 95.06 288 LEU B C 1
ATOM 5354 O O . LEU B 1 288 ? 13.617 4.344 -16.953 1 95.06 288 LEU B O 1
ATOM 5358 N N . GLU B 1 289 ? 15.516 4.695 -18.031 1 94.44 289 GLU B N 1
ATOM 5359 C CA . GLU B 1 289 ? 15.273 6.133 -18.156 1 94.44 289 GLU B CA 1
ATOM 5360 C C . GLU B 1 289 ? 14.078 6.414 -19.062 1 94.44 289 GLU B C 1
ATOM 5362 O O . GLU B 1 289 ? 13.281 7.309 -18.797 1 94.44 289 GLU B O 1
ATOM 5367 N N . GLN B 1 290 ? 14.023 5.66 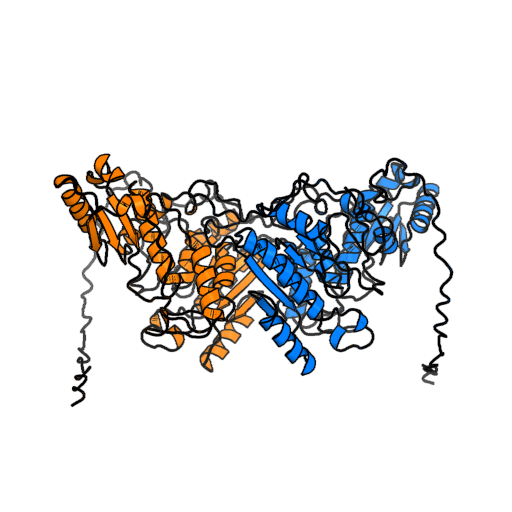-20.094 1 95 290 GLN B N 1
ATOM 5368 C CA . GLN B 1 290 ? 12.875 5.785 -20.984 1 95 290 GLN B CA 1
ATOM 5369 C C . GLN B 1 290 ? 11.57 5.535 -20.234 1 95 290 GLN B C 1
ATOM 5371 O O . GLN B 1 290 ? 10.609 6.293 -20.391 1 95 290 GLN B O 1
ATOM 5376 N N . LEU B 1 291 ? 11.523 4.496 -19.453 1 96.12 291 LEU B N 1
ATOM 5377 C CA . LEU B 1 291 ? 10.344 4.18 -18.656 1 96.12 291 LEU B CA 1
ATOM 5378 C C . LEU B 1 291 ? 10.023 5.309 -17.688 1 96.12 291 LEU B C 1
ATOM 5380 O O . LEU B 1 291 ? 8.867 5.73 -17.578 1 96.12 291 LEU B O 1
ATOM 5384 N N . ARG B 1 292 ? 11.023 5.777 -17.031 1 93.12 292 ARG B N 1
ATOM 5385 C CA . ARG B 1 292 ? 10.883 6.84 -16.047 1 93.12 292 ARG B CA 1
ATOM 5386 C C . ARG B 1 292 ? 10.266 8.086 -16.672 1 93.12 292 ARG B C 1
ATOM 5388 O O . ARG B 1 292 ? 9.383 8.719 -16.078 1 93.12 292 ARG B O 1
ATOM 5395 N N . GLN B 1 293 ? 10.617 8.414 -17.859 1 90.62 293 GLN B N 1
ATOM 5396 C CA . GLN B 1 293 ? 10.203 9.648 -18.516 1 90.62 293 GLN B CA 1
ATOM 5397 C C . GLN B 1 293 ? 8.844 9.484 -19.188 1 90.62 293 GLN B C 1
ATOM 5399 O O . GLN B 1 293 ? 8.031 10.406 -19.188 1 90.62 293 GLN B O 1
ATOM 5404 N N . ALA B 1 294 ? 8.664 8.344 -19.734 1 94.5 294 ALA B N 1
ATOM 5405 C CA . ALA B 1 294 ? 7.52 8.18 -20.625 1 94.5 294 ALA B CA 1
ATOM 5406 C C . ALA B 1 294 ? 6.281 7.719 -19.859 1 94.5 294 ALA B C 1
ATOM 5408 O O . ALA B 1 294 ? 5.156 7.902 -20.328 1 94.5 294 ALA B O 1
ATOM 5409 N N . ILE B 1 295 ? 6.453 7.02 -18.75 1 94.44 295 ILE B N 1
ATOM 5410 C CA . ILE B 1 295 ? 5.32 6.602 -17.938 1 94.44 295 ILE B CA 1
ATOM 5411 C C . ILE B 1 295 ? 4.871 7.758 -17.047 1 94.44 295 ILE B C 1
ATOM 5413 O O . ILE B 1 295 ? 5.66 8.297 -16.266 1 94.44 295 ILE B O 1
ATOM 5417 N N . PRO B 1 296 ? 3.557 8.125 -17.172 1 88.81 296 PRO B N 1
ATOM 5418 C CA . PRO B 1 296 ? 3.074 9.258 -16.359 1 88.81 296 PRO B CA 1
ATOM 5419 C C . PRO B 1 296 ? 3.133 8.977 -14.859 1 88.81 296 PRO B C 1
ATOM 5421 O O . PRO B 1 296 ? 2.729 7.898 -14.414 1 88.81 296 PRO B O 1
ATOM 5424 N N . HIS B 1 297 ? 3.695 9.906 -14.07 1 84 297 HIS B N 1
ATOM 5425 C CA . HIS B 1 297 ? 3.711 9.852 -12.609 1 84 297 HIS B CA 1
ATOM 5426 C C . HIS B 1 297 ? 4.438 8.609 -12.109 1 84 297 HIS B C 1
ATOM 5428 O O . HIS B 1 297 ? 4.039 8.008 -11.109 1 84 297 HIS B O 1
ATOM 5434 N N . ALA B 1 298 ? 5.469 8.258 -12.805 1 91.81 298 ALA B N 1
ATOM 5435 C CA . ALA B 1 298 ? 6.16 7.008 -12.492 1 91.81 298 ALA B CA 1
ATOM 5436 C C . ALA B 1 298 ? 6.914 7.117 -11.172 1 91.81 298 ALA B C 1
ATOM 5438 O O . ALA B 1 298 ? 7.629 8.094 -10.93 1 91.81 298 ALA B O 1
ATOM 5439 N N . VAL B 1 299 ? 6.66 6.207 -10.297 1 92.88 299 VAL B N 1
ATOM 5440 C CA . VAL B 1 299 ? 7.473 5.957 -9.117 1 92.88 299 VAL B CA 1
ATOM 5441 C C . VAL B 1 299 ? 8.273 4.668 -9.297 1 92.88 299 VAL B C 1
ATOM 5443 O O . VAL B 1 299 ? 7.738 3.57 -9.141 1 92.88 299 VAL B O 1
ATOM 5446 N N . MET B 1 300 ? 9.57 4.828 -9.523 1 94.25 300 MET B N 1
ATOM 5447 C CA . MET B 1 300 ? 10.406 3.688 -9.891 1 94.25 300 MET B CA 1
ATOM 5448 C C . MET B 1 300 ? 10.797 2.877 -8.664 1 94.25 300 MET B C 1
ATOM 5450 O O . MET B 1 300 ? 11.32 3.426 -7.691 1 94.25 300 MET B O 1
ATOM 5454 N N . GLN B 1 301 ? 10.445 1.646 -8.633 1 95.44 301 GLN B N 1
ATOM 5455 C CA . GLN B 1 301 ? 10.883 0.679 -7.633 1 95.44 301 GLN B CA 1
ATOM 5456 C C . GLN B 1 301 ? 11.922 -0.277 -8.203 1 95.44 301 GLN B C 1
ATOM 5458 O O . GLN B 1 301 ? 11.594 -1.387 -8.625 1 95.44 301 GLN B O 1
ATOM 5463 N N . VAL B 1 302 ? 13.164 0.124 -8.117 1 93.25 302 VAL B N 1
ATOM 5464 C CA . VAL B 1 302 ? 14.234 -0.609 -8.789 1 93.25 302 VAL B CA 1
ATOM 5465 C C . VAL B 1 302 ? 14.969 -1.493 -7.781 1 93.25 302 VAL B C 1
ATOM 5467 O O . VAL B 1 302 ? 15.531 -0.996 -6.805 1 93.25 302 VAL B O 1
ATOM 5470 N N . SER B 1 303 ? 14.938 -2.805 -7.98 1 90.56 303 SER B N 1
ATOM 5471 C CA . SER B 1 303 ? 15.648 -3.816 -7.207 1 90.56 303 SER B CA 1
ATOM 5472 C C . SER B 1 303 ? 15.32 -3.707 -5.723 1 90.56 303 SER B C 1
ATOM 5474 O O . SER B 1 303 ? 16.219 -3.732 -4.875 1 90.56 303 SER B O 1
ATOM 5476 N N . LYS B 1 304 ? 14.102 -3.49 -5.496 1 89.5 304 LYS B N 1
ATOM 5477 C CA . LYS B 1 304 ? 13.617 -3.516 -4.121 1 89.5 304 LYS B CA 1
ATOM 5478 C C . LYS B 1 304 ? 13.422 -4.949 -3.633 1 89.5 304 LYS B C 1
ATOM 5480 O O . LYS B 1 304 ? 13.523 -5.895 -4.414 1 89.5 304 LYS B O 1
ATOM 5485 N N . ASP B 1 305 ? 13.211 -5.047 -2.338 1 85.25 305 ASP B N 1
ATOM 5486 C CA . ASP B 1 305 ? 12.93 -6.348 -1.739 1 85.25 305 ASP B CA 1
ATOM 5487 C C . ASP B 1 305 ? 11.836 -7.086 -2.512 1 85.25 305 ASP B C 1
ATOM 5489 O O . ASP B 1 305 ? 10.805 -6.5 -2.846 1 85.25 305 ASP B O 1
ATOM 5493 N N . MET B 1 306 ? 12.109 -8.289 -2.811 1 86.44 306 MET B N 1
ATOM 5494 C CA . MET B 1 306 ? 11.242 -9.07 -3.688 1 86.44 306 MET B CA 1
ATOM 5495 C C . MET B 1 306 ? 9.883 -9.312 -3.033 1 86.44 306 MET B C 1
ATOM 5497 O O . MET B 1 306 ? 8.844 -9.164 -3.678 1 86.44 306 MET B O 1
ATOM 5501 N N . VAL B 1 307 ? 9.875 -9.719 -1.832 1 85.38 307 VAL B N 1
ATOM 5502 C CA . VAL B 1 307 ? 8.625 -10.062 -1.156 1 85.38 307 VAL B CA 1
ATOM 5503 C C . VAL B 1 307 ? 7.785 -8.805 -0.958 1 85.38 307 VAL B C 1
ATOM 5505 O O . VAL B 1 307 ? 6.566 -8.828 -1.154 1 85.38 307 VAL B O 1
ATOM 5508 N N . TRP B 1 308 ? 8.414 -7.738 -0.54 1 89.25 308 TRP B N 1
ATOM 5509 C CA . TRP B 1 308 ? 7.711 -6.469 -0.42 1 89.25 308 TRP B CA 1
ATOM 5510 C C . TRP B 1 308 ? 7.109 -6.055 -1.758 1 89.25 308 TRP B C 1
ATOM 5512 O O . TRP B 1 308 ? 5.941 -5.656 -1.824 1 89.25 308 TRP B O 1
ATOM 5522 N N . SER B 1 309 ? 7.902 -6.137 -2.809 1 92.56 309 SER B N 1
ATOM 5523 C CA . SER B 1 309 ? 7.422 -5.793 -4.145 1 92.56 309 SER B CA 1
ATOM 5524 C C . SER B 1 309 ? 6.219 -6.648 -4.535 1 92.56 309 SER B C 1
ATOM 5526 O O . SER B 1 309 ? 5.25 -6.141 -5.105 1 92.56 309 SER B O 1
ATOM 5528 N N . TRP B 1 310 ? 6.371 -7.895 -4.227 1 91.94 310 TRP B N 1
ATOM 5529 C CA . TRP B 1 310 ? 5.305 -8.852 -4.523 1 91.94 310 TRP B CA 1
ATOM 5530 C C . TRP B 1 310 ? 4.012 -8.461 -3.818 1 91.94 310 TRP B C 1
ATOM 5532 O O . TRP B 1 310 ? 2.945 -8.422 -4.438 1 91.94 310 TRP B O 1
ATOM 5542 N N . GLN B 1 311 ? 4.098 -8.125 -2.574 1 89.81 311 GLN B N 1
ATOM 5543 C CA . GLN B 1 311 ? 2.941 -7.703 -1.794 1 89.81 311 GLN B CA 1
ATOM 5544 C C . GLN B 1 311 ? 2.33 -6.426 -2.363 1 89.81 311 GLN B C 1
ATOM 5546 O O . GLN B 1 311 ? 1.107 -6.297 -2.439 1 89.81 311 GLN B O 1
ATOM 5551 N N . GLN B 1 312 ? 3.201 -5.48 -2.695 1 92.5 312 GLN B N 1
ATOM 5552 C CA . GLN B 1 312 ? 2.705 -4.23 -3.262 1 92.5 312 GLN B CA 1
ATOM 5553 C C . GLN B 1 312 ? 1.931 -4.48 -4.555 1 92.5 312 GLN B C 1
ATOM 5555 O O . GLN B 1 312 ? 0.87 -3.893 -4.773 1 92.5 312 GLN B O 1
ATOM 5560 N N . MET B 1 313 ? 2.42 -5.328 -5.355 1 93.94 313 MET B N 1
ATOM 5561 C CA . MET B 1 313 ? 1.726 -5.66 -6.598 1 93.94 313 MET B CA 1
ATOM 5562 C C . MET B 1 313 ? 0.414 -6.383 -6.312 1 93.94 313 MET B C 1
ATOM 5564 O O . MET B 1 313 ? -0.601 -6.113 -6.957 1 93.94 313 MET B O 1
ATOM 5568 N N . ALA B 1 314 ? 0.407 -7.254 -5.336 1 92 314 ALA B N 1
ATOM 5569 C CA . ALA B 1 314 ? -0.752 -8.086 -5.02 1 92 314 ALA B CA 1
ATOM 5570 C C . ALA B 1 314 ? -1.842 -7.27 -4.332 1 92 314 ALA B C 1
ATOM 5572 O O . ALA B 1 314 ? -2.938 -7.773 -4.078 1 92 314 ALA B O 1
ATOM 5573 N N . THR B 1 315 ? -1.597 -6.004 -4.02 1 89.5 315 THR B N 1
ATOM 5574 C CA . THR B 1 315 ? -2.594 -5.18 -3.346 1 89.5 315 THR B CA 1
ATOM 5575 C C . THR B 1 315 ? -2.885 -3.916 -4.148 1 89.5 315 THR B C 1
ATOM 5577 O O . THR B 1 315 ? -3.561 -3.008 -3.66 1 89.5 315 THR B O 1
ATOM 5580 N N . ALA B 1 316 ? -2.326 -3.768 -5.328 1 92.75 316 ALA B N 1
ATOM 5581 C CA . ALA B 1 316 ? -2.566 -2.6 -6.172 1 92.75 316 ALA B CA 1
ATOM 5582 C C . ALA B 1 316 ? -4 -2.584 -6.691 1 92.75 316 ALA B C 1
ATOM 5584 O O . ALA B 1 316 ? -4.68 -3.613 -6.695 1 92.75 316 ALA B O 1
ATOM 5585 N N . ASP B 1 317 ? -4.496 -1.434 -7.07 1 92.44 317 ASP B N 1
ATOM 5586 C CA . ASP B 1 317 ? -5.824 -1.308 -7.664 1 92.44 317 ASP B CA 1
ATOM 5587 C C . ASP B 1 317 ? -5.828 -1.773 -9.117 1 92.44 317 ASP B C 1
ATOM 5589 O O . ASP B 1 317 ? -6.832 -2.297 -9.602 1 92.44 317 ASP B O 1
ATOM 5593 N N . VAL B 1 318 ? -4.762 -1.496 -9.789 1 96.69 318 VAL B N 1
ATOM 5594 C CA . VAL B 1 318 ? -4.504 -1.914 -11.164 1 96.69 318 VAL B CA 1
ATOM 5595 C C . VAL B 1 318 ? -3.141 -2.594 -11.25 1 96.69 318 VAL B C 1
ATOM 5597 O O . VAL B 1 318 ? -2.158 -2.1 -10.695 1 96.69 318 VAL B O 1
ATOM 5600 N N . LEU B 1 319 ? -3.084 -3.715 -11.883 1 97.25 319 LEU B N 1
ATOM 5601 C CA . LEU B 1 319 ? -1.814 -4.414 -12.055 1 97.25 319 LEU B CA 1
ATOM 5602 C C . LEU B 1 319 ? -1.571 -4.75 -13.523 1 97.25 319 LEU B C 1
ATOM 5604 O O . LEU B 1 319 ? -2.369 -5.461 -14.141 1 97.25 319 LEU B O 1
ATOM 5608 N N . VAL B 1 320 ? -0.531 -4.199 -14.047 1 97.44 320 VAL B N 1
ATOM 5609 C CA . VAL B 1 320 ? -0.019 -4.59 -15.359 1 97.44 320 VAL B CA 1
ATOM 5610 C C . VAL B 1 320 ? 1.083 -5.637 -15.188 1 97.44 320 VAL B C 1
ATOM 5612 O O . VAL B 1 320 ? 2.166 -5.328 -14.688 1 97.44 320 VAL B O 1
ATOM 5615 N N . MET B 1 321 ? 0.769 -6.801 -15.641 1 94.5 321 MET B N 1
ATOM 5616 C CA . MET B 1 321 ? 1.677 -7.93 -15.438 1 94.5 321 MET B CA 1
ATOM 5617 C C . MET B 1 321 ? 2.725 -7.984 -16.547 1 94.5 321 MET B C 1
ATOM 5619 O O . MET B 1 321 ? 2.619 -7.27 -17.547 1 94.5 321 MET B O 1
ATOM 5623 N N . SER B 1 322 ? 3.779 -8.68 -16.281 1 92 322 SER B N 1
ATOM 5624 C CA . SER B 1 322 ? 4.789 -9.07 -17.266 1 92 322 SER B CA 1
ATOM 5625 C C . SER B 1 322 ? 4.742 -10.562 -17.547 1 92 322 SER B C 1
ATOM 5627 O O . SER B 1 322 ? 3.895 -11.273 -17 1 92 322 SER B O 1
ATOM 5629 N N . ASN B 1 323 ? 5.551 -10.984 -18.469 1 87.31 323 ASN B N 1
ATOM 5630 C CA . ASN B 1 323 ? 5.711 -12.414 -18.688 1 87.31 323 ASN B CA 1
ATOM 5631 C C . ASN B 1 323 ? 6.531 -13.062 -17.562 1 87.31 323 ASN B C 1
ATOM 5633 O O . ASN B 1 323 ? 7.672 -13.469 -17.781 1 87.31 323 ASN B O 1
ATOM 5637 N N . SER B 1 324 ? 5.922 -13.125 -16.453 1 87.31 324 SER B N 1
ATOM 5638 C CA . SER B 1 324 ? 6.59 -13.578 -15.242 1 87.31 324 SER B CA 1
ATOM 5639 C C . SER B 1 324 ? 5.59 -14.164 -14.242 1 87.31 324 SER B C 1
ATOM 5641 O O . SER B 1 324 ? 4.582 -13.531 -13.93 1 87.31 324 SER B O 1
ATOM 5643 N N . ALA B 1 325 ? 5.918 -15.359 -13.727 1 88.88 325 ALA B N 1
ATOM 5644 C CA . ALA B 1 325 ? 5.078 -15.977 -12.703 1 88.88 325 ALA B CA 1
ATOM 5645 C C . ALA B 1 325 ? 4.984 -15.086 -11.469 1 88.88 325 ALA B C 1
ATOM 5647 O O . ALA B 1 325 ? 4.039 -15.195 -10.68 1 88.88 325 ALA B O 1
ATOM 5648 N N . PHE B 1 326 ? 5.926 -14.164 -11.383 1 89.94 326 PHE B N 1
ATOM 5649 C CA . PHE B 1 326 ? 5.988 -13.258 -10.242 1 89.94 326 PHE B CA 1
ATOM 5650 C C . PHE B 1 326 ? 4.766 -12.344 -10.203 1 89.94 326 PHE B C 1
ATOM 5652 O O . PHE B 1 326 ? 4.031 -12.32 -9.219 1 89.94 326 PHE B O 1
ATOM 5659 N N . SER B 1 327 ? 4.449 -11.656 -11.25 1 93 327 SER B N 1
ATOM 5660 C CA . SER B 1 327 ? 3.301 -10.758 -11.273 1 93 327 SER B CA 1
ATOM 5661 C C . SER B 1 327 ? 2.008 -11.516 -11.547 1 93 327 SER B C 1
ATOM 5663 O O . SER B 1 327 ? 0.929 -11.086 -11.133 1 93 327 SER B O 1
ATOM 5665 N N . ILE B 1 328 ? 2.066 -12.703 -12.125 1 91.88 328 ILE B N 1
ATOM 5666 C CA . ILE B 1 328 ? 0.868 -13.5 -12.367 1 91.88 328 ILE B CA 1
ATOM 5667 C C . ILE B 1 328 ? 0.319 -14.016 -11.047 1 91.88 328 ILE B C 1
ATOM 5669 O O . ILE B 1 328 ? -0.891 -13.984 -10.805 1 91.88 328 ILE B O 1
ATOM 5673 N N . SER B 1 329 ? 1.231 -14.562 -10.258 1 91.81 329 SER B N 1
ATOM 5674 C CA . SER B 1 329 ? 0.781 -15.016 -8.945 1 91.81 329 SER B CA 1
ATOM 5675 C C . SER B 1 329 ? 0.228 -13.867 -8.117 1 91.81 329 SER B C 1
ATOM 5677 O O . SER B 1 329 ? -0.734 -14.039 -7.363 1 91.81 329 SER B O 1
ATOM 5679 N N . ALA B 1 330 ? 0.815 -12.672 -8.25 1 92.25 330 ALA B N 1
ATOM 5680 C CA . ALA B 1 330 ? 0.28 -11.492 -7.562 1 92.25 330 ALA B CA 1
ATOM 5681 C C . ALA B 1 330 ? -1.142 -11.188 -8.031 1 92.25 330 ALA B C 1
ATOM 5683 O O . ALA B 1 330 ? -2.012 -10.867 -7.215 1 92.25 330 ALA B O 1
ATOM 5684 N N . ALA B 1 331 ? -1.393 -11.297 -9.289 1 92.75 331 ALA B N 1
ATOM 5685 C CA . ALA B 1 331 ? -2.715 -11.047 -9.852 1 92.75 331 ALA B CA 1
ATOM 5686 C C . ALA B 1 331 ? -3.73 -12.07 -9.359 1 92.75 331 ALA B C 1
ATOM 5688 O O . ALA B 1 331 ? -4.875 -11.719 -9.055 1 92.75 331 ALA B O 1
ATOM 5689 N N . LEU B 1 332 ? -3.322 -13.336 -9.297 1 90.31 332 LEU B N 1
ATOM 5690 C CA . LEU B 1 332 ? -4.207 -14.391 -8.805 1 90.31 332 LEU B CA 1
ATOM 5691 C C . LEU B 1 332 ? -4.641 -14.109 -7.371 1 90.31 332 LEU B C 1
ATOM 5693 O O . LEU B 1 332 ? -5.777 -14.406 -6.992 1 90.31 332 LEU B O 1
ATOM 5697 N N . LEU B 1 333 ? -3.738 -13.547 -6.676 1 88.19 333 LEU B N 1
ATOM 5698 C CA . LEU B 1 333 ? -3.998 -13.273 -5.266 1 88.19 333 LEU B CA 1
ATOM 5699 C C . LEU B 1 333 ? -4.746 -11.953 -5.098 1 88.19 333 LEU B C 1
ATOM 5701 O O . LEU B 1 333 ? -5.094 -11.578 -3.975 1 88.19 333 LEU B O 1
ATOM 5705 N N . ASN B 1 334 ? -4.945 -11.25 -6.117 1 89.69 334 ASN B N 1
ATOM 5706 C CA . ASN B 1 334 ? -5.652 -9.969 -6.125 1 89.69 334 ASN B CA 1
ATOM 5707 C C . ASN B 1 334 ? -6.727 -9.93 -7.211 1 89.69 334 ASN B C 1
ATOM 5709 O O . ASN B 1 334 ? -6.652 -9.117 -8.133 1 89.69 334 ASN B O 1
ATOM 5713 N N . PRO B 1 335 ? -7.727 -10.75 -7.016 1 88.69 335 PRO B N 1
ATOM 5714 C CA . PRO B 1 335 ? -8.688 -10.945 -8.109 1 88.69 335 PRO B CA 1
ATOM 5715 C C . PRO B 1 335 ? -9.539 -9.703 -8.367 1 88.69 335 PRO B C 1
ATOM 5717 O O . PRO B 1 335 ? -10.156 -9.594 -9.43 1 88.69 335 PRO B O 1
ATOM 5720 N N . ASN B 1 336 ? -9.617 -8.773 -7.461 1 89.12 336 ASN B N 1
ATOM 5721 C CA . ASN B 1 336 ? -10.492 -7.617 -7.617 1 89.12 336 ASN B CA 1
ATOM 5722 C C . ASN B 1 336 ? -9.758 -6.438 -8.242 1 89.12 336 ASN B C 1
ATOM 5724 O O . ASN B 1 336 ? -10.367 -5.406 -8.539 1 89.12 336 ASN B O 1
ATOM 5728 N N . ALA B 1 337 ? -8.477 -6.523 -8.453 1 93.19 337 ALA B N 1
ATOM 5729 C CA . ALA B 1 337 ? -7.754 -5.492 -9.195 1 93.19 337 ALA B CA 1
ATOM 5730 C C . ALA B 1 337 ? -8.141 -5.5 -10.672 1 93.19 337 ALA B C 1
ATOM 5732 O O . ALA B 1 337 ? -8.727 -6.469 -11.164 1 93.19 337 ALA B O 1
ATOM 5733 N N . PHE B 1 338 ? -7.969 -4.367 -11.336 1 95.5 338 PHE B N 1
ATOM 5734 C CA . PHE B 1 338 ? -7.953 -4.359 -12.789 1 95.5 338 PHE B CA 1
ATOM 5735 C C . PHE B 1 338 ? -6.648 -4.941 -13.32 1 95.5 338 PHE B C 1
ATOM 5737 O O . PHE B 1 338 ? -5.641 -4.238 -13.422 1 95.5 338 PHE B O 1
ATOM 5744 N N . ASN B 1 339 ? -6.676 -6.207 -13.656 1 95.19 339 ASN B N 1
ATOM 5745 C CA . ASN B 1 339 ? -5.473 -6.949 -14.016 1 95.19 339 ASN B CA 1
ATOM 5746 C C . ASN B 1 339 ? -5.297 -7.016 -15.531 1 95.19 339 ASN B C 1
ATOM 5748 O O . ASN B 1 339 ? -6.203 -7.438 -16.25 1 95.19 339 ASN B O 1
ATOM 5752 N N . VAL B 1 340 ? -4.125 -6.617 -16 1 93.88 340 VAL B N 1
ATOM 5753 C CA . VAL B 1 340 ? -3.793 -6.672 -17.422 1 93.88 340 VAL B CA 1
ATOM 5754 C C . VAL B 1 340 ? -2.703 -7.715 -17.656 1 93.88 340 VAL B C 1
ATOM 5756 O O . VAL B 1 340 ? -1.658 -7.688 -17 1 93.88 340 VAL B O 1
ATOM 5759 N N . PHE B 1 341 ? -3 -8.578 -18.531 1 86.69 341 PHE B N 1
ATOM 5760 C CA . PHE B 1 341 ? -2.104 -9.695 -18.812 1 86.69 341 PHE B CA 1
ATOM 5761 C C . PHE B 1 341 ? -1.88 -9.844 -20.312 1 86.69 341 PHE B C 1
ATOM 5763 O O . PHE B 1 341 ? -2.816 -9.703 -21.109 1 86.69 341 PHE B O 1
ATOM 5770 N N . PHE B 1 342 ? -0.637 -10.008 -20.734 1 78 342 PHE B N 1
ATOM 5771 C CA . PHE B 1 342 ? -0.374 -10.414 -22.109 1 78 342 PHE B CA 1
ATOM 5772 C C . PHE B 1 342 ? 0.342 -11.766 -22.141 1 78 342 PHE B C 1
ATOM 5774 O O . PHE B 1 342 ? 1.405 -11.922 -21.531 1 78 342 PHE B O 1
ATOM 5781 N N . PRO B 1 343 ? -0.463 -12.742 -22.812 1 69.19 343 PRO B N 1
ATOM 5782 C CA . PRO B 1 343 ? 0.179 -14.055 -22.859 1 69.19 343 PRO B CA 1
ATOM 5783 C C . PRO B 1 343 ? 1.426 -14.062 -23.75 1 69.19 343 PRO B C 1
ATOM 5785 O O . PRO B 1 343 ? 1.399 -13.539 -24.859 1 69.19 343 PRO B O 1
ATOM 5788 N N . GLY B 1 344 ? 2.643 -13.984 -23.266 1 59.53 344 GLY B N 1
ATOM 5789 C CA . GLY B 1 344 ? 3.838 -14.109 -24.078 1 59.53 344 GLY B CA 1
ATOM 5790 C C . GLY B 1 344 ? 3.775 -15.273 -25.062 1 59.53 344 GLY B C 1
ATOM 5791 O O . GLY B 1 344 ? 2.949 -16.172 -24.906 1 59.53 344 GLY B O 1
ATOM 5792 N N . ALA B 1 345 ? 4.137 -15.047 -26.469 1 49.47 345 ALA B N 1
ATOM 5793 C CA . ALA B 1 345 ? 4.121 -16.062 -27.516 1 49.47 345 ALA B CA 1
ATOM 5794 C C . ALA B 1 345 ? 4.461 -17.438 -26.953 1 49.47 345 ALA B C 1
ATOM 5796 O O . ALA B 1 345 ? 3.949 -18.453 -27.422 1 49.47 345 ALA B O 1
ATOM 5797 N N . GLN B 1 346 ? 5.605 -17.484 -26.438 1 44.12 346 GLN B N 1
ATOM 5798 C CA . GLN B 1 346 ? 6.297 -18.734 -26.156 1 44.12 346 GLN B CA 1
ATOM 5799 C C . GLN B 1 346 ? 6.035 -19.219 -24.734 1 44.12 346 GLN B C 1
ATOM 5801 O O . GLN B 1 346 ? 6.676 -20.156 -24.266 1 44.12 346 GLN B O 1
ATOM 5806 N N . LEU B 1 347 ? 5.32 -18.5 -24.047 1 45.16 347 LEU B N 1
ATOM 5807 C CA . LEU B 1 347 ? 5.586 -18.922 -22.672 1 45.16 347 LEU B CA 1
ATOM 5808 C C . LEU B 1 347 ? 5.059 -20.328 -22.422 1 45.16 347 LEU B C 1
ATOM 5810 O O . LEU B 1 347 ? 3.865 -20.594 -22.609 1 45.16 347 LEU B O 1
ATOM 5814 N N . HIS B 1 348 ? 5.719 -21.203 -22.672 1 42.09 348 HIS B N 1
ATOM 5815 C CA . HIS B 1 348 ? 5.68 -22.547 -22.109 1 42.09 348 HIS B CA 1
ATOM 5816 C C . HIS B 1 348 ? 5.129 -22.531 -20.688 1 42.09 348 HIS B C 1
ATOM 5818 O O . HIS B 1 348 ? 4.797 -23.578 -20.125 1 42.09 348 HIS B O 1
ATOM 5824 N N . GLN B 1 349 ? 5.387 -21.406 -19.969 1 47.34 349 GLN B N 1
ATOM 5825 C CA . GLN B 1 349 ? 5.121 -21.578 -18.547 1 47.34 349 GLN B CA 1
ATOM 5826 C C . GLN B 1 349 ? 3.637 -21.375 -18.234 1 47.34 349 GLN B C 1
ATOM 5828 O O . GLN B 1 349 ? 2.797 -21.438 -19.141 1 47.34 349 GLN B O 1
ATOM 5833 N N . SER B 1 350 ? 3.367 -20.578 -17.109 1 50.56 350 SER B N 1
ATOM 5834 C CA . SER B 1 350 ? 2.049 -20.484 -16.484 1 50.56 350 SER B CA 1
ATOM 5835 C C . SER B 1 350 ? 1.099 -19.641 -17.328 1 50.56 350 SER B C 1
ATOM 5837 O O . SER B 1 350 ? 1.389 -18.484 -17.625 1 50.56 350 SER B O 1
ATOM 5839 N N . ARG B 1 351 ? 0.482 -20.219 -18.391 1 62.25 351 ARG B N 1
ATOM 5840 C CA . ARG B 1 351 ? -0.557 -19.609 -19.203 1 62.25 351 ARG B CA 1
ATOM 5841 C C . ARG B 1 351 ? -1.866 -19.484 -18.438 1 62.25 351 ARG B C 1
ATOM 5843 O O . ARG B 1 351 ? -2.902 -19.984 -18.891 1 62.25 351 ARG B O 1
ATOM 5850 N N . VAL B 1 352 ? -1.649 -19.141 -17.297 1 69.88 352 VAL B N 1
ATOM 5851 C CA . VAL B 1 352 ? -2.914 -18.969 -16.594 1 69.88 352 VAL B CA 1
ATOM 5852 C C . VAL B 1 352 ? -3.574 -17.656 -17.047 1 69.88 352 VAL B C 1
ATOM 5854 O O . VAL B 1 352 ? -2.951 -16.594 -17.031 1 69.88 352 VAL B O 1
ATOM 5857 N N . GLU B 1 353 ? -4.652 -17.828 -17.781 1 75.31 353 GLU B N 1
ATOM 5858 C CA . GLU B 1 353 ? -5.48 -16.688 -18.141 1 75.31 353 GLU B CA 1
ATOM 5859 C C . GLU B 1 353 ? -6.844 -16.734 -17.469 1 75.31 353 GLU B C 1
ATOM 5861 O O . GLU B 1 353 ? -7.578 -17.719 -17.609 1 75.31 353 GLU B O 1
ATOM 5866 N N . MET B 1 354 ? -6.98 -15.766 -16.719 1 84.5 354 MET B N 1
ATOM 5867 C CA . MET B 1 354 ? -8.273 -15.688 -16.047 1 84.5 354 MET B CA 1
ATOM 5868 C C . MET B 1 354 ? -9.266 -14.859 -16.859 1 84.5 354 MET B C 1
ATOM 5870 O O . MET B 1 354 ? -8.875 -13.875 -17.5 1 84.5 354 MET B O 1
ATOM 5874 N N . SER B 1 355 ? -10.523 -15.242 -16.828 1 80 355 SER B N 1
ATOM 5875 C CA . SER B 1 355 ? -11.555 -14.602 -17.641 1 80 355 SER B CA 1
ATOM 5876 C C . SER B 1 355 ? -11.727 -13.133 -17.266 1 80 355 SER B C 1
ATOM 5878 O O . SER B 1 355 ? -12.117 -12.312 -18.094 1 80 355 SER B O 1
ATOM 5880 N N . HIS B 1 356 ? -11.445 -12.812 -16.047 1 86.56 356 HIS B N 1
ATOM 5881 C CA . HIS B 1 356 ? -11.672 -11.445 -15.594 1 86.56 356 HIS B CA 1
ATOM 5882 C C . HIS B 1 356 ? -10.43 -10.586 -15.789 1 86.56 356 HIS B C 1
ATOM 5884 O O . HIS B 1 356 ? -10.438 -9.398 -15.453 1 86.56 356 HIS B O 1
ATOM 5890 N N . TRP B 1 357 ? -9.414 -11.148 -16.328 1 91 357 TRP B N 1
ATOM 5891 C CA . TRP B 1 357 ? -8.234 -10.367 -16.703 1 91 357 TRP B CA 1
ATOM 5892 C C . TRP B 1 357 ? -8.414 -9.719 -18.062 1 91 357 TRP B C 1
ATOM 5894 O O . TRP B 1 357 ? -9.242 -10.164 -18.859 1 91 357 TRP B O 1
ATOM 5904 N N . HIS B 1 358 ? -7.715 -8.672 -18.297 1 92 358 HIS B N 1
ATOM 5905 C CA . HIS B 1 358 ? -7.797 -7.945 -19.562 1 92 358 HIS B CA 1
ATOM 5906 C C . HIS B 1 358 ? -6.527 -8.125 -20.391 1 92 358 HIS B C 1
ATOM 5908 O O . HIS B 1 358 ? -5.418 -7.945 -19.875 1 92 358 HIS B O 1
ATOM 5914 N N . MET B 1 359 ? -6.742 -8.422 -21.656 1 89.06 359 MET B N 1
ATOM 5915 C CA . MET B 1 359 ? -5.609 -8.711 -22.531 1 89.06 359 MET B CA 1
ATOM 5916 C C . MET B 1 359 ? -5.465 -7.645 -23.609 1 89.06 359 MET B C 1
ATOM 5918 O O . MET B 1 359 ? -6.43 -7.336 -24.312 1 89.06 359 MET B O 1
ATOM 5922 N N . PRO B 1 360 ? -4.301 -7.109 -23.719 1 91 360 PRO B N 1
ATOM 5923 C CA . PRO B 1 360 ? -4.074 -6.188 -24.828 1 91 360 PRO B CA 1
ATOM 5924 C C . PRO B 1 360 ? -4.23 -6.859 -26.188 1 91 360 PRO B C 1
ATOM 5926 O O . PRO B 1 360 ? -4.168 -8.086 -26.297 1 91 360 PRO B O 1
ATOM 5929 N N . LEU B 1 361 ? -4.402 -6.082 -27.234 1 86.44 361 LEU B N 1
ATOM 5930 C CA . LEU B 1 361 ? -4.617 -6.543 -28.594 1 86.44 361 LEU B CA 1
ATOM 5931 C C . LEU B 1 361 ? -3.301 -6.949 -29.25 1 86.44 361 LEU B C 1
ATOM 5933 O O . LEU B 1 361 ? -3.291 -7.703 -30.219 1 86.44 361 LEU B O 1
ATOM 5937 N N . ASP B 1 362 ? -2.25 -6.383 -28.703 1 84.56 362 ASP B N 1
ATOM 5938 C CA . ASP B 1 362 ? -0.954 -6.617 -29.328 1 84.56 362 ASP B CA 1
ATOM 5939 C C . ASP B 1 362 ? 0.18 -6.48 -28.312 1 84.56 362 ASP B C 1
ATOM 5941 O O . ASP B 1 362 ? -0.057 -6.145 -27.156 1 84.56 362 ASP B O 1
ATOM 5945 N N . ARG B 1 363 ? 1.364 -6.68 -28.797 1 82.06 363 ARG B N 1
ATOM 5946 C CA . ARG B 1 363 ? 2.547 -6.688 -27.953 1 82.06 363 ARG B CA 1
ATOM 5947 C C . ARG B 1 363 ? 2.961 -5.266 -27.578 1 82.06 363 ARG B C 1
ATOM 5949 O O . ARG B 1 363 ? 3.834 -5.07 -26.734 1 82.06 363 ARG B O 1
ATOM 5956 N N . ASN B 1 364 ? 2.258 -4.332 -28.156 1 85.69 364 ASN B N 1
ATOM 5957 C CA . ASN B 1 364 ? 2.555 -2.943 -27.812 1 85.69 364 ASN B CA 1
ATOM 5958 C C . ASN B 1 364 ? 1.668 -2.445 -26.672 1 85.69 364 ASN B C 1
ATOM 5960 O O . ASN B 1 364 ? 1.818 -1.312 -26.219 1 85.69 364 ASN B O 1
ATOM 5964 N N . GLY B 1 365 ? 0.804 -3.229 -26.219 1 90.62 365 GLY B N 1
ATOM 5965 C CA . GLY B 1 365 ? 0.015 -2.91 -25.031 1 90.62 365 GLY B CA 1
ATOM 5966 C C . GLY B 1 365 ? -1.264 -2.16 -25.359 1 90.62 365 GLY B C 1
ATOM 5967 O O . GLY B 1 365 ? -1.8 -1.444 -24.516 1 90.62 365 GLY B O 1
ATOM 5968 N N . THR B 1 366 ? -1.725 -2.293 -26.578 1 92.31 366 THR B N 1
ATOM 5969 C CA . THR B 1 366 ? -2.982 -1.643 -26.938 1 92.31 366 THR B CA 1
ATOM 5970 C C . THR B 1 366 ? -4.16 -2.354 -26.281 1 92.31 366 THR B C 1
ATOM 5972 O O . THR B 1 366 ? -4.418 -3.527 -26.562 1 92.31 366 THR B O 1
ATOM 5975 N N . LEU B 1 367 ? -4.867 -1.605 -25.484 1 94.25 367 LEU B N 1
ATOM 5976 C CA . LEU B 1 367 ? -6.027 -2.207 -24.828 1 94.25 367 LEU B CA 1
ATOM 5977 C C . LEU B 1 367 ? -7.246 -2.162 -25.734 1 94.25 367 LEU B C 1
ATOM 5979 O O . LEU B 1 367 ? -7.473 -1.166 -26.438 1 94.25 367 LEU B O 1
ATOM 5983 N N . PRO B 1 368 ? -7.996 -3.242 -25.734 1 92.44 368 PRO B N 1
ATOM 5984 C CA . PRO B 1 368 ? -9.258 -3.186 -26.484 1 92.44 368 PRO B CA 1
ATOM 5985 C C . PRO B 1 368 ? -10.273 -2.236 -25.844 1 92.44 368 PRO B C 1
ATOM 5987 O O . PRO B 1 368 ? -10.195 -1.952 -24.656 1 92.44 368 PRO B O 1
ATOM 5990 N N . SER B 1 369 ? -11.219 -1.798 -26.625 1 91.5 369 SER B N 1
ATOM 5991 C CA . SER B 1 369 ? -12.25 -0.881 -26.156 1 91.5 369 SER B CA 1
ATOM 5992 C C . SER B 1 369 ? -13.031 -1.475 -24.984 1 91.5 369 SER B C 1
ATOM 5994 O O . SER B 1 369 ? -13.422 -0.756 -24.062 1 91.5 369 SER B O 1
ATOM 5996 N N . ALA B 1 370 ? -13.219 -2.781 -25.031 1 89.81 370 ALA B N 1
ATOM 5997 C CA . ALA B 1 370 ? -13.969 -3.445 -23.969 1 89.81 370 ALA B CA 1
ATOM 5998 C C . ALA B 1 370 ? -13.25 -3.328 -22.625 1 89.81 370 ALA B C 1
ATOM 6000 O O . ALA B 1 370 ? -13.883 -3.123 -21.594 1 89.81 370 ALA B O 1
ATOM 6001 N N . ALA B 1 371 ? -11.945 -3.471 -22.672 1 92.94 371 ALA B N 1
ATOM 6002 C CA . ALA B 1 371 ? -11.156 -3.342 -21.453 1 92.94 371 ALA B CA 1
ATOM 6003 C C . ALA B 1 371 ? -11.188 -1.911 -20.922 1 92.94 371 ALA B C 1
ATOM 6005 O O . ALA B 1 371 ? -11.328 -1.692 -19.719 1 92.94 371 ALA B O 1
ATOM 6006 N N . LEU B 1 372 ? -11.07 -0.965 -21.828 1 95.19 372 LEU B N 1
ATOM 6007 C CA . LEU B 1 372 ? -11.125 0.437 -21.422 1 95.19 372 LEU B CA 1
ATOM 6008 C C . LEU B 1 372 ? -12.492 0.783 -20.844 1 95.19 372 LEU B C 1
ATOM 6010 O O . LEU B 1 372 ? -12.578 1.51 -19.844 1 95.19 372 LEU B O 1
ATOM 6014 N N . GLN B 1 373 ? -13.516 0.256 -21.422 1 93.62 373 GLN B N 1
ATOM 6015 C CA . GLN B 1 373 ? -14.859 0.484 -20.891 1 93.62 373 GLN B CA 1
ATOM 6016 C C . GLN B 1 373 ? -15.023 -0.158 -19.516 1 93.62 373 GLN B C 1
ATOM 6018 O O . GLN B 1 373 ? -15.664 0.411 -18.641 1 93.62 373 GLN B O 1
ATOM 6023 N N . ALA B 1 374 ? -14.484 -1.34 -19.391 1 92.44 374 ALA B N 1
ATOM 6024 C CA . ALA B 1 374 ? -14.523 -1.99 -18.094 1 92.44 374 ALA B CA 1
ATOM 6025 C C . ALA B 1 374 ? -13.852 -1.124 -17.016 1 92.44 374 ALA B C 1
ATOM 6027 O O . ALA B 1 374 ? -14.383 -0.969 -15.922 1 92.44 374 ALA B O 1
ATOM 6028 N N . LEU B 1 375 ? -12.703 -0.544 -17.359 1 95.56 375 LEU B N 1
ATOM 6029 C CA . LEU B 1 375 ? -12.008 0.341 -16.422 1 95.56 375 LEU B CA 1
ATOM 6030 C C . LEU B 1 375 ? -12.852 1.578 -16.125 1 95.56 375 LEU B C 1
ATOM 6032 O O . LEU B 1 375 ? -12.969 1.981 -14.969 1 95.56 375 LEU B O 1
ATOM 6036 N N . LYS B 1 376 ? -13.422 2.158 -17.125 1 93.88 376 LYS B N 1
ATOM 6037 C CA . LYS B 1 376 ? -14.273 3.328 -16.953 1 93.88 376 LYS B CA 1
ATOM 6038 C C . LYS B 1 376 ? -15.422 3.031 -15.992 1 93.88 376 LYS B C 1
ATOM 6040 O O . LYS B 1 376 ? -15.734 3.842 -15.117 1 93.88 376 LYS B O 1
ATOM 6045 N N . ARG B 1 377 ? -16.016 1.896 -16.141 1 91.44 377 ARG B N 1
ATOM 6046 C CA . ARG B 1 377 ? -17.094 1.511 -15.234 1 91.44 377 ARG B CA 1
ATOM 6047 C C . ARG B 1 377 ? -16.609 1.389 -13.797 1 91.44 377 ARG B C 1
ATOM 6049 O O . ARG B 1 377 ? -17.266 1.854 -12.867 1 91.44 377 ARG B O 1
ATOM 6056 N N . ARG B 1 378 ? -15.492 0.85 -13.695 1 91.62 378 ARG B N 1
ATOM 6057 C CA . ARG B 1 378 ? -14.984 0.577 -12.359 1 91.62 378 ARG B CA 1
ATOM 6058 C C . ARG B 1 378 ? -14.617 1.87 -11.633 1 91.62 378 ARG B C 1
ATOM 6060 O O . ARG B 1 378 ? -14.648 1.933 -10.406 1 91.62 378 ARG B O 1
ATOM 6067 N N . VAL B 1 379 ? -14.273 2.92 -12.359 1 90.81 379 VAL B N 1
ATOM 6068 C CA . VAL B 1 379 ? -13.828 4.145 -11.703 1 90.81 379 VAL B CA 1
ATOM 6069 C C . VAL B 1 379 ? -14.938 5.191 -11.766 1 90.81 379 VAL B C 1
ATOM 6071 O O . VAL B 1 379 ? -14.734 6.344 -11.367 1 90.81 379 VAL B O 1
ATOM 6074 N N . GLY B 1 380 ? -16.062 4.852 -12.289 1 87.06 380 GLY B N 1
ATOM 6075 C CA . GLY B 1 380 ? -17.203 5.766 -12.359 1 87.06 380 GLY B CA 1
ATOM 6076 C C . GLY B 1 380 ? -16.984 6.887 -13.359 1 87.06 380 GLY B C 1
ATOM 6077 O O . GLY B 1 380 ? -17.359 8.031 -13.102 1 87.06 380 GLY B O 1
ATOM 6078 N N . HIS B 1 381 ? -16.359 6.574 -14.422 1 89.06 381 HIS B N 1
ATOM 6079 C CA . HIS B 1 381 ? -16.141 7.535 -15.5 1 89.06 381 HIS B CA 1
ATOM 6080 C C . HIS B 1 381 ? -17.453 7.926 -16.172 1 89.06 381 HIS B C 1
ATOM 6082 O O . HIS B 1 381 ? -18.281 7.066 -16.453 1 89.06 381 HIS B O 1
ATOM 6088 N N . PRO B 1 382 ? -17.656 9.195 -16.375 1 85.94 382 PRO B N 1
ATOM 6089 C CA . PRO B 1 382 ? -18.906 9.633 -16.984 1 85.94 382 PRO B CA 1
ATOM 6090 C C . PRO B 1 382 ? -19.156 9.008 -18.344 1 85.94 382 PRO B C 1
ATOM 6092 O O . PRO B 1 382 ? -20.312 8.859 -18.781 1 85.94 382 PRO B O 1
ATOM 6095 N N . GLY B 1 383 ? -18.172 8.617 -19.031 1 86.5 383 GLY B N 1
ATOM 6096 C CA . GLY B 1 383 ? -18.297 8.031 -20.344 1 86.5 383 GLY B CA 1
ATOM 6097 C C . GLY B 1 383 ? -18.469 6.52 -20.312 1 86.5 383 GLY B C 1
ATOM 6098 O O . GLY B 1 383 ? -18.391 5.859 -21.344 1 86.5 383 GLY B O 1
ATOM 6099 N N . ALA B 1 384 ? -18.656 6.102 -19.031 1 86.31 384 ALA B N 1
ATOM 6100 C CA . ALA B 1 384 ? -18.859 4.656 -18.938 1 86.31 384 ALA B CA 1
ATOM 6101 C C . ALA B 1 384 ? -20.203 4.25 -19.547 1 86.31 384 ALA B C 1
ATOM 6103 O O . ALA B 1 384 ? -21.203 4.938 -19.375 1 86.31 384 ALA B O 1
ATOM 6104 N N . THR B 1 385 ? -20.297 3.578 -20.469 1 77 385 THR B N 1
ATOM 6105 C CA . THR B 1 385 ? -21.531 3.074 -21.062 1 77 385 THR B CA 1
ATOM 6106 C C . THR B 1 385 ? -21.875 1.689 -20.516 1 77 385 THR B C 1
ATOM 6108 O O . THR B 1 385 ? -20.984 0.937 -20.125 1 77 385 THR B O 1
ATOM 6111 N N . ASP B 1 386 ? -23.062 1.644 -19.891 1 58.16 386 ASP B N 1
ATOM 6112 C CA . ASP B 1 386 ? -23.516 0.34 -19.422 1 58.16 386 ASP B CA 1
ATOM 6113 C C . ASP B 1 386 ? -23.328 -0.729 -20.484 1 58.16 386 ASP B C 1
ATOM 6115 O O . ASP B 1 386 ? -24 -1.761 -20.469 1 58.16 386 ASP B O 1
ATOM 6119 N N . GLY B 1 387 ? -22.656 -0.437 -21.469 1 46.81 387 GLY B N 1
ATOM 6120 C CA . GLY B 1 387 ? -22.734 -1.464 -22.484 1 46.81 387 GLY B CA 1
ATOM 6121 C C . GLY B 1 387 ? -22.453 -2.857 -21.953 1 46.81 387 GLY B C 1
ATOM 6122 O O . GLY B 1 387 ? -21.5 -3.061 -21.203 1 46.81 387 GLY B O 1
ATOM 6123 N N . GLY B 1 388 ? -23.469 -3.516 -21.656 1 39.09 388 GLY B N 1
ATOM 6124 C CA . GLY B 1 388 ? -23.328 -4.961 -21.562 1 39.09 388 GLY B CA 1
ATOM 6125 C C . GLY B 1 388 ? -22.219 -5.504 -22.422 1 39.09 388 GLY B C 1
ATOM 6126 O O . GLY B 1 388 ? -21.766 -4.84 -23.359 1 39.09 388 GLY B O 1
ATOM 6127 N N . PHE B 1 389 ? -21.25 -6.285 -21.938 1 36.72 389 PHE B N 1
ATOM 6128 C CA . PHE B 1 389 ? -20.375 -7.07 -22.797 1 36.72 389 PHE B CA 1
ATOM 6129 C C . PHE B 1 389 ? -21 -7.219 -24.188 1 36.72 389 PHE B C 1
ATOM 6131 O O . PHE B 1 389 ? -22.031 -7.883 -24.344 1 36.72 389 PHE B O 1
ATOM 6138 N N . GLY B 1 390 ? -21.047 -6.324 -25.016 1 32.09 390 GLY B N 1
ATOM 6139 C CA . GLY B 1 390 ? -21.391 -6.754 -26.359 1 32.09 390 GLY B CA 1
ATOM 6140 C C . GLY B 1 390 ? -20.703 -8.039 -26.766 1 32.09 390 GLY B C 1
ATOM 6141 O O . GLY B 1 390 ? -19.578 -8.305 -26.359 1 32.09 390 GLY B O 1
ATOM 6142 N N . SER B 1 391 ? -21.422 -9.102 -27.266 1 35.38 391 SER B N 1
ATOM 6143 C CA . SER B 1 391 ? -21.219 -10.461 -27.75 1 35.38 391 SER B CA 1
ATOM 6144 C C . SER B 1 391 ? -19.969 -10.555 -28.625 1 35.38 391 SER B C 1
ATOM 6146 O O . SER B 1 391 ? -19.391 -11.633 -28.797 1 35.38 391 SER B O 1
ATOM 6148 N N . GLU B 1 392 ? -19.516 -9.461 -29.375 1 37.66 392 GLU B N 1
ATOM 6149 C CA . GLU B 1 392 ? -18.75 -9.773 -30.578 1 37.66 392 GLU B CA 1
ATOM 6150 C C . GLU B 1 392 ? -17.25 -9.609 -30.328 1 37.66 392 GLU B C 1
ATOM 6152 O O . GLU B 1 392 ? -16.438 -9.781 -31.25 1 37.66 392 GLU B O 1
ATOM 6157 N N . GLU B 1 393 ? -16.844 -9.055 -29.344 1 36.69 393 GLU B N 1
ATOM 6158 C CA . GLU B 1 393 ? -15.406 -8.812 -29.422 1 36.69 393 GLU B CA 1
ATOM 6159 C C . GLU B 1 393 ? -14.617 -10.047 -29.016 1 36.69 393 GLU B C 1
ATOM 6161 O O . GLU B 1 393 ? -14.953 -10.703 -28.016 1 36.69 393 GLU B O 1
ATOM 6166 N N . MET B 1 394 ? -13.859 -10.602 -29.859 1 36.41 394 MET B N 1
ATOM 6167 C CA . MET B 1 394 ? -13.008 -11.789 -29.797 1 36.41 394 MET B CA 1
ATOM 6168 C C . MET B 1 394 ? -11.633 -11.438 -29.25 1 36.41 394 MET B C 1
ATOM 6170 O O . MET B 1 394 ? -11.172 -10.297 -29.391 1 36.41 394 MET B O 1
ATOM 6174 N N . ASP B 1 395 ? -11.18 -12.031 -28.203 1 37.84 395 ASP B N 1
ATOM 6175 C CA . ASP B 1 395 ? -9.781 -11.859 -27.812 1 37.84 395 ASP B CA 1
ATOM 6176 C C . ASP B 1 395 ? -8.844 -12.094 -29 1 37.84 395 ASP B C 1
ATOM 6178 O O . ASP B 1 395 ? -9.305 -12.375 -30.109 1 37.84 395 ASP B O 1
ATOM 6182 N N . ILE B 1 396 ? -7.621 -11.711 -28.828 1 39.62 396 ILE B N 1
ATOM 6183 C CA . ILE B 1 396 ? -6.652 -11.773 -29.906 1 39.62 396 ILE B CA 1
ATOM 6184 C C . ILE B 1 396 ? -6.66 -13.172 -30.531 1 39.62 396 ILE B C 1
ATOM 6186 O O . ILE B 1 396 ? -6.105 -13.375 -31.609 1 39.62 396 ILE B O 1
ATOM 6190 N N . PHE B 1 397 ? -7.184 -14.055 -29.719 1 39.16 397 PHE B N 1
ATOM 6191 C CA . PHE B 1 397 ? -7.273 -15.406 -30.25 1 39.16 397 PHE B CA 1
ATOM 6192 C C . PHE B 1 397 ? -8.625 -15.633 -30.922 1 39.16 397 PHE B C 1
ATOM 6194 O O . PHE B 1 397 ? -8.953 -16.766 -31.297 1 39.16 397 PHE B O 1
ATOM 6201 N N . GLY B 1 398 ? -9.383 -14.625 -31.125 1 39.5 398 GLY B N 1
ATOM 6202 C CA . GLY B 1 398 ? -10.633 -14.742 -31.859 1 39.5 398 GLY B CA 1
ATOM 6203 C C . GLY B 1 398 ? -11.773 -15.281 -31.016 1 39.5 398 GLY B C 1
ATOM 6204 O O . GLY B 1 398 ? -12.781 -15.75 -31.562 1 39.5 398 GLY B O 1
ATOM 6205 N N . ARG B 1 399 ? -11.508 -15.508 -29.688 1 42.94 399 ARG B N 1
ATOM 6206 C CA . ARG B 1 399 ? -12.578 -16.047 -28.859 1 42.94 399 ARG B CA 1
ATOM 6207 C C . ARG B 1 399 ? -13.461 -14.922 -28.312 1 42.94 399 ARG B C 1
ATOM 6209 O O . ARG B 1 399 ? -12.984 -13.812 -28.062 1 42.94 399 ARG B O 1
ATOM 6216 N N . PRO B 1 400 ? -14.719 -14.953 -28.406 1 40.28 400 PRO B N 1
ATOM 6217 C CA . PRO B 1 400 ? -15.578 -13.93 -27.828 1 40.28 400 PRO B CA 1
ATOM 6218 C C . PRO B 1 400 ? -15.305 -13.688 -26.344 1 40.28 400 PRO B C 1
ATOM 6220 O O . PRO B 1 400 ? -14.984 -14.633 -25.609 1 40.28 400 PRO B O 1
ATOM 6223 N N . LEU B 1 401 ? -14.828 -12.523 -25.844 1 38.38 401 LEU B N 1
ATOM 6224 C CA . LEU B 1 401 ? -14.602 -12.141 -24.453 1 38.38 401 LEU B CA 1
ATOM 6225 C C . LEU B 1 401 ? -15.805 -12.5 -23.578 1 38.38 401 LEU B C 1
ATOM 6227 O O . LEU B 1 401 ? -16.953 -12.25 -23.969 1 38.38 401 LEU B O 1
ATOM 6231 N N . PRO B 1 402 ? -15.531 -13.594 -22.734 1 34.38 402 PRO B N 1
ATOM 6232 C CA . PRO B 1 402 ? -16.703 -14.055 -21.984 1 34.38 402 PRO B CA 1
ATOM 6233 C C . PRO B 1 402 ? -17.469 -12.914 -21.312 1 34.38 402 PRO B C 1
ATOM 6235 O O . PRO B 1 402 ? -16.891 -11.867 -21.016 1 34.38 402 PRO B O 1
ATOM 6238 N N . PHE B 1 403 ? -18.875 -12.867 -21.25 1 35.19 403 PHE B N 1
ATOM 6239 C CA . PHE B 1 403 ? -19.812 -12.008 -20.547 1 35.19 403 PHE B CA 1
ATOM 6240 C C . PHE B 1 403 ? -19.719 -12.234 -19.031 1 35.19 403 PHE B C 1
ATOM 6242 O O . PHE B 1 403 ? -19.672 -13.375 -18.578 1 35.19 403 PHE B O 1
#